Protein 8P7B (pdb70)

Radius of gyration: 42.03 Å; Cα contacts (8 Å, |Δi|>4): 2279; chains: 3; bounding box: 76×78×151 Å

Structure (mmCIF, N/CA/C/O backbone):
data_8P7B
#
_entry.id   8P7B
#
_cell.length_a   1.00
_cell.length_b   1.00
_cell.length_c   1.00
_cell.angle_alpha   90.00
_cell.angle_beta   90.00
_cell.angle_gamma   90.00
#
_symmetry.space_group_name_H-M   'P 1'
#
loop_
_entity.id
_entity.type
_entity.pdbx_description
1 polymer 'Serine--tRNA ligase, cytoplasmic'
2 polymer 'tRNA N(3)-methylcytidine methyltransferase METTL6'
3 polymer 'Serine tRNA'
4 polymer 'Serine tRNA'
5 non-polymer S-ADENOSYL-L-HOMOCYSTEINE
6 non-polymer 'MAGNESIUM ION'
7 water water
#
loop_
_atom_site.group_PDB
_atom_site.id
_atom_site.type_symbol
_atom_site.label_atom_id
_atom_site.label_alt_id
_atom_site.label_comp_id
_atom_site.label_asym_id
_atom_site.label_entity_id
_atom_site.label_seq_id
_atom_site.pdbx_PDB_ins_code
_atom_site.Cartn_x
_atom_site.Cartn_y
_atom_site.Cartn_z
_atom_site.occupancy
_atom_site.B_iso_or_equiv
_atom_site.auth_seq_id
_atom_site.auth_comp_id
_atom_site.auth_asym_id
_atom_site.auth_atom_id
_atom_site.pdbx_PDB_model_num
ATOM 1 N N . VAL A 1 2 ? 188.382 169.377 193.299 1.00 66.01 2 VAL B N 1
ATOM 2 C CA . VAL A 1 2 ? 189.652 169.152 193.962 1.00 66.01 2 VAL B CA 1
ATOM 3 C C . VAL A 1 2 ? 189.451 168.296 195.194 1.00 66.01 2 VAL B C 1
ATOM 4 O O . VAL A 1 2 ? 188.332 168.120 195.654 1.00 66.01 2 VAL B O 1
ATOM 8 N N . LEU A 1 3 ? 190.541 167.755 195.719 1.00 66.53 3 LEU B N 1
ATOM 9 C CA . LEU A 1 3 ? 190.474 166.984 196.945 1.00 66.53 3 LEU B CA 1
ATOM 10 C C . LEU A 1 3 ? 190.509 167.905 198.155 1.00 66.53 3 LEU B C 1
ATOM 11 O O . LEU A 1 3 ? 190.869 169.079 198.069 1.00 66.53 3 LEU B O 1
ATOM 16 N N . ASP A 1 4 ? 190.134 167.349 199.297 1.00 73.42 4 ASP B N 1
ATOM 17 C CA . ASP A 1 4 ? 190.202 168.085 200.547 1.00 73.42 4 ASP B CA 1
ATOM 18 C C . ASP A 1 4 ? 191.652 168.283 200.957 1.00 73.42 4 ASP B C 1
ATOM 19 O O . ASP A 1 4 ? 192.423 167.324 201.017 1.00 73.42 4 ASP B O 1
ATOM 24 N N . LEU A 1 5 ? 192.023 169.527 201.249 1.00 73.20 5 LEU B N 1
ATOM 25 C CA . LEU A 1 5 ? 193.407 169.812 201.602 1.00 73.20 5 LEU B CA 1
ATOM 26 C C . LEU A 1 5 ? 193.826 169.112 202.882 1.00 73.20 5 LEU B C 1
ATOM 27 O O . LEU A 1 5 ? 195.014 168.852 203.079 1.00 73.20 5 LEU B O 1
ATOM 32 N N . ASP A 1 6 ? 192.882 168.798 203.761 1.00 75.28 6 ASP B N 1
ATOM 33 C CA . ASP A 1 6 ? 193.254 168.134 204.998 1.00 75.28 6 ASP B CA 1
ATOM 34 C C . ASP A 1 6 ? 193.628 166.676 204.796 1.00 75.28 6 ASP B C 1
ATOM 35 O O . ASP A 1 6 ? 194.143 166.058 205.730 1.00 75.28 6 ASP B O 1
ATOM 40 N N . LEU A 1 7 ? 193.382 166.112 203.614 1.00 74.64 7 LEU B N 1
ATOM 41 C CA . LEU A 1 7 ? 193.866 164.771 203.313 1.00 74.64 7 LEU B CA 1
ATOM 42 C C . LEU A 1 7 ? 195.377 164.724 203.215 1.00 74.64 7 LEU B C 1
ATOM 43 O O . LEU A 1 7 ? 195.956 163.639 203.275 1.00 74.64 7 LEU B O 1
ATOM 48 N N . PHE A 1 8 ? 196.021 165.872 203.057 1.00 74.91 8 PHE B N 1
ATOM 49 C CA . PHE A 1 8 ? 197.466 165.950 202.957 1.00 74.91 8 PHE B CA 1
ATOM 50 C C . PHE A 1 8 ? 198.127 166.409 204.244 1.00 74.91 8 PHE B C 1
ATOM 51 O O . PHE A 1 8 ? 199.298 166.095 204.462 1.00 74.91 8 PHE B O 1
ATOM 59 N N . ARG A 1 9 ? 197.416 167.144 205.090 1.00 75.68 9 ARG B N 1
ATOM 60 C CA . ARG A 1 9 ? 197.962 167.549 206.375 1.00 75.68 9 ARG B CA 1
ATOM 61 C C . ARG A 1 9 ? 198.027 166.344 207.294 1.00 75.68 9 ARG B C 1
ATOM 62 O O . ARG A 1 9 ? 196.994 165.777 207.654 1.00 75.68 9 ARG B O 1
ATOM 70 N N . VAL A 1 10 ? 199.238 165.949 207.679 1.00 79.09 10 VAL B N 1
ATOM 71 C CA . VAL A 1 10 ? 199.378 164.812 208.577 1.00 79.09 10 VAL B CA 1
ATOM 72 C C . VAL A 1 10 ? 199.204 165.219 210.033 1.00 79.09 10 VAL B C 1
ATOM 73 O O . VAL A 1 10 ? 198.876 164.371 210.869 1.00 79.09 10 VAL B O 1
ATOM 77 N N . ASP A 1 11 ? 199.414 166.495 210.363 1.00 82.38 11 ASP B N 1
ATOM 78 C CA . ASP A 1 11 ? 199.103 166.964 211.708 1.00 82.38 11 ASP B CA 1
ATOM 79 C C . ASP A 1 11 ? 197.608 166.916 211.977 1.00 82.38 11 ASP B C 1
ATOM 80 O O . ASP A 1 11 ? 197.188 166.779 213.129 1.00 82.38 11 ASP B O 1
ATOM 85 N N . LYS A 1 12 ? 196.798 167.048 210.936 1.00 81.02 12 LYS B N 1
ATOM 86 C CA . LYS A 1 12 ? 195.392 166.685 210.993 1.00 81.02 12 LYS B CA 1
ATOM 87 C C . LYS A 1 12 ? 195.283 165.191 210.709 1.00 81.02 12 LYS B C 1
ATOM 88 O O . LYS A 1 12 ? 196.277 164.465 210.708 1.00 81.02 12 LYS B O 1
ATOM 94 N N . GLY A 1 13 ? 194.080 164.698 210.463 1.00 82.61 13 GLY B N 1
ATOM 95 C CA . GLY A 1 13 ? 193.930 163.268 210.287 1.00 82.61 13 GLY B CA 1
ATOM 96 C C . GLY A 1 13 ? 194.299 162.763 208.910 1.00 82.61 13 GLY B C 1
ATOM 97 O O . GLY A 1 13 ? 193.818 161.710 208.487 1.00 82.61 13 GLY B O 1
ATOM 98 N N . GLY A 1 14 ? 195.154 163.487 208.202 1.00 80.91 14 GLY B N 1
ATOM 99 C CA . GLY A 1 14 ? 195.438 163.163 206.823 1.00 80.91 14 GLY B CA 1
ATOM 100 C C . GLY A 1 14 ? 196.515 162.113 206.655 1.00 80.91 14 GLY B C 1
ATOM 101 O O . GLY A 1 14 ? 197.153 161.674 207.606 1.00 80.91 14 GLY B O 1
ATOM 102 N N . ASP A 1 15 ? 196.702 161.705 205.406 1.00 81.40 15 ASP B N 1
ATOM 103 C CA . ASP A 1 15 ? 197.721 160.734 205.035 1.00 81.40 15 ASP B CA 1
ATOM 104 C C . ASP A 1 15 ? 198.088 160.903 203.570 1.00 81.40 15 ASP B C 1
ATOM 105 O O . ASP A 1 15 ? 197.366 160.420 202.692 1.00 81.40 15 ASP B O 1
ATOM 110 N N . PRO A 1 16 ? 199.193 161.581 203.262 1.00 79.81 16 PRO B N 1
ATOM 111 C CA . PRO A 1 16 ? 199.572 161.760 201.856 1.00 79.81 16 PRO B CA 1
ATOM 112 C C . PRO A 1 16 ? 200.056 160.486 201.192 1.00 79.81 16 PRO B C 1
ATOM 113 O O . PRO A 1 16 ? 200.108 160.435 199.958 1.00 79.81 16 PRO B O 1
ATOM 117 N N . ALA A 1 17 ? 200.413 159.460 201.964 1.00 79.43 17 ALA B N 1
ATOM 118 C CA . ALA A 1 17 ? 200.828 158.198 201.366 1.00 79.43 17 ALA B CA 1
ATOM 119 C C . ALA A 1 17 ? 199.689 157.561 200.587 1.00 79.43 17 ALA B C 1
ATOM 120 O O . ALA A 1 17 ? 199.904 156.984 199.517 1.00 79.43 17 ALA B O 1
ATOM 122 N N . LEU A 1 18 ? 198.469 157.654 201.111 1.00 78.31 18 LEU B N 1
ATOM 123 C CA . LEU A 1 18 ? 197.318 157.114 200.402 1.00 78.31 18 LEU B CA 1
ATOM 124 C C . LEU A 1 18 ? 197.070 157.873 199.107 1.00 78.31 18 LEU B C 1
ATOM 125 O O . LEU A 1 18 ? 196.701 157.275 198.089 1.00 78.31 18 LEU B O 1
ATOM 130 N N . ILE A 1 19 ? 197.267 159.189 199.123 1.00 77.25 19 ILE B N 1
ATOM 131 C CA . ILE A 1 19 ? 197.147 159.946 197.887 1.00 77.25 19 ILE B CA 1
ATOM 132 C C . ILE A 1 19 ? 198.221 159.523 196.907 1.00 77.25 19 ILE B C 1
ATOM 133 O O . ILE A 1 19 ? 197.990 159.499 195.696 1.00 77.25 19 ILE B O 1
ATOM 138 N N . ARG A 1 20 ? 199.405 159.170 197.405 1.00 79.56 20 ARG B N 1
ATOM 139 C CA . ARG A 1 20 ? 200.445 158.668 196.516 1.00 79.56 20 ARG B CA 1
ATOM 140 C C . ARG A 1 20 ? 200.043 157.342 195.887 1.00 79.56 20 ARG B C 1
ATOM 141 O O . ARG A 1 20 ? 200.229 157.139 194.683 1.00 79.56 20 ARG B O 1
ATOM 149 N N . GLU A 1 21 ? 199.497 156.424 196.682 1.00 78.55 21 GLU B N 1
ATOM 150 C CA . GLU A 1 21 ? 199.042 155.156 196.121 1.00 78.55 21 GLU B CA 1
ATOM 151 C C . GLU A 1 21 ? 197.975 155.371 195.062 1.00 78.55 21 GLU B C 1
ATOM 152 O O . GLU A 1 21 ? 198.011 154.741 194.000 1.00 78.55 21 GLU B O 1
ATOM 158 N N . THR A 1 22 ? 197.013 156.252 195.330 1.00 74.77 22 THR B N 1
ATOM 159 C CA . THR A 1 22 ? 195.977 156.515 194.339 1.00 74.77 22 THR B CA 1
ATOM 160 C C . THR A 1 22 ? 196.559 157.152 193.085 1.00 74.77 22 THR B C 1
ATOM 161 O O . THR A 1 22 ? 196.173 156.799 191.969 1.00 74.77 22 THR B O 1
ATOM 165 N N . GLN A 1 23 ? 197.494 158.084 193.244 1.00 75.10 23 GLN B N 1
ATOM 166 C CA . GLN A 1 23 ? 198.115 158.722 192.094 1.00 75.10 23 GLN B CA 1
ATOM 167 C C . GLN A 1 23 ? 198.970 157.753 191.295 1.00 75.10 23 GLN B C 1
ATOM 168 O O . GLN A 1 23 ? 199.223 157.996 190.112 1.00 75.10 23 GLN B O 1
ATOM 174 N N . GLU A 1 24 ? 199.431 156.673 191.921 1.00 77.38 24 GLU B N 1
ATOM 175 C CA . GLU A 1 24 ? 200.108 155.621 191.178 1.00 77.38 24 GLU B CA 1
ATOM 176 C C . GLU A 1 24 ? 199.115 154.748 190.435 1.00 77.38 24 GLU B C 1
ATOM 177 O O . GLU A 1 24 ? 199.330 154.419 189.266 1.00 77.38 24 GLU B O 1
ATOM 183 N N . LYS A 1 25 ? 198.029 154.359 191.105 1.00 72.44 25 LYS B N 1
ATOM 184 C CA . LYS A 1 25 ? 197.032 153.506 190.474 1.00 72.44 25 LYS B CA 1
ATOM 185 C C . LYS A 1 25 ? 196.413 154.169 189.257 1.00 72.44 25 LYS B C 1
ATOM 186 O O . LYS A 1 25 ? 196.079 153.488 188.288 1.00 72.44 25 LYS B O 1
ATOM 192 N N . ARG A 1 26 ? 196.270 155.485 189.272 1.00 68.70 26 ARG B N 1
ATOM 193 C CA . ARG A 1 26 ? 195.792 156.190 188.097 1.00 68.70 26 ARG B CA 1
ATOM 194 C C . ARG A 1 26 ? 196.875 156.381 187.055 1.00 68.70 26 ARG B C 1
ATOM 195 O O . ARG A 1 26 ? 196.608 156.991 186.018 1.00 68.70 26 ARG B O 1
ATOM 203 N N . PHE A 1 27 ? 198.081 155.878 187.310 1.00 73.26 27 PHE B N 1
ATOM 204 C CA . PHE A 1 27 ? 199.216 156.013 186.401 1.00 73.26 27 PHE B CA 1
ATOM 205 C C . PHE A 1 27 ? 199.517 157.472 186.098 1.00 73.26 27 PHE B C 1
ATOM 206 O O . PHE A 1 27 ? 199.933 157.820 184.993 1.00 73.26 27 PHE B O 1
ATOM 214 N N . LYS A 1 28 ? 199.305 158.325 187.084 1.00 76.31 28 LYS B N 1
ATOM 215 C CA . LYS A 1 28 ? 199.665 159.725 187.019 1.00 76.31 28 LYS B CA 1
ATOM 216 C C . LYS A 1 28 ? 200.962 159.930 187.791 1.00 76.31 28 LYS B C 1
ATOM 217 O O . LYS A 1 28 ? 201.610 158.977 188.226 1.00 76.31 28 LYS B O 1
ATOM 223 N N . ASP A 1 29 ? 201.348 161.186 187.970 1.00 82.11 29 ASP B N 1
ATOM 224 C CA . ASP A 1 29 ? 202.643 161.505 188.548 1.00 82.11 29 ASP B CA 1
ATOM 225 C C . ASP A 1 29 ? 202.534 161.579 190.062 1.00 82.11 29 ASP B C 1
ATOM 226 O O . ASP A 1 29 ? 201.888 162.502 190.577 1.00 82.11 29 ASP B O 1
ATOM 231 N N . PRO A 1 30 ? 203.151 160.673 190.812 1.00 81.84 30 PRO B N 1
ATOM 232 C CA . PRO A 1 30 ? 203.306 160.916 192.247 1.00 81.84 30 PRO B CA 1
ATOM 233 C C . PRO A 1 30 ? 204.313 162.031 192.439 1.00 81.84 30 PRO B C 1
ATOM 234 O O . PRO A 1 30 ? 204.828 162.569 191.457 1.00 81.84 30 PRO B O 1
ATOM 238 N N . GLY A 1 31 ? 204.616 162.408 193.667 1.00 83.32 31 GLY B N 1
ATOM 239 C CA . GLY A 1 31 ? 205.565 163.488 193.816 1.00 83.32 31 GLY B CA 1
ATOM 240 C C . GLY A 1 31 ? 204.912 164.830 193.587 1.00 83.32 31 GLY B C 1
ATOM 241 O O . GLY A 1 31 ? 205.331 165.832 194.170 1.00 83.32 31 GLY B O 1
ATOM 242 N N . LEU A 1 32 ? 203.891 164.869 192.728 1.00 81.08 32 LEU B N 1
ATOM 243 C CA . LEU A 1 32 ? 202.951 165.979 192.771 1.00 81.08 32 LEU B CA 1
ATOM 244 C C . LEU A 1 32 ? 202.381 166.123 194.170 1.00 81.08 32 LEU B C 1
ATOM 245 O O . LEU A 1 32 ? 202.141 167.236 194.646 1.00 81.08 32 LEU B O 1
ATOM 250 N N . VAL A 1 33 ? 202.174 164.995 194.848 1.00 80.68 33 VAL B N 1
ATOM 251 C CA . VAL A 1 33 ? 201.711 165.016 196.227 1.00 80.68 33 VAL B CA 1
ATOM 252 C C . VAL A 1 33 ? 202.757 165.644 197.132 1.00 80.68 33 VAL B C 1
ATOM 253 O O . VAL A 1 33 ? 202.427 166.396 198.052 1.00 80.68 33 VAL B O 1
ATOM 257 N N . ASP A 1 34 ? 204.035 165.367 196.882 1.00 82.83 34 ASP B N 1
ATOM 258 C CA . ASP A 1 34 ? 205.076 165.934 197.732 1.00 82.83 34 ASP B CA 1
ATOM 259 C C . ASP A 1 34 ? 205.253 167.422 197.473 1.00 82.83 34 ASP B C 1
ATOM 260 O O . ASP A 1 34 ? 205.430 168.206 198.415 1.00 82.83 34 ASP B O 1
ATOM 265 N N . GLN A 1 35 ? 205.219 167.829 196.206 1.00 80.82 35 GLN B N 1
ATOM 266 C CA . GLN A 1 35 ? 205.220 169.252 195.901 1.00 80.82 35 GLN B CA 1
ATOM 267 C C . GLN A 1 35 ? 204.053 169.948 196.576 1.00 80.82 35 GLN B C 1
ATOM 268 O O . GLN A 1 35 ? 204.211 171.033 197.148 1.00 80.82 35 GLN B O 1
ATOM 274 N N . LEU A 1 36 ? 202.873 169.328 196.530 1.00 78.93 36 LEU B N 1
ATOM 275 C CA . LEU A 1 36 ? 201.706 169.914 197.172 1.00 78.93 36 LEU B CA 1
ATOM 276 C C . LEU A 1 36 ? 201.901 170.017 198.673 1.00 78.93 36 LEU B C 1
ATOM 277 O O . LEU A 1 36 ? 201.554 171.032 199.278 1.00 78.93 36 LEU B O 1
ATOM 282 N N . VAL A 1 37 ? 202.442 168.974 199.293 1.00 77.87 37 VAL B N 1
ATOM 283 C CA . VAL A 1 37 ? 202.587 168.978 200.741 1.00 77.87 37 VAL B CA 1
ATOM 284 C C . VAL A 1 37 ? 203.549 170.068 201.173 1.00 77.87 37 VAL B C 1
ATOM 285 O O . VAL A 1 37 ? 203.300 170.783 202.149 1.00 77.87 37 VAL B O 1
ATOM 289 N N . LYS A 1 38 ? 204.651 170.238 200.446 1.00 78.46 38 LYS B N 1
ATOM 290 C CA . LYS A 1 38 ? 205.599 171.265 200.857 1.00 78.46 38 LYS B CA 1
ATOM 291 C C . LYS A 1 38 ? 205.050 172.661 200.589 1.00 78.46 38 LYS B C 1
ATOM 292 O O . LYS A 1 38 ? 205.205 173.562 201.424 1.00 78.46 38 LYS B O 1
ATOM 298 N N . ALA A 1 39 ? 204.370 172.858 199.457 1.00 77.93 39 ALA B N 1
ATOM 299 C CA . ALA A 1 39 ? 203.774 174.160 199.187 1.00 77.93 39 ALA B CA 1
ATOM 300 C C . ALA A 1 39 ? 202.713 174.503 200.222 1.00 77.93 39 ALA B C 1
ATOM 301 O O . ALA A 1 39 ? 202.613 175.651 200.662 1.00 77.93 39 ALA B O 1
ATOM 303 N N . ASP A 1 40 ? 201.933 173.513 200.646 1.00 78.48 40 ASP B N 1
ATOM 304 C CA . ASP A 1 40 ? 200.891 173.758 201.631 1.00 78.48 40 ASP B CA 1
ATOM 305 C C . ASP A 1 40 ? 201.481 174.035 203.005 1.00 78.48 40 ASP B C 1
ATOM 306 O O . ASP A 1 40 ? 201.021 174.938 203.714 1.00 78.48 40 ASP B O 1
ATOM 311 N N . SER A 1 41 ? 202.496 173.273 203.404 1.00 76.33 41 SER B N 1
ATOM 312 C CA . SER A 1 41 ? 203.110 173.513 204.700 1.00 76.33 41 SER B CA 1
ATOM 313 C C . SER A 1 41 ? 203.787 174.870 204.751 1.00 76.33 41 SER B C 1
ATOM 314 O O . SER A 1 41 ? 203.843 175.491 205.814 1.00 76.33 41 SER B O 1
ATOM 317 N N . GLU A 1 42 ? 204.303 175.354 203.620 1.00 75.69 42 GLU B N 1
ATOM 318 C CA . GLU A 1 42 ? 204.862 176.700 203.606 1.00 75.69 42 GLU B CA 1
ATOM 319 C C . GLU A 1 42 ? 203.762 177.751 203.617 1.00 75.69 42 GLU B C 1
ATOM 320 O O . GLU A 1 42 ? 203.890 178.790 204.280 1.00 75.69 42 GLU B O 1
ATOM 322 N N . TRP A 1 43 ? 202.674 177.500 202.888 1.00 74.78 43 TRP B N 1
ATOM 323 C CA . TRP A 1 43 ? 201.570 178.446 202.856 1.00 74.78 43 TRP B CA 1
ATOM 324 C C . TRP A 1 43 ? 200.949 178.622 204.228 1.00 74.78 43 TRP B C 1
ATOM 325 O O . TRP A 1 43 ? 200.477 179.710 204.554 1.00 74.78 43 TRP B O 1
ATOM 336 N N . ARG A 1 44 ? 200.937 177.574 205.046 1.00 75.34 44 ARG B N 1
ATOM 337 C CA . ARG A 1 44 ? 200.355 177.713 206.376 1.00 75.34 44 ARG B CA 1
ATOM 338 C C . ARG A 1 44 ? 201.164 178.666 207.245 1.00 75.34 44 ARG B C 1
ATOM 339 O O . ARG A 1 44 ? 200.595 179.506 207.950 1.00 75.34 44 ARG B O 1
ATOM 347 N N . ARG A 1 45 ? 202.491 178.563 207.206 1.00 76.34 45 ARG B N 1
ATOM 348 C CA . ARG A 1 45 ? 203.316 179.500 207.959 1.00 76.34 45 ARG B CA 1
ATOM 349 C C . ARG A 1 45 ? 203.175 180.912 207.418 1.00 76.34 45 ARG B C 1
ATOM 350 O O . ARG A 1 45 ? 203.132 181.882 208.187 1.00 76.34 45 ARG B O 1
ATOM 358 N N . CYS A 1 46 ? 203.098 181.049 206.099 1.00 77.78 46 CYS B N 1
ATOM 359 C CA . CYS A 1 46 ? 202.938 182.381 205.538 1.00 77.78 46 CYS B CA 1
ATOM 360 C C . CYS A 1 46 ? 201.594 182.983 205.934 1.00 77.78 46 CYS B C 1
ATOM 361 O O . CYS A 1 46 ? 201.502 184.186 206.198 1.00 77.78 46 CYS B O 1
ATOM 364 N N . ARG A 1 47 ? 200.549 182.158 206.013 1.00 74.33 47 ARG B N 1
ATOM 365 C CA . ARG A 1 47 ? 199.245 182.641 206.452 1.00 74.33 47 ARG B CA 1
ATOM 366 C C . ARG A 1 47 ? 199.274 183.068 207.908 1.00 74.33 47 ARG B C 1
ATOM 367 O O . ARG A 1 47 ? 198.684 184.089 208.271 1.00 74.33 47 ARG B O 1
ATOM 375 N N . PHE A 1 48 ? 199.921 182.280 208.760 1.00 73.59 48 PHE B N 1
ATOM 376 C CA . PHE A 1 48 ? 200.083 182.676 210.152 1.00 73.59 48 PHE B CA 1
ATOM 377 C C . PHE A 1 48 ? 200.741 184.045 210.255 1.00 73.59 48 PHE B C 1
ATOM 378 O O . PHE A 1 48 ? 200.260 184.934 210.972 1.00 73.59 48 PHE B O 1
ATOM 386 N N . ARG A 1 49 ? 201.838 184.240 209.525 1.00 76.13 49 ARG B N 1
ATOM 387 C CA . ARG A 1 49 ? 202.551 185.510 209.604 1.00 76.13 49 ARG B CA 1
ATOM 388 C C . ARG A 1 49 ? 201.708 186.664 209.076 1.00 76.13 49 ARG B C 1
ATOM 389 O O . ARG A 1 49 ? 201.730 187.768 209.634 1.00 76.13 49 ARG B O 1
ATOM 397 N N . ALA A 1 50 ? 200.959 186.432 208.002 1.00 73.84 50 ALA B N 1
ATOM 398 C CA . ALA A 1 50 ? 200.131 187.499 207.458 1.00 73.84 50 ALA B CA 1
ATOM 399 C C . ALA A 1 50 ? 199.007 187.871 208.413 1.00 73.84 50 ALA B C 1
ATOM 400 O O . ALA A 1 50 ? 198.681 189.054 208.560 1.00 73.84 50 ALA B O 1
ATOM 402 N N . ASP A 1 51 ? 198.404 186.882 209.076 1.00 72.77 51 ASP B N 1
ATOM 403 C CA . ASP A 1 51 ? 197.395 187.181 210.086 1.00 72.77 51 ASP B CA 1
ATOM 404 C C . ASP A 1 51 ? 197.978 188.005 211.219 1.00 72.77 51 ASP B C 1
ATOM 405 O O . ASP A 1 51 ? 197.327 188.923 211.725 1.00 72.77 51 ASP B O 1
ATOM 410 N N . ASN A 1 52 ? 199.196 187.688 211.647 1.00 73.27 52 ASN B N 1
ATOM 411 C CA . ASN A 1 52 ? 199.784 188.453 212.741 1.00 73.27 52 ASN B CA 1
ATOM 412 C C . ASN A 1 52 ? 200.080 189.887 212.323 1.00 73.27 52 ASN B C 1
ATOM 413 O O . ASN A 1 52 ? 199.879 190.828 213.103 1.00 73.27 52 ASN B O 1
ATOM 418 N N . LEU A 1 53 ? 200.554 190.078 211.095 1.00 74.54 53 LEU B N 1
ATOM 419 C CA . LEU A 1 53 ? 200.783 191.435 210.615 1.00 74.54 53 LEU B CA 1
ATOM 420 C C . LEU A 1 53 ? 199.478 192.210 210.521 1.00 74.54 53 LEU B C 1
ATOM 421 O O . LEU A 1 53 ? 199.425 193.400 210.856 1.00 74.54 53 LEU B O 1
ATOM 426 N N . ASN A 1 54 ? 198.412 191.549 210.070 1.00 72.88 54 ASN B N 1
ATOM 427 C CA . ASN A 1 54 ? 197.110 192.198 210.016 1.00 72.88 54 ASN B CA 1
ATOM 428 C C . ASN A 1 54 ? 196.637 192.591 211.404 1.00 72.88 54 ASN B C 1
ATOM 429 O O . ASN A 1 54 ? 196.063 193.667 211.589 1.00 72.88 54 ASN B O 1
ATOM 434 N N . LYS A 1 55 ? 196.858 191.725 212.389 1.00 72.41 55 LYS B N 1
ATOM 435 C CA . LYS A 1 55 ? 196.479 192.050 213.756 1.00 72.41 55 LYS B CA 1
ATOM 436 C C . LYS A 1 55 ? 197.222 193.275 214.258 1.00 72.41 55 LYS B C 1
ATOM 437 O O . LYS A 1 55 ? 196.631 194.146 214.904 1.00 72.41 55 LYS B O 1
ATOM 443 N N . LEU A 1 56 ? 198.521 193.363 213.974 1.00 77.92 56 LEU B N 1
ATOM 444 C CA . LEU A 1 56 ? 199.269 194.540 214.407 1.00 77.92 56 LEU B CA 1
ATOM 445 C C . LEU A 1 56 ? 198.764 195.806 213.734 1.00 77.92 56 LEU B C 1
ATOM 446 O O . LEU A 1 56 ? 198.647 196.854 214.378 1.00 77.92 56 LEU B O 1
ATOM 451 N N . LYS A 1 57 ? 198.488 195.743 212.433 1.00 78.49 57 LYS B N 1
ATOM 452 C CA . LYS A 1 57 ? 197.954 196.915 211.748 1.00 78.49 57 LYS B CA 1
ATOM 453 C C . LYS A 1 57 ? 196.611 197.336 212.333 1.00 78.49 57 LYS B C 1
ATOM 454 O O . LYS A 1 57 ? 196.371 198.528 212.564 1.00 78.49 57 LYS B O 1
ATOM 460 N N . ASN A 1 58 ? 195.719 196.371 212.570 1.00 75.79 58 ASN B N 1
ATOM 461 C CA . ASN A 1 58 ? 194.435 196.676 213.188 1.00 75.79 58 ASN B CA 1
ATOM 462 C C . ASN A 1 58 ? 194.622 197.349 214.533 1.00 75.79 58 ASN B C 1
ATOM 463 O O . ASN A 1 58 ? 193.912 198.304 214.866 1.00 75.79 58 ASN B O 1
ATOM 468 N N . LEU A 1 59 ? 195.564 196.857 215.327 1.00 81.40 59 LEU B N 1
ATOM 469 C CA . LEU A 1 59 ? 195.736 197.392 216.668 1.00 81.40 59 LEU B CA 1
ATOM 470 C C . LEU A 1 59 ? 196.315 198.798 216.615 1.00 81.40 59 LEU B C 1
ATOM 471 O O . LEU A 1 59 ? 195.943 199.662 217.418 1.00 81.40 59 LEU B O 1
ATOM 476 N N . CYS A 1 60 ? 197.198 199.056 215.651 1.00 85.32 60 CYS B N 1
ATOM 477 C CA . CYS A 1 60 ? 197.687 200.414 215.437 1.00 85.32 60 CYS B CA 1
ATOM 478 C C . CYS A 1 60 ? 196.546 201.355 215.086 1.00 85.32 60 CYS B C 1
ATOM 479 O O . CYS A 1 60 ? 196.453 202.462 215.623 1.00 85.32 60 CYS B O 1
ATOM 482 N N . SER A 1 61 ? 195.673 200.937 214.170 1.00 86.26 61 SER B N 1
ATOM 483 C CA . SER A 1 61 ? 194.574 201.806 213.765 1.00 86.26 61 SER B CA 1
ATOM 484 C C . SER A 1 61 ? 193.621 202.067 214.919 1.00 86.26 61 SER B C 1
ATOM 485 O O . SER A 1 61 ? 193.143 203.192 215.098 1.00 86.26 61 SER B O 1
ATOM 488 N N . LYS A 1 62 ? 193.333 201.042 215.716 1.00 85.86 62 LYS B N 1
ATOM 489 C CA . LYS A 1 62 ? 192.468 201.236 216.872 1.00 85.86 62 LYS B CA 1
ATOM 490 C C . LYS A 1 62 ? 193.078 202.217 217.861 1.00 85.86 62 LYS B C 1
ATOM 491 O O . LYS A 1 62 ? 192.391 203.115 218.366 1.00 85.86 62 LYS B O 1
ATOM 497 N N . THR A 1 63 ? 194.371 202.068 218.149 1.00 89.04 63 THR B N 1
ATOM 498 C CA . THR A 1 63 ? 195.023 202.992 219.068 1.00 89.04 63 THR B CA 1
ATOM 499 C C . THR A 1 63 ? 195.013 204.413 218.527 1.00 89.04 63 THR B C 1
ATOM 500 O O . THR A 1 63 ? 194.794 205.367 219.281 1.00 89.04 63 THR B O 1
ATOM 504 N N . ILE A 1 64 ? 195.252 204.577 217.226 1.00 91.64 64 ILE B N 1
ATOM 505 C CA . ILE A 1 64 ? 195.226 205.908 216.628 1.00 91.64 64 ILE B CA 1
ATOM 506 C C . ILE A 1 64 ? 193.847 206.526 216.771 1.00 91.64 64 ILE B C 1
ATOM 507 O O . ILE A 1 64 ? 193.710 207.699 217.138 1.00 91.64 64 ILE B O 1
ATOM 512 N N . GLY A 1 65 ? 192.806 205.753 216.475 1.00 93.58 65 GLY B N 1
ATOM 513 C CA . GLY A 1 65 ? 191.457 206.267 216.621 1.00 93.58 65 GLY B CA 1
ATOM 514 C C . GLY A 1 65 ? 191.152 206.702 218.038 1.00 93.58 65 GLY B C 1
ATOM 515 O O . GLY A 1 65 ? 190.522 207.738 218.258 1.00 93.58 65 GLY B O 1
ATOM 516 N N . GLU A 1 66 ? 191.600 205.922 219.021 1.00 94.90 66 GLU B N 1
ATOM 517 C CA . GLU A 1 66 ? 191.331 206.290 220.406 1.00 94.90 66 GLU B CA 1
ATOM 518 C C . GLU A 1 66 ? 192.095 207.541 220.807 1.00 94.90 66 GLU B C 1
ATOM 519 O O . GLU A 1 66 ? 191.540 208.422 221.472 1.00 94.90 66 GLU B O 1
ATOM 525 N N . LYS A 1 67 ? 193.369 207.636 220.421 1.00 97.14 67 LYS B N 1
ATOM 526 C CA . LYS A 1 67 ? 194.132 208.855 220.675 1.00 97.14 67 LYS B CA 1
ATOM 527 C C . LYS A 1 67 ? 193.428 210.065 220.084 1.00 97.14 67 LYS B C 1
ATOM 528 O O . LYS A 1 67 ? 193.357 211.126 220.712 1.00 97.14 67 LYS B O 1
ATOM 534 N N . MET A 1 68 ? 192.903 209.925 218.867 1.00 97.56 68 MET B N 1
ATOM 535 C CA . MET A 1 68 ? 192.278 211.066 218.210 1.00 97.56 68 MET B CA 1
ATOM 536 C C . MET A 1 68 ? 190.966 211.448 218.881 1.00 97.56 68 MET B C 1
ATOM 537 O O . MET A 1 68 ? 190.683 212.637 219.062 1.00 97.56 68 MET B O 1
ATOM 542 N N . LYS A 1 69 ? 190.148 210.462 219.260 1.00 98.92 69 LYS B N 1
ATOM 543 C CA . LYS A 1 69 ? 188.845 210.804 219.822 1.00 98.92 69 LYS B CA 1
ATOM 544 C C . LYS A 1 69 ? 188.962 211.256 221.272 1.00 98.92 69 LYS B C 1
ATOM 545 O O . LYS A 1 69 ? 188.058 211.918 221.792 1.00 98.92 69 LYS B O 1
ATOM 551 N N . LYS A 1 70 ? 190.050 210.902 221.952 1.00 100.88 70 LYS B N 1
ATOM 552 C CA . LYS A 1 70 ? 190.307 211.540 223.238 1.00 100.88 70 LYS B CA 1
ATOM 553 C C . LYS A 1 70 ? 191.126 212.819 223.102 1.00 100.88 70 LYS B C 1
ATOM 554 O O . LYS A 1 70 ? 191.558 213.368 224.121 1.00 100.88 70 LYS B O 1
ATOM 560 N N . LYS A 1 71 ? 191.349 213.293 221.878 1.00 104.01 71 LYS B N 1
ATOM 561 C CA . LYS A 1 71 ? 191.995 214.579 221.615 1.00 104.01 71 LYS B CA 1
ATOM 562 C C . LYS A 1 71 ? 193.393 214.648 222.234 1.00 104.01 71 LYS B C 1
ATOM 563 O O . LYS A 1 71 ? 193.673 215.446 223.128 1.00 104.01 71 LYS B O 1
ATOM 565 N N . GLU A 1 72 ? 194.273 213.782 221.739 1.00 108.54 72 GLU B N 1
ATOM 566 C CA . GLU A 1 72 ? 195.644 213.761 222.221 1.00 108.54 72 GLU B CA 1
ATOM 567 C C . GLU A 1 72 ? 196.375 215.032 221.788 1.00 108.54 72 GLU B C 1
ATOM 568 O O . GLU A 1 72 ? 196.059 215.617 220.748 1.00 108.54 72 GLU B O 1
ATOM 570 N N . PRO A 1 73 ? 197.359 215.485 222.572 1.00 112.44 73 PRO B N 1
ATOM 571 C CA . PRO A 1 73 ? 198.064 216.726 222.206 1.00 112.44 73 PRO B CA 1
ATOM 572 C C . PRO A 1 73 ? 198.833 216.627 220.901 1.00 112.44 73 PRO B C 1
ATOM 573 O O . PRO A 1 73 ? 198.963 217.630 220.187 1.00 112.44 73 PRO B O 1
ATOM 577 N N . VAL A 1 74 ? 199.350 215.451 220.567 1.00 110.99 74 VAL B N 1
ATOM 578 C CA . VAL A 1 74 ? 200.095 215.277 219.327 1.00 110.99 74 VAL B CA 1
ATOM 579 C C . VAL A 1 74 ? 200.028 213.824 218.871 1.00 110.99 74 VAL B C 1
ATOM 580 O O . VAL A 1 74 ? 199.952 212.909 219.690 1.00 110.99 74 VAL B O 1
ATOM 582 N N . ASP A 1 88 ? 208.812 193.889 215.061 1.00 92.75 88 ASP B N 1
ATOM 583 C CA . ASP A 1 88 ? 207.389 194.063 215.318 1.00 92.75 88 ASP B CA 1
ATOM 584 C C . ASP A 1 88 ? 206.964 193.260 216.539 1.00 92.75 88 ASP B C 1
ATOM 585 O O . ASP A 1 88 ? 206.112 192.380 216.450 1.00 92.75 88 ASP B O 1
ATOM 590 N N . ASP A 1 89 ? 207.575 193.566 217.682 1.00 96.57 89 ASP B N 1
ATOM 591 C CA . ASP A 1 89 ? 207.182 192.997 218.964 1.00 96.57 89 ASP B CA 1
ATOM 592 C C . ASP A 1 89 ? 206.255 193.928 219.735 1.00 96.57 89 ASP B C 1
ATOM 593 O O . ASP A 1 89 ? 206.302 193.978 220.968 1.00 96.57 89 ASP B O 1
ATOM 595 N N . LEU A 1 90 ? 205.415 194.672 219.020 1.00 97.65 90 LEU B N 1
ATOM 596 C CA . LEU A 1 90 ? 204.537 195.650 219.645 1.00 97.65 90 LEU B CA 1
ATOM 597 C C . LEU A 1 90 ? 203.411 194.961 220.399 1.00 97.65 90 LEU B C 1
ATOM 598 O O . LEU A 1 90 ? 202.890 193.930 219.966 1.00 97.65 90 LEU B O 1
ATOM 603 N N . THR A 1 91 ? 203.027 195.542 221.526 1.00 97.85 91 THR B N 1
ATOM 604 C CA . THR A 1 91 ? 201.905 195.063 222.314 1.00 97.85 91 THR B CA 1
ATOM 605 C C . THR A 1 91 ? 200.838 196.144 222.373 1.00 97.85 91 THR B C 1
ATOM 606 O O . THR A 1 91 ? 201.032 197.268 221.904 1.00 97.85 91 THR B O 1
ATOM 608 N N . ALA A 1 92 ? 199.691 195.788 222.949 1.00 97.61 92 ALA B N 1
ATOM 609 C CA . ALA A 1 92 ? 198.614 196.757 223.103 1.00 97.61 92 ALA B CA 1
ATOM 610 C C . ALA A 1 92 ? 199.060 197.930 223.962 1.00 97.61 92 ALA B C 1
ATOM 611 O O . ALA A 1 92 ? 198.970 199.091 223.549 1.00 97.61 92 ALA B O 1
ATOM 613 N N . ASP A 1 93 ? 199.559 197.638 225.165 1.00 99.27 93 ASP B N 1
ATOM 614 C CA . ASP A 1 93 ? 200.036 198.695 226.048 1.00 99.27 93 ASP B CA 1
ATOM 615 C C . ASP A 1 93 ? 201.262 199.387 225.470 1.00 99.27 93 ASP B C 1
ATOM 616 O O . ASP A 1 93 ? 201.492 200.574 225.725 1.00 99.27 93 ASP B O 1
ATOM 618 N N . ALA A 1 94 ? 202.067 198.657 224.699 1.00 98.67 94 ALA B N 1
ATOM 619 C CA . ALA A 1 94 ? 203.275 199.238 224.130 1.00 98.67 94 ALA B CA 1
ATOM 620 C C . ALA A 1 94 ? 202.941 200.393 223.198 1.00 98.67 94 ALA B C 1
ATOM 621 O O . ALA A 1 94 ? 203.581 201.447 223.246 1.00 98.67 94 ALA B O 1
ATOM 623 N N . LEU A 1 95 ? 201.935 200.212 222.341 1.00 97.17 95 LEU B N 1
ATOM 624 C CA . LEU A 1 95 ? 201.541 201.285 221.435 1.00 97.17 95 LEU B CA 1
ATOM 625 C C . LEU A 1 95 ? 200.832 202.412 222.168 1.00 97.17 95 LEU B C 1
ATOM 626 O O . LEU A 1 95 ? 200.870 203.561 221.717 1.00 97.17 95 LEU B O 1
ATOM 631 N N . ALA A 1 96 ? 200.191 202.110 223.296 1.00 98.71 96 ALA B N 1
ATOM 632 C CA . ALA A 1 96 ? 199.474 203.120 224.060 1.00 98.71 96 ALA B CA 1
ATOM 633 C C . ALA A 1 96 ? 200.381 204.210 224.610 1.00 98.71 96 ALA B C 1
ATOM 634 O O . ALA A 1 96 ? 199.876 205.148 225.235 1.00 98.71 96 ALA B O 1
ATOM 636 N N . ASN A 1 97 ? 201.694 204.114 224.408 1.00 100.59 97 ASN B N 1
ATOM 637 C CA . ASN A 1 97 ? 202.640 205.098 224.916 1.00 100.59 97 ASN B CA 1
ATOM 638 C C . ASN A 1 97 ? 203.400 205.804 223.798 1.00 100.59 97 ASN B C 1
ATOM 639 O O . ASN A 1 97 ? 204.568 206.157 223.966 1.00 100.59 97 ASN B O 1
ATOM 644 N N . LEU A 1 98 ? 202.759 206.012 222.653 1.00 98.83 98 LEU B N 1
ATOM 645 C CA . LEU A 1 98 ? 203.389 206.678 221.524 1.00 98.83 98 LEU B CA 1
ATOM 646 C C . LEU A 1 98 ? 202.492 207.788 221.003 1.00 98.83 98 LEU B C 1
ATOM 647 O O . LEU A 1 98 ? 201.265 207.690 221.049 1.00 98.83 98 LEU B O 1
ATOM 652 N N . LYS A 1 99 ? 203.118 208.846 220.504 1.00 99.16 99 LYS B N 1
ATOM 653 C CA . LYS A 1 99 ? 202.374 209.872 219.798 1.00 99.16 99 LYS B CA 1
ATOM 654 C C . LYS A 1 99 ? 201.910 209.338 218.448 1.00 99.16 99 LYS B C 1
ATOM 655 O O . LYS A 1 99 ? 202.454 208.370 217.915 1.00 99.16 99 LYS B O 1
ATOM 657 N N . VAL A 1 100 ? 200.888 209.991 217.896 1.00 97.72 100 VAL B N 1
ATOM 658 C CA . VAL A 1 100 ? 200.248 209.502 216.677 1.00 97.72 100 VAL B CA 1
ATOM 659 C C . VAL A 1 100 ? 201.263 209.383 215.545 1.00 97.72 100 VAL B C 1
ATOM 660 O O . VAL A 1 100 ? 201.238 208.427 214.758 1.00 97.72 100 VAL B O 1
ATOM 664 N N . SER A 1 101 ? 202.179 210.346 215.456 1.00 98.27 101 SER B N 1
ATOM 665 C CA . SER A 1 101 ? 203.179 210.331 214.396 1.00 98.27 101 SER B CA 1
ATOM 666 C C . SER A 1 101 ? 204.041 209.078 214.466 1.00 98.27 101 SER B C 1
ATOM 667 O O . SER A 1 101 ? 204.377 208.477 213.438 1.00 98.27 101 SER B O 1
ATOM 670 N N . GLN A 1 102 ? 204.405 208.663 215.679 1.00 98.02 102 GLN B N 1
ATOM 671 C CA . GLN A 1 102 ? 205.234 207.474 215.828 1.00 98.02 102 GLN B CA 1
ATOM 672 C C . GLN A 1 102 ? 204.469 206.216 215.433 1.00 98.02 102 GLN B C 1
ATOM 673 O O . GLN A 1 102 ? 205.026 205.302 214.812 1.00 98.02 102 GLN B O 1
ATOM 679 N N . ILE A 1 103 ? 203.186 206.150 215.784 1.00 94.77 103 ILE B N 1
ATOM 680 C CA . ILE A 1 103 ? 202.393 204.989 215.404 1.00 94.77 103 ILE B CA 1
ATOM 681 C C . ILE A 1 103 ? 202.235 204.927 213.892 1.00 94.77 103 ILE B C 1
ATOM 682 O O . ILE A 1 103 ? 202.189 203.843 213.307 1.00 94.77 103 ILE B O 1
ATOM 687 N N . LYS A 1 104 ? 202.172 206.081 213.229 1.00 94.10 104 LYS B N 1
ATOM 688 C CA . LYS A 1 104 ? 202.112 206.057 211.769 1.00 94.10 104 LYS B CA 1
ATOM 689 C C . LYS A 1 104 ? 203.445 205.619 211.171 1.00 94.10 104 LYS B C 1
ATOM 690 O O . LYS A 1 104 ? 203.484 204.886 210.170 1.00 94.10 104 LYS B O 1
ATOM 696 N N . LYS A 1 105 ? 204.550 206.052 211.778 1.00 93.69 105 LYS B N 1
ATOM 697 C CA . LYS A 1 105 ? 205.853 205.544 211.369 1.00 93.69 105 LYS B CA 1
ATOM 698 C C . LYS A 1 105 ? 205.896 204.025 211.456 1.00 93.69 105 LYS B C 1
ATOM 699 O O . LYS A 1 105 ? 206.417 203.357 210.558 1.00 93.69 105 LYS B O 1
ATOM 701 N N . VAL A 1 106 ? 205.345 203.462 212.533 1.00 92.54 106 VAL B N 1
ATOM 702 C CA . VAL A 1 106 ? 205.287 202.007 212.671 1.00 92.54 106 VAL B CA 1
ATOM 703 C C . VAL A 1 106 ? 204.376 201.397 211.617 1.00 92.54 106 VAL B C 1
ATOM 704 O O . VAL A 1 106 ? 204.673 200.328 211.061 1.00 92.54 106 VAL B O 1
ATOM 708 N N . ARG A 1 107 ? 203.252 202.053 211.336 1.00 91.34 107 ARG B N 1
ATOM 709 C CA . ARG A 1 107 ? 202.315 201.554 210.340 1.00 91.34 107 ARG B CA 1
ATOM 710 C C . ARG A 1 107 ? 202.968 201.422 208.977 1.00 91.34 107 ARG B C 1
ATOM 711 O O . ARG A 1 107 ? 202.605 200.537 208.202 1.00 91.34 107 ARG B O 1
ATOM 719 N N . LEU A 1 108 ? 203.929 202.289 208.665 1.00 92.70 108 LEU B N 1
ATOM 720 C CA . LEU A 1 108 ? 204.595 202.182 207.367 1.00 92.70 108 LEU B CA 1
ATOM 721 C C . LEU A 1 108 ? 205.421 200.900 207.258 1.00 92.70 108 LEU B C 1
ATOM 722 O O . LEU A 1 108 ? 205.395 200.217 206.221 1.00 92.70 108 LEU B O 1
ATOM 727 N N . LEU A 1 109 ? 206.161 200.556 208.314 1.00 92.18 109 LEU B N 1
ATOM 728 C CA . LEU A 1 109 ? 206.879 199.285 208.332 1.00 92.18 109 LEU B CA 1
ATOM 729 C C . LEU A 1 109 ? 205.917 198.111 208.235 1.00 92.18 109 LEU B C 1
ATOM 730 O O . LEU A 1 109 ? 206.170 197.141 207.502 1.00 92.18 109 LEU B O 1
ATOM 735 N N . ILE A 1 110 ? 204.825 198.170 208.999 1.00 90.14 110 ILE B N 1
ATOM 736 C CA . ILE A 1 110 ? 203.792 197.146 208.904 1.00 90.14 110 ILE B CA 1
ATOM 737 C C . ILE A 1 110 ? 203.325 196.998 207.465 1.00 90.14 110 ILE B C 1
ATOM 738 O O . ILE A 1 110 ? 203.137 195.883 206.975 1.00 90.14 110 ILE B O 1
ATOM 743 N N . ASP A 1 111 ? 203.132 198.120 206.768 1.00 91.42 111 ASP B N 1
ATOM 744 C CA . ASP A 1 111 ? 202.644 198.074 205.393 1.00 91.42 111 ASP B CA 1
ATOM 745 C C . ASP A 1 111 ? 203.630 197.370 204.478 1.00 91.42 111 ASP B C 1
ATOM 746 O O . ASP A 1 111 ? 203.239 196.537 203.651 1.00 91.42 111 ASP B O 1
ATOM 751 N N . GLU A 1 112 ? 204.911 197.708 204.595 1.00 89.88 112 GLU B N 1
ATOM 752 C CA . GLU A 1 112 ? 205.905 197.053 203.750 1.00 89.88 112 GLU B CA 1
ATOM 753 C C . GLU A 1 112 ? 205.925 195.549 203.990 1.00 89.88 112 GLU B C 1
ATOM 754 O O . GLU A 1 112 ? 205.903 194.751 203.033 1.00 89.88 112 GLU B O 1
ATOM 756 N N . ALA A 1 113 ? 205.975 195.145 205.261 1.00 87.44 113 ALA B N 1
ATOM 757 C CA . ALA A 1 113 ? 206.006 193.722 205.575 1.00 87.44 113 ALA B CA 1
ATOM 758 C C . ALA A 1 113 ? 204.761 193.021 205.057 1.00 87.44 113 ALA B C 1
ATOM 759 O O . ALA A 1 113 ? 204.843 191.921 204.499 1.00 87.44 113 ALA B O 1
ATOM 761 N N . ILE A 1 114 ? 203.599 193.649 205.228 1.00 85.79 114 ILE B N 1
ATOM 762 C CA . ILE A 1 114 ? 202.349 193.062 204.768 1.00 85.79 114 ILE B CA 1
ATOM 763 C C . ILE A 1 114 ? 202.377 192.870 203.266 1.00 85.79 114 ILE B C 1
ATOM 764 O O . ILE A 1 114 ? 201.916 191.851 202.750 1.00 85.79 114 ILE B O 1
ATOM 769 N N . LEU A 1 115 ? 202.930 193.836 202.539 1.00 87.06 115 LEU B N 1
ATOM 770 C CA . LEU A 1 115 ? 202.919 193.736 201.085 1.00 87.06 115 LEU B CA 1
ATOM 771 C C . LEU A 1 115 ? 203.809 192.598 200.602 1.00 87.06 115 LEU B C 1
ATOM 772 O O . LEU A 1 115 ? 203.408 191.810 199.731 1.00 87.06 115 LEU B O 1
ATOM 777 N N . LYS A 1 116 ? 205.012 192.472 201.164 1.00 88.13 116 LYS B N 1
ATOM 778 C CA . LYS A 1 116 ? 205.861 191.375 200.701 1.00 88.13 116 LYS B CA 1
ATOM 779 C C . LYS A 1 116 ? 205.296 190.019 201.125 1.00 88.13 116 LYS B C 1
ATOM 780 O O . LYS A 1 116 ? 205.340 189.050 200.350 1.00 88.13 116 LYS B O 1
ATOM 786 N N . CYS A 1 117 ? 204.732 189.932 202.332 1.00 86.02 117 CYS B N 1
ATOM 787 C CA . CYS A 1 117 ? 204.101 188.686 202.744 1.00 86.02 117 CYS B CA 1
ATOM 788 C C . CYS A 1 117 ? 202.911 188.348 201.863 1.00 86.02 117 CYS B C 1
ATOM 789 O O . CYS A 1 117 ? 202.668 187.174 201.576 1.00 86.02 117 CYS B O 1
ATOM 792 N N . ASP A 1 118 ? 202.169 189.357 201.411 1.00 84.14 118 ASP B N 1
ATOM 793 C CA . ASP A 1 118 ? 201.027 189.105 200.545 1.00 84.14 118 ASP B CA 1
ATOM 794 C C . ASP A 1 118 ? 201.473 188.561 199.201 1.00 84.14 118 ASP B C 1
ATOM 795 O O . ASP A 1 118 ? 200.844 187.648 198.656 1.00 84.14 118 ASP B O 1
ATOM 797 N N . ALA A 1 119 ? 202.553 189.114 198.647 1.00 83.34 119 ALA B N 1
ATOM 798 C CA . ALA A 1 119 ? 203.074 188.581 197.392 1.00 83.34 119 ALA B CA 1
ATOM 799 C C . ALA A 1 119 ? 203.499 187.128 197.552 1.00 83.34 119 ALA B C 1
ATOM 800 O O . ALA A 1 119 ? 203.150 186.267 196.729 1.00 83.34 119 ALA B O 1
ATOM 802 N N . GLU A 1 120 ? 204.250 186.833 198.616 1.00 81.26 120 GLU B N 1
ATOM 803 C CA . GLU A 1 120 ? 204.676 185.455 198.848 1.00 81.26 120 GLU B CA 1
ATOM 804 C C . GLU A 1 120 ? 203.480 184.522 199.005 1.00 81.26 120 GLU B C 1
ATOM 805 O O . GLU A 1 120 ? 203.476 183.405 198.473 1.00 81.26 120 GLU B O 1
ATOM 807 N N . ARG A 1 121 ? 202.446 184.974 199.712 1.00 81.17 121 ARG B N 1
ATOM 808 C CA . ARG A 1 121 ? 201.287 184.127 199.957 1.00 81.17 121 ARG B CA 1
ATOM 809 C C . ARG A 1 121 ? 200.502 183.877 198.682 1.00 81.17 121 ARG B C 1
ATOM 810 O O . ARG A 1 121 ? 200.022 182.764 198.458 1.00 81.17 121 ARG B O 1
ATOM 818 N N . ILE A 1 122 ? 200.344 184.898 197.841 1.00 79.82 122 ILE B N 1
ATOM 819 C CA . ILE A 1 122 ? 199.632 184.704 196.583 1.00 79.82 122 ILE B CA 1
ATOM 820 C C . ILE A 1 122 ? 200.383 183.719 195.701 1.00 79.82 122 ILE B C 1
ATOM 821 O O . ILE A 1 122 ? 199.777 182.846 195.062 1.00 79.82 122 ILE B O 1
ATOM 823 N N . LYS A 1 123 ? 201.712 183.828 195.662 1.00 79.68 123 LYS B N 1
ATOM 824 C CA . LYS A 1 123 ? 202.492 182.875 194.878 1.00 79.68 123 LYS B CA 1
ATOM 825 C C . LYS A 1 123 ? 202.307 181.455 195.398 1.00 79.68 123 LYS B C 1
ATOM 826 O O . LYS A 1 123 ? 202.090 180.519 194.619 1.00 79.68 123 LYS B O 1
ATOM 828 N N . LEU A 1 124 ? 202.385 181.278 196.717 1.00 78.41 124 LEU B N 1
ATOM 829 C CA . LEU A 1 124 ? 202.246 179.944 197.290 1.00 78.41 124 LEU B CA 1
ATOM 830 C C . LEU A 1 124 ? 200.855 179.374 197.041 1.00 78.41 124 LEU B C 1
ATOM 831 O O . LEU A 1 124 ? 200.701 178.178 196.782 1.00 78.41 124 LEU B O 1
ATOM 836 N N . GLU A 1 125 ? 199.826 180.215 197.126 1.00 80.17 125 GLU B N 1
ATOM 837 C CA . GLU A 1 125 ? 198.467 179.765 196.857 1.00 80.17 125 GLU B CA 1
ATOM 838 C C . GLU A 1 125 ? 198.327 179.281 195.425 1.00 80.17 125 GLU B C 1
ATOM 839 O O . GLU A 1 125 ? 197.783 178.201 195.169 1.00 80.17 125 GLU B O 1
ATOM 845 N N . ALA A 1 126 ? 198.804 180.081 194.471 1.00 80.74 126 ALA B N 1
ATOM 846 C CA . ALA A 1 126 ? 198.704 179.685 193.071 1.00 80.74 126 ALA B CA 1
ATOM 847 C C . ALA A 1 126 ? 199.461 178.391 192.809 1.00 80.74 126 ALA B C 1
ATOM 848 O O . ALA A 1 126 ? 198.981 177.519 192.077 1.00 80.74 126 ALA B O 1
ATOM 850 N N . GLU A 1 127 ? 200.638 178.240 193.412 1.00 81.66 127 GLU B N 1
ATOM 851 C CA . GLU A 1 127 ? 201.424 177.031 193.196 1.00 81.66 127 GLU B CA 1
ATOM 852 C C . GLU A 1 127 ? 200.736 175.808 193.787 1.00 81.66 127 GLU B C 1
ATOM 853 O O . GLU A 1 127 ? 200.621 174.765 193.130 1.00 81.66 127 GLU B O 1
ATOM 859 N N . ARG A 1 128 ? 200.269 175.915 195.031 1.00 78.30 128 ARG B N 1
ATOM 860 C CA . ARG A 1 128 ? 199.561 174.802 195.647 1.00 78.30 128 ARG B CA 1
ATOM 861 C C . ARG A 1 128 ? 198.331 174.426 194.844 1.00 78.30 128 ARG B C 1
ATOM 862 O O . ARG A 1 128 ? 198.016 173.243 194.701 1.00 78.30 128 ARG B O 1
ATOM 870 N N . PHE A 1 129 ? 197.623 175.416 194.306 1.00 78.79 129 PHE B N 1
ATOM 871 C CA . PHE A 1 129 ? 196.411 175.092 193.573 1.00 78.79 129 PHE B CA 1
ATOM 872 C C . PHE A 1 129 ? 196.727 174.431 192.245 1.00 78.79 129 PHE B C 1
ATOM 873 O O . PHE A 1 129 ? 196.028 173.501 191.833 1.00 78.79 129 PHE B O 1
ATOM 881 N N . GLU A 1 130 ? 197.767 174.891 191.551 1.00 81.02 130 GLU B N 1
ATOM 882 C CA . GLU A 1 130 ? 198.093 174.247 190.286 1.00 81.02 130 GLU B CA 1
ATOM 883 C C . GLU A 1 130 ? 198.665 172.857 190.510 1.00 81.02 130 GLU B C 1
ATOM 884 O O . GLU A 1 130 ? 198.658 172.035 189.591 1.00 81.02 130 GLU B O 1
ATOM 890 N N . ASN A 1 131 ? 199.162 172.568 191.711 1.00 79.54 131 ASN B N 1
ATOM 891 C CA . ASN A 1 131 ? 199.499 171.181 192.016 1.00 79.54 131 ASN B CA 1
ATOM 892 C C . ASN A 1 131 ? 198.273 170.361 192.384 1.00 79.54 131 ASN B C 1
ATOM 893 O O . ASN A 1 131 ? 198.230 169.162 192.104 1.00 79.54 131 ASN B O 1
ATOM 898 N N . LEU A 1 132 ? 197.278 170.982 193.009 1.00 76.05 132 LEU B N 1
ATOM 899 C CA . LEU A 1 132 ? 196.127 170.248 193.517 1.00 76.05 132 LEU B CA 1
ATOM 900 C C . LEU A 1 132 ? 195.154 169.891 192.407 1.00 76.05 132 LEU B C 1
ATOM 901 O O . LEU A 1 132 ? 194.553 168.814 192.430 1.00 76.05 132 LEU B O 1
ATOM 906 N N . ARG A 1 133 ? 194.990 170.776 191.427 1.00 77.68 133 ARG B N 1
ATOM 907 C CA . ARG A 1 133 ? 194.026 170.534 190.366 1.00 77.68 133 ARG B CA 1
ATOM 908 C C . ARG A 1 133 ? 194.444 169.415 189.429 1.00 77.68 133 ARG B C 1
ATOM 909 O O . ARG A 1 133 ? 193.669 169.059 188.540 1.00 77.68 133 ARG B O 1
ATOM 917 N N . GLU A 1 134 ? 195.636 168.854 189.598 1.00 73.32 134 GLU B N 1
ATOM 918 C CA . GLU A 1 134 ? 196.110 167.772 188.750 1.00 73.32 134 GLU B CA 1
ATOM 919 C C . GLU A 1 134 ? 196.231 166.465 189.514 1.00 73.32 134 GLU B C 1
ATOM 920 O O . GLU A 1 134 ? 196.938 165.558 189.074 1.00 73.32 134 GLU B O 1
ATOM 922 N N . ILE A 1 135 ? 195.561 166.356 190.654 1.00 70.94 135 ILE B N 1
ATOM 923 C CA . ILE A 1 135 ? 195.500 165.127 191.431 1.00 70.94 135 ILE B CA 1
ATOM 924 C C . ILE A 1 135 ? 194.081 164.595 191.344 1.00 70.94 135 ILE B C 1
ATOM 925 O O . ILE A 1 135 ? 193.119 165.340 191.551 1.00 70.94 135 ILE B O 1
ATOM 930 N N . GLY A 1 136 ? 193.952 163.322 191.031 1.00 67.98 136 GLY B N 1
ATOM 931 C CA . GLY A 1 136 ? 192.650 162.767 190.765 1.00 67.98 136 GLY B CA 1
ATOM 932 C C . GLY A 1 136 ? 191.925 162.332 192.011 1.00 67.98 136 GLY B C 1
ATOM 933 O O . GLY A 1 136 ? 192.502 162.147 193.074 1.00 67.98 136 GLY B O 1
ATOM 934 N N . ASN A 1 137 ? 190.621 162.164 191.851 1.00 63.80 137 ASN B N 1
ATOM 935 C CA . ASN A 1 137 ? 189.768 161.691 192.922 1.00 63.80 137 ASN B CA 1
ATOM 936 C C . ASN A 1 137 ? 190.233 160.327 193.412 1.00 63.80 137 ASN B C 1
ATOM 937 O O . ASN A 1 137 ? 190.931 159.592 192.719 1.00 63.80 137 ASN B O 1
ATOM 942 N N . LEU A 1 138 ? 189.831 159.993 194.628 1.00 63.96 138 LEU B N 1
ATOM 943 C CA . LEU A 1 138 ? 190.045 158.651 195.137 1.00 63.96 138 LEU B CA 1
ATOM 944 C C . LEU A 1 138 ? 189.290 157.645 194.281 1.00 63.96 138 LEU B C 1
ATOM 945 O O . LEU A 1 138 ? 188.244 157.949 193.712 1.00 63.96 138 LEU B O 1
ATOM 950 N N . LEU A 1 139 ? 189.825 156.436 194.191 1.00 62.94 139 LEU B N 1
ATOM 951 C CA . LEU A 1 139 ? 189.254 155.404 193.342 1.00 62.94 139 LEU B CA 1
ATOM 952 C C . LEU A 1 139 ? 188.352 154.486 194.145 1.00 62.94 139 LEU B C 1
ATOM 953 O O . LEU A 1 139 ? 188.673 154.113 195.273 1.00 62.94 139 LEU B O 1
ATOM 958 N N . HIS A 1 140 ? 187.225 154.129 193.560 1.00 61.28 140 HIS B N 1
ATOM 959 C CA . HIS A 1 140 ? 186.414 153.070 194.122 1.00 61.28 140 HIS B CA 1
ATOM 960 C C . HIS A 1 140 ? 187.174 151.751 194.026 1.00 61.28 140 HIS B C 1
ATOM 961 O O . HIS A 1 140 ? 187.849 151.498 193.029 1.00 61.28 140 HIS B O 1
ATOM 968 N N . PRO A 1 141 ? 187.100 150.896 195.044 1.00 62.51 141 PRO B N 1
ATOM 969 C CA . PRO A 1 141 ? 187.874 149.647 195.008 1.00 62.51 141 PRO B CA 1
ATOM 970 C C . PRO A 1 141 ? 187.457 148.680 193.913 1.00 62.51 141 PRO B C 1
ATOM 971 O O . PRO A 1 141 ? 188.122 147.654 193.745 1.00 62.51 141 PRO B O 1
ATOM 975 N N . SER A 1 142 ? 186.393 148.962 193.169 1.00 64.98 142 SER B N 1
ATOM 976 C CA . SER A 1 142 ? 185.949 148.100 192.085 1.00 64.98 142 SER B CA 1
ATOM 977 C C . SER A 1 142 ? 186.627 148.410 190.764 1.00 64.98 142 SER B C 1
ATOM 978 O O . SER A 1 142 ? 186.471 147.645 189.812 1.00 64.98 142 SER B O 1
ATOM 981 N N . VAL A 1 143 ? 187.361 149.506 190.687 1.00 64.70 143 VAL B N 1
ATOM 982 C CA . VAL A 1 143 ? 188.038 149.895 189.451 1.00 64.70 143 VAL B CA 1
ATOM 983 C C . VAL A 1 143 ? 189.151 148.898 189.153 1.00 64.70 143 VAL B C 1
ATOM 984 O O . VAL A 1 143 ? 189.889 148.507 190.073 1.00 64.70 143 VAL B O 1
ATOM 988 N N . PRO A 1 144 ? 189.302 148.440 187.909 1.00 67.78 144 PRO B N 1
ATOM 989 C CA . PRO A 1 144 ? 190.436 147.578 187.552 1.00 67.78 144 PRO B CA 1
ATOM 990 C C . PRO A 1 144 ? 191.689 148.413 187.341 1.00 67.78 144 PRO B C 1
ATOM 991 O O . PRO A 1 144 ? 191.704 149.322 186.512 1.00 67.78 144 PRO B O 1
ATOM 995 N N . ILE A 1 145 ? 192.744 148.099 188.085 1.00 70.12 145 ILE B N 1
ATOM 996 C CA . ILE A 1 145 ? 193.973 148.884 188.048 1.00 70.12 145 ILE B CA 1
ATOM 997 C C . ILE A 1 145 ? 194.755 148.497 186.800 1.00 70.12 145 ILE B C 1
ATOM 998 O O . ILE A 1 145 ? 195.215 147.362 186.677 1.00 70.12 145 ILE B O 1
ATOM 1003 N N . SER A 1 146 ? 194.922 149.444 185.885 1.00 71.50 146 SER B N 1
ATOM 1004 C CA . SER A 1 146 ? 195.586 149.175 184.618 1.00 71.50 146 SER B CA 1
ATOM 1005 C C . SER A 1 146 ? 195.721 150.480 183.857 1.00 71.50 146 SER B C 1
ATOM 1006 O O . SER A 1 146 ? 195.238 151.527 184.284 1.00 71.50 146 SER B O 1
ATOM 1008 N N . ASN A 1 147 ? 196.394 150.398 182.721 1.00 74.17 147 ASN B N 1
ATOM 1009 C CA . ASN A 1 147 ? 196.525 151.520 181.816 1.00 74.17 147 ASN B CA 1
ATOM 1010 C C . ASN A 1 147 ? 196.206 151.130 180.384 1.00 74.17 147 ASN B C 1
ATOM 1011 O O . ASN A 1 147 ? 196.224 151.995 179.504 1.00 74.17 147 ASN B O 1
ATOM 1016 N N . ASP A 1 148 ? 195.908 149.861 180.129 1.00 76.33 148 ASP B N 1
ATOM 1017 C CA . ASP A 1 148 ? 195.576 149.360 178.800 1.00 76.33 148 ASP B CA 1
ATOM 1018 C C . ASP A 1 148 ? 194.065 149.194 178.734 1.00 76.33 148 ASP B C 1
ATOM 1019 O O . ASP A 1 148 ? 193.519 148.201 179.220 1.00 76.33 148 ASP B O 1
ATOM 1021 N N . GLU A 1 149 ? 193.391 150.172 178.130 1.00 76.53 149 GLU B N 1
ATOM 1022 C CA . GLU A 1 149 ? 191.941 150.106 178.031 1.00 76.53 149 GLU B CA 1
ATOM 1023 C C . GLU A 1 149 ? 191.493 148.956 177.145 1.00 76.53 149 GLU B C 1
ATOM 1024 O O . GLU A 1 149 ? 190.474 148.323 177.427 1.00 76.53 149 GLU B O 1
ATOM 1026 N N . ASP A 1 150 ? 192.243 148.659 176.087 1.00 79.24 150 ASP B N 1
ATOM 1027 C CA . ASP A 1 150 ? 191.820 147.629 175.150 1.00 79.24 150 ASP B CA 1
ATOM 1028 C C . ASP A 1 150 ? 191.923 146.230 175.733 1.00 79.24 150 ASP B C 1
ATOM 1029 O O . ASP A 1 150 ? 191.280 145.312 175.218 1.00 79.24 150 ASP B O 1
ATOM 1031 N N . VAL A 1 151 ? 192.696 146.043 176.795 1.00 79.54 151 VAL B N 1
ATOM 1032 C CA . VAL A 1 151 ? 192.976 144.723 177.327 1.00 79.54 151 VAL B CA 1
ATOM 1033 C C . VAL A 1 151 ? 192.253 144.476 178.644 1.00 79.54 151 VAL B C 1
ATOM 1034 O O . VAL A 1 151 ? 191.661 143.413 178.837 1.00 79.54 151 VAL B O 1
ATOM 1038 N N . ASP A 1 152 ? 192.287 145.438 179.557 1.00 78.86 152 ASP B N 1
ATOM 1039 C CA . ASP A 1 152 ? 191.868 145.194 180.927 1.00 78.86 152 ASP B CA 1
ATOM 1040 C C . ASP A 1 152 ? 190.506 145.776 181.272 1.00 78.86 152 ASP B C 1
ATOM 1041 O O . ASP A 1 152 ? 190.050 145.583 182.400 1.00 78.86 152 ASP B O 1
ATOM 1046 N N . ASN A 1 153 ? 189.853 146.483 180.352 1.00 71.15 153 ASN B N 1
ATOM 1047 C CA . ASN A 1 153 ? 188.502 146.965 180.602 1.00 71.15 153 ASN B CA 1
ATOM 1048 C C . ASN A 1 153 ? 187.599 145.786 180.913 1.00 71.15 153 ASN B C 1
ATOM 1049 O O . ASN A 1 153 ? 187.446 144.879 180.092 1.00 71.15 153 ASN B O 1
ATOM 1054 N N . LYS A 1 154 ? 187.012 145.782 182.099 1.00 67.14 154 LYS B N 1
ATOM 1055 C CA . LYS A 1 154 ? 186.246 144.637 182.565 1.00 67.14 154 LYS B CA 1
ATOM 1056 C C . LYS A 1 154 ? 184.823 144.713 182.034 1.00 67.14 154 LYS B C 1
ATOM 1057 O O . LYS A 1 154 ? 184.123 145.698 182.269 1.00 67.14 154 LYS B O 1
ATOM 1063 N N . VAL A 1 155 ? 184.398 143.675 181.330 1.00 64.24 155 VAL B N 1
ATOM 1064 C CA . VAL A 1 155 ? 183.013 143.562 180.897 1.00 64.24 155 VAL B CA 1
ATOM 1065 C C . VAL A 1 155 ? 182.187 143.004 182.043 1.00 64.24 155 VAL B C 1
ATOM 1066 O O . VAL A 1 155 ? 182.496 141.939 182.583 1.00 64.24 155 VAL B O 1
ATOM 1070 N N . GLU A 1 156 ? 181.133 143.722 182.416 1.00 66.43 156 GLU B N 1
ATOM 1071 C CA . GLU A 1 156 ? 180.291 143.332 183.539 1.00 66.43 156 GLU B CA 1
ATOM 1072 C C . GLU A 1 156 ? 179.092 142.503 183.095 1.00 66.43 156 GLU B C 1
ATOM 1073 O O . GLU A 1 156 ? 178.900 141.380 183.563 1.00 66.43 156 GLU B O 1
ATOM 1079 N N . ARG A 1 157 ? 178.272 143.051 182.207 1.00 62.64 157 ARG B N 1
ATOM 1080 C CA . ARG A 1 157 ? 177.049 142.408 181.762 1.00 62.64 157 ARG B CA 1
ATOM 1081 C C . ARG A 1 157 ? 176.974 142.465 180.249 1.00 62.64 157 ARG B C 1
ATOM 1082 O O . ARG A 1 157 ? 177.619 143.294 179.612 1.00 62.64 157 ARG B O 1
ATOM 1090 N N . ILE A 1 158 ? 176.175 141.572 179.679 1.00 60.65 158 ILE B N 1
ATOM 1091 C CA . ILE A 1 158 ? 175.897 141.559 178.250 1.00 60.65 158 ILE B CA 1
ATOM 1092 C C . ILE A 1 158 ? 174.404 141.361 178.064 1.00 60.65 158 ILE B C 1
ATOM 1093 O O . ILE A 1 158 ? 173.788 140.544 178.751 1.00 60.65 158 ILE B O 1
ATOM 1098 N N . TRP A 1 159 ? 173.819 142.110 177.139 1.00 57.56 159 TRP B N 1
ATOM 1099 C CA . TRP A 1 159 ? 172.412 141.964 176.812 1.00 57.56 159 TRP B CA 1
ATOM 1100 C C . TRP A 1 159 ? 172.257 141.862 175.307 1.00 57.56 159 TRP B C 1
ATOM 1101 O O . TRP A 1 159 ? 172.843 142.653 174.566 1.00 57.56 159 TRP B O 1
ATOM 1112 N N . GLY A 1 160 ? 171.478 140.893 174.863 1.00 59.97 160 GLY B N 1
ATOM 1113 C CA . GLY A 1 160 ? 171.189 140.745 173.458 1.00 59.97 160 GLY B CA 1
ATOM 1114 C C . GLY A 1 160 ? 172.215 139.916 172.720 1.00 59.97 160 GLY B C 1
ATOM 1115 O O . GLY A 1 160 ? 173.076 139.249 173.294 1.00 59.97 160 GLY B O 1
ATOM 1116 N N . ASP A 1 161 ? 172.102 139.966 171.400 1.00 64.05 161 ASP B N 1
ATOM 1117 C CA . ASP A 1 161 ? 172.995 139.259 170.492 1.00 64.05 161 ASP B CA 1
ATOM 1118 C C . ASP A 1 161 ? 174.040 140.241 169.986 1.00 64.05 161 ASP B C 1
ATOM 1119 O O . ASP A 1 161 ? 173.731 141.126 169.188 1.00 64.05 161 ASP B O 1
ATOM 1124 N N . CYS A 1 162 ? 175.278 140.078 170.440 1.00 62.07 162 CYS B N 1
ATOM 1125 C CA . CYS A 1 162 ? 176.355 140.998 170.107 1.00 62.07 162 CYS B CA 1
ATOM 1126 C C . CYS A 1 162 ? 177.332 140.413 169.098 1.00 62.07 162 CYS B C 1
ATOM 1127 O O . CYS A 1 162 ? 178.477 140.857 169.026 1.00 62.07 162 CYS B O 1
ATOM 1130 N N . THR A 1 163 ? 176.905 139.427 168.312 1.00 63.37 163 THR B N 1
ATOM 1131 C CA . THR A 1 163 ? 177.752 138.842 167.285 1.00 63.37 163 THR B CA 1
ATOM 1132 C C . THR A 1 163 ? 177.121 138.814 165.903 1.00 63.37 163 THR B C 1
ATOM 1133 O O . THR A 1 163 ? 177.806 138.446 164.947 1.00 63.37 163 THR B O 1
ATOM 1137 N N . VAL A 1 164 ? 175.849 139.181 165.765 1.00 61.95 164 VAL B N 1
ATOM 1138 C CA . VAL A 1 164 ? 175.194 139.161 164.466 1.00 61.95 164 VAL B CA 1
ATOM 1139 C C . VAL A 1 164 ? 175.811 140.214 163.553 1.00 61.95 164 VAL B C 1
ATOM 1140 O O . VAL A 1 164 ? 176.316 141.247 164.006 1.00 61.95 164 VAL B O 1
ATOM 1144 N N . ARG A 1 165 ? 175.794 139.942 162.253 1.00 61.53 165 ARG B N 1
ATOM 1145 C CA . ARG A 1 165 ? 176.319 140.857 161.253 1.00 61.53 165 ARG B CA 1
ATOM 1146 C C . ARG A 1 165 ? 175.223 141.235 160.269 1.00 61.53 165 ARG B C 1
ATOM 1147 O O . ARG A 1 165 ? 174.330 140.440 159.978 1.00 61.53 165 ARG B O 1
ATOM 1155 N N . LYS A 1 166 ? 175.294 142.462 159.763 1.00 59.37 166 LYS B N 1
ATOM 1156 C CA . LYS A 1 166 ? 174.327 142.966 158.803 1.00 59.37 166 LYS B CA 1
ATOM 1157 C C . LYS A 1 166 ? 175.066 143.741 157.726 1.00 59.37 166 LYS B C 1
ATOM 1158 O O . LYS A 1 166 ? 176.250 144.047 157.855 1.00 59.37 166 LYS B O 1
ATOM 1164 N N . LYS A 1 167 ? 174.346 144.080 156.660 1.00 59.09 167 LYS B N 1
ATOM 1165 C CA . LYS A 1 167 ? 175.003 144.469 155.420 1.00 59.09 167 LYS B CA 1
ATOM 1166 C C . LYS A 1 167 ? 175.682 145.826 155.531 1.00 59.09 167 LYS B C 1
ATOM 1167 O O . LYS A 1 167 ? 176.904 145.929 155.410 1.00 59.09 167 LYS B O 1
ATOM 1173 N N . TYR A 1 168 ? 174.918 146.880 155.759 1.00 60.32 168 TYR B N 1
ATOM 1174 C CA . TYR A 1 168 ? 175.450 148.228 155.662 1.00 60.32 168 TYR B CA 1
ATOM 1175 C C . TYR A 1 168 ? 175.804 148.792 157.026 1.00 60.32 168 TYR B C 1
ATOM 1176 O O . TYR A 1 168 ? 175.176 148.474 158.034 1.00 60.32 168 TYR B O 1
ATOM 1185 N N . SER A 1 169 ? 176.812 149.646 157.042 1.00 61.76 169 SER B N 1
ATOM 1186 C CA . SER A 1 169 ? 177.126 150.429 158.217 1.00 61.76 169 SER B CA 1
ATOM 1187 C C . SER A 1 169 ? 176.343 151.729 158.182 1.00 61.76 169 SER B C 1
ATOM 1188 O O . SER A 1 169 ? 175.755 152.097 157.170 1.00 61.76 169 SER B O 1
ATOM 1191 N N . HIS A 1 170 ? 176.347 152.440 159.305 1.00 62.80 170 HIS B N 1
ATOM 1192 C CA . HIS A 1 170 ? 175.560 153.661 159.397 1.00 62.80 170 HIS B CA 1
ATOM 1193 C C . HIS A 1 170 ? 176.002 154.698 158.374 1.00 62.80 170 HIS B C 1
ATOM 1194 O O . HIS A 1 170 ? 175.191 155.521 157.939 1.00 62.80 170 HIS B O 1
ATOM 1201 N N . VAL A 1 171 ? 177.268 154.654 157.957 1.00 65.78 171 VAL B N 1
ATOM 1202 C CA . VAL A 1 171 ? 177.786 155.627 157.003 1.00 65.78 171 VAL B CA 1
ATOM 1203 C C . VAL A 1 171 ? 177.068 155.520 155.669 1.00 65.78 171 VAL B C 1
ATOM 1204 O O . VAL A 1 171 ? 176.893 156.521 154.967 1.00 65.78 171 VAL B O 1
ATOM 1208 N N . ASP A 1 172 ? 176.653 154.319 155.289 1.00 66.96 172 ASP B N 1
ATOM 1209 C CA . ASP A 1 172 ? 175.848 154.144 154.091 1.00 66.96 172 ASP B CA 1
ATOM 1210 C C . ASP A 1 172 ? 174.371 154.344 154.370 1.00 66.96 172 ASP B C 1
ATOM 1211 O O . ASP A 1 172 ? 173.658 154.934 153.555 1.00 66.96 172 ASP B O 1
ATOM 1216 N N . LEU A 1 173 ? 173.908 153.867 155.519 1.00 60.36 173 LEU B N 1
ATOM 1217 C CA . LEU A 1 173 ? 172.488 153.883 155.811 1.00 60.36 173 LEU B CA 1
ATOM 1218 C C . LEU A 1 173 ? 171.946 155.294 155.941 1.00 60.36 173 LEU B C 1
ATOM 1219 O O . LEU A 1 173 ? 170.789 155.531 155.592 1.00 60.36 173 LEU B O 1
ATOM 1224 N N . VAL A 1 174 ? 172.743 156.246 156.433 1.00 59.95 174 VAL B N 1
ATOM 1225 C CA . VAL A 1 174 ? 172.207 157.596 156.554 1.00 59.95 174 VAL B CA 1
ATOM 1226 C C . VAL A 1 174 ? 172.007 158.236 155.197 1.00 59.95 174 VAL B C 1
ATOM 1227 O O . VAL A 1 174 ? 171.219 159.174 155.072 1.00 59.95 174 VAL B O 1
ATOM 1231 N N . VAL A 1 175 ? 172.693 157.755 154.171 1.00 61.23 175 VAL B N 1
ATOM 1232 C CA . VAL A 1 175 ? 172.515 158.291 152.829 1.00 61.23 175 VAL B CA 1
ATOM 1233 C C . VAL A 1 175 ? 171.435 157.538 152.073 1.00 61.23 175 VAL B C 1
ATOM 1234 O O . VAL A 1 175 ? 170.661 158.136 151.329 1.00 61.23 175 VAL B O 1
ATOM 1238 N N . MET A 1 176 ? 171.346 156.224 152.259 1.00 62.27 176 MET B N 1
ATOM 1239 C CA . MET A 1 176 ? 170.313 155.459 151.577 1.00 62.27 176 MET B CA 1
ATOM 1240 C C . MET A 1 176 ? 168.908 155.878 151.981 1.00 62.27 176 MET B C 1
ATOM 1241 O O . MET A 1 176 ? 167.963 155.628 151.230 1.00 62.27 176 MET B O 1
ATOM 1246 N N . VAL A 1 177 ? 168.739 156.497 153.150 1.00 60.77 177 VAL B N 1
ATOM 1247 C CA . VAL A 1 177 ? 167.440 157.008 153.561 1.00 60.77 177 VAL B CA 1
ATOM 1248 C C . VAL A 1 177 ? 167.267 158.475 153.226 1.00 60.77 177 VAL B C 1
ATOM 1249 O O . VAL A 1 177 ? 166.192 159.032 153.473 1.00 60.77 177 VAL B O 1
ATOM 1253 N N . ASP A 1 178 ? 168.292 159.116 152.669 1.00 63.47 178 ASP B N 1
ATOM 1254 C CA . ASP A 1 178 ? 168.247 160.524 152.286 1.00 63.47 178 ASP B CA 1
ATOM 1255 C C . ASP A 1 178 ? 167.988 161.414 153.496 1.00 63.47 178 ASP B C 1
ATOM 1256 O O . ASP A 1 178 ? 167.088 162.252 153.502 1.00 63.47 178 ASP B O 1
ATOM 1261 N N . GLY A 1 179 ? 168.794 161.232 154.527 1.00 59.18 179 GLY B N 1
ATOM 1262 C CA . GLY A 1 179 ? 168.594 161.992 155.734 1.00 59.18 179 GLY B CA 1
ATOM 1263 C C . GLY A 1 179 ? 169.844 162.706 156.173 1.00 59.18 179 GLY B C 1
ATOM 1264 O O . GLY A 1 179 ? 169.934 163.169 157.308 1.00 59.18 179 GLY B O 1
ATOM 1265 N N . PHE A 1 180 ? 170.814 162.815 155.281 1.00 62.58 180 PHE B N 1
ATOM 1266 C CA . PHE A 1 180 ? 172.123 163.303 155.671 1.00 62.58 180 PHE B CA 1
ATOM 1267 C C . PHE A 1 180 ? 172.726 164.084 154.523 1.00 62.58 180 PHE B C 1
ATOM 1268 O O . PHE A 1 180 ? 172.681 163.648 153.373 1.00 62.58 180 PHE B O 1
ATOM 1276 N N . GLU A 1 181 ? 173.290 165.238 154.843 1.00 65.97 181 GLU B N 1
ATOM 1277 C CA . GLU A 1 181 ? 173.959 166.081 153.862 1.00 65.97 181 GLU B CA 1
ATOM 1278 C C . GLU A 1 181 ? 175.333 166.419 154.419 1.00 65.97 181 GLU B C 1
ATOM 1279 O O . GLU A 1 181 ? 175.459 167.285 155.283 1.00 65.97 181 GLU B O 1
ATOM 1285 N N . GLY A 1 182 ? 176.356 165.736 153.927 1.00 68.30 182 GLY B N 1
ATOM 1286 C CA . GLY A 1 182 ? 177.697 165.925 154.432 1.00 68.30 182 GLY B CA 1
ATOM 1287 C C . GLY A 1 182 ? 178.519 166.934 153.665 1.00 68.30 182 GLY B C 1
ATOM 1288 O O . GLY A 1 182 ? 179.190 167.770 154.267 1.00 68.30 182 GLY B O 1
ATOM 1289 N N . GLU A 1 183 ? 178.481 166.867 152.336 1.00 71.50 183 GLU B N 1
ATOM 1290 C CA . GLU A 1 183 ? 179.287 167.774 151.527 1.00 71.50 183 GLU B CA 1
ATOM 1291 C C . GLU A 1 183 ? 178.805 169.207 151.670 1.00 71.50 183 GLU B C 1
ATOM 1292 O O . GLU A 1 183 ? 179.603 170.126 151.879 1.00 71.50 183 GLU B O 1
ATOM 1298 N N . LYS A 1 184 ? 177.498 169.419 151.560 1.00 67.82 184 LYS B N 1
ATOM 1299 C CA . LYS A 1 184 ? 176.972 170.761 151.737 1.00 67.82 184 LYS B CA 1
ATOM 1300 C C . LYS A 1 184 ? 177.151 171.239 153.166 1.00 67.82 184 LYS B C 1
ATOM 1301 O O . LYS A 1 184 ? 177.376 172.430 153.396 1.00 67.82 184 LYS B O 1
ATOM 1307 N N . GLY A 1 185 ? 177.075 170.330 154.134 1.00 66.53 185 GLY B N 1
ATOM 1308 C CA . GLY A 1 185 ? 177.348 170.712 155.504 1.00 66.53 185 GLY B CA 1
ATOM 1309 C C . GLY A 1 185 ? 178.772 171.183 155.698 1.00 66.53 185 GLY B C 1
ATOM 1310 O O . GLY A 1 185 ? 179.023 172.149 156.416 1.00 66.53 185 GLY B O 1
ATOM 1311 N N . ALA A 1 186 ? 179.724 170.509 155.058 1.00 68.77 186 ALA B N 1
ATOM 1312 C CA . ALA A 1 186 ? 181.113 170.929 155.159 1.00 68.77 186 ALA B CA 1
ATOM 1313 C C . ALA A 1 186 ? 181.363 172.214 154.390 1.00 68.77 186 ALA B C 1
ATOM 1314 O O . ALA A 1 186 ? 182.278 172.967 154.724 1.00 68.77 186 ALA B O 1
ATOM 1316 N N . VAL A 1 187 ? 180.579 172.478 153.352 1.00 68.39 187 VAL B N 1
ATOM 1317 C CA . VAL A 1 187 ? 180.688 173.770 152.689 1.00 68.39 187 VAL B CA 1
ATOM 1318 C C . VAL A 1 187 ? 180.163 174.875 153.593 1.00 68.39 187 VAL B C 1
ATOM 1319 O O . VAL A 1 187 ? 180.716 175.978 153.634 1.00 68.39 187 VAL B O 1
ATOM 1323 N N . VAL A 1 188 ? 179.104 174.596 154.346 1.00 67.84 188 VAL B N 1
ATOM 1324 C CA . VAL A 1 188 ? 178.499 175.623 155.186 1.00 67.84 188 VAL B CA 1
ATOM 1325 C C . VAL A 1 188 ? 179.273 175.795 156.484 1.00 67.84 188 VAL B C 1
ATOM 1326 O O . VAL A 1 188 ? 179.629 176.913 156.864 1.00 67.84 188 VAL B O 1
ATOM 1330 N N . ALA A 1 189 ? 179.540 174.703 157.191 1.00 68.17 189 ALA B N 1
ATOM 1331 C CA . ALA A 1 189 ? 180.155 174.785 158.507 1.00 68.17 189 ALA B CA 1
ATOM 1332 C C . ALA A 1 189 ? 181.617 174.376 158.526 1.00 68.17 189 ALA B C 1
ATOM 1333 O O . ALA A 1 189 ? 182.363 174.843 159.387 1.00 68.17 189 ALA B O 1
ATOM 1335 N N . GLY A 1 190 ? 182.038 173.548 157.578 1.00 71.25 190 GLY B N 1
ATOM 1336 C CA . GLY A 1 190 ? 183.444 173.120 157.540 1.00 71.25 190 GLY B CA 1
ATOM 1337 C C . GLY A 1 190 ? 183.576 171.652 157.870 1.00 71.25 190 GLY B C 1
ATOM 1338 O O . GLY A 1 190 ? 182.542 170.966 157.918 1.00 71.25 190 GLY B O 1
ATOM 1339 N N . SER A 1 191 ? 184.798 171.188 158.116 1.00 75.62 191 SER B N 1
ATOM 1340 C CA . SER A 1 191 ? 185.011 169.736 158.333 1.00 75.62 191 SER B CA 1
ATOM 1341 C C . SER A 1 191 ? 183.987 169.182 159.322 1.00 75.62 191 SER B C 1
ATOM 1342 O O . SER A 1 191 ? 183.897 169.735 160.430 1.00 75.62 191 SER B O 1
ATOM 1345 N N . ARG A 1 192 ? 183.234 168.157 158.918 1.00 75.17 192 ARG B N 1
ATOM 1346 C CA . ARG A 1 192 ? 182.284 167.465 159.833 1.00 75.17 192 ARG B CA 1
ATOM 1347 C C . ARG A 1 192 ? 180.927 168.174 159.925 1.00 75.17 192 ARG B C 1
ATOM 1348 O O . ARG A 1 192 ? 180.038 167.596 160.569 1.00 75.17 192 ARG B O 1
ATOM 1356 N N . GLY A 1 193 ? 180.750 169.361 159.330 1.00 67.03 193 GLY B N 1
ATOM 1357 C CA . GLY A 1 193 ? 179.423 169.932 159.385 1.00 67.03 193 GLY B CA 1
ATOM 1358 C C . GLY A 1 193 ? 178.440 169.067 158.625 1.00 67.03 193 GLY B C 1
ATOM 1359 O O . GLY A 1 193 ? 178.800 168.359 157.690 1.00 67.03 193 GLY B O 1
ATOM 1360 N N . TYR A 1 194 ? 177.185 169.111 159.040 1.00 59.75 194 TYR B N 1
ATOM 1361 C CA . TYR A 1 194 ? 176.201 168.267 158.394 1.00 59.75 194 TYR B CA 1
ATOM 1362 C C . TYR A 1 194 ? 174.824 168.886 158.526 1.00 59.75 194 TYR B C 1
ATOM 1363 O O . TYR A 1 194 ? 174.537 169.605 159.481 1.00 59.75 194 TYR B O 1
ATOM 1372 N N . PHE A 1 195 ? 173.985 168.608 157.542 1.00 58.17 195 PHE B N 1
ATOM 1373 C CA . PHE A 1 195 ? 172.555 168.854 157.622 1.00 58.17 195 PHE B CA 1
ATOM 1374 C C . PHE A 1 195 ? 171.909 167.509 157.882 1.00 58.17 195 PHE B C 1
ATOM 1375 O O . PHE A 1 195 ? 172.186 166.539 157.176 1.00 58.17 195 PHE B O 1
ATOM 1383 N N . LEU A 1 196 ? 171.086 167.437 158.912 1.00 55.16 196 LEU B N 1
ATOM 1384 C CA . LEU A 1 196 ? 170.208 166.296 159.076 1.00 55.16 196 LEU B CA 1
ATOM 1385 C C . LEU A 1 196 ? 168.852 166.655 158.498 1.00 55.16 196 LEU B C 1
ATOM 1386 O O . LEU A 1 196 ? 168.327 167.735 158.759 1.00 55.16 196 LEU B O 1
ATOM 1391 N N . LYS A 1 197 ? 168.281 165.772 157.690 1.00 54.77 197 LYS B N 1
ATOM 1392 C CA . LYS A 1 197 ? 167.072 166.173 156.993 1.00 54.77 197 LYS B CA 1
ATOM 1393 C C . LYS A 1 197 ? 166.094 165.021 156.891 1.00 54.77 197 LYS B C 1
ATOM 1394 O O . LYS A 1 197 ? 166.456 163.859 157.052 1.00 54.77 197 LYS B O 1
ATOM 1400 N N . GLY A 1 198 ? 164.839 165.370 156.656 1.00 51.11 198 GLY B N 1
ATOM 1401 C CA . GLY A 1 198 ? 163.819 164.404 156.330 1.00 51.11 198 GLY B CA 1
ATOM 1402 C C . GLY A 1 198 ? 163.457 163.451 157.440 1.00 51.11 198 GLY B C 1
ATOM 1403 O O . GLY A 1 198 ? 16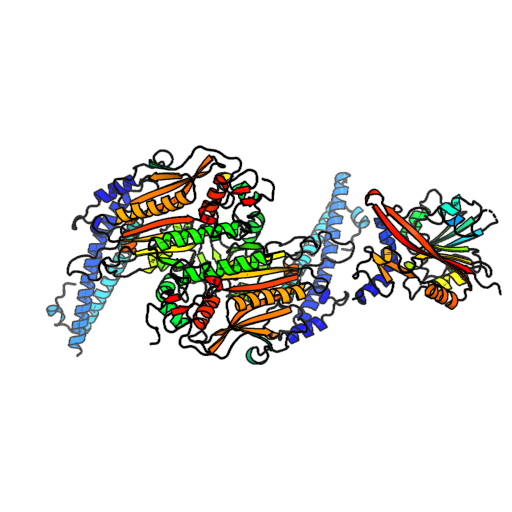3.035 163.866 158.515 1.00 51.11 198 GLY B O 1
ATOM 1404 N N . VAL A 1 199 ? 163.617 162.155 157.180 1.00 51.82 199 VAL B N 1
ATOM 1405 C CA . VAL A 1 199 ? 163.185 161.144 158.125 1.00 51.82 199 VAL B CA 1
ATOM 1406 C C . VAL A 1 199 ? 164.063 161.094 159.358 1.00 51.82 199 VAL B C 1
ATOM 1407 O O . VAL A 1 199 ? 163.625 160.612 160.401 1.00 51.82 199 VAL B O 1
ATOM 1411 N N . LEU A 1 200 ? 165.298 161.564 159.272 1.00 51.96 200 LEU B N 1
ATOM 1412 C CA . LEU A 1 200 ? 166.183 161.485 160.419 1.00 51.96 200 LEU B CA 1
ATOM 1413 C C . LEU A 1 200 ? 165.977 162.630 161.391 1.00 51.96 200 LEU B C 1
ATOM 1414 O O . LEU A 1 200 ? 166.402 162.525 162.541 1.00 51.96 200 LEU B O 1
ATOM 1419 N N . VAL A 1 201 ? 165.340 163.716 160.960 1.00 51.51 201 VAL B N 1
ATOM 1420 C CA . VAL A 1 201 ? 164.920 164.743 161.902 1.00 51.51 201 VAL B CA 1
ATOM 1421 C C . VAL A 1 201 ? 163.751 164.241 162.730 1.00 51.51 201 VAL B C 1
ATOM 1422 O O . VAL A 1 201 ? 163.706 164.435 163.949 1.00 51.51 201 VAL B O 1
ATOM 1426 N N . PHE A 1 202 ? 162.805 163.561 162.090 1.00 51.72 202 PHE B N 1
ATOM 1427 C CA . PHE A 1 202 ? 161.697 162.964 162.821 1.00 51.72 202 PHE B CA 1
ATOM 1428 C C . PHE A 1 202 ? 162.183 161.895 163.785 1.00 51.72 202 PHE B C 1
ATOM 1429 O O . PHE A 1 202 ? 161.669 161.778 164.899 1.00 51.72 202 PHE B O 1
ATOM 1437 N N . LEU A 1 203 ? 163.185 161.116 163.386 1.00 53.25 203 LEU B N 1
ATOM 1438 C CA . LEU A 1 203 ? 163.692 160.067 164.261 1.00 53.25 203 LEU B CA 1
ATOM 1439 C C . LEU A 1 203 ? 164.446 160.646 165.448 1.00 53.25 203 LEU B C 1
ATOM 1440 O O . LEU A 1 203 ? 164.315 160.155 166.573 1.00 53.25 203 LEU B O 1
ATOM 1445 N N . GLU A 1 204 ? 165.240 161.687 165.223 1.00 55.72 204 GLU B N 1
ATOM 1446 C CA . GLU A 1 204 ? 165.902 162.352 166.334 1.00 55.72 204 GLU B CA 1
ATOM 1447 C C . GLU A 1 204 ? 164.888 162.931 167.309 1.00 55.72 204 GLU B C 1
ATOM 1448 O O . GLU A 1 204 ? 165.034 162.792 168.530 1.00 55.72 204 GLU B O 1
ATOM 1454 N N . GLN A 1 205 ? 163.849 163.580 166.790 1.00 53.63 205 GLN B N 1
ATOM 1455 C CA . GLN A 1 205 ? 162.836 164.140 167.671 1.00 53.63 205 GLN B CA 1
ATOM 1456 C C . GLN A 1 205 ? 162.100 163.048 168.425 1.00 53.63 205 GLN B C 1
ATOM 1457 O O . GLN A 1 205 ? 161.742 163.228 169.590 1.00 53.63 205 GLN B O 1
ATOM 1463 N N . ALA A 1 206 ? 161.871 161.903 167.784 1.00 52.40 206 ALA B N 1
ATOM 1464 C CA . ALA A 1 206 ? 161.234 160.790 168.474 1.00 52.40 206 ALA B CA 1
ATOM 1465 C C . ALA A 1 206 ? 162.097 160.287 169.617 1.00 52.40 206 ALA B C 1
ATOM 1466 O O . ALA A 1 206 ? 161.592 159.978 170.699 1.00 52.40 206 ALA B O 1
ATOM 1468 N N . LEU A 1 207 ? 163.405 160.196 169.391 1.00 52.21 207 LEU B N 1
ATOM 1469 C CA . LEU A 1 207 ? 164.314 159.796 170.457 1.00 52.21 207 LEU B CA 1
ATOM 1470 C C . LEU A 1 207 ? 164.273 160.774 171.616 1.00 52.21 207 LEU B C 1
ATOM 1471 O O . LEU A 1 207 ? 164.265 160.367 172.780 1.00 52.21 207 LEU B O 1
ATOM 1476 N N . ILE A 1 208 ? 164.259 162.070 171.318 1.00 51.21 208 ILE B N 1
ATOM 1477 C CA . ILE A 1 208 ? 164.218 163.069 172.382 1.00 51.21 208 ILE B CA 1
ATOM 1478 C C . ILE A 1 208 ? 162.924 162.957 173.176 1.00 51.21 208 ILE B C 1
ATOM 1479 O O . ILE A 1 208 ? 162.931 162.996 174.408 1.00 51.21 208 ILE B O 1
ATOM 1484 N N . GLN A 1 209 ? 161.793 162.812 172.487 1.00 53.22 209 GLN B N 1
ATOM 1485 C CA . GLN A 1 209 ? 160.523 162.677 173.192 1.00 53.22 209 GLN B CA 1
ATOM 1486 C C . GLN A 1 209 ? 160.520 161.446 174.077 1.00 53.22 209 GLN B C 1
ATOM 1487 O O . GLN A 1 209 ? 160.105 161.505 175.237 1.00 53.22 209 GLN B O 1
ATOM 1493 N N . TYR A 1 210 ? 160.980 160.317 173.545 1.00 52.06 210 TYR B N 1
ATOM 1494 C CA . TYR A 1 210 ? 160.953 159.080 174.310 1.00 52.06 210 TYR B CA 1
ATOM 1495 C C . TYR A 1 210 ? 161.861 159.161 175.526 1.00 52.06 210 TYR B C 1
ATOM 1496 O O . TYR A 1 210 ? 161.483 158.733 176.621 1.00 52.06 210 TYR B O 1
ATOM 1505 N N . ALA A 1 211 ? 163.054 159.723 175.360 1.00 52.96 211 ALA B N 1
ATOM 1506 C CA . ALA A 1 211 ? 163.983 159.804 176.474 1.00 52.96 211 ALA B CA 1
ATOM 1507 C C . ALA A 1 211 ? 163.485 160.758 177.542 1.00 52.96 211 ALA B C 1
ATOM 1508 O O . ALA A 1 211 ? 163.577 160.459 178.737 1.00 52.96 211 ALA B O 1
ATOM 1510 N N . LEU A 1 212 ? 162.962 161.915 177.138 1.00 52.06 212 LEU B N 1
ATOM 1511 C CA . LEU A 1 212 ? 162.431 162.853 178.114 1.00 52.06 212 LEU B CA 1
ATOM 1512 C C . LEU A 1 212 ? 161.248 162.263 178.854 1.00 52.06 212 LEU B C 1
ATOM 1513 O O . LEU A 1 212 ? 161.119 162.447 180.063 1.00 52.06 212 LEU B O 1
ATOM 1518 N N . ARG A 1 213 ? 160.384 161.531 178.159 1.00 54.98 213 ARG B N 1
ATOM 1519 C CA . ARG A 1 213 ? 159.239 160.943 178.838 1.00 54.98 213 ARG B CA 1
ATOM 1520 C C . ARG A 1 213 ? 159.671 159.865 179.825 1.00 54.98 213 ARG B C 1
ATOM 1521 O O . ARG A 1 213 ? 159.154 159.800 180.946 1.00 54.98 213 ARG B O 1
ATOM 1529 N N . THR A 1 214 ? 160.631 159.027 179.440 1.00 54.40 214 THR B N 1
ATOM 1530 C CA . THR A 1 214 ? 161.142 158.008 180.350 1.00 54.40 214 THR B CA 1
ATOM 1531 C C . THR A 1 214 ? 161.758 158.635 181.593 1.00 54.40 214 THR B C 1
ATOM 1532 O O . THR A 1 214 ? 161.422 158.268 182.727 1.00 54.40 214 THR B O 1
ATOM 1536 N N . LEU A 1 215 ? 162.663 159.590 181.400 1.00 53.50 215 LEU B N 1
ATOM 1537 C CA . LEU A 1 215 ? 163.326 160.202 182.540 1.00 53.50 215 LEU B CA 1
ATOM 1538 C C . LEU A 1 215 ? 162.340 160.960 183.413 1.00 53.50 215 LEU B C 1
ATOM 1539 O O . LEU A 1 215 ? 162.461 160.951 184.640 1.00 53.50 215 LEU B O 1
ATOM 1544 N N . GLY A 1 216 ? 161.352 161.613 182.807 1.00 55.28 216 GLY B N 1
ATOM 1545 C CA . GLY A 1 216 ? 160.358 162.310 183.594 1.00 55.28 216 GLY B CA 1
ATOM 1546 C C . GLY A 1 216 ? 159.513 161.370 184.422 1.00 55.28 216 GLY B C 1
ATOM 1547 O O . GLY A 1 216 ? 159.143 161.692 185.550 1.00 55.28 216 GLY B O 1
ATOM 1548 N N . SER A 1 217 ? 159.189 160.197 183.880 1.00 56.83 217 SER B N 1
ATOM 1549 C CA . SER A 1 217 ? 158.433 159.246 184.683 1.00 56.83 217 SER B CA 1
ATOM 1550 C C . SER A 1 217 ? 159.277 158.674 185.812 1.00 56.83 217 SER B C 1
ATOM 1551 O O . SER A 1 217 ? 158.741 158.330 186.867 1.00 56.83 217 SER B O 1
ATOM 1554 N N . ARG A 1 218 ? 160.591 158.571 185.622 1.00 57.33 218 ARG B N 1
ATOM 1555 C CA . ARG A 1 218 ? 161.446 158.113 186.712 1.00 57.33 218 ARG B CA 1
ATOM 1556 C C . ARG A 1 218 ? 161.602 159.137 187.825 1.00 57.33 218 ARG B C 1
ATOM 1557 O O . ARG A 1 218 ? 162.138 158.793 188.880 1.00 57.33 218 ARG B O 1
ATOM 1565 N N . GLY A 1 219 ? 161.189 160.379 187.615 1.00 55.38 219 GLY B N 1
ATOM 1566 C CA . GLY A 1 219 ? 161.330 161.414 188.613 1.00 55.38 219 GLY B CA 1
ATOM 1567 C C . GLY A 1 219 ? 162.362 162.475 188.317 1.00 55.38 219 GLY B C 1
ATOM 1568 O O . GLY A 1 219 ? 162.624 163.310 189.183 1.00 55.38 219 GLY B O 1
ATOM 1569 N N . TYR A 1 220 ? 162.961 162.470 187.139 1.00 51.32 220 TYR B N 1
ATOM 1570 C CA . TYR A 1 220 ? 163.893 163.516 186.769 1.00 51.32 220 TYR B CA 1
ATOM 1571 C C . TYR A 1 220 ? 163.135 164.758 186.341 1.00 51.32 220 TYR B C 1
ATOM 1572 O O . TYR A 1 220 ? 162.017 164.683 185.833 1.00 51.32 220 TYR B O 1
ATOM 1581 N N . ILE A 1 221 ? 163.756 165.913 186.542 1.00 51.57 221 ILE B N 1
ATOM 1582 C CA . ILE A 1 221 ? 163.185 167.189 186.131 1.00 51.57 221 ILE B CA 1
ATOM 1583 C C . ILE A 1 221 ? 163.817 167.564 184.796 1.00 51.57 221 ILE B C 1
ATOM 1584 O O . ILE A 1 221 ? 165.032 167.794 184.747 1.00 51.57 221 ILE B O 1
ATOM 1589 N N . PRO A 1 222 ? 163.056 167.630 183.709 1.00 51.85 222 PRO B N 1
ATOM 1590 C CA . PRO A 1 222 ? 163.639 168.051 182.438 1.00 51.85 222 PRO B CA 1
ATOM 1591 C C . PRO A 1 222 ? 164.087 169.487 182.534 1.00 51.85 222 PRO B C 1
ATOM 1592 O O . PRO A 1 222 ? 163.392 170.331 183.092 1.00 51.85 222 PRO B O 1
ATOM 1596 N N . ILE A 1 223 ? 165.260 169.768 182.000 1.00 52.15 223 ILE B N 1
ATOM 1597 C CA . ILE A 1 223 ? 165.816 171.104 182.105 1.00 52.15 223 ILE B CA 1
ATOM 1598 C C . ILE A 1 223 ? 166.573 171.422 180.832 1.00 52.15 223 ILE B C 1
ATOM 1599 O O . ILE A 1 223 ? 167.418 170.644 180.388 1.00 52.15 223 ILE B O 1
ATOM 1604 N N . TYR A 1 224 ? 166.252 172.551 180.237 1.00 56.04 224 TYR B N 1
ATOM 1605 C CA . TYR A 1 224 ? 166.871 173.011 179.007 1.00 56.04 224 TYR B CA 1
ATOM 1606 C C . TYR A 1 224 ? 167.901 174.057 179.396 1.00 56.04 224 TYR B C 1
ATOM 1607 O O . TYR A 1 224 ? 167.555 175.096 179.954 1.00 56.04 224 TYR B O 1
ATOM 1616 N N . THR A 1 225 ? 169.130 173.782 179.134 1.00 57.32 225 THR B N 1
ATOM 1617 C CA . THR A 1 225 ? 170.185 174.603 179.694 1.00 57.32 225 THR B CA 1
ATOM 1618 C C . THR A 1 225 ? 170.621 175.671 178.712 1.00 57.32 225 THR B C 1
ATOM 1619 O O . THR A 1 225 ? 170.389 175.559 177.512 1.00 57.32 225 THR B O 1
ATOM 1623 N N . PRO A 1 226 ? 171.251 176.733 179.195 1.00 58.96 226 PRO B N 1
ATOM 1624 C CA . PRO A 1 226 ? 171.918 177.658 178.286 1.00 58.96 226 PRO B CA 1
ATOM 1625 C C . PRO A 1 226 ? 173.137 177.015 177.656 1.00 58.96 226 PRO B C 1
ATOM 1626 O O . PRO A 1 226 ? 173.677 176.022 178.138 1.00 58.96 226 PRO B O 1
ATOM 1630 N N . PHE A 1 227 ? 173.518 177.486 176.467 1.00 60.61 227 PHE B N 1
ATOM 1631 C CA . PHE A 1 227 ? 174.626 176.813 175.736 1.00 60.61 227 PHE B CA 1
ATOM 1632 C C . PHE A 1 227 ? 175.926 177.598 175.912 1.00 60.61 227 PHE B C 1
ATOM 1633 O O . PHE A 1 227 ? 176.994 177.057 175.588 1.00 60.61 227 PHE B O 1
ATOM 1641 N N . PHE A 1 228 ? 175.832 178.838 176.388 1.00 65.22 228 PHE B N 1
ATOM 1642 C CA . PHE A 1 228 ? 177.047 179.639 176.664 1.00 65.22 228 PHE B CA 1
ATOM 1643 C C . PHE A 1 228 ? 177.298 179.632 178.168 1.00 65.22 228 PHE B C 1
ATOM 1644 O O . PHE A 1 228 ? 176.396 180.040 178.912 1.00 65.22 228 PHE B O 1
ATOM 1652 N N . MET A 1 229 ? 178.469 179.172 178.603 1.00 69.56 229 MET B N 1
ATOM 1653 C CA . MET A 1 229 ? 178.802 179.261 180.047 1.00 69.56 229 MET B CA 1
ATOM 1654 C C . MET A 1 229 ? 179.893 180.318 180.196 1.00 69.56 229 MET B C 1
ATOM 1655 O O . MET A 1 229 ? 180.733 180.423 179.290 1.00 69.56 229 MET B O 1
ATOM 1660 N N . ARG A 1 230 ? 179.871 181.073 181.291 1.00 72.78 230 ARG B N 1
ATOM 1661 C CA . ARG A 1 230 ? 180.934 182.045 181.487 1.00 72.78 230 ARG B CA 1
ATOM 1662 C C . ARG A 1 230 ? 182.221 181.352 181.922 1.00 72.78 230 ARG B C 1
ATOM 1663 O O . ARG A 1 230 ? 182.208 180.248 182.463 1.00 72.78 230 ARG B O 1
ATOM 1671 N N . LYS A 1 231 ? 183.349 182.023 181.684 1.00 74.42 231 LYS B N 1
ATOM 1672 C CA . LYS A 1 231 ? 184.639 181.410 181.990 1.00 74.42 231 LYS B CA 1
ATOM 1673 C C . LYS A 1 231 ? 184.817 181.207 183.485 1.00 74.42 231 LYS B C 1
ATOM 1674 O O . LYS A 1 231 ? 185.345 180.177 183.915 1.00 74.42 231 LYS B O 1
ATOM 1676 N N . GLU A 1 232 ? 184.385 182.176 184.292 1.00 74.51 232 GLU B N 1
ATOM 1677 C CA . GLU A 1 232 ? 184.517 182.054 185.739 1.00 74.51 232 GLU B CA 1
ATOM 1678 C C . GLU A 1 232 ? 183.824 180.804 186.255 1.00 74.51 232 GLU B C 1
ATOM 1679 O O . GLU A 1 232 ? 184.313 180.151 187.180 1.00 74.51 232 GLU B O 1
ATOM 1681 N N . VAL A 1 233 ? 182.688 180.453 185.665 1.00 73.39 233 VAL B N 1
ATOM 1682 C CA . VAL A 1 233 ? 181.943 179.289 186.113 1.00 73.39 233 VAL B CA 1
ATOM 1683 C C . VAL A 1 233 ? 182.403 178.016 185.418 1.00 73.39 233 VAL B C 1
ATOM 1684 O O . VAL A 1 233 ? 182.365 176.939 186.016 1.00 73.39 233 VAL B O 1
ATOM 1688 N N . MET A 1 234 ? 182.836 178.111 184.162 1.00 76.01 234 MET B N 1
ATOM 1689 C CA . MET A 1 234 ? 183.278 176.923 183.445 1.00 76.01 234 MET B CA 1
ATOM 1690 C C . MET A 1 234 ? 184.550 176.346 184.046 1.00 76.01 234 MET B C 1
ATOM 1691 O O . MET A 1 234 ? 184.731 175.125 184.045 1.00 76.01 234 MET B O 1
ATOM 1696 N N . GLN A 1 235 ? 185.431 177.198 184.574 1.00 76.11 235 GLN B N 1
ATOM 1697 C CA . GLN A 1 235 ? 186.642 176.710 185.224 1.00 76.11 235 GLN B CA 1
ATOM 1698 C C . GLN A 1 235 ? 186.331 175.748 186.358 1.00 76.11 235 GLN B C 1
ATOM 1699 O O . GLN A 1 235 ? 187.078 174.793 186.581 1.00 76.11 235 GLN B O 1
ATOM 1705 N N . GLU A 1 236 ? 185.240 175.976 187.079 1.00 72.43 236 GLU B N 1
ATOM 1706 C CA . GLU A 1 236 ? 184.925 175.170 188.245 1.00 72.43 236 GLU B CA 1
ATOM 1707 C C . GLU A 1 236 ? 184.279 173.841 187.903 1.00 72.43 236 GLU B C 1
ATOM 1708 O O . GLU A 1 236 ? 184.199 172.973 188.774 1.00 72.43 236 GLU B O 1
ATOM 1714 N N . VAL A 1 237 ? 183.817 173.650 186.671 1.00 73.71 237 VAL B N 1
ATOM 1715 C CA . VAL A 1 237 ? 183.153 172.416 186.279 1.00 73.71 237 VAL B CA 1
ATOM 1716 C C . VAL A 1 237 ? 183.927 171.643 185.229 1.00 73.71 237 VAL B C 1
ATOM 1717 O O . VAL A 1 237 ? 183.542 170.519 184.901 1.00 73.71 237 VAL B O 1
ATOM 1721 N N . ALA A 1 238 ? 185.005 172.197 184.698 1.00 78.61 238 ALA B N 1
ATOM 1722 C CA . ALA A 1 238 ? 185.760 171.570 183.628 1.00 78.61 238 ALA B CA 1
ATOM 1723 C C . ALA A 1 238 ? 187.184 171.279 184.091 1.00 78.61 238 ALA B C 1
ATOM 1724 O O . ALA A 1 238 ? 187.569 171.570 185.225 1.00 78.61 238 ALA B O 1
ATOM 1726 N N . GLN A 1 239 ? 187.965 170.696 183.190 1.00 83.87 239 GLN B N 1
ATOM 1727 C CA . GLN A 1 239 ? 189.345 170.304 183.431 1.00 83.87 239 GLN B CA 1
ATOM 1728 C C . GLN A 1 239 ? 190.275 171.194 182.616 1.00 83.87 239 GLN B C 1
ATOM 1729 O O . GLN A 1 239 ? 189.841 171.936 181.735 1.00 83.87 239 GLN B O 1
ATOM 1735 N N . LEU A 1 240 ? 191.569 171.126 182.932 1.00 86.19 240 LEU B N 1
ATOM 1736 C CA . LEU A 1 240 ? 192.555 171.944 182.232 1.00 86.19 240 LEU B CA 1
ATOM 1737 C C . LEU A 1 240 ? 192.601 171.609 180.745 1.00 86.19 240 LEU B C 1
ATOM 1738 O O . LEU A 1 240 ? 192.499 172.498 179.893 1.00 86.19 240 LEU B O 1
ATOM 1740 N N . SER A 1 241 ? 192.757 170.324 180.418 1.00 86.64 241 SER B N 1
ATOM 1741 C CA . SER A 1 241 ? 192.884 169.909 179.024 1.00 86.64 241 SER B CA 1
ATOM 1742 C C . SER A 1 241 ? 191.640 170.263 178.219 1.00 86.64 241 SER B C 1
ATOM 1743 O O . SER A 1 241 ? 191.732 170.819 177.116 1.00 86.64 241 SER B O 1
ATOM 1745 N N . GLN A 1 242 ? 190.462 169.932 178.754 1.00 83.20 242 GLN B N 1
ATOM 1746 C CA . GLN A 1 242 ? 189.216 170.258 178.069 1.00 83.20 242 GLN B CA 1
ATOM 1747 C C . GLN A 1 242 ? 189.089 171.760 177.859 1.00 83.20 242 GLN B C 1
ATOM 1748 O O . GLN A 1 242 ? 188.984 172.234 176.722 1.00 83.20 242 GLN B O 1
ATOM 1750 N N . PHE A 1 243 ? 189.124 172.526 178.951 1.00 83.69 243 PHE B N 1
ATOM 1751 C CA . PHE A 1 243 ? 189.036 173.979 178.888 1.00 83.69 243 PHE B CA 1
ATOM 1752 C C . PHE A 1 243 ? 190.097 174.591 177.988 1.00 83.69 243 PHE B C 1
ATOM 1753 O O . PHE A 1 243 ? 189.929 175.731 177.544 1.00 83.69 243 PHE B O 1
ATOM 1761 N N . ASP A 1 244 ? 191.170 173.863 177.698 1.00 86.06 244 ASP B N 1
ATOM 1762 C CA . ASP A 1 244 ? 192.235 174.392 176.861 1.00 86.06 244 ASP B CA 1
ATOM 1763 C C . ASP A 1 244 ? 191.948 174.152 175.386 1.00 86.06 244 ASP B C 1
ATOM 1764 O O . ASP A 1 244 ? 191.865 175.102 174.602 1.00 86.06 244 ASP B O 1
ATOM 1766 N N . GLU A 1 245 ? 191.785 172.891 175.000 1.00 85.27 245 GLU B N 1
ATOM 1767 C CA . GLU A 1 245 ? 191.736 172.534 173.591 1.00 85.27 245 GLU B CA 1
ATOM 1768 C C . GLU A 1 245 ? 190.410 171.935 173.149 1.00 85.27 245 GLU B C 1
ATOM 1769 O O . GLU A 1 245 ? 190.256 171.631 171.963 1.00 85.27 245 GLU B O 1
ATOM 1771 N N . GLU A 1 246 ? 189.454 171.749 174.051 1.00 79.95 246 GLU B N 1
ATOM 1772 C CA . GLU A 1 246 ? 188.226 171.064 173.677 1.00 79.95 246 GLU B CA 1
ATOM 1773 C C . GLU A 1 246 ? 187.017 171.984 173.575 1.00 79.95 246 GLU B C 1
ATOM 1774 O O . GLU A 1 246 ? 185.996 171.570 173.019 1.00 79.95 246 GLU B O 1
ATOM 1776 N N . LEU A 1 247 ? 187.100 173.212 174.078 1.00 73.33 247 LEU B N 1
ATOM 1777 C CA . LEU A 1 247 ? 185.946 174.094 174.169 1.00 73.33 247 LEU B CA 1
ATOM 1778 C C . LEU A 1 247 ? 186.056 175.221 173.157 1.00 73.33 247 LEU B C 1
ATOM 1779 O O . LEU A 1 247 ? 187.111 175.844 173.027 1.00 73.33 247 LEU B O 1
ATOM 1784 N N . TYR A 1 248 ? 184.966 175.467 172.440 1.00 68.54 248 TYR B N 1
ATOM 1785 C CA . TYR A 1 248 ? 184.863 176.646 171.602 1.00 68.54 248 TYR B CA 1
ATOM 1786 C C . TYR A 1 248 ? 184.669 177.883 172.460 1.00 68.54 248 TYR B C 1
ATOM 1787 O O . TYR A 1 248 ? 184.042 177.840 173.515 1.00 68.54 248 TYR B O 1
ATOM 1796 N N . LYS A 1 249 ? 185.193 178.999 171.985 1.00 70.77 249 LYS B N 1
ATOM 1797 C CA . LYS A 1 249 ? 185.068 180.277 172.662 1.00 70.77 249 LYS B CA 1
ATOM 1798 C C . LYS A 1 249 ? 184.122 181.163 171.869 1.00 70.77 249 LYS B C 1
ATOM 1799 O O . LYS A 1 249 ? 184.233 181.250 170.647 1.00 70.77 249 LYS B O 1
ATOM 1805 N N . VAL A 1 250 ? 183.187 181.800 172.558 1.00 69.87 250 VAL B N 1
ATOM 1806 C CA . VAL A 1 250 ? 182.208 182.684 171.938 1.00 69.87 250 VAL B CA 1
ATOM 1807 C C . VAL A 1 250 ? 182.605 184.122 172.211 1.00 69.87 250 VAL B C 1
ATOM 1808 O O . VAL A 1 250 ? 183.085 184.446 173.300 1.00 69.87 250 VAL B O 1
ATOM 1812 N N . ILE A 1 251 ? 182.412 184.990 171.226 1.00 73.24 251 ILE B N 1
ATOM 1813 C CA . ILE A 1 251 ? 182.780 186.393 171.338 1.00 73.24 251 ILE B CA 1
ATOM 1814 C C . ILE A 1 251 ? 181.638 187.238 170.799 1.00 73.24 251 ILE B C 1
ATOM 1815 O O . ILE A 1 251 ? 181.237 187.075 169.643 1.00 73.24 251 ILE B O 1
ATOM 1820 N N . GLY A 1 252 ? 181.124 188.140 171.622 1.00 79.89 252 GLY B N 1
ATOM 1821 C CA . GLY A 1 252 ? 180.111 189.090 171.218 1.00 79.89 252 GLY B CA 1
ATOM 1822 C C . GLY A 1 252 ? 180.693 190.461 170.959 1.00 79.89 252 GLY B C 1
ATOM 1823 O O . GLY A 1 252 ? 181.901 190.621 170.758 1.00 79.89 252 GLY B O 1
ATOM 1824 N N . LYS A 1 253 ? 179.831 191.473 170.972 1.00 88.80 253 LYS B N 1
ATOM 1825 C CA . LYS A 1 253 ? 180.289 192.845 170.812 1.00 88.80 253 LYS B CA 1
ATOM 1826 C C . LYS A 1 253 ? 180.923 193.300 172.118 1.00 88.80 253 LYS B C 1
ATOM 1827 O O . LYS A 1 253 ? 180.351 193.112 173.197 1.00 88.80 253 LYS B O 1
ATOM 1833 N N . GLY A 1 254 ? 182.123 193.863 172.019 1.00 94.26 254 GLY B N 1
ATOM 1834 C CA . GLY A 1 254 ? 182.883 194.229 173.195 1.00 94.26 254 GLY B CA 1
ATOM 1835 C C . GLY A 1 254 ? 184.284 193.661 173.153 1.00 94.26 254 GLY B C 1
ATOM 1836 O O . GLY A 1 254 ? 185.071 194.011 172.268 1.00 94.26 254 GLY B O 1
ATOM 1837 N N . SER A 1 255 ? 184.597 192.777 174.097 1.00 96.00 255 SER B N 1
ATOM 1838 C CA . SER A 1 255 ? 185.920 192.164 174.203 1.00 96.00 255 SER B CA 1
ATOM 1839 C C . SER A 1 255 ? 187.027 193.214 174.276 1.00 96.00 255 SER B C 1
ATOM 1840 O O . SER A 1 255 ? 187.359 193.707 175.354 1.00 96.00 255 SER B O 1
ATOM 1843 N N . ASP A 1 264 ? 183.081 188.262 176.230 1.00 80.67 264 ASP B N 1
ATOM 1844 C CA . ASP A 1 264 ? 183.800 187.383 175.317 1.00 80.67 264 ASP B CA 1
ATOM 1845 C C . ASP A 1 264 ? 184.414 186.207 176.066 1.00 80.67 264 ASP B C 1
ATOM 1846 O O . ASP A 1 264 ? 185.125 185.388 175.491 1.00 80.67 264 ASP B O 1
ATOM 1848 N N . GLU A 1 265 ? 184.126 186.131 177.361 1.00 79.92 265 GLU B N 1
ATOM 1849 C CA . GLU A 1 265 ? 184.637 185.074 178.217 1.00 79.92 265 GLU B CA 1
ATOM 1850 C C . GLU A 1 265 ? 183.741 183.850 178.225 1.00 79.92 265 GLU B C 1
ATOM 1851 O O . GLU A 1 265 ? 183.771 183.081 179.189 1.00 79.92 265 GLU B O 1
ATOM 1857 N N . LYS A 1 266 ? 182.941 183.652 177.187 1.00 71.85 266 LYS B N 1
ATOM 1858 C CA . LYS A 1 266 ? 181.984 182.562 177.170 1.00 71.85 266 LYS B CA 1
ATOM 1859 C C . LYS A 1 266 ? 182.506 181.393 176.354 1.00 71.85 266 LYS B C 1
ATOM 1860 O O . LYS A 1 266 ? 183.270 181.571 175.407 1.00 71.85 266 LYS B O 1
ATOM 1866 N N . TYR A 1 267 ? 182.091 180.192 176.739 1.00 70.85 267 TYR B N 1
ATOM 1867 C CA . TYR A 1 267 ? 182.551 178.955 176.127 1.00 70.85 267 TYR B CA 1
ATOM 1868 C C . TYR A 1 267 ? 181.349 178.085 175.828 1.00 70.85 267 TYR B C 1
ATOM 1869 O O . TYR A 1 267 ? 180.594 177.755 176.741 1.00 70.85 267 TYR B O 1
ATOM 1878 N N . LEU A 1 268 ? 181.197 177.678 174.574 1.00 63.69 268 LEU B N 1
ATOM 1879 C CA . LEU A 1 268 ? 180.152 176.727 174.232 1.00 63.69 268 LEU B CA 1
ATOM 1880 C C . LEU A 1 268 ? 180.305 175.459 175.055 1.00 63.69 268 LEU B C 1
ATOM 1881 O O . LEU A 1 268 ? 181.401 174.916 175.178 1.00 63.69 268 LEU B O 1
ATOM 1886 N N . ILE A 1 269 ? 179.198 174.985 175.618 1.00 61.73 269 ILE B N 1
ATOM 1887 C CA . ILE A 1 269 ? 179.252 173.840 176.513 1.00 61.73 269 ILE B CA 1
ATOM 1888 C C . ILE A 1 269 ? 179.565 172.577 175.728 1.00 61.73 269 ILE B C 1
ATOM 1889 O O . ILE A 1 269 ? 179.118 172.399 174.591 1.00 61.73 269 ILE B O 1
ATOM 1894 N N . ALA A 1 270 ? 180.348 171.694 176.331 1.00 62.92 270 ALA B N 1
ATOM 1895 C CA . ALA A 1 270 ? 180.627 170.396 175.745 1.00 62.92 270 ALA B CA 1
ATOM 1896 C C . ALA A 1 270 ? 179.640 169.336 176.187 1.00 62.92 270 ALA B C 1
ATOM 1897 O O . ALA A 1 270 ? 179.617 168.252 175.603 1.00 62.92 270 ALA B O 1
ATOM 1899 N N . THR A 1 271 ? 178.834 169.626 177.200 1.00 64.16 271 THR B N 1
ATOM 1900 C CA . THR A 1 271 ? 177.809 168.728 177.701 1.00 64.16 271 THR B CA 1
ATOM 1901 C C . THR A 1 271 ? 176.898 169.530 178.610 1.00 64.16 271 THR B C 1
ATOM 1902 O O . THR A 1 271 ? 177.286 170.575 179.132 1.00 64.16 271 THR B O 1
ATOM 1906 N N . SER A 1 272 ? 175.674 169.037 178.783 1.00 64.06 272 SER B N 1
ATOM 1907 C CA . SER A 1 272 ? 174.744 169.706 179.680 1.00 64.06 272 SER B CA 1
ATOM 1908 C C . SER A 1 272 ? 175.083 169.484 181.140 1.00 64.06 272 SER B C 1
ATOM 1909 O O . SER A 1 272 ? 174.535 170.181 181.993 1.00 64.06 272 SER B O 1
ATOM 1912 N N . GLU A 1 273 ? 175.964 168.539 181.451 1.00 63.13 273 GLU B N 1
ATOM 1913 C CA . GLU A 1 273 ? 176.378 168.351 182.830 1.00 63.13 273 GLU B CA 1
ATOM 1914 C C . GLU A 1 273 ? 177.124 169.557 183.370 1.00 63.13 273 GLU B C 1
ATOM 1915 O O . GLU A 1 273 ? 177.196 169.727 184.587 1.00 63.13 273 GLU B O 1
ATOM 1917 N N . GLN A 1 274 ? 177.670 170.390 182.508 1.00 63.52 274 GLN B N 1
ATOM 1918 C CA . GLN A 1 274 ? 178.443 171.532 182.961 1.00 63.52 274 GLN B CA 1
ATOM 1919 C C . GLN A 1 274 ? 177.552 172.663 183.467 1.00 63.52 274 GLN B C 1
ATOM 1920 O O . GLN A 1 274 ? 177.808 173.180 184.557 1.00 63.52 274 GLN B O 1
ATOM 1926 N N . PRO A 1 275 ? 176.511 173.090 182.743 1.00 61.45 275 PRO B N 1
ATOM 1927 C CA . PRO A 1 275 ? 175.642 174.124 183.314 1.00 61.45 275 PRO B CA 1
ATOM 1928 C C . PRO A 1 275 ? 174.784 173.621 184.453 1.00 61.45 275 PRO B C 1
ATOM 1929 O O . PRO A 1 275 ? 174.499 174.387 185.375 1.00 61.45 275 PRO B O 1
ATOM 1933 N N . ILE A 1 276 ? 174.354 172.361 184.420 1.00 59.72 276 ILE B N 1
ATOM 1934 C CA . ILE A 1 276 ? 173.516 171.847 185.494 1.00 59.72 276 ILE B CA 1
ATOM 1935 C C . ILE A 1 276 ? 174.304 171.726 186.784 1.00 59.72 276 ILE B C 1
ATOM 1936 O O . ILE A 1 276 ? 173.750 171.896 187.874 1.00 59.72 276 ILE B O 1
ATOM 1941 N N . ALA A 1 277 ? 175.599 171.433 186.696 1.00 60.03 277 ALA B N 1
ATOM 1942 C CA . ALA A 1 277 ? 176.424 171.419 187.895 1.00 60.03 277 ALA B CA 1
ATOM 1943 C C . ALA A 1 277 ? 176.478 172.797 188.531 1.00 60.03 277 ALA B C 1
ATOM 1944 O O . ALA A 1 277 ? 176.474 172.923 189.758 1.00 60.03 277 ALA B O 1
ATOM 1946 N N . ALA A 1 278 ? 176.511 173.839 187.717 1.00 60.36 278 ALA B N 1
ATOM 1947 C CA . ALA A 1 278 ? 176.549 175.205 188.203 1.00 60.36 278 ALA B CA 1
ATOM 1948 C C . ALA A 1 278 ? 175.179 175.746 188.555 1.00 60.36 278 ALA B C 1
ATOM 1949 O O . ALA A 1 278 ? 175.049 176.942 188.815 1.00 60.36 278 ALA B O 1
ATOM 1951 N N . LEU A 1 279 ? 174.158 174.901 188.569 1.00 60.82 279 LEU B N 1
ATOM 1952 C CA . LEU A 1 279 ? 172.815 175.367 188.871 1.00 60.82 279 LEU B CA 1
ATOM 1953 C C . LEU A 1 279 ? 172.606 175.565 190.361 1.00 60.82 279 LEU B C 1
ATOM 1954 O O . LEU A 1 279 ? 171.954 176.529 190.766 1.00 60.82 279 LEU B O 1
ATOM 1959 N N . HIS A 1 280 ? 173.146 174.678 191.188 1.00 60.82 280 HIS B N 1
ATOM 1960 C CA . HIS A 1 280 ? 173.083 174.814 192.634 1.00 60.82 280 HIS B CA 1
ATOM 1961 C C . HIS A 1 280 ? 174.412 175.271 193.204 1.00 60.82 280 HIS B C 1
ATOM 1962 O O . HIS A 1 280 ? 174.757 174.944 194.336 1.00 60.82 280 HIS B O 1
ATOM 1969 N N . ARG A 1 281 ? 175.159 176.033 192.424 1.00 62.71 281 ARG B N 1
ATOM 1970 C CA . ARG A 1 281 ? 176.462 176.501 192.851 1.00 62.71 281 ARG B CA 1
ATOM 1971 C C . ARG A 1 281 ? 176.342 177.397 194.073 1.00 62.71 281 ARG B C 1
ATOM 1972 O O . ARG A 1 281 ? 175.495 178.289 194.127 1.00 62.71 281 ARG B O 1
ATOM 1980 N N . ASP A 1 282 ? 177.196 177.145 195.059 1.00 62.20 282 ASP B N 1
ATOM 1981 C CA . ASP A 1 282 ? 177.311 177.966 196.259 1.00 62.20 282 ASP B CA 1
ATOM 1982 C C . ASP A 1 282 ? 176.000 177.991 197.039 1.00 62.20 282 ASP B C 1
ATOM 1983 O O . ASP A 1 282 ? 175.409 179.036 197.287 1.00 62.20 282 ASP B O 1
ATOM 1988 N N . GLU A 1 283 ? 175.552 176.806 197.433 1.00 60.94 283 GLU B N 1
ATOM 1989 C CA . GLU A 1 283 ? 174.270 176.664 198.097 1.00 60.94 283 GLU B CA 1
ATOM 1990 C C . GLU A 1 283 ? 174.391 175.686 199.247 1.00 60.94 283 GLU B C 1
ATOM 1991 O O . GLU A 1 283 ? 175.298 174.860 199.296 1.00 60.94 283 GLU B O 1
ATOM 1997 N N . TRP A 1 284 ? 173.462 175.795 200.174 1.00 57.48 284 TRP B N 1
ATOM 1998 C CA . TRP A 1 284 ? 173.350 174.889 201.306 1.00 57.48 284 TRP B CA 1
ATOM 1999 C C . TRP A 1 284 ? 172.085 174.084 201.081 1.00 57.48 284 TRP B C 1
ATOM 2000 O O . TRP A 1 284 ? 170.986 174.553 201.371 1.00 57.48 284 TRP B O 1
ATOM 2011 N N . LEU A 1 285 ? 172.226 172.881 200.595 1.00 58.88 285 LEU B N 1
ATOM 2012 C CA . LEU A 1 285 ? 171.026 172.125 200.205 1.00 58.88 285 LEU B CA 1
ATOM 2013 C C . LEU A 1 285 ? 170.434 171.380 201.389 1.00 58.88 285 LEU B C 1
ATOM 2014 O O . LEU A 1 285 ? 171.168 170.825 202.125 1.00 58.88 285 LEU B O 1
ATOM 2019 N N . ARG A 1 286 ? 169.124 171.408 201.543 1.00 66.34 286 ARG B N 1
ATOM 2020 C CA . ARG A 1 286 ? 168.459 170.643 202.612 1.00 66.34 286 ARG B CA 1
ATOM 2021 C C . ARG A 1 286 ? 168.661 169.157 202.372 1.00 66.34 286 ARG B C 1
ATOM 2022 O O . ARG A 1 286 ? 168.451 168.716 201.270 1.00 66.34 286 ARG B O 1
ATOM 2030 N N . PRO A 1 287 ? 168.973 168.370 203.408 1.00 65.97 287 PRO B N 1
ATOM 2031 C CA . PRO A 1 287 ? 169.208 166.970 203.230 1.00 65.97 287 PRO B CA 1
ATOM 2032 C C . PRO A 1 287 ? 167.937 166.302 202.731 1.00 65.97 287 PRO B C 1
ATOM 2033 O O . PRO A 1 287 ? 168.027 165.429 201.946 1.00 65.97 287 PRO B O 1
ATOM 2037 N N . GLU A 1 288 ? 166.783 166.773 203.202 1.00 71.97 288 GLU B N 1
ATOM 2038 C CA . GLU A 1 288 ? 165.507 166.268 202.645 1.00 71.97 288 GLU B CA 1
ATOM 2039 C C . GLU A 1 288 ? 165.417 166.867 201.243 1.00 71.97 288 GLU B C 1
ATOM 2040 O O . GLU A 1 288 ? 165.715 168.068 201.129 1.00 71.97 288 GLU B O 1
ATOM 2046 N N . ASP A 1 289 ? 165.065 166.071 200.232 1.00 71.70 289 ASP B N 1
ATOM 2047 C CA . ASP A 1 289 ? 165.045 166.551 198.821 1.00 71.70 289 ASP B CA 1
ATOM 2048 C C . ASP A 1 289 ? 166.470 166.549 198.256 1.00 71.70 289 ASP B C 1
ATOM 2049 O O . ASP A 1 289 ? 166.658 167.105 197.164 1.00 71.70 289 ASP B O 1
ATOM 2054 N N . LEU A 1 290 ? 167.428 165.950 198.972 1.00 64.25 290 LEU B N 1
ATOM 2055 C CA . LEU A 1 290 ? 168.849 165.938 198.521 1.00 64.25 290 LEU B CA 1
ATOM 2056 C C . LEU A 1 290 ? 168.985 165.175 197.201 1.00 64.25 290 LEU B C 1
ATOM 2057 O O . LEU A 1 290 ? 169.731 165.674 196.344 1.00 64.25 290 LEU B O 1
ATOM 2062 N N . PRO A 1 291 ? 168.286 164.046 196.936 1.00 60.17 291 PRO B N 1
ATOM 2063 C CA . PRO A 1 291 ? 168.526 163.313 195.698 1.00 60.17 291 PRO B CA 1
ATOM 2064 C C . PRO A 1 291 ? 167.782 164.063 194.593 1.00 60.17 291 PRO B C 1
ATOM 2065 O O . PRO A 1 291 ? 166.743 163.608 194.165 1.00 60.17 291 PRO B O 1
ATOM 2069 N N . ILE A 1 292 ? 168.339 165.206 194.182 1.00 56.89 292 ILE B N 1
ATOM 2070 C CA . ILE A 1 292 ? 167.730 165.995 193.077 1.00 56.89 292 ILE B CA 1
ATOM 2071 C C . ILE A 1 292 ? 168.181 165.349 191.769 1.00 56.89 292 ILE B C 1
ATOM 2072 O O . ILE A 1 292 ? 169.396 165.168 191.595 1.00 56.89 292 ILE B O 1
ATOM 2077 N N . LYS A 1 293 ? 167.237 165.038 190.884 1.00 53.59 293 LYS B N 1
ATOM 2078 C CA . LYS A 1 293 ? 167.581 164.365 189.608 1.00 53.59 293 LYS B CA 1
ATOM 2079 C C . LYS A 1 293 ? 167.222 165.309 188.461 1.00 53.59 293 LYS B C 1
ATOM 2080 O O . LYS A 1 293 ? 166.082 165.800 188.436 1.00 53.59 293 LYS B O 1
ATOM 2086 N N . TYR A 1 294 ? 168.167 165.548 187.554 1.00 53.20 294 TYR B N 1
ATOM 2087 C CA . TYR A 1 294 ? 167.922 166.482 186.429 1.00 53.20 294 TYR B CA 1
ATOM 2088 C C . TYR A 1 294 ? 168.154 165.777 185.094 1.00 53.20 294 TYR B C 1
ATOM 2089 O O . TYR A 1 294 ? 169.192 165.117 184.938 1.00 53.20 294 TYR B O 1
ATOM 2098 N N . ALA A 1 295 ? 167.197 165.896 184.177 1.00 52.11 295 ALA B N 1
ATOM 2099 C CA . ALA A 1 295 ? 167.356 165.346 182.821 1.00 52.11 295 ALA B CA 1
ATOM 2100 C C . ALA A 1 295 ? 167.729 166.488 181.904 1.00 52.11 295 ALA B C 1
ATOM 2101 O O . ALA A 1 295 ? 166.859 167.103 181.389 1.00 52.11 295 ALA B O 1
ATOM 2103 N N . GLY A 1 296 ? 168.998 166.727 181.716 1.00 55.47 296 GLY B N 1
ATOM 2104 C CA . GLY A 1 296 ? 169.454 167.847 180.924 1.00 55.47 296 GLY B CA 1
ATOM 2105 C C . GLY A 1 296 ? 169.251 167.608 179.442 1.00 55.47 296 GLY B C 1
ATOM 2106 O O . GLY A 1 296 ? 169.408 166.499 178.940 1.00 55.47 296 GLY B O 1
ATOM 2107 N N . LEU A 1 297 ? 168.898 168.671 178.736 1.00 55.66 297 LEU B N 1
ATOM 2108 C CA . LEU A 1 297 ? 168.664 168.613 177.303 1.00 55.66 297 LEU B CA 1
ATOM 2109 C C . LEU A 1 297 ? 169.332 169.821 176.680 1.00 55.66 297 LEU B C 1
ATOM 2110 O O . LEU A 1 297 ? 168.987 170.953 177.014 1.00 55.66 297 LEU B O 1
ATOM 2115 N N . SER A 1 298 ? 170.288 169.594 175.794 1.00 60.24 298 SER B N 1
ATOM 2116 C CA . SER A 1 298 ? 170.972 170.706 175.155 1.00 60.24 298 SER B CA 1
ATOM 2117 C C . SER A 1 298 ? 171.686 170.195 173.918 1.00 60.24 298 SER B C 1
ATOM 2118 O O . SER A 1 298 ? 171.707 168.998 173.636 1.00 60.24 298 SER B O 1
ATOM 2121 N N . THR A 1 299 ? 172.276 171.125 173.183 1.00 60.83 299 THR B N 1
ATOM 2122 C CA . THR A 1 299 ? 173.171 170.815 172.085 1.00 60.83 299 THR B CA 1
ATOM 2123 C C . THR A 1 299 ? 174.593 170.942 172.595 1.00 60.83 299 THR B C 1
ATOM 2124 O O . THR A 1 299 ? 174.928 171.919 173.266 1.00 60.83 299 THR B O 1
ATOM 2128 N N . CYS A 1 300 ? 175.417 169.952 172.295 1.00 63.88 300 CYS B N 1
ATOM 2129 C CA . CYS A 1 300 ? 176.786 169.897 172.771 1.00 63.88 300 CYS B CA 1
ATOM 2130 C C . CYS A 1 300 ? 177.723 170.225 171.623 1.00 63.88 300 CYS B C 1
ATOM 2131 O O . CYS A 1 300 ? 177.453 169.874 170.475 1.00 63.88 300 CYS B O 1
ATOM 2134 N N . PHE A 1 301 ? 178.818 170.909 171.933 1.00 61.91 301 PHE B N 1
ATOM 2135 C CA . PHE A 1 301 ? 179.768 171.375 170.928 1.00 61.91 301 PHE B CA 1
ATOM 2136 C C . PHE A 1 301 ? 181.153 170.886 171.319 1.00 61.91 301 PHE B C 1
ATOM 2137 O O . PHE A 1 301 ? 181.775 171.437 172.227 1.00 61.91 301 PHE B O 1
ATOM 2145 N N . ARG A 1 302 ? 181.638 169.863 170.632 1.00 67.63 302 ARG B N 1
ATOM 2146 C CA . ARG A 1 302 ? 182.957 169.312 170.884 1.00 67.63 302 ARG B CA 1
ATOM 2147 C C . ARG A 1 302 ? 183.858 169.575 169.695 1.00 67.63 302 ARG B C 1
ATOM 2148 O O . ARG A 1 302 ? 183.451 169.409 168.547 1.00 67.63 302 ARG B O 1
ATOM 2156 N N . GLN A 1 303 ? 185.084 169.976 169.981 1.00 73.63 303 GLN B N 1
ATOM 2157 C CA . GLN A 1 303 ? 186.016 170.381 168.947 1.00 73.63 303 GLN B CA 1
ATOM 2158 C C . GLN A 1 303 ? 186.869 169.236 168.424 1.00 73.63 303 GLN B C 1
ATOM 2159 O O . GLN A 1 303 ? 187.406 169.339 167.319 1.00 73.63 303 GLN B O 1
ATOM 2165 N N . GLU A 1 304 ? 186.996 168.151 169.175 1.00 75.01 304 GLU B N 1
ATOM 2166 C CA . GLU A 1 304 ? 187.837 167.027 168.784 1.00 75.01 304 GLU B CA 1
ATOM 2167 C C . GLU A 1 304 ? 187.005 166.022 168.004 1.00 75.01 304 GLU B C 1
ATOM 2168 O O . GLU A 1 304 ? 186.106 165.384 168.558 1.00 75.01 304 GLU B O 1
ATOM 2170 N N . VAL A 1 305 ? 187.301 165.882 166.717 1.00 79.11 305 VAL B N 1
ATOM 2171 C CA . VAL A 1 305 ? 186.663 164.869 165.888 1.00 79.11 305 VAL B CA 1
ATOM 2172 C C . VAL A 1 305 ? 187.733 164.186 165.049 1.00 79.11 305 VAL B C 1
ATOM 2173 O O . VAL A 1 305 ? 188.113 164.685 163.986 1.00 79.11 305 VAL B O 1
ATOM 2175 N N . GLY A 1 306 ? 188.224 163.045 165.515 1.00 87.99 306 GLY B N 1
ATOM 2176 C CA . GLY A 1 306 ? 189.235 162.277 164.805 1.00 87.99 306 GLY B CA 1
ATOM 2177 C C . GLY A 1 306 ? 188.625 161.007 164.241 1.00 87.99 306 GLY B C 1
ATOM 2178 O O . GLY A 1 306 ? 187.846 160.334 164.917 1.00 87.99 306 GLY B O 1
ATOM 2179 N N . SER A 1 307 ? 188.986 160.684 163.003 1.00 93.66 307 SER B N 1
ATOM 2180 C CA . SER A 1 307 ? 188.394 159.563 162.282 1.00 93.66 307 SER B CA 1
ATOM 2181 C C . SER A 1 307 ? 189.345 158.375 162.330 1.00 93.66 307 SER B C 1
ATOM 2182 O O . SER A 1 307 ? 190.423 158.411 161.734 1.00 93.66 307 SER B O 1
ATOM 2184 N N . HIS A 1 308 ? 188.950 157.333 163.050 1.00 101.06 308 HIS B N 1
ATOM 2185 C CA . HIS A 1 308 ? 189.679 156.070 163.050 1.00 101.06 308 HIS B CA 1
ATOM 2186 C C . HIS A 1 308 ? 188.984 155.069 162.132 1.00 101.06 308 HIS B C 1
ATOM 2187 O O . HIS A 1 308 ? 188.418 154.067 162.559 1.00 101.06 308 HIS B O 1
ATOM 2194 N N . GLY A 1 309 ? 189.032 155.367 160.851 1.00 89.93 309 GLY B N 1
ATOM 2195 C CA . GLY A 1 309 ? 188.463 154.498 159.846 1.00 89.93 309 GLY B CA 1
ATOM 2196 C C . GLY A 1 309 ? 187.185 155.072 159.271 1.00 89.93 309 GLY B C 1
ATOM 2197 O O . GLY A 1 309 ? 186.774 156.193 159.573 1.00 89.93 309 GLY B O 1
ATOM 2198 N N . ARG A 1 310 ? 186.547 154.269 158.423 1.00 81.54 310 ARG B N 1
ATOM 2199 C CA . ARG A 1 310 ? 185.345 154.736 157.750 1.00 81.54 310 ARG B CA 1
ATOM 2200 C C . ARG A 1 310 ? 184.131 154.689 158.664 1.00 81.54 310 ARG B C 1
ATOM 2201 O O . ARG A 1 310 ? 183.317 155.616 158.663 1.00 81.54 310 ARG B O 1
ATOM 2209 N N . ASP A 1 311 ? 183.999 153.641 159.455 1.00 78.67 311 ASP B N 1
ATOM 2210 C CA . ASP A 1 311 ? 182.820 153.489 160.294 1.00 78.67 311 ASP B CA 1
ATOM 2211 C C . ASP A 1 311 ? 182.782 154.448 161.452 1.00 78.67 311 ASP B C 1
ATOM 2212 O O . ASP A 1 311 ? 181.893 154.315 162.291 1.00 78.67 311 ASP B O 1
ATOM 2217 N N . THR A 1 312 ? 183.694 155.407 161.573 1.00 82.63 312 THR B N 1
ATOM 2218 C CA . THR A 1 312 ? 183.566 156.475 162.551 1.00 82.63 312 THR B CA 1
ATOM 2219 C C . THR A 1 312 ? 183.200 157.794 161.895 1.00 82.63 312 THR B C 1
ATOM 2220 O O . THR A 1 312 ? 183.211 158.832 162.558 1.00 82.63 312 THR B O 1
ATOM 2224 N N . ARG A 1 313 ? 182.906 157.778 160.607 1.00 83.35 313 ARG B N 1
ATOM 2225 C CA . ARG A 1 313 ? 182.486 158.964 159.880 1.00 83.35 313 ARG B CA 1
ATOM 2226 C C . ARG A 1 313 ? 180.960 158.985 159.798 1.00 83.35 313 ARG B C 1
ATOM 2227 O O . ARG A 1 313 ? 180.282 158.209 160.473 1.00 83.35 313 ARG B O 1
ATOM 2235 N N . GLY A 1 314 ? 180.407 159.872 158.988 1.00 73.70 314 GLY B N 1
ATOM 2236 C CA . GLY A 1 314 ? 178.966 160.034 158.953 1.00 73.70 314 GLY B CA 1
ATOM 2237 C C . GLY A 1 314 ? 178.553 161.006 160.019 1.00 73.70 314 GLY B C 1
ATOM 2238 O O . GLY A 1 314 ? 179.104 162.099 160.115 1.00 73.70 314 GLY B O 1
ATOM 2239 N N . ILE A 1 315 ? 177.588 160.616 160.839 1.00 67.19 315 ILE B N 1
ATOM 2240 C CA . ILE A 1 315 ? 177.181 161.429 161.970 1.00 67.19 315 ILE B CA 1
ATOM 2241 C C . ILE A 1 315 ? 177.656 160.824 163.285 1.00 67.19 315 ILE B C 1
ATOM 2242 O O . ILE A 1 315 ? 177.086 161.101 164.327 1.00 67.19 315 ILE B O 1
ATOM 2247 N N . PHE A 1 316 ? 178.699 160.005 163.261 1.00 68.06 316 PHE B N 1
ATOM 2248 C CA . PHE A 1 316 ? 179.100 159.361 164.500 1.00 68.06 316 PHE B CA 1
ATOM 2249 C C . PHE A 1 316 ? 179.939 160.286 165.370 1.00 68.06 316 PHE B C 1
ATOM 2250 O O . PHE A 1 316 ? 179.652 160.455 166.557 1.00 68.06 316 PHE B O 1
ATOM 2258 N N . ARG A 1 317 ? 180.979 160.885 164.811 1.00 74.31 317 ARG B N 1
ATOM 2259 C CA . ARG A 1 317 ? 181.790 161.862 165.528 1.00 74.31 317 ARG B CA 1
ATOM 2260 C C . ARG A 1 317 ? 181.647 163.189 164.804 1.00 74.31 317 ARG B C 1
ATOM 2261 O O . ARG A 1 317 ? 182.207 163.380 163.723 1.00 74.31 317 ARG B O 1
ATOM 2269 N N . VAL A 1 318 ? 180.893 164.103 165.403 1.00 67.02 318 VAL B N 1
ATOM 2270 C CA . VAL A 1 318 ? 180.577 165.387 164.806 1.00 67.02 318 VAL B CA 1
ATOM 2271 C C . VAL A 1 318 ? 180.883 166.472 165.826 1.00 67.02 318 VAL B C 1
ATOM 2272 O O . VAL A 1 318 ? 181.178 166.198 166.985 1.00 67.02 318 VAL B O 1
ATOM 2276 N N . HIS A 1 319 ? 180.817 167.718 165.376 1.00 65.67 319 HIS B N 1
ATOM 2277 C CA . HIS A 1 319 ? 181.094 168.834 166.265 1.00 65.67 319 HIS B CA 1
ATOM 2278 C C . HIS A 1 319 ? 179.882 169.262 167.067 1.00 65.67 319 HIS B C 1
ATOM 2279 O O . HIS A 1 319 ? 180.043 169.860 168.129 1.00 65.67 319 HIS B O 1
ATOM 2286 N N . GLN A 1 320 ? 178.682 168.972 166.588 1.00 60.28 320 GLN B N 1
ATOM 2287 C CA . GLN A 1 320 ? 177.465 169.482 167.190 1.00 60.28 320 GLN B CA 1
ATOM 2288 C C . GLN A 1 320 ? 176.430 168.377 167.207 1.00 60.28 320 GLN B C 1
ATOM 2289 O O . GLN A 1 320 ? 176.224 167.712 166.193 1.00 60.28 320 GLN B O 1
ATOM 2295 N N . PHE A 1 321 ? 175.779 168.189 168.346 1.00 60.81 321 PHE B N 1
ATOM 2296 C CA . PHE A 1 321 ? 174.795 167.129 168.489 1.00 60.81 321 PHE B CA 1
ATOM 2297 C C . PHE A 1 321 ? 173.997 167.379 169.754 1.00 60.81 321 PHE B C 1
ATOM 2298 O O . PHE A 1 321 ? 174.467 168.038 170.680 1.00 60.81 321 PHE B O 1
ATOM 2306 N N . GLU A 1 322 ? 172.784 166.847 169.780 1.00 61.95 322 GLU B N 1
ATOM 2307 C CA . GLU A 1 322 ? 171.930 166.934 170.950 1.00 61.95 322 GLU B CA 1
ATOM 2308 C C . GLU A 1 322 ? 172.158 165.743 171.860 1.00 61.95 322 GLU B C 1
ATOM 2309 O O . GLU A 1 322 ? 172.332 164.616 171.398 1.00 61.95 322 GLU B O 1
ATOM 2315 N N . LYS A 1 323 ? 172.141 165.996 173.158 1.00 60.11 323 LYS B N 1
ATOM 2316 C CA . LYS A 1 323 ? 172.392 164.960 174.138 1.00 60.11 323 LYS B CA 1
ATOM 2317 C C . LYS A 1 323 ? 171.428 165.120 175.295 1.00 60.11 323 LYS B C 1
ATOM 2318 O O . LYS A 1 323 ? 171.142 166.237 175.720 1.00 60.11 323 LYS B O 1
ATOM 2324 N N . ILE A 1 324 ? 170.925 164.002 175.797 1.00 56.89 324 ILE B N 1
ATOM 2325 C CA . ILE A 1 324 ? 170.098 163.977 176.992 1.00 56.89 324 ILE B CA 1
ATOM 2326 C C . ILE A 1 324 ? 170.917 163.350 178.105 1.00 56.89 324 ILE B C 1
ATOM 2327 O O . ILE A 1 324 ? 171.437 162.241 177.957 1.00 56.89 324 ILE B O 1
ATOM 2332 N N . GLU A 1 325 ? 171.032 164.062 179.211 1.00 59.63 325 GLU B N 1
ATOM 2333 C CA . GLU A 1 325 ? 171.961 163.734 180.272 1.00 59.63 325 GLU B CA 1
ATOM 2334 C C . GLU A 1 325 ? 171.190 163.468 181.552 1.00 59.63 325 GLU B C 1
ATOM 2335 O O . GLU A 1 325 ? 170.158 164.085 181.803 1.00 59.63 325 GLU B O 1
ATOM 2341 N N . GLN A 1 326 ? 171.684 162.539 182.355 1.00 56.23 326 GLN B N 1
ATOM 2342 C CA . GLN A 1 326 ? 171.225 162.386 183.724 1.00 56.23 326 GLN B CA 1
ATOM 2343 C C . GLN A 1 326 ? 172.185 163.115 184.645 1.00 56.23 326 GLN B C 1
ATOM 2344 O O . GLN A 1 326 ? 173.397 163.063 184.453 1.00 56.23 326 GLN B O 1
ATOM 2350 N N . PHE A 1 327 ? 171.643 163.808 185.635 1.00 54.98 327 PHE B N 1
ATOM 2351 C CA . PHE A 1 327 ? 172.470 164.488 186.616 1.00 54.98 327 PHE B CA 1
ATOM 2352 C C . PHE A 1 327 ? 171.798 164.391 187.970 1.00 54.98 327 PHE B C 1
ATOM 2353 O O . PHE A 1 327 ? 170.630 164.752 188.103 1.00 54.98 327 PHE B O 1
ATOM 2361 N N . VAL A 1 328 ? 172.526 163.907 188.969 1.00 54.35 328 VAL B N 1
ATOM 2362 C CA . VAL A 1 328 ? 171.964 163.668 190.289 1.00 54.35 328 VAL B CA 1
ATOM 2363 C C . VAL A 1 328 ? 172.864 164.283 191.345 1.00 54.35 328 VAL B C 1
ATOM 2364 O O . VAL A 1 328 ? 174.061 163.997 191.387 1.00 54.35 328 VAL B O 1
ATOM 2368 N N . TYR A 1 329 ? 172.301 165.067 192.250 1.00 56.78 329 TYR B N 1
ATOM 2369 C CA . TYR A 1 329 ? 173.032 165.573 193.424 1.00 56.78 329 TYR B CA 1
ATOM 2370 C C . TYR A 1 329 ? 172.615 164.627 194.530 1.00 56.78 329 TYR B C 1
ATOM 2371 O O . TYR A 1 329 ? 171.460 164.460 194.665 1.00 56.78 329 TYR B O 1
ATOM 2380 N N . SER A 1 330 ? 173.532 164.034 195.271 1.00 56.51 330 SER B N 1
ATOM 2381 C CA . SER A 1 330 ? 173.171 162.977 196.233 1.00 56.51 330 SER B CA 1
ATOM 2382 C C . SER A 1 330 ? 173.717 163.236 197.624 1.00 56.51 330 SER B C 1
ATOM 2383 O O . SER A 1 330 ? 174.577 164.066 197.762 1.00 56.51 330 SER B O 1
ATOM 2386 N N . SER A 1 331 ? 173.165 162.566 198.619 1.00 58.61 331 SER B N 1
ATOM 2387 C CA . SER A 1 331 ? 173.715 162.613 199.983 1.00 58.61 331 SER B CA 1
ATOM 2388 C C . SER A 1 331 ? 175.064 161.930 199.970 1.00 58.61 331 SER B C 1
ATOM 2389 O O . SER A 1 331 ? 175.209 160.918 199.306 1.00 58.61 331 SER B O 1
ATOM 2392 N N . PRO A 1 332 ? 176.050 162.465 200.681 1.00 57.41 332 PRO B N 1
ATOM 2393 C CA . PRO A 1 332 ? 177.379 161.869 200.800 1.00 57.41 332 PRO B CA 1
ATOM 2394 C C . PRO A 1 332 ? 177.492 160.768 201.838 1.00 57.41 332 PRO B C 1
ATOM 2395 O O . PRO A 1 332 ? 178.607 160.322 202.111 1.00 57.41 332 PRO B O 1
ATOM 2399 N N . HIS A 1 333 ? 176.390 160.310 202.412 1.00 62.00 333 HIS B N 1
ATOM 2400 C CA . HIS A 1 333 ? 176.423 159.391 203.532 1.00 62.00 333 HIS B CA 1
ATOM 2401 C C . HIS A 1 333 ? 175.730 158.089 203.178 1.00 62.00 333 HIS B C 1
ATOM 2402 O O . HIS A 1 333 ? 174.919 158.024 202.256 1.00 62.00 333 HIS B O 1
ATOM 2409 N N . ASP A 1 334 ? 176.071 157.048 203.935 1.00 67.46 334 ASP B N 1
ATOM 2410 C CA . ASP A 1 334 ? 175.340 155.784 203.932 1.00 67.46 334 ASP B CA 1
ATOM 2411 C C . ASP A 1 334 ? 175.378 155.090 202.580 1.00 67.46 334 ASP B C 1
ATOM 2412 O O . ASP A 1 334 ? 174.434 154.390 202.215 1.00 67.46 334 ASP B O 1
ATOM 2417 N N . ASN A 1 335 ? 176.457 155.280 201.827 1.00 64.63 335 ASN B N 1
ATOM 2418 C CA . ASN A 1 335 ? 176.636 154.609 200.545 1.00 64.63 335 ASN B CA 1
ATOM 2419 C C . ASN A 1 335 ? 175.526 154.964 199.563 1.00 64.63 335 ASN B C 1
ATOM 2420 O O . ASN A 1 335 ? 175.212 154.194 198.660 1.00 64.63 335 ASN B O 1
ATOM 2425 N N . LYS A 1 336 ? 174.928 156.141 199.724 1.00 63.40 336 LYS B N 1
ATOM 2426 C CA . LYS A 1 336 ? 173.768 156.489 198.919 1.00 63.40 336 LYS B CA 1
ATOM 2427 C C . LYS A 1 336 ? 174.149 156.842 197.493 1.00 63.40 336 LYS B C 1
ATOM 2428 O O . LYS A 1 336 ? 173.407 156.524 196.561 1.00 63.40 336 LYS B O 1
ATOM 2434 N N . SER A 1 337 ? 175.292 157.493 197.299 1.00 61.10 337 SER B N 1
ATOM 2435 C CA . SER A 1 337 ? 175.687 157.856 195.949 1.00 61.10 337 SER B CA 1
ATOM 2436 C C . SER A 1 337 ? 176.050 156.633 195.120 1.00 61.10 337 SER B C 1
ATOM 2437 O O . SER A 1 337 ? 175.889 156.653 193.902 1.00 61.10 337 SER B O 1
ATOM 2440 N N . TRP A 1 338 ? 176.483 155.544 195.745 1.00 60.10 338 TRP B N 1
ATOM 2441 C CA . TRP A 1 338 ? 176.804 154.358 194.963 1.00 60.10 338 TRP B CA 1
ATOM 2442 C C . TRP A 1 338 ? 175.560 153.574 194.581 1.00 60.10 338 TRP B C 1
ATOM 2443 O O . TRP A 1 338 ? 175.485 153.029 193.470 1.00 60.10 338 TRP B O 1
ATOM 2454 N N . GLU A 1 339 ? 174.560 153.544 195.455 1.00 63.16 339 GLU B N 1
ATOM 2455 C CA . GLU A 1 339 ? 173.263 153.026 195.051 1.00 63.16 339 GLU B CA 1
ATOM 2456 C C . GLU A 1 339 ? 172.674 153.862 193.927 1.00 63.16 339 GLU B C 1
ATOM 2457 O O . GLU A 1 339 ? 172.095 153.325 192.978 1.00 63.16 339 GLU B O 1
ATOM 2463 N N . MET A 1 340 ? 172.831 155.181 194.009 1.00 62.11 340 MET B N 1
ATOM 2464 C CA . MET A 1 340 ? 172.363 156.050 192.938 1.00 62.11 340 MET B CA 1
ATOM 2465 C C . MET A 1 340 ? 173.104 155.771 191.639 1.00 62.11 340 MET B C 1
ATOM 2466 O O . MET A 1 340 ? 172.516 155.821 190.557 1.00 62.11 340 MET B O 1
ATOM 2471 N N . PHE A 1 341 ? 174.401 155.493 191.731 1.00 59.09 341 PHE B N 1
ATOM 2472 C CA . PHE A 1 341 ? 175.205 155.139 190.568 1.00 59.09 341 PHE B CA 1
ATOM 2473 C C . PHE A 1 341 ? 174.641 153.912 189.870 1.00 59.09 341 PHE B C 1
ATOM 2474 O O . PHE A 1 341 ? 174.445 153.901 188.644 1.00 59.09 341 PHE B O 1
ATOM 2482 N N . GLU A 1 342 ? 174.365 152.866 190.645 1.00 62.29 342 GLU B N 1
ATOM 2483 C CA . GLU A 1 342 ? 173.760 151.673 190.067 1.00 62.29 342 GLU B CA 1
ATOM 2484 C C . GLU A 1 342 ? 172.397 151.976 189.459 1.00 62.29 342 GLU B C 1
ATOM 2485 O O . GLU A 1 342 ? 172.057 151.459 188.390 1.00 62.29 342 GLU B O 1
ATOM 2491 N N . GLU A 1 343 ? 171.614 152.831 190.109 1.00 61.95 343 GLU B N 1
ATOM 2492 C CA . GLU A 1 343 ? 170.296 153.168 189.585 1.00 61.95 343 GLU B CA 1
ATOM 2493 C C . GLU A 1 343 ? 170.384 153.909 188.253 1.00 61.95 343 GLU B C 1
ATOM 2494 O O . GLU A 1 343 ? 169.569 153.683 187.354 1.00 61.95 343 GLU B O 1
ATOM 2500 N N . MET A 1 344 ? 171.368 154.792 188.104 1.00 58.62 344 MET B N 1
ATOM 2501 C CA . MET A 1 344 ? 171.503 155.545 186.862 1.00 58.62 344 MET B CA 1
ATOM 2502 C C . MET A 1 344 ? 171.947 154.651 185.714 1.00 58.62 344 MET B C 1
ATOM 2503 O O . MET A 1 344 ? 171.416 154.746 184.592 1.00 58.62 344 MET B O 1
ATOM 2508 N N . ILE A 1 345 ? 172.921 153.775 185.966 1.00 59.90 345 ILE B N 1
ATOM 2509 C CA . ILE A 1 345 ? 173.313 152.870 184.893 1.00 59.90 345 ILE B CA 1
ATOM 2510 C C . ILE A 1 345 ? 172.164 151.938 184.546 1.00 59.90 345 ILE B C 1
ATOM 2511 O O . ILE A 1 345 ? 171.987 151.574 183.381 1.00 59.90 345 ILE B O 1
ATOM 2516 N N . THR A 1 346 ? 171.332 151.582 185.525 1.00 58.26 346 THR B N 1
ATOM 2517 C CA . THR A 1 346 ? 170.185 150.733 185.233 1.00 58.26 346 THR B CA 1
ATOM 2518 C C . THR A 1 346 ? 169.152 151.461 184.391 1.00 58.26 346 THR B C 1
ATOM 2519 O O . THR A 1 346 ? 168.515 150.860 183.522 1.00 58.26 346 THR B O 1
ATOM 2523 N N . THR A 1 347 ? 168.961 152.752 184.640 1.00 57.59 347 THR B N 1
ATOM 2524 C CA . THR A 1 347 ? 168.033 153.527 183.828 1.00 57.59 347 THR B CA 1
ATOM 2525 C C . THR A 1 347 ? 168.474 153.550 182.372 1.00 57.59 347 THR B C 1
ATOM 2526 O O . THR A 1 347 ? 167.669 153.316 181.462 1.00 57.59 347 THR B O 1
ATOM 2530 N N . ALA A 1 348 ? 169.760 153.809 182.130 1.00 56.93 348 ALA B N 1
ATOM 2531 C CA . ALA A 1 348 ? 170.243 153.803 180.748 1.00 56.93 348 ALA B CA 1
ATOM 2532 C C . ALA A 1 348 ? 170.147 152.412 180.118 1.00 56.93 348 ALA B C 1
ATOM 2533 O O . ALA A 1 348 ? 169.796 152.276 178.937 1.00 56.93 348 ALA B O 1
ATOM 2535 N N . GLU A 1 349 ? 170.450 151.368 180.889 1.00 59.35 349 GLU B N 1
ATOM 2536 C CA . GLU A 1 349 ? 170.332 150.008 180.376 1.00 59.35 349 GLU B CA 1
ATOM 2537 C C . GLU A 1 349 ? 168.910 149.703 179.941 1.00 59.35 349 GLU B C 1
ATOM 2538 O O . GLU A 1 349 ? 168.687 149.137 178.869 1.00 59.35 349 GLU B O 1
ATOM 2544 N N . GLU A 1 350 ? 167.934 150.038 180.778 1.00 58.71 350 GLU B N 1
ATOM 2545 C CA . GLU A 1 350 ? 166.552 149.751 180.432 1.00 58.71 350 GLU B CA 1
ATOM 2546 C C . GLU A 1 350 ? 166.094 150.577 179.247 1.00 58.71 350 GLU B C 1
ATOM 2547 O O . GLU A 1 350 ? 165.292 150.100 178.439 1.00 58.71 350 GLU B O 1
ATOM 2553 N N . PHE A 1 351 ? 166.594 151.804 179.120 1.00 54.76 351 PHE B N 1
ATOM 2554 C CA . PHE A 1 351 ? 166.323 152.590 177.924 1.00 54.76 351 PHE B CA 1
ATOM 2555 C C . PHE A 1 351 ? 166.737 151.834 176.673 1.00 54.76 351 PHE B C 1
ATOM 2556 O O . PHE A 1 351 ? 165.931 151.616 175.760 1.00 54.76 351 PHE B O 1
ATOM 2564 N N . TYR A 1 352 ? 167.991 151.398 176.625 1.00 54.22 352 TYR B N 1
ATOM 2565 C CA . TYR A 1 352 ? 168.464 150.746 175.412 1.00 54.22 352 TYR B CA 1
ATOM 2566 C C . TYR A 1 352 ? 167.906 149.347 175.237 1.00 54.22 352 TYR B C 1
ATOM 2567 O O . TYR A 1 352 ? 167.911 148.838 174.120 1.00 54.22 352 TYR B O 1
ATOM 2576 N N . GLN A 1 353 ? 167.419 148.715 176.296 1.00 55.56 353 GLN B N 1
ATOM 2577 C CA . GLN A 1 353 ? 166.747 147.435 176.124 1.00 55.56 353 GLN B CA 1
ATOM 2578 C C . GLN A 1 353 ? 165.352 147.609 175.546 1.00 55.56 353 GLN B C 1
ATOM 2579 O O . GLN A 1 353 ? 164.904 146.784 174.748 1.00 55.56 353 GLN B O 1
ATOM 2585 N N . SER A 1 354 ? 164.642 148.659 175.953 1.00 53.68 354 SER B N 1
ATOM 2586 C CA . SER A 1 354 ? 163.364 148.955 175.324 1.00 53.68 354 SER B CA 1
ATOM 2587 C C . SER A 1 354 ? 163.545 149.381 173.876 1.00 53.68 354 SER B C 1
ATOM 2588 O O . SER A 1 354 ? 162.669 149.128 173.047 1.00 53.68 354 SER B O 1
ATOM 2591 N N . LEU A 1 355 ? 164.662 150.024 173.549 1.00 52.05 355 LEU B N 1
ATOM 2592 C CA . LEU A 1 355 ? 164.957 150.286 172.147 1.00 52.05 355 LEU B CA 1
ATOM 2593 C C . LEU A 1 355 ? 165.438 149.055 171.394 1.00 52.05 355 LEU B C 1
ATOM 2594 O O . LEU A 1 355 ? 165.579 149.119 170.173 1.00 52.05 355 LEU B O 1
ATOM 2599 N N . GLY A 1 356 ? 165.714 147.953 172.079 1.00 53.24 356 GLY B N 1
ATOM 2600 C CA . GLY A 1 356 ? 166.106 146.725 171.418 1.00 53.24 356 GLY B CA 1
ATOM 2601 C C . GLY A 1 356 ? 167.497 146.724 170.830 1.00 53.24 356 GLY B C 1
ATOM 2602 O O . GLY A 1 356 ? 167.706 146.151 169.759 1.00 53.24 356 GLY B O 1
ATOM 2603 N N . ILE A 1 357 ? 168.458 147.328 171.510 1.00 53.10 357 ILE B N 1
ATOM 2604 C CA . ILE A 1 357 ? 169.828 147.460 171.021 1.00 53.10 357 ILE B CA 1
ATOM 2605 C C . ILE A 1 357 ? 170.738 146.626 171.913 1.00 53.10 357 ILE B C 1
ATOM 2606 O O . ILE A 1 357 ? 170.691 146.778 173.136 1.00 53.10 357 ILE B O 1
ATOM 2611 N N . PRO A 1 358 ? 171.553 145.734 171.358 1.00 53.76 358 PRO B N 1
ATOM 2612 C CA . PRO A 1 358 ? 172.444 144.925 172.190 1.00 53.76 358 PRO B CA 1
ATOM 2613 C C . PRO A 1 358 ? 173.679 145.692 172.627 1.00 53.76 358 PRO B C 1
ATOM 2614 O O . PRO A 1 358 ? 174.187 146.562 171.920 1.00 53.76 358 PRO B O 1
ATOM 2618 N N . TYR A 1 359 ? 174.172 145.347 173.809 1.00 55.15 359 TYR B N 1
ATOM 2619 C CA . TYR A 1 359 ? 175.267 146.093 174.405 1.00 55.15 359 TYR B CA 1
ATOM 2620 C C . TYR A 1 359 ? 175.948 145.227 175.448 1.00 55.15 359 TYR B C 1
ATOM 2621 O O . TYR A 1 359 ? 175.408 144.215 175.888 1.00 55.15 359 TYR B O 1
ATOM 2630 N N . HIS A 1 360 ? 177.135 145.651 175.859 1.00 57.66 360 HIS B N 1
ATOM 2631 C CA . HIS A 1 360 ? 177.718 145.171 177.098 1.00 57.66 360 HIS B CA 1
ATOM 2632 C C . HIS A 1 360 ? 178.171 146.352 177.945 1.00 57.66 360 HIS B C 1
ATOM 2633 O O . HIS A 1 360 ? 178.436 147.443 177.442 1.00 57.66 360 HIS B O 1
ATOM 2640 N N . ILE A 1 361 ? 178.251 146.113 179.248 1.00 59.39 361 ILE B N 1
ATOM 2641 C CA . ILE A 1 361 ? 178.672 147.109 180.223 1.00 59.39 361 ILE B CA 1
ATOM 2642 C C . ILE A 1 361 ? 180.133 146.864 180.547 1.00 59.39 361 ILE B C 1
ATOM 2643 O O . ILE A 1 361 ? 180.516 145.734 180.860 1.00 59.39 361 ILE B O 1
ATOM 2648 N N . VAL A 1 362 ? 180.952 147.907 180.483 1.00 60.17 362 VAL B N 1
ATOM 2649 C CA . VAL A 1 362 ? 182.375 147.779 180.763 1.00 60.17 362 VAL B CA 1
ATOM 2650 C C . VAL A 1 362 ? 182.763 148.700 181.907 1.00 60.17 362 VAL B C 1
ATOM 2651 O O . VAL A 1 362 ? 182.303 149.842 181.987 1.00 60.17 362 VAL B O 1
ATOM 2655 N N . ASN A 1 363 ? 183.616 148.194 182.788 1.00 63.05 363 ASN B N 1
ATOM 2656 C CA . ASN A 1 363 ? 184.215 148.978 183.855 1.00 63.05 363 ASN B CA 1
ATOM 2657 C C . ASN A 1 363 ? 185.550 149.521 183.370 1.00 63.05 363 ASN B C 1
ATOM 2658 O O . ASN A 1 363 ? 186.448 148.752 183.027 1.00 63.05 363 ASN B O 1
ATOM 2663 N N . ILE A 1 364 ? 185.681 150.841 183.343 1.00 62.57 364 ILE B N 1
ATOM 2664 C CA . ILE A 1 364 ? 186.858 151.465 182.763 1.00 62.57 364 ILE B CA 1
ATOM 2665 C C . ILE A 1 364 ? 188.050 151.333 183.705 1.00 62.57 364 ILE B C 1
ATOM 2666 O O . ILE A 1 364 ? 187.905 151.309 184.930 1.00 62.57 364 ILE B O 1
ATOM 2671 N N . VAL A 1 365 ? 189.247 151.246 183.127 1.00 67.47 365 VAL B N 1
ATOM 2672 C CA . VAL A 1 365 ? 190.453 151.031 183.919 1.00 67.47 365 VAL B CA 1
ATOM 2673 C C . VAL A 1 365 ? 190.922 152.341 184.543 1.00 67.47 365 VAL B C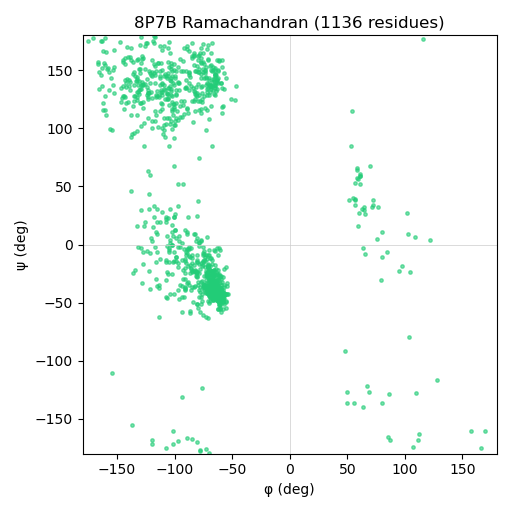 1
ATOM 2674 O O . VAL A 1 365 ? 190.562 153.435 184.113 1.00 67.47 365 VAL B O 1
ATOM 2678 N N . SER A 1 366 ? 191.773 152.207 185.561 1.00 69.16 366 SER B N 1
ATOM 2679 C CA . SER A 1 366 ? 192.210 153.350 186.356 1.00 69.16 366 SER B CA 1
ATOM 2680 C C . SER A 1 366 ? 192.829 154.440 185.501 1.00 69.16 366 SER B C 1
ATOM 2681 O O . SER A 1 366 ? 192.572 155.626 185.719 1.00 69.16 366 SER B O 1
ATOM 2684 N N . GLY A 1 367 ? 193.666 154.063 184.541 1.00 69.29 367 GLY B N 1
ATOM 2685 C CA . GLY A 1 367 ? 194.371 155.051 183.755 1.00 69.29 367 GLY B CA 1
ATOM 2686 C C . GLY A 1 367 ? 193.505 155.834 182.800 1.00 69.29 367 GLY B C 1
ATOM 2687 O O . GLY A 1 367 ? 193.989 156.811 182.223 1.00 69.29 367 GLY B O 1
ATOM 2688 N N . SER A 1 368 ? 192.247 155.442 182.621 1.00 68.62 368 SER B N 1
ATOM 2689 C CA . SER A 1 368 ? 191.364 156.102 181.676 1.00 68.62 368 SER B CA 1
ATOM 2690 C C . SER A 1 368 ? 190.326 157.000 182.326 1.00 68.62 368 SER B C 1
ATOM 2691 O O . SER A 1 368 ? 189.716 157.810 181.624 1.00 68.62 368 SER B O 1
ATOM 2694 N N . LEU A 1 369 ? 190.098 156.880 183.628 1.00 65.33 369 LEU B N 1
ATOM 2695 C CA . LEU A 1 369 ? 189.204 157.802 184.308 1.00 65.33 369 LEU B CA 1
ATOM 2696 C C . LEU A 1 369 ? 189.784 159.205 184.285 1.00 65.33 369 LEU B C 1
ATOM 2697 O O . LEU A 1 369 ? 191.000 159.387 184.349 1.00 65.33 369 LEU B O 1
ATOM 2702 N N . ASN A 1 370 ? 188.914 160.203 184.187 1.00 66.84 370 ASN B N 1
ATOM 2703 C CA . ASN A 1 370 ? 189.368 161.570 184.357 1.00 66.84 370 ASN B CA 1
ATOM 2704 C C . ASN A 1 370 ? 189.552 161.862 185.841 1.00 66.84 370 ASN B C 1
ATOM 2705 O O . ASN A 1 370 ? 189.364 161.003 186.698 1.00 66.84 370 ASN B O 1
ATOM 2710 N N . HIS A 1 371 ? 189.924 163.097 186.155 1.00 68.50 371 HIS B N 1
ATOM 2711 C CA . HIS A 1 371 ? 190.351 163.400 187.512 1.00 68.50 371 HIS B CA 1
ATOM 2712 C C . HIS A 1 371 ? 189.204 163.342 188.504 1.00 68.50 371 HIS B C 1
ATOM 2713 O O . HIS A 1 371 ? 189.415 162.994 189.667 1.00 68.50 371 HIS B O 1
ATOM 2720 N N . ALA A 1 372 ? 187.994 163.669 188.072 1.00 63.21 372 ALA B N 1
ATOM 2721 C CA . ALA A 1 372 ? 186.890 163.757 189.010 1.00 63.21 372 ALA B CA 1
ATOM 2722 C C . ALA A 1 372 ? 186.295 162.399 189.331 1.00 63.21 372 ALA B C 1
ATOM 2723 O O . ALA A 1 372 ? 185.747 162.216 190.417 1.00 63.21 372 ALA B O 1
ATOM 2725 N N . ALA A 1 373 ? 186.404 161.440 188.425 1.00 61.74 373 ALA B N 1
ATOM 2726 C CA . ALA A 1 373 ? 185.693 160.183 188.572 1.00 61.74 373 ALA B CA 1
ATOM 2727 C C . ALA A 1 373 ? 186.364 159.273 189.588 1.00 61.74 373 ALA B C 1
ATOM 2728 O O . ALA A 1 373 ? 187.585 159.125 189.599 1.00 61.74 373 ALA B O 1
ATOM 2730 N N . SER A 1 374 ? 185.552 158.671 190.451 1.00 60.95 374 SER B N 1
ATOM 2731 C CA . SER A 1 374 ? 185.987 157.554 191.272 1.00 60.95 374 SER B CA 1
ATOM 2732 C C . SER A 1 374 ? 185.733 156.221 190.603 1.00 60.95 374 SER B C 1
ATOM 2733 O O . SER A 1 374 ? 186.405 155.240 190.922 1.00 60.95 374 SER B O 1
ATOM 2736 N N . LYS A 1 375 ? 184.765 156.171 189.701 1.00 60.11 375 LYS B N 1
ATOM 2737 C CA . LYS A 1 375 ? 184.435 154.983 188.944 1.00 60.11 375 LYS B CA 1
ATOM 2738 C C . LYS A 1 375 ? 183.693 155.444 187.710 1.00 60.11 375 LYS B C 1
ATOM 2739 O O . LYS A 1 375 ? 183.043 156.487 187.726 1.00 60.11 375 LYS B O 1
ATOM 2745 N N . LYS A 1 376 ? 183.807 154.679 186.637 1.00 60.80 376 LYS B N 1
ATOM 2746 C CA . LYS A 1 376 ? 183.066 154.990 185.429 1.00 60.80 376 LYS B CA 1
ATOM 2747 C C . LYS A 1 376 ? 182.635 153.704 184.758 1.00 60.80 376 LYS B C 1
ATOM 2748 O O . LYS A 1 376 ? 183.459 152.819 184.526 1.00 60.80 376 LYS B O 1
ATOM 2754 N N . LEU A 1 377 ? 181.349 153.599 184.465 1.00 59.05 377 LEU B N 1
ATOM 2755 C CA . LEU A 1 377 ? 180.811 152.525 183.655 1.00 59.05 377 LEU B CA 1
ATOM 2756 C C . LEU A 1 377 ? 180.464 153.064 182.279 1.00 59.05 377 LEU B C 1
ATOM 2757 O O . LEU A 1 377 ? 180.084 154.224 182.133 1.00 59.05 377 LEU B O 1
ATOM 2762 N N . ASP A 1 378 ? 180.604 152.220 181.268 1.00 61.16 378 ASP B N 1
ATOM 2763 C CA . ASP A 1 378 ? 180.238 152.579 179.910 1.00 61.16 378 ASP B CA 1
ATOM 2764 C C . ASP A 1 378 ? 179.315 151.526 179.337 1.00 61.16 378 ASP B C 1
ATOM 2765 O O . ASP A 1 378 ? 179.528 150.331 179.531 1.00 61.16 378 ASP B O 1
ATOM 2770 N N . LEU A 1 379 ? 178.282 151.977 178.645 1.00 57.93 379 LEU B N 1
ATOM 2771 C CA . LEU A 1 379 ? 177.457 151.097 177.837 1.00 57.93 379 LEU B CA 1
ATOM 2772 C C . LEU A 1 379 ? 177.983 151.154 176.413 1.00 57.93 379 LEU B C 1
ATOM 2773 O O . LEU A 1 379 ? 178.020 152.226 175.806 1.00 57.93 379 LEU B O 1
ATOM 2778 N N . GLU A 1 380 ? 178.416 150.016 175.894 1.00 58.54 380 GLU B N 1
ATOM 2779 C CA . GLU A 1 380 ? 178.960 149.922 174.548 1.00 58.54 380 GLU B CA 1
ATOM 2780 C C . GLU A 1 380 ? 178.008 149.095 173.707 1.00 58.54 380 GLU B C 1
ATOM 2781 O O . GLU A 1 380 ? 177.832 147.903 173.956 1.00 58.54 380 GLU B O 1
ATOM 2787 N N . ALA A 1 381 ? 177.407 149.724 172.710 1.00 55.86 381 ALA B N 1
ATOM 2788 C CA . ALA A 1 381 ? 176.424 149.073 171.865 1.00 55.86 381 ALA B CA 1
ATOM 2789 C C . ALA A 1 381 ? 177.096 148.350 170.714 1.00 55.86 381 ALA B C 1
ATOM 2790 O O . ALA A 1 381 ? 178.086 148.824 170.160 1.00 55.86 381 ALA B O 1
ATOM 2792 N N . TRP A 1 382 ? 176.541 147.208 170.348 1.00 56.98 382 TRP B N 1
ATOM 2793 C CA . TRP A 1 382 ? 177.064 146.418 169.247 1.00 56.98 382 TRP B CA 1
ATOM 2794 C C . TRP A 1 382 ? 176.529 146.965 167.931 1.00 56.98 382 TRP B C 1
ATOM 2795 O O . TRP A 1 382 ? 175.316 147.063 167.745 1.00 56.98 382 TRP B O 1
ATOM 2806 N N . PHE A 1 383 ? 177.431 147.330 167.024 1.00 56.89 383 PHE B N 1
ATOM 2807 C CA . PHE A 1 383 ? 177.062 147.825 165.707 1.00 56.89 383 PHE B CA 1
ATOM 2808 C C . PHE A 1 383 ? 177.197 146.693 164.705 1.00 56.89 383 PHE B C 1
ATOM 2809 O O . PHE A 1 383 ? 178.317 146.364 164.303 1.00 56.89 383 PHE B O 1
ATOM 2817 N N . PRO A 1 384 ? 176.105 146.064 164.272 1.00 57.03 384 PRO B N 1
ATOM 2818 C CA . PRO A 1 384 ? 176.246 144.864 163.443 1.00 57.03 384 PRO B CA 1
ATOM 2819 C C . PRO A 1 384 ? 176.739 145.142 162.040 1.00 57.03 384 PRO B C 1
ATOM 2820 O O . PRO A 1 384 ? 177.342 144.256 161.428 1.00 57.03 384 PRO B O 1
ATOM 2824 N N . GLY A 1 385 ? 176.501 146.335 161.502 1.00 58.51 385 GLY B N 1
ATOM 2825 C CA . GLY A 1 385 ? 176.997 146.643 160.180 1.00 58.51 385 GLY B CA 1
ATOM 2826 C C . GLY A 1 385 ? 178.442 147.059 160.152 1.00 58.51 385 GLY B C 1
ATOM 2827 O O . GLY A 1 385 ? 179.087 146.949 159.108 1.00 58.51 385 GLY B O 1
ATOM 2828 N N . SER A 1 386 ? 178.962 147.539 161.274 1.00 60.22 386 SER B N 1
ATOM 2829 C CA . SER A 1 386 ? 180.369 147.870 161.404 1.00 60.22 386 SER B CA 1
ATOM 2830 C C . SER A 1 386 ? 181.182 146.759 162.046 1.00 60.22 386 SER B C 1
ATOM 2831 O O . SER A 1 386 ? 182.402 146.745 161.894 1.00 60.22 386 SER B O 1
ATOM 2834 N N . GLY A 1 387 ? 180.539 145.841 162.756 1.00 58.89 387 GLY B N 1
ATOM 2835 C CA . GLY A 1 387 ? 181.245 144.769 163.422 1.00 58.89 387 GLY B CA 1
ATOM 2836 C C . GLY A 1 387 ? 182.027 145.201 164.635 1.00 58.89 387 GLY B C 1
ATOM 2837 O O . GLY A 1 387 ? 183.084 144.636 164.912 1.00 58.89 387 GLY B O 1
ATOM 2838 N N . ALA A 1 388 ? 181.531 146.180 165.381 1.00 56.16 388 ALA B N 1
ATOM 2839 C CA . ALA A 1 388 ? 182.302 146.781 166.452 1.00 56.16 388 ALA B CA 1
ATOM 2840 C C . ALA A 1 388 ? 181.402 147.077 167.639 1.00 56.16 388 ALA B C 1
ATOM 2841 O O . ALA A 1 388 ? 180.179 146.983 167.561 1.00 56.16 388 ALA B O 1
ATOM 2843 N N . PHE A 1 389 ? 182.036 147.428 168.750 1.00 55.55 389 PHE B N 1
ATOM 2844 C CA . PHE A 1 389 ? 181.373 147.962 169.928 1.00 55.55 389 PHE B CA 1
ATOM 2845 C C . PHE A 1 389 ? 181.681 149.444 170.009 1.00 55.55 389 PHE B C 1
ATOM 2846 O O . PHE A 1 389 ? 182.839 149.843 169.892 1.00 55.55 389 PHE B O 1
ATOM 2854 N N . ARG A 1 390 ? 180.654 150.255 170.193 1.00 59.92 390 ARG B N 1
ATOM 2855 C CA . ARG A 1 390 ? 180.818 151.694 170.284 1.00 59.92 390 ARG B CA 1
ATOM 2856 C C . ARG A 1 390 ? 180.111 152.193 171.528 1.00 59.92 390 ARG B C 1
ATOM 2857 O O . ARG A 1 390 ? 178.996 151.768 171.828 1.00 59.92 390 ARG B O 1
ATOM 2865 N N . GLU A 1 391 ? 180.761 153.096 172.243 1.00 61.75 391 GLU B N 1
ATOM 2866 C CA . GLU A 1 391 ? 180.256 153.555 173.527 1.00 61.75 391 GLU B CA 1
ATOM 2867 C C . GLU A 1 391 ? 179.131 154.559 173.329 1.00 61.75 391 GLU B C 1
ATOM 2868 O O . GLU A 1 391 ? 179.310 155.582 172.665 1.00 61.75 391 GLU B O 1
ATOM 2874 N N . LEU A 1 392 ? 177.972 154.268 173.910 1.00 57.58 392 LEU B N 1
ATOM 2875 C CA . LEU A 1 392 ? 176.819 155.152 173.848 1.00 57.58 392 LEU B CA 1
ATOM 2876 C C . LEU A 1 392 ? 176.583 155.908 175.145 1.00 57.58 392 LEU B C 1
ATOM 2877 O O . LEU A 1 392 ? 176.299 157.104 175.113 1.00 57.58 392 LEU B O 1
ATOM 2882 N N . VAL A 1 393 ? 176.707 155.240 176.283 1.00 58.02 393 VAL B N 1
ATOM 2883 C CA . VAL A 1 393 ? 176.437 155.819 177.589 1.00 58.02 393 VAL B CA 1
ATOM 2884 C C . VAL A 1 393 ? 177.728 155.823 178.387 1.00 58.02 393 VAL B C 1
ATOM 2885 O O . VAL A 1 393 ? 178.559 154.924 178.240 1.00 58.02 393 VAL B O 1
ATOM 2889 N N . SER A 1 394 ? 177.899 156.840 179.223 1.00 60.87 394 SER B N 1
ATOM 2890 C CA . SER A 1 394 ? 179.051 156.952 180.109 1.00 60.87 394 SER B CA 1
ATOM 2891 C C . SER A 1 394 ? 178.547 157.426 181.463 1.00 60.87 394 SER B C 1
ATOM 2892 O O . SER A 1 394 ? 178.110 158.569 181.587 1.00 60.87 394 SER B O 1
ATOM 2895 N N . CYS A 1 395 ? 178.603 156.565 182.471 1.00 59.89 395 CYS B N 1
ATOM 2896 C CA . CYS A 1 395 ? 178.071 156.863 183.795 1.00 59.89 395 CYS B CA 1
ATOM 2897 C C . CYS A 1 395 ? 179.217 156.985 184.788 1.00 59.89 395 CYS B C 1
ATOM 2898 O O . CYS A 1 395 ? 179.980 156.036 184.973 1.00 59.89 395 CYS B O 1
ATOM 2901 N N . SER A 1 396 ? 179.323 158.137 185.439 1.00 58.69 396 SER B N 1
ATOM 2902 C CA . SER A 1 396 ? 180.417 158.430 186.352 1.00 58.69 396 SER B CA 1
ATOM 2903 C C . SER A 1 396 ? 179.880 158.773 187.730 1.00 58.69 396 SER B C 1
ATOM 2904 O O . SER A 1 396 ? 178.864 159.454 187.853 1.00 58.69 396 SER B O 1
ATOM 2907 N N . ASN A 1 397 ? 180.663 158.455 188.768 1.00 58.30 397 ASN B N 1
ATOM 2908 C CA . ASN A 1 397 ? 180.334 158.914 190.144 1.00 58.30 397 ASN B CA 1
ATOM 2909 C C . ASN A 1 397 ? 181.521 159.771 190.588 1.00 58.30 397 ASN B C 1
ATOM 2910 O O . ASN A 1 397 ? 182.580 159.189 190.866 1.00 58.30 397 ASN B O 1
ATOM 2915 N N . CYS A 1 398 ? 181.366 161.095 190.636 1.00 60.49 398 CYS B N 1
ATOM 2916 C CA . CYS A 1 398 ? 182.516 161.991 190.938 1.00 60.49 398 CYS B CA 1
ATOM 2917 C C . CYS A 1 398 ? 182.552 162.368 192.421 1.00 60.49 398 CYS B C 1
ATOM 2918 O O . CYS A 1 398 ? 183.373 163.226 192.781 1.00 60.49 398 CYS B O 1
ATOM 2921 N N . THR A 1 399 ? 181.692 161.763 193.239 1.00 59.31 399 THR B N 1
ATOM 2922 C CA . THR A 1 399 ? 181.679 162.027 194.703 1.00 59.31 399 THR B CA 1
ATOM 2923 C C . THR A 1 399 ? 181.657 163.537 194.968 1.00 59.31 399 THR B C 1
ATOM 2924 O O . THR A 1 399 ? 180.902 164.238 194.275 1.00 59.31 399 THR B O 1
ATOM 2928 N N . ASP A 1 400 ? 182.456 164.017 195.924 1.00 60.88 400 ASP B N 1
ATOM 2929 C CA . ASP A 1 400 ? 182.411 165.453 196.309 1.00 60.88 400 ASP B CA 1
ATOM 2930 C C . ASP A 1 400 ? 183.546 166.232 195.641 1.00 60.88 400 ASP B C 1
ATOM 2931 O O . ASP A 1 400 ? 183.771 167.385 196.038 1.00 60.88 400 ASP B O 1
ATOM 2936 N N . TYR A 1 401 ? 184.222 165.629 194.666 1.00 62.71 401 TYR B N 1
ATOM 2937 C CA . TYR A 1 401 ? 185.377 166.287 194.008 1.00 62.71 401 TYR B CA 1
ATOM 2938 C C . TYR A 1 401 ? 184.918 167.612 193.399 1.00 62.71 401 TYR B C 1
ATOM 2939 O O . TYR A 1 401 ? 185.651 168.608 193.510 1.00 62.71 401 TYR B O 1
ATOM 2948 N N . GLN A 1 402 ? 183.733 167.620 192.786 1.00 62.62 402 GLN B N 1
ATOM 2949 C CA . GLN A 1 402 ? 183.232 168.844 192.108 1.00 62.62 402 GLN B CA 1
ATOM 2950 C C . GLN A 1 402 ? 182.407 169.685 193.090 1.00 62.62 402 GLN B C 1
ATOM 2951 O O . GLN A 1 402 ? 182.523 170.921 193.033 1.00 62.62 402 GLN B O 1
ATOM 2957 N N . ALA A 1 403 ? 181.607 169.046 193.949 1.00 58.27 403 ALA B N 1
ATOM 2958 C CA . ALA A 1 403 ? 180.802 169.823 194.876 1.00 58.27 403 ALA B CA 1
ATOM 2959 C C . ALA A 1 403 ? 181.663 170.688 195.775 1.00 58.27 403 ALA B C 1
ATOM 2960 O O . ALA A 1 403 ? 181.264 171.798 196.126 1.00 58.27 403 ALA B O 1
ATOM 2962 N N . ARG A 1 404 ? 182.839 170.203 196.161 1.00 60.67 404 ARG B N 1
ATOM 2963 C CA . ARG A 1 404 ? 183.733 171.014 196.974 1.00 60.67 404 ARG B CA 1
ATOM 2964 C C . ARG A 1 404 ? 184.212 172.231 196.207 1.00 60.67 404 ARG B C 1
ATOM 2965 O O . ARG A 1 404 ? 184.321 173.326 196.764 1.00 60.67 404 ARG B O 1
ATOM 2973 N N . ARG A 1 405 ? 184.499 172.058 194.923 1.00 65.25 405 ARG B N 1
ATOM 2974 C CA . ARG A 1 405 ? 184.913 173.177 194.095 1.00 65.25 405 ARG B CA 1
ATOM 2975 C C . ARG A 1 405 ? 183.777 174.173 193.911 1.00 65.25 405 ARG B C 1
ATOM 2976 O O . ARG A 1 405 ? 183.995 175.386 193.950 1.00 65.25 405 ARG B O 1
ATOM 2984 N N . LEU A 1 406 ? 182.561 173.681 193.714 1.00 60.99 406 LEU B N 1
ATOM 2985 C CA . LEU A 1 406 ? 181.402 174.535 193.521 1.00 60.99 406 LEU B CA 1
ATOM 2986 C C . LEU A 1 406 ? 180.767 174.987 194.824 1.00 60.99 406 LEU B C 1
ATOM 2987 O O . LEU A 1 406 ? 179.881 175.840 194.792 1.00 60.99 406 LEU B O 1
ATOM 2992 N N . ARG A 1 407 ? 181.196 174.434 195.957 1.00 60.20 407 ARG B N 1
ATOM 2993 C CA . ARG A 1 407 ? 180.699 174.797 197.280 1.00 60.20 407 ARG B CA 1
ATOM 2994 C C . ARG A 1 407 ? 179.202 174.531 197.403 1.00 60.20 407 ARG B C 1
ATOM 2995 O O . ARG A 1 407 ? 178.409 175.416 197.689 1.00 60.20 407 ARG B O 1
ATOM 3003 N N . ILE A 1 408 ? 178.834 173.281 197.198 1.00 56.10 408 ILE B N 1
ATOM 3004 C CA . ILE A 1 408 ? 177.457 172.836 197.319 1.00 56.10 408 ILE B CA 1
ATOM 3005 C C . ILE A 1 408 ? 177.390 171.976 198.570 1.00 56.10 408 ILE B C 1
ATOM 3006 O O . ILE A 1 408 ? 177.739 170.795 198.547 1.00 56.10 408 ILE B O 1
ATOM 3011 N N . ARG A 1 409 ? 176.944 172.572 199.667 1.00 56.91 409 ARG B N 1
ATOM 3012 C CA . ARG A 1 409 ? 177.015 171.961 200.979 1.00 56.91 409 ARG B CA 1
ATOM 3013 C C . ARG A 1 409 ? 175.849 171.015 201.198 1.00 56.91 409 ARG B C 1
ATOM 3014 O O . ARG A 1 409 ? 174.795 171.134 200.581 1.00 56.91 409 ARG B O 1
ATOM 3022 N N . TYR A 1 410 ? 176.025 170.036 202.057 1.00 59.83 410 TYR B N 1
ATOM 3023 C CA . TYR A 1 410 ? 174.987 169.003 202.235 1.00 59.83 410 TYR B CA 1
ATOM 3024 C C . TYR A 1 410 ? 173.880 169.419 203.198 1.00 59.83 410 TYR B C 1
ATOM 3025 O O . TYR A 1 410 ? 172.755 169.031 202.969 1.00 59.83 410 TYR B O 1
ATOM 3034 N N . GLY A 1 411 ? 174.149 170.131 204.253 1.00 59.92 411 GLY B N 1
ATOM 3035 C CA . GLY A 1 411 ? 173.094 170.591 205.124 1.00 59.92 411 GLY B CA 1
ATOM 3036 C C . GLY A 1 411 ? 172.881 172.091 205.013 1.00 59.92 411 GLY B C 1
ATOM 3037 O O . GLY A 1 411 ? 173.654 172.814 204.397 1.00 59.92 411 GLY B O 1
ATOM 3038 N N . GLN A 1 412 ? 171.802 172.553 205.638 1.00 63.04 412 GLN B N 1
ATOM 3039 C CA . GLN A 1 412 ? 171.521 173.980 205.660 1.00 63.04 412 GLN B CA 1
ATOM 3040 C C . GLN A 1 412 ? 172.244 174.705 206.777 1.00 63.04 412 GLN B C 1
ATOM 3041 O O . GLN A 1 412 ? 172.455 175.913 206.673 1.00 63.04 412 GLN B O 1
ATOM 3047 N N . THR A 1 413 ? 172.630 174.002 207.829 1.00 64.59 413 THR B N 1
ATOM 3048 C CA . THR A 1 413 ? 173.268 174.596 208.989 1.00 64.59 413 THR B CA 1
ATOM 3049 C C . THR A 1 413 ? 174.676 174.046 209.133 1.00 64.59 413 THR B C 1
ATOM 3050 O O . THR A 1 413 ? 174.907 172.851 208.939 1.00 64.59 413 THR B O 1
ATOM 3054 N N . LYS A 1 414 ? 175.611 174.921 209.471 1.00 64.37 414 LYS B N 1
ATOM 3055 C CA . LYS A 1 414 ? 176.964 174.512 209.795 1.00 64.37 414 LYS B CA 1
ATOM 3056 C C . LYS A 1 414 ? 177.057 174.168 211.273 1.00 64.37 414 LYS B C 1
ATOM 3057 O O . LYS A 1 414 ? 176.483 174.856 212.116 1.00 64.37 414 LYS B O 1
ATOM 3063 N N . LYS A 1 415 ? 177.777 173.098 211.584 1.00 69.30 415 LYS B N 1
ATOM 3064 C CA . LYS A 1 415 ? 177.892 172.653 212.961 1.00 69.30 415 LYS B CA 1
ATOM 3065 C C . LYS A 1 415 ? 178.863 173.532 213.746 1.00 69.30 415 LYS B C 1
ATOM 3066 O O . LYS A 1 415 ? 179.588 174.359 213.194 1.00 69.30 415 LYS B O 1
ATOM 3072 N N . MET A 1 416 ? 178.894 173.377 215.059 1.00 76.66 416 MET B N 1
ATOM 3073 C CA . MET A 1 416 ? 179.804 174.154 215.926 1.00 76.66 416 MET B CA 1
ATOM 3074 C C . MET A 1 416 ? 181.264 173.889 215.568 1.00 76.66 416 MET B C 1
ATOM 3075 O O . MET A 1 416 ? 181.983 174.852 215.295 1.00 76.66 416 MET B O 1
ATOM 3080 N N . MET A 1 417 ? 181.685 172.626 215.570 1.00 77.08 417 MET B N 1
ATOM 3081 C CA . MET A 1 417 ? 183.091 172.298 215.403 1.00 77.08 417 MET B CA 1
ATOM 3082 C C . MET A 1 417 ? 183.388 171.535 214.128 1.00 77.08 417 MET B C 1
ATOM 3083 O O . MET A 1 417 ? 184.441 171.743 213.527 1.00 77.08 417 MET B O 1
ATOM 3088 N N . ASP A 1 418 ? 182.487 170.656 213.704 1.00 71.12 418 ASP B N 1
ATOM 3089 C CA . ASP A 1 418 ? 182.731 169.825 212.537 1.00 71.12 418 ASP B CA 1
ATOM 3090 C C . ASP A 1 418 ? 182.923 170.680 211.289 1.00 71.12 418 ASP B C 1
ATOM 3091 O O . ASP A 1 418 ? 182.502 171.835 211.218 1.00 71.12 418 ASP B O 1
ATOM 3093 N N . LYS A 1 419 ? 183.587 170.097 210.301 1.00 65.61 419 LYS B N 1
ATOM 3094 C CA . LYS A 1 419 ? 183.775 170.770 209.031 1.00 65.61 419 LYS B CA 1
ATOM 3095 C C . LYS A 1 419 ? 182.568 170.543 208.133 1.00 65.61 419 LYS B C 1
ATOM 3096 O O . LYS A 1 419 ? 181.783 169.615 208.321 1.00 65.61 419 LYS B O 1
ATOM 3098 N N . VAL A 1 420 ? 182.433 171.415 207.142 1.00 61.30 420 VAL B N 1
ATOM 3099 C CA . VAL A 1 420 ? 181.314 171.342 206.219 1.00 61.30 420 VAL B CA 1
ATOM 3100 C C . VAL A 1 420 ? 181.443 170.119 205.323 1.00 61.30 420 VAL B C 1
ATOM 3101 O O . VAL A 1 420 ? 182.528 169.799 204.825 1.00 61.30 420 VAL B O 1
ATOM 3105 N N . GLU A 1 421 ? 180.329 169.429 205.122 1.00 61.10 421 GLU B N 1
ATOM 3106 C CA . GLU A 1 421 ? 180.233 168.266 204.259 1.00 61.10 421 GLU B CA 1
ATOM 3107 C C . GLU A 1 421 ? 179.592 168.670 202.935 1.00 61.10 421 GLU B C 1
ATOM 3108 O O . GLU A 1 421 ? 178.722 169.538 202.896 1.00 61.10 421 GLU B O 1
ATOM 3114 N N . PHE A 1 422 ? 180.029 168.049 201.847 1.00 56.50 422 PHE B N 1
ATOM 3115 C CA . PHE A 1 422 ? 179.545 168.388 200.517 1.00 56.50 422 PHE B CA 1
ATOM 3116 C C . PHE A 1 422 ? 178.776 167.228 199.909 1.00 56.50 422 PHE B C 1
ATOM 3117 O O . PHE A 1 422 ? 179.003 166.069 200.250 1.00 56.50 422 PHE B O 1
ATOM 3125 N N . VAL A 1 423 ? 177.919 167.566 198.976 1.00 55.22 423 VAL B N 1
ATOM 3126 C CA . VAL A 1 423 ? 177.059 166.572 198.298 1.00 55.22 423 VAL B CA 1
ATOM 3127 C C . VAL A 1 423 ? 177.852 165.802 197.262 1.00 55.22 423 VAL B C 1
ATOM 3128 O O . VAL A 1 423 ? 178.850 166.293 196.833 1.00 55.22 423 VAL B O 1
ATOM 3132 N N . HIS A 1 424 ? 177.423 164.609 196.912 1.00 56.23 424 HIS B N 1
ATOM 3133 C CA . HIS A 1 424 ? 178.025 163.907 195.793 1.00 56.23 424 HIS B CA 1
ATOM 3134 C C . HIS A 1 424 ? 177.249 164.206 194.523 1.00 56.23 424 HIS B C 1
ATOM 3135 O O . HIS A 1 424 ? 176.042 164.442 194.553 1.00 56.23 424 HIS B O 1
ATOM 3142 N N . MET A 1 425 ? 177.954 164.192 193.402 1.00 57.43 425 MET B N 1
ATOM 3143 C CA . MET A 1 425 ? 177.374 164.549 192.117 1.00 57.43 425 MET B CA 1
ATOM 3144 C C . MET A 1 425 ? 177.690 163.460 191.112 1.00 57.43 425 MET B C 1
ATOM 3145 O O . MET A 1 425 ? 178.857 163.165 190.862 1.00 57.43 425 MET B O 1
ATOM 3150 N N . LEU A 1 426 ? 176.656 162.871 190.538 1.00 55.63 426 LEU B N 1
ATOM 3151 C CA . LEU A 1 426 ? 176.795 161.825 189.547 1.00 55.63 426 LEU B CA 1
ATOM 3152 C C . LEU A 1 426 ? 176.220 162.310 188.229 1.00 55.63 426 LEU B C 1
ATOM 3153 O O . LEU A 1 426 ? 175.294 163.116 188.207 1.00 55.63 426 LEU B O 1
ATOM 3158 N N . ASN A 1 427 ? 176.771 161.821 187.127 1.00 57.77 427 ASN B N 1
ATOM 3159 C CA . ASN A 1 427 ? 176.212 162.124 185.822 1.00 57.77 427 ASN B CA 1
ATOM 3160 C C . ASN A 1 427 ? 176.329 160.902 184.931 1.00 57.77 427 ASN B C 1
ATOM 3161 O O . ASN A 1 427 ? 177.186 160.045 185.127 1.00 57.77 427 ASN B O 1
ATOM 3166 N N . ALA A 1 428 ? 175.445 160.835 183.946 1.00 57.04 428 ALA B N 1
ATOM 3167 C CA . ALA A 1 428 ? 175.387 159.698 183.046 1.00 57.04 428 ALA B CA 1
ATOM 3168 C C . ALA A 1 428 ? 174.642 160.121 181.799 1.00 57.04 428 ALA B C 1
ATOM 3169 O O . ALA A 1 428 ? 173.535 160.647 181.892 1.00 57.04 428 ALA B O 1
ATOM 3171 N N . THR A 1 429 ? 175.245 159.898 180.643 1.00 58.50 429 THR B N 1
ATOM 3172 C CA . THR A 1 429 ? 174.552 160.159 179.395 1.00 58.50 429 THR B CA 1
ATOM 3173 C C . THR A 1 429 ? 173.353 159.238 179.272 1.00 58.50 429 THR B C 1
ATOM 3174 O O . THR A 1 429 ? 173.452 158.038 179.515 1.00 58.50 429 THR B O 1
ATOM 3178 N N . MET A 1 430 ? 172.209 159.801 178.921 1.00 58.49 430 MET B N 1
ATOM 3179 C CA . MET A 1 430 ? 171.063 158.956 178.638 1.00 58.49 430 MET B CA 1
ATOM 3180 C C . MET A 1 430 ? 170.990 158.609 177.159 1.00 58.49 430 MET B C 1
ATOM 3181 O O . MET A 1 430 ? 170.777 157.450 176.802 1.00 58.49 430 MET B O 1
ATOM 3186 N N . CYS A 1 431 ? 171.174 159.599 176.292 1.00 59.62 431 CYS B N 1
ATOM 3187 C CA . CYS A 1 431 ? 171.042 159.387 174.856 1.00 59.62 431 CYS B CA 1
ATOM 3188 C C . CYS A 1 431 ? 171.726 160.525 174.124 1.00 59.62 431 CYS B C 1
ATOM 3189 O O . CYS A 1 431 ? 171.295 161.672 174.235 1.00 59.62 431 CYS B O 1
ATOM 3192 N N . ALA A 1 432 ? 172.783 160.216 173.389 1.00 59.86 432 ALA B N 1
ATOM 3193 C CA . ALA A 1 432 ? 173.316 161.123 172.385 1.00 59.86 432 ALA B CA 1
ATOM 3194 C C . ALA A 1 432 ? 172.647 160.781 171.064 1.00 59.86 432 ALA B C 1
ATOM 3195 O O . ALA A 1 432 ? 172.711 159.637 170.613 1.00 59.86 432 ALA B O 1
ATOM 3197 N N . THR A 1 433 ? 171.999 161.767 170.450 1.00 60.54 433 THR B N 1
ATOM 3198 C CA . THR A 1 433 ? 171.030 161.458 169.405 1.00 60.54 433 THR B CA 1
ATOM 3199 C C . THR A 1 433 ? 171.692 160.902 168.154 1.00 60.54 433 THR B C 1
ATOM 3200 O O . THR A 1 433 ? 171.177 159.960 167.553 1.00 60.54 433 THR B O 1
ATOM 3204 N N . THR A 1 434 ? 172.824 161.463 167.738 1.00 61.02 434 THR B N 1
ATOM 3205 C CA . THR A 1 434 ? 173.460 160.986 166.515 1.00 61.02 434 THR B CA 1
ATOM 3206 C C . THR A 1 434 ? 173.941 159.550 166.663 1.00 61.02 434 THR B C 1
ATOM 3207 O O . THR A 1 434 ? 173.694 158.709 165.793 1.00 61.02 434 THR B O 1
ATOM 3211 N N . ARG A 1 435 ? 174.625 159.247 167.763 1.00 61.75 435 ARG B N 1
ATOM 3212 C CA . ARG A 1 435 ? 175.147 157.904 167.961 1.00 61.75 435 ARG B CA 1
ATOM 3213 C C . ARG A 1 435 ? 174.029 156.891 168.128 1.00 61.75 435 ARG B C 1
ATOM 3214 O O . ARG A 1 435 ? 174.122 155.766 167.627 1.00 61.75 435 ARG B O 1
ATOM 3222 N N . THR A 1 436 ? 172.966 157.264 168.834 1.00 57.27 436 THR B N 1
ATOM 3223 C CA . THR A 1 436 ? 171.844 156.351 168.986 1.00 57.27 436 THR B CA 1
ATOM 3224 C C . THR A 1 436 ? 171.115 156.148 167.673 1.00 57.27 436 THR B C 1
ATOM 3225 O O . THR A 1 436 ? 170.623 155.053 167.405 1.00 57.27 436 THR B O 1
ATOM 3229 N N . ILE A 1 437 ? 171.040 157.180 166.841 1.00 55.75 437 ILE B N 1
ATOM 3230 C CA . ILE A 1 437 ? 170.469 157.019 165.512 1.00 55.75 437 ILE B CA 1
ATOM 3231 C C . ILE A 1 437 ? 171.304 156.048 164.699 1.00 55.75 437 ILE B C 1
ATOM 3232 O O . ILE A 1 437 ? 170.770 155.195 163.989 1.00 55.75 437 ILE B O 1
ATOM 3237 N N . CYS A 1 438 ? 172.627 156.159 164.791 1.00 58.04 438 CYS B N 1
ATOM 3238 C CA . CYS A 1 438 ? 173.498 155.221 164.093 1.00 58.04 438 CYS B CA 1
ATOM 3239 C C . CYS A 1 438 ? 173.265 153.793 164.565 1.00 58.04 438 CYS B C 1
ATOM 3240 O O . CYS A 1 438 ? 173.198 152.865 163.752 1.00 58.04 438 CYS B O 1
ATOM 3243 N N . ALA A 1 439 ? 173.121 153.599 165.873 1.00 55.20 439 ALA B N 1
ATOM 3244 C CA . ALA A 1 439 ? 172.871 152.261 166.400 1.00 55.20 439 ALA B CA 1
ATOM 3245 C C . ALA A 1 439 ? 171.523 151.718 165.945 1.00 55.20 439 ALA B C 1
ATOM 3246 O O . ALA A 1 439 ? 171.409 150.541 165.589 1.00 55.20 439 ALA B O 1
ATOM 3248 N N . ILE A 1 440 ? 170.490 152.556 165.951 1.00 54.08 440 ILE B N 1
ATOM 3249 C CA . ILE A 1 440 ? 169.171 152.119 165.510 1.00 54.08 440 ILE B CA 1
ATOM 3250 C C . ILE A 1 440 ? 169.188 151.782 164.031 1.00 54.08 440 ILE B C 1
ATOM 3251 O O . ILE A 1 440 ? 168.591 150.792 163.601 1.00 54.08 440 ILE B O 1
ATOM 3256 N N . LEU A 1 441 ? 169.860 152.600 163.225 1.00 55.07 441 LEU B N 1
ATOM 3257 C CA . LEU A 1 441 ? 169.918 152.337 161.797 1.00 55.07 441 LEU B CA 1
ATOM 3258 C C . LEU A 1 441 ? 170.625 151.027 161.517 1.00 55.07 441 LEU B C 1
ATOM 3259 O O . LEU A 1 441 ? 170.154 150.223 160.709 1.00 55.07 441 LEU B O 1
ATOM 3264 N N . GLU A 1 442 ? 171.751 150.785 162.183 1.00 56.53 442 GLU B N 1
ATOM 3265 C CA . GLU A 1 442 ? 172.485 149.561 161.921 1.00 56.53 442 GLU B CA 1
ATOM 3266 C C . GLU A 1 442 ? 171.759 148.338 162.443 1.00 56.53 442 GLU B C 1
ATOM 3267 O O . GLU A 1 442 ? 171.886 147.260 161.863 1.00 56.53 442 GLU B O 1
ATOM 3273 N N . ASN A 1 443 ? 170.998 148.466 163.520 1.00 53.55 443 ASN B N 1
ATOM 3274 C CA . ASN A 1 443 ? 170.381 147.283 164.095 1.00 53.55 443 ASN B CA 1
ATOM 3275 C C . ASN A 1 443 ? 169.001 146.980 163.546 1.00 53.55 443 ASN B C 1
ATOM 3276 O O . ASN A 1 443 ? 168.505 145.872 163.748 1.00 53.55 443 ASN B O 1
ATOM 3281 N N . TYR A 1 444 ? 168.370 147.918 162.857 1.00 54.48 444 TYR B N 1
ATOM 3282 C CA . TYR A 1 444 ? 167.016 147.721 162.368 1.00 54.48 444 TYR B CA 1
ATOM 3283 C C . TYR A 1 444 ? 166.938 147.712 160.854 1.00 54.48 444 TYR B C 1
ATOM 3284 O O . TYR A 1 444 ? 165.838 147.707 160.306 1.00 54.48 444 TYR B O 1
ATOM 3293 N N . GLN A 1 445 ? 168.069 147.695 160.166 1.00 56.48 445 GLN B N 1
ATOM 3294 C CA . GLN A 1 445 ? 168.053 147.667 158.715 1.00 56.48 445 GLN B CA 1
ATOM 3295 C C . GLN A 1 445 ? 167.496 146.350 158.203 1.00 56.48 445 GLN B C 1
ATOM 3296 O O . GLN A 1 445 ? 167.811 145.276 158.716 1.00 56.48 445 GLN B O 1
ATOM 3302 N N . THR A 1 446 ? 166.641 146.443 157.202 1.00 60.86 446 THR B N 1
ATOM 3303 C CA . THR A 1 446 ? 166.207 145.308 156.413 1.00 60.86 446 THR B CA 1
ATOM 3304 C C . THR A 1 446 ? 166.623 145.575 154.973 1.00 60.86 446 THR B C 1
ATOM 3305 O O . THR A 1 446 ? 167.360 146.518 154.691 1.00 60.86 446 THR B O 1
ATOM 3309 N N . GLU A 1 447 ? 166.168 144.732 154.055 1.00 66.43 447 GLU B N 1
ATOM 3310 C CA . GLU A 1 447 ? 166.555 144.923 152.667 1.00 66.43 447 GLU B CA 1
ATOM 3311 C C . GLU A 1 447 ? 165.796 146.058 152.003 1.00 66.43 447 GLU B C 1
ATOM 3312 O O . GLU A 1 447 ? 166.253 146.571 150.979 1.00 66.43 447 GLU B O 1
ATOM 3318 N N . LYS A 1 448 ? 164.663 146.473 152.568 1.00 62.25 448 LYS B N 1
ATOM 3319 C CA . LYS A 1 448 ? 163.845 147.520 151.981 1.00 62.25 448 LYS B CA 1
ATOM 3320 C C . LYS A 1 448 ? 163.905 148.844 152.726 1.00 62.25 448 LYS B C 1
ATOM 3321 O O . LYS A 1 448 ? 163.489 149.860 152.168 1.00 62.25 448 LYS B O 1
ATOM 3323 N N . GLY A 1 449 ? 164.406 148.864 153.954 1.00 58.40 449 GLY B N 1
ATOM 3324 C CA . GLY A 1 449 ? 164.490 150.106 154.694 1.00 58.40 449 GLY B CA 1
ATOM 3325 C C . GLY A 1 449 ? 164.856 149.843 156.137 1.00 58.40 449 GLY B C 1
ATOM 3326 O O . GLY A 1 449 ? 165.379 148.785 156.471 1.00 58.40 449 GLY B O 1
ATOM 3327 N N . ILE A 1 450 ? 164.563 150.822 156.984 1.00 54.83 450 ILE B N 1
ATOM 3328 C CA . ILE A 1 450 ? 164.829 150.739 158.414 1.00 54.83 450 ILE B CA 1
ATOM 3329 C C . ILE A 1 450 ? 163.515 150.488 159.130 1.00 54.83 450 ILE B C 1
ATOM 3330 O O . ILE A 1 450 ? 162.587 151.291 159.029 1.00 54.83 450 ILE B O 1
ATOM 3335 N N . THR A 1 451 ? 163.428 149.382 159.851 1.00 56.01 451 THR B N 1
ATOM 3336 C CA . THR A 1 451 ? 162.269 149.137 160.690 1.00 56.01 451 THR B CA 1
ATOM 3337 C C . THR A 1 451 ? 162.266 150.105 161.861 1.00 56.01 451 THR B C 1
ATOM 3338 O O . THR A 1 451 ? 163.302 150.358 162.472 1.00 56.01 451 THR B O 1
ATOM 3342 N N . VAL A 1 452 ? 161.107 150.660 162.171 1.00 57.06 452 VAL B N 1
ATOM 3343 C CA . VAL A 1 452 ? 161.022 151.623 163.269 1.00 57.06 452 VAL B CA 1
ATOM 3344 C C . VAL A 1 452 ? 160.899 150.857 164.582 1.00 57.06 452 VAL B C 1
ATOM 3345 O O . VAL A 1 452 ? 160.104 149.914 164.662 1.00 57.06 452 VAL B O 1
ATOM 3349 N N . PRO A 1 453 ? 161.676 151.201 165.603 1.00 55.39 453 PRO B N 1
ATOM 3350 C CA . PRO A 1 453 ? 161.530 150.529 166.895 1.00 55.39 453 PRO B CA 1
ATOM 3351 C C . PRO A 1 453 ? 160.158 150.771 167.502 1.00 55.39 453 PRO B C 1
ATOM 3352 O O . PRO A 1 453 ? 159.606 151.864 167.417 1.00 55.39 453 PRO B O 1
ATOM 3356 N N . GLU A 1 454 ? 159.623 149.734 168.144 1.00 60.19 454 GLU B N 1
ATOM 3357 C CA . GLU A 1 454 ? 158.251 149.775 168.633 1.00 60.19 454 GLU B CA 1
ATOM 3358 C C . GLU A 1 454 ? 158.022 150.897 169.629 1.00 60.19 454 GLU B C 1
ATOM 3359 O O . GLU A 1 454 ? 156.907 151.414 169.729 1.00 60.19 454 GLU B O 1
ATOM 3365 N N . LYS A 1 455 ? 159.045 151.280 170.379 1.00 56.02 455 LYS B N 1
ATOM 3366 C CA . LYS A 1 455 ? 158.885 152.325 171.374 1.00 56.02 455 LYS B CA 1
ATOM 3367 C C . LYS A 1 455 ? 158.929 153.721 170.785 1.00 56.02 455 LYS B C 1
ATOM 3368 O O . LYS A 1 455 ? 158.643 154.680 171.502 1.00 56.02 455 LYS B O 1
ATOM 3374 N N . LEU A 1 456 ? 159.274 153.865 169.514 1.00 54.85 456 LEU B N 1
ATOM 3375 C CA . LEU A 1 456 ? 159.342 155.172 168.890 1.00 54.85 456 LEU B CA 1
ATOM 3376 C C . LEU A 1 456 ? 158.194 155.435 167.935 1.00 54.85 456 LEU B C 1
ATOM 3377 O O . LEU A 1 456 ? 158.132 156.519 167.357 1.00 54.85 456 LEU B O 1
ATOM 3382 N N . LYS A 1 457 ? 157.285 154.482 167.752 1.00 58.45 457 LYS B N 1
ATOM 3383 C CA . LYS A 1 457 ? 156.200 154.676 166.803 1.00 58.45 457 LYS B CA 1
ATOM 3384 C C . LYS A 1 457 ? 155.169 155.679 167.289 1.00 58.45 457 LYS B C 1
ATOM 3385 O O . LYS A 1 457 ? 154.474 156.271 166.463 1.00 58.45 457 LYS B O 1
ATOM 3391 N N . GLU A 1 458 ? 155.041 155.877 168.600 1.00 60.27 458 GLU B N 1
ATOM 3392 C CA . GLU A 1 458 ? 154.156 156.922 169.096 1.00 60.27 458 GLU B CA 1
ATOM 3393 C C . GLU A 1 458 ? 154.571 158.286 168.579 1.00 60.27 458 GLU B C 1
ATOM 3394 O O . GLU A 1 458 ? 153.723 159.124 168.262 1.00 60.27 458 GLU B O 1
ATOM 3400 N N . PHE A 1 459 ? 155.871 158.533 168.503 1.00 54.94 459 PHE B N 1
ATOM 3401 C CA . PHE A 1 459 ? 156.405 159.853 168.236 1.00 54.94 459 PHE B CA 1
ATOM 3402 C C . PHE A 1 459 ? 156.804 160.043 166.788 1.00 54.94 459 PHE B C 1
ATOM 3403 O O . PHE A 1 459 ? 157.490 161.015 166.473 1.00 54.94 459 PHE B O 1
ATOM 3411 N N . MET A 1 460 ? 156.423 159.183 165.947 1.00 57.91 460 MET B N 1
ATOM 3412 C CA . MET A 1 460 ? 156.727 159.397 164.549 1.00 57.91 460 MET B CA 1
ATOM 3413 C C . MET A 1 460 ? 155.490 159.877 163.806 1.00 57.91 460 MET B C 1
ATOM 3414 O O . MET A 1 460 ? 154.366 159.567 164.201 1.00 57.91 460 MET B O 1
ATOM 3419 N N . PRO A 1 461 ? 155.659 160.647 162.740 1.00 58.17 461 PRO B N 1
ATOM 3420 C CA . PRO A 1 461 ? 154.517 161.080 161.949 1.00 58.17 461 PRO B CA 1
ATOM 3421 C C . PRO A 1 461 ? 153.819 159.895 161.315 1.00 58.17 461 PRO B C 1
ATOM 3422 O O . PRO A 1 461 ? 154.413 158.818 161.179 1.00 58.17 461 PRO B O 1
ATOM 3426 N N . PRO A 1 462 ? 152.559 160.044 160.926 1.00 60.13 462 PRO B N 1
ATOM 3427 C CA . PRO A 1 462 ? 151.914 158.994 160.137 1.00 60.13 462 PRO B CA 1
ATOM 3428 C C . PRO A 1 462 ? 152.624 158.822 158.805 1.00 60.13 462 PRO B C 1
ATOM 3429 O O . PRO A 1 462 ? 153.043 159.792 158.172 1.00 60.13 462 PRO B O 1
ATOM 3433 N N . GLY A 1 463 ? 152.766 157.572 158.387 1.00 60.62 463 GLY B N 1
ATOM 3434 C CA . GLY A 1 463 ? 153.554 157.229 157.234 1.00 60.62 463 GLY B CA 1
ATOM 3435 C C . GLY A 1 463 ? 154.972 156.819 157.556 1.00 60.62 463 GLY B C 1
ATOM 3436 O O . GLY A 1 463 ? 155.595 156.115 156.760 1.00 60.62 463 GLY B O 1
ATOM 3437 N N . LEU A 1 464 ? 155.492 157.239 158.703 1.00 59.91 464 LEU B N 1
ATOM 3438 C CA . LEU A 1 464 ? 156.819 156.863 159.166 1.00 59.91 464 LEU B CA 1
ATOM 3439 C C . LEU A 1 464 ? 156.755 156.029 160.433 1.00 59.91 464 LEU B C 1
ATOM 3440 O O . LEU A 1 464 ? 157.659 156.088 161.261 1.00 59.91 464 LEU B O 1
ATOM 3445 N N . GLN A 1 465 ? 155.692 155.256 160.601 1.00 60.63 465 GLN B N 1
ATOM 3446 C CA . GLN A 1 465 ? 155.498 154.481 161.813 1.00 60.63 465 GLN B CA 1
ATOM 3447 C C . GLN A 1 465 ? 155.763 152.999 161.630 1.00 60.63 465 GLN B C 1
ATOM 3448 O O . GLN A 1 465 ? 155.708 152.255 162.608 1.00 60.63 465 GLN B O 1
ATOM 3454 N N . GLU A 1 466 ? 156.041 152.552 160.424 1.00 58.95 466 GLU B N 1
ATOM 3455 C CA . GLU A 1 466 ? 156.370 151.156 160.204 1.00 58.95 466 GLU B CA 1
ATOM 3456 C C . GLU A 1 466 ? 157.738 150.966 159.581 1.00 58.95 466 GLU B C 1
ATOM 3457 O O . GLU A 1 466 ? 158.455 150.038 159.954 1.00 58.95 466 GLU B O 1
ATOM 3459 N N . LEU A 1 467 ? 158.128 151.833 158.655 1.00 57.80 467 LEU B N 1
ATOM 3460 C CA . LEU A 1 467 ? 159.365 151.639 157.923 1.00 57.80 467 LEU B CA 1
ATOM 3461 C C . LEU A 1 467 ? 159.867 152.983 157.432 1.00 57.80 467 LEU B C 1
ATOM 3462 O O . LEU A 1 467 ? 159.077 153.848 157.062 1.00 57.80 467 LEU B O 1
ATOM 3467 N N . ILE A 1 468 ? 161.180 153.150 157.445 1.00 56.82 468 ILE B N 1
ATOM 3468 C CA . ILE A 1 468 ? 161.831 154.268 156.780 1.00 56.82 468 ILE B CA 1
ATOM 3469 C C . ILE A 1 468 ? 162.430 153.715 155.497 1.00 56.82 468 ILE B C 1
ATOM 3470 O O . ILE A 1 468 ? 163.437 153.004 155.548 1.00 56.82 468 ILE B O 1
ATOM 3475 N N . PRO A 1 469 ? 161.856 154.001 154.340 1.00 59.47 469 PRO B N 1
ATOM 3476 C CA . PRO A 1 469 ? 162.278 153.307 153.125 1.00 59.47 469 PRO B CA 1
ATOM 3477 C C . PRO A 1 469 ? 163.616 153.800 152.604 1.00 59.47 469 PRO B C 1
ATOM 3478 O O . PRO A 1 469 ? 164.007 154.951 152.804 1.00 59.47 469 PRO B O 1
ATOM 3482 N N . PHE A 1 470 ? 164.325 152.899 151.933 1.00 60.72 470 PHE B N 1
ATOM 3483 C CA . PHE A 1 470 ? 165.521 153.264 151.192 1.00 60.72 470 PHE B CA 1
ATOM 3484 C C . PHE A 1 470 ? 165.110 153.978 149.916 1.00 60.72 470 PHE B C 1
ATOM 3485 O O . PHE A 1 470 ? 164.291 153.465 149.152 1.00 60.72 470 PHE B O 1
ATOM 3493 N N . VAL A 1 471 ? 165.670 155.160 149.679 1.00 64.12 471 VAL B N 1
ATOM 3494 C CA . VAL A 1 471 ? 165.347 155.923 148.481 1.00 64.12 471 VAL B CA 1
ATOM 3495 C C . VAL A 1 471 ? 166.558 156.216 147.615 1.00 64.12 471 VAL B C 1
ATOM 3496 O O . VAL A 1 471 ? 166.387 156.735 146.505 1.00 64.12 471 VAL B O 1
ATOM 3500 N N . LYS A 1 472 ? 167.762 155.908 148.064 1.00 66.76 472 LYS B N 1
ATOM 3501 C CA . LYS A 1 472 ? 168.977 156.101 147.293 1.00 66.76 472 LYS B CA 1
ATOM 3502 C C . LYS A 1 472 ? 169.811 154.834 147.336 1.00 66.76 472 LYS B C 1
ATOM 3503 O O . LYS A 1 472 ? 169.625 153.989 148.216 1.00 66.76 472 LYS B O 1
ATOM 3509 N N . PRO A 1 473 ? 170.726 154.662 146.391 1.00 71.43 473 PRO B N 1
ATOM 3510 C CA . PRO A 1 473 ? 171.635 153.517 146.444 1.00 71.43 473 PRO B CA 1
ATOM 3511 C C . PRO A 1 473 ? 172.770 153.750 147.428 1.00 71.43 473 PRO B C 1
ATOM 3512 O O . PRO A 1 473 ? 173.054 154.874 147.839 1.00 71.43 473 PRO B O 1
ATOM 3516 N N . ALA A 1 474 ? 173.425 152.657 147.796 1.00 74.45 474 ALA B N 1
ATOM 3517 C CA . ALA A 1 474 ? 174.505 152.743 148.762 1.00 74.45 474 ALA B CA 1
ATOM 3518 C C . ALA A 1 474 ? 175.704 153.458 148.148 1.00 74.45 474 ALA B C 1
ATOM 3519 O O . ALA A 1 474 ? 176.067 153.192 147.000 1.00 74.45 474 ALA B O 1
ATOM 3521 N N . PRO A 1 475 ? 176.336 154.373 148.881 1.00 76.54 475 PRO B N 1
ATOM 3522 C CA . PRO A 1 475 ? 177.491 155.079 148.312 1.00 76.54 475 PRO B CA 1
ATOM 3523 C C . PRO A 1 475 ? 178.673 154.172 148.032 1.00 76.54 475 PRO B C 1
ATOM 3524 O O . PRO A 1 475 ? 179.480 154.489 147.151 1.00 76.54 475 PRO B O 1
ATOM 3528 N N . ILE A 1 476 ? 178.812 153.058 148.751 1.00 77.16 476 ILE B N 1
ATOM 3529 C CA . ILE A 1 476 ? 179.912 152.144 148.466 1.00 77.16 476 ILE B CA 1
ATOM 3530 C C . ILE A 1 476 ? 179.655 151.385 147.173 1.00 77.16 476 ILE B C 1
ATOM 3531 O O . ILE A 1 476 ? 180.568 151.182 146.364 1.00 77.16 476 ILE B O 1
ATOM 3536 N N . GLU A 1 477 ? 178.420 150.955 146.955 1.00 78.25 477 GLU B N 1
ATOM 3537 C CA . GLU A 1 477 ? 178.075 150.207 145.759 1.00 78.25 477 GLU B CA 1
ATOM 3538 C C . GLU A 1 477 ? 177.987 151.124 144.544 1.00 78.25 477 GLU B C 1
ATOM 3539 O O . GLU A 1 477 ? 178.966 151.765 144.163 1.00 78.25 477 GLU B O 1
ATOM 3541 N N . VAL B 1 2 ? 171.680 191.313 146.421 1.00 69.57 2 VAL D N 1
ATOM 3542 C CA . VAL B 1 2 ? 172.287 192.233 145.480 1.00 69.57 2 VAL D CA 1
ATOM 3543 C C . VAL B 1 2 ? 171.434 192.332 144.228 1.00 69.57 2 VAL D C 1
ATOM 3544 O O . VAL B 1 2 ? 170.923 191.335 143.740 1.00 69.57 2 VAL D O 1
ATOM 3548 N N . LEU B 1 3 ? 171.264 193.547 143.723 1.00 71.23 3 LEU D N 1
ATOM 3549 C CA . LEU B 1 3 ? 170.484 193.758 142.519 1.00 71.23 3 LEU D CA 1
ATOM 3550 C C . LEU B 1 3 ? 171.302 193.428 141.278 1.00 71.23 3 LEU D C 1
ATOM 3551 O O . LEU B 1 3 ? 172.533 193.420 141.292 1.00 71.23 3 LEU D O 1
ATOM 3556 N N . ASP B 1 4 ? 170.592 193.153 140.193 1.00 77.13 4 ASP D N 1
ATOM 3557 C CA . ASP B 1 4 ? 171.233 192.920 138.911 1.00 77.13 4 ASP D CA 1
ATOM 3558 C C . ASP B 1 4 ? 171.917 194.193 138.440 1.00 77.13 4 ASP D C 1
ATOM 3559 O O . ASP B 1 4 ? 171.300 195.257 138.395 1.00 77.13 4 ASP D O 1
ATOM 3564 N N . LEU B 1 5 ? 173.194 194.087 138.083 1.00 78.28 5 LEU D N 1
ATOM 3565 C CA . LEU B 1 5 ? 173.913 195.264 137.621 1.00 78.28 5 LEU D CA 1
ATOM 3566 C C . LEU B 1 5 ? 173.402 195.781 136.290 1.00 78.28 5 LEU D C 1
ATOM 3567 O O . LEU B 1 5 ? 173.757 196.896 135.907 1.00 78.28 5 LEU D O 1
ATOM 3572 N N . ASP B 1 6 ? 172.587 195.008 135.578 1.00 81.50 6 ASP D N 1
ATOM 3573 C CA . ASP B 1 6 ? 171.984 195.508 134.354 1.00 81.50 6 ASP D CA 1
ATOM 3574 C C . ASP B 1 6 ? 170.856 196.487 134.629 1.00 81.50 6 ASP D C 1
ATOM 3575 O O . ASP B 1 6 ? 170.433 197.195 133.714 1.00 81.50 6 ASP D O 1
ATOM 3580 N N . LEU B 1 7 ? 170.354 196.537 135.861 1.00 80.37 7 LEU D N 1
ATOM 3581 C CA . LEU B 1 7 ? 169.328 197.510 136.202 1.00 80.37 7 LEU D CA 1
ATOM 3582 C C . LEU B 1 7 ? 169.875 198.922 136.246 1.00 80.37 7 LEU D C 1
ATOM 3583 O O . LEU B 1 7 ? 169.098 199.874 136.161 1.00 80.37 7 LEU D O 1
ATOM 3588 N N . PHE B 1 8 ? 171.186 199.079 136.377 1.00 80.03 8 PHE D N 1
ATOM 3589 C CA . PHE B 1 8 ? 171.814 200.383 136.480 1.00 80.03 8 PHE D CA 1
ATOM 3590 C C . PHE B 1 8 ? 172.438 200.836 135.173 1.00 80.03 8 PHE D C 1
ATOM 3591 O O . PHE B 1 8 ? 173.133 201.853 135.153 1.00 80.03 8 PHE D O 1
ATOM 3599 N N . ARG B 1 9 ? 172.226 200.104 134.089 1.00 82.05 9 ARG D N 1
ATOM 3600 C CA . ARG B 1 9 ? 172.891 200.376 132.822 1.00 82.05 9 ARG D CA 1
ATOM 3601 C C . ARG B 1 9 ? 171.842 200.742 131.787 1.00 82.05 9 ARG D C 1
ATOM 3602 O O . ARG B 1 9 ? 171.006 199.912 131.422 1.00 82.05 9 ARG D O 1
ATOM 3610 N N . VAL B 1 10 ? 171.888 201.989 131.322 1.00 85.63 10 VAL D N 1
ATOM 3611 C CA . VAL B 1 10 ? 170.972 202.429 130.281 1.00 85.63 10 VAL D CA 1
ATOM 3612 C C . VAL B 1 10 ? 171.271 201.709 128.975 1.00 85.63 10 VAL D C 1
ATOM 3613 O O . VAL B 1 10 ? 170.380 201.528 128.137 1.00 85.63 10 VAL D O 1
ATOM 3617 N N . ASP B 1 11 ? 172.519 201.276 128.786 1.00 88.72 11 ASP D N 1
ATOM 3618 C CA . ASP B 1 11 ? 172.877 200.502 127.603 1.00 88.72 11 ASP D CA 1
ATOM 3619 C C . ASP B 1 11 ? 172.029 199.245 127.505 1.00 88.72 11 ASP D C 1
ATOM 3620 O O . ASP B 1 11 ? 171.453 198.946 126.454 1.00 88.72 11 ASP D O 1
ATOM 3625 N N . LYS B 1 12 ? 171.946 198.492 128.594 1.00 87.66 12 LYS D N 1
ATOM 3626 C CA . LYS B 1 12 ? 171.009 197.391 128.688 1.00 87.66 12 LYS D CA 1
ATOM 3627 C C . LYS B 1 12 ? 169.614 197.937 128.976 1.00 87.66 12 LYS D C 1
ATOM 3628 O O . LYS B 1 12 ? 169.395 199.146 129.065 1.00 87.66 12 LYS D O 1
ATOM 3634 N N . GLY B 1 13 ? 168.656 197.038 129.152 1.00 90.94 13 GLY D N 1
ATOM 3635 C CA . GLY B 1 13 ? 167.281 197.460 129.325 1.00 90.94 13 GLY D CA 1
ATOM 3636 C C . GLY B 1 13 ? 166.949 197.929 130.725 1.00 90.94 13 GLY D C 1
ATOM 3637 O O . GLY B 1 13 ? 165.851 197.671 131.224 1.00 90.94 13 GLY D O 1
ATOM 3638 N N . GLY B 1 14 ? 167.888 198.615 131.375 1.00 88.33 14 GLY D N 1
ATOM 3639 C CA . GLY B 1 14 ? 167.696 199.120 132.713 1.00 88.33 14 GLY D CA 1
ATOM 3640 C C . GLY B 1 14 ? 167.745 200.637 132.764 1.00 88.33 14 GLY D C 1
ATOM 3641 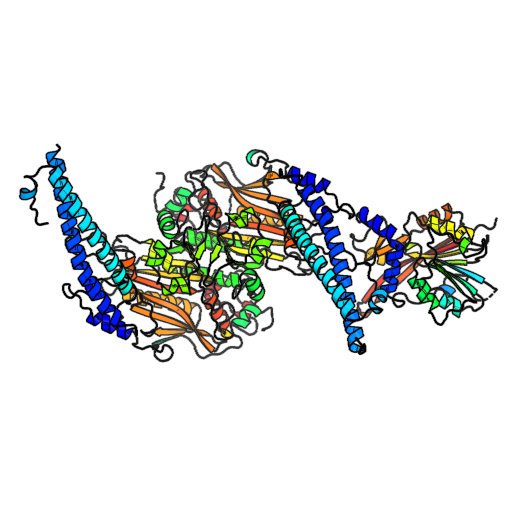O O . GLY B 1 14 ? 167.951 201.318 131.766 1.00 88.33 14 GLY D O 1
ATOM 3642 N N . ASP B 1 15 ? 167.540 201.154 133.971 1.00 87.11 15 ASP D N 1
ATOM 3643 C CA . ASP B 1 15 ? 167.647 202.583 134.234 1.00 87.11 15 ASP D CA 1
ATOM 3644 C C . ASP B 1 15 ? 167.704 202.831 135.734 1.00 87.11 15 ASP D C 1
ATOM 3645 O O . ASP B 1 15 ? 166.920 202.253 136.494 1.00 87.11 15 ASP D O 1
ATOM 3650 N N . PRO B 1 16 ? 168.623 203.677 136.197 1.00 86.25 16 PRO D N 1
ATOM 3651 C CA . PRO B 1 16 ? 168.774 203.898 137.637 1.00 86.25 16 PRO D CA 1
ATOM 3652 C C . PRO B 1 16 ? 167.739 204.829 138.251 1.00 86.25 16 PRO D C 1
ATOM 3653 O O . PRO B 1 16 ? 167.779 205.048 139.466 1.00 86.25 16 PRO D O 1
ATOM 3657 N N . ALA B 1 17 ? 166.811 205.375 137.465 1.00 86.18 17 ALA D N 1
ATOM 3658 C CA . ALA B 1 17 ? 165.786 206.238 138.041 1.00 86.18 17 ALA D CA 1
ATOM 3659 C C . ALA B 1 17 ? 164.841 205.450 138.939 1.00 86.18 17 ALA D C 1
ATOM 3660 O O . ALA B 1 17 ? 164.474 205.913 140.026 1.00 86.18 17 ALA D O 1
ATOM 3662 N N . LEU B 1 18 ? 164.425 204.263 138.495 1.00 85.92 18 LEU D N 1
ATOM 3663 C CA . LEU B 1 18 ? 163.616 203.401 139.346 1.00 85.92 18 LEU D CA 1
ATOM 3664 C C . LEU B 1 18 ? 164.353 203.048 140.624 1.00 85.92 18 LEU D C 1
ATOM 3665 O O . LEU B 1 18 ? 163.749 202.976 141.698 1.00 85.92 18 LEU D O 1
ATOM 3670 N N . ILE B 1 19 ? 165.662 202.834 140.533 1.00 83.43 19 ILE D N 1
ATOM 3671 C CA . ILE B 1 19 ? 166.422 202.479 141.722 1.00 83.43 19 ILE D CA 1
ATOM 3672 C C . ILE B 1 19 ? 166.491 203.656 142.677 1.00 83.43 19 ILE D C 1
ATOM 3673 O O . ILE B 1 19 ? 166.428 203.485 143.897 1.00 83.43 19 ILE D O 1
ATOM 3678 N N . ARG B 1 20 ? 166.614 204.871 142.145 1.00 86.23 20 ARG D N 1
ATOM 3679 C CA . ARG B 1 20 ? 166.623 206.043 143.012 1.00 86.23 20 ARG D CA 1
ATOM 3680 C C . ARG B 1 20 ? 165.273 206.231 143.689 1.00 86.23 20 ARG D C 1
ATOM 3681 O O . ARG B 1 20 ? 165.206 206.509 144.891 1.00 86.23 20 ARG D O 1
ATOM 3689 N N . GLU B 1 21 ? 164.186 206.067 142.940 1.00 84.70 21 GLU D N 1
ATOM 3690 C CA . GLU B 1 21 ? 162.872 206.227 143.549 1.00 84.70 21 GLU D CA 1
ATOM 3691 C C . GLU B 1 21 ? 162.597 205.139 144.579 1.00 84.70 21 GLU D C 1
ATOM 3692 O O . GLU B 1 21 ? 161.905 205.390 145.569 1.00 84.70 21 GLU D O 1
ATOM 3698 N N . THR B 1 22 ? 163.149 203.941 144.390 1.00 81.07 22 THR D N 1
ATOM 3699 C CA . THR B 1 22 ? 162.999 202.910 145.406 1.00 81.07 22 THR D CA 1
ATOM 3700 C C . THR B 1 22 ? 163.859 203.206 146.625 1.00 81.07 22 THR D C 1
ATOM 3701 O O . THR B 1 22 ? 163.445 202.947 147.757 1.00 81.07 22 THR D O 1
ATOM 3705 N N . GLN B 1 23 ? 165.060 203.740 146.421 1.00 81.78 23 GLN D N 1
ATOM 3706 C CA . GLN B 1 23 ? 165.877 204.141 147.559 1.00 81.78 23 GLN D CA 1
ATOM 3707 C C . GLN B 1 23 ? 165.209 205.255 148.343 1.00 81.78 23 GLN D C 1
ATOM 3708 O O . GLN B 1 23 ? 165.459 205.412 149.541 1.00 81.78 23 GLN D O 1
ATOM 3714 N N . GLU B 1 24 ? 164.373 206.044 147.678 1.00 82.85 24 GLU D N 1
ATOM 3715 C CA . GLU B 1 24 ? 163.583 207.042 148.383 1.00 82.85 24 GLU D CA 1
ATOM 3716 C C . GLU B 1 24 ? 162.409 206.405 149.114 1.00 82.85 24 GLU D C 1
ATOM 3717 O O . GLU B 1 24 ? 162.130 206.760 150.262 1.00 82.85 24 GLU D O 1
ATOM 3723 N N . LYS B 1 25 ? 161.718 205.459 148.471 1.00 76.97 25 LYS D N 1
ATOM 3724 C CA . LYS B 1 25 ? 160.600 204.786 149.126 1.00 76.97 25 LYS D CA 1
ATOM 3725 C C . LYS B 1 25 ? 161.050 204.052 150.376 1.00 76.97 25 LYS D C 1
ATOM 3726 O O . LYS B 1 25 ? 160.325 204.010 151.371 1.00 76.97 25 LYS D O 1
ATOM 3732 N N . ARG B 1 26 ? 162.227 203.452 150.343 1.00 74.22 26 ARG D N 1
ATOM 3733 C CA . ARG B 1 26 ? 162.763 202.807 151.528 1.00 74.22 26 ARG D CA 1
ATOM 3734 C C . ARG B 1 26 ? 163.365 203.800 152.506 1.00 74.22 26 ARG D C 1
ATOM 3735 O O . ARG B 1 26 ? 163.891 203.381 153.540 1.00 74.22 26 ARG D O 1
ATOM 3743 N N . PHE B 1 27 ? 163.292 205.095 152.201 1.00 79.33 27 PHE D N 1
ATOM 3744 C CA . PHE B 1 27 ? 163.833 206.148 153.057 1.00 79.33 27 PHE D CA 1
ATOM 3745 C C . PHE B 1 27 ? 165.314 205.924 153.332 1.00 79.33 27 PHE D C 1
ATOM 3746 O O . PHE B 1 27 ? 165.806 206.153 154.438 1.00 79.33 27 PHE D O 1
ATOM 3754 N N . LYS B 1 28 ? 166.025 205.467 152.312 1.00 82.56 28 LYS D N 1
ATOM 3755 C CA . LYS B 1 28 ? 167.465 205.290 152.331 1.00 82.56 28 LYS D CA 1
ATOM 3756 C C . LYS B 1 28 ? 168.109 206.363 151.466 1.00 82.56 28 LYS D C 1
ATOM 3757 O O . LYS B 1 28 ? 167.440 207.252 150.938 1.00 82.56 28 LYS D O 1
ATOM 3763 N N . ASP B 1 29 ? 169.419 206.265 151.314 1.00 87.28 29 ASP D N 1
ATOM 3764 C CA . ASP B 1 29 ? 170.167 207.260 150.561 1.00 87.28 29 ASP D CA 1
ATOM 3765 C C . ASP B 1 29 ? 169.968 207.045 149.067 1.00 87.28 29 ASP D C 1
ATOM 3766 O O . ASP B 1 29 ? 170.372 206.002 148.545 1.00 87.28 29 ASP D O 1
ATOM 3771 N N . PRO B 1 30 ? 169.362 207.991 148.344 1.00 86.49 30 PRO D N 1
ATOM 3772 C CA . PRO B 1 30 ? 169.282 207.863 146.886 1.00 86.49 30 PRO D CA 1
ATOM 3773 C C . PRO B 1 30 ? 170.592 208.159 146.187 1.00 86.49 30 PRO D C 1
ATOM 3774 O O . PRO B 1 30 ? 170.685 207.961 144.969 1.00 86.49 30 PRO D O 1
ATOM 3778 N N . GLY B 1 31 ? 171.595 208.639 146.912 1.00 87.56 31 GLY D N 1
ATOM 3779 C CA . GLY B 1 31 ? 172.862 208.981 146.308 1.00 87.56 31 GLY D CA 1
ATOM 3780 C C . GLY B 1 31 ? 173.781 207.817 146.061 1.00 87.56 31 GLY D C 1
ATOM 3781 O O . GLY B 1 31 ? 174.749 207.965 145.313 1.00 87.56 31 GLY D O 1
ATOM 3782 N N . LEU B 1 32 ? 173.508 206.664 146.671 1.00 85.81 32 LEU D N 1
ATOM 3783 C CA . LEU B 1 32 ? 174.329 205.490 146.411 1.00 85.81 32 LEU D CA 1
ATOM 3784 C C . LEU B 1 32 ? 174.251 205.071 144.953 1.00 85.81 32 LEU D C 1
ATOM 3785 O O . LEU B 1 32 ? 175.219 204.532 144.410 1.00 85.81 32 LEU D O 1
ATOM 3790 N N . VAL B 1 33 ? 173.117 205.322 144.305 1.00 85.39 33 VAL D N 1
ATOM 3791 C CA . VAL B 1 33 ? 172.926 204.871 142.934 1.00 85.39 33 VAL D CA 1
ATOM 3792 C C . VAL B 1 33 ? 173.853 205.613 141.983 1.00 85.39 33 VAL D C 1
ATOM 3793 O O . VAL B 1 33 ? 174.400 205.023 141.048 1.00 85.39 33 VAL D O 1
ATOM 3797 N N . ASP B 1 34 ? 174.059 206.909 142.205 1.00 86.84 34 ASP D N 1
ATOM 3798 C CA . ASP B 1 34 ? 174.923 207.666 141.306 1.00 86.84 34 ASP D CA 1
ATOM 3799 C C . ASP B 1 34 ? 176.378 207.249 141.456 1.00 86.84 34 ASP D C 1
ATOM 3800 O O . ASP B 1 34 ? 177.099 207.109 140.460 1.00 86.84 34 ASP D O 1
ATOM 3805 N N . GLN B 1 35 ? 176.827 207.045 142.694 1.00 84.78 35 GLN D N 1
ATOM 3806 C CA . GLN B 1 35 ? 178.171 206.532 142.913 1.00 84.78 35 GLN D CA 1
ATOM 3807 C C . GLN B 1 35 ? 178.338 205.159 142.284 1.00 84.78 35 GLN D C 1
ATOM 3808 O O . GLN B 1 35 ? 179.374 204.864 141.678 1.00 84.78 35 GLN D O 1
ATOM 3814 N N . LEU B 1 36 ? 177.323 204.306 142.411 1.00 82.80 36 LEU D N 1
ATOM 3815 C CA . LEU B 1 36 ? 177.395 202.989 141.797 1.00 82.80 36 LEU D CA 1
ATOM 3816 C C . LEU B 1 36 ? 177.492 203.093 140.286 1.00 82.80 36 LEU D C 1
ATOM 3817 O O . LEU B 1 36 ? 178.259 202.359 139.659 1.00 82.80 36 LEU D O 1
ATOM 3822 N N . VAL B 1 37 ? 176.718 203.988 139.680 1.00 82.42 37 VAL D N 1
ATOM 3823 C CA . VAL B 1 37 ? 176.728 204.087 138.227 1.00 82.42 37 VAL D CA 1
ATOM 3824 C C . VAL B 1 37 ? 178.070 204.606 137.738 1.00 82.42 37 VAL D C 1
ATOM 3825 O O . VAL B 1 37 ? 178.611 204.116 136.740 1.00 82.42 37 VAL D O 1
ATOM 3829 N N . LYS B 1 38 ? 178.646 205.583 138.435 1.00 82.62 38 LYS D N 1
ATOM 3830 C CA . LYS B 1 38 ? 179.951 206.063 138.001 1.00 82.62 38 LYS D CA 1
ATOM 3831 C C . LYS B 1 38 ? 181.016 204.990 138.185 1.00 82.62 38 LYS D C 1
ATOM 3832 O O . LYS B 1 38 ? 181.871 204.802 137.309 1.00 82.62 38 LYS D O 1
ATOM 3838 N N . ALA B 1 39 ? 180.960 204.244 139.290 1.00 81.12 39 ALA D N 1
ATOM 3839 C CA . ALA B 1 39 ? 181.944 203.193 139.504 1.00 81.12 39 ALA D CA 1
ATOM 3840 C C . ALA B 1 39 ? 181.821 202.104 138.451 1.00 81.12 39 ALA D C 1
ATOM 3841 O O . ALA B 1 39 ? 182.828 201.600 137.953 1.00 81.12 39 ALA D O 1
ATOM 3843 N N . ASP B 1 40 ? 180.593 201.749 138.078 1.00 80.88 40 ASP D N 1
ATOM 3844 C CA . ASP B 1 40 ? 180.388 200.703 137.085 1.00 80.88 40 ASP D CA 1
ATOM 3845 C C . ASP B 1 40 ? 180.831 201.159 135.702 1.00 80.88 40 ASP D C 1
ATOM 3846 O O . ASP B 1 40 ? 181.435 200.387 134.949 1.00 80.88 40 ASP D O 1
ATOM 3851 N N . SER B 1 41 ? 180.552 202.412 135.352 1.00 80.25 41 SER D N 1
ATOM 3852 C CA . SER B 1 41 ? 180.964 202.909 134.047 1.00 80.25 41 SER D CA 1
ATOM 3853 C C . SER B 1 41 ? 182.475 203.055 133.950 1.00 80.25 41 SER D C 1
ATOM 3854 O O . SER B 1 41 ? 183.036 202.921 132.861 1.00 80.25 41 SER D O 1
ATOM 3857 N N . GLU B 1 42 ? 183.153 203.330 135.064 1.00 80.03 42 GLU D N 1
ATOM 3858 C CA . GLU B 1 42 ? 184.611 203.331 135.033 1.00 80.03 42 GLU D CA 1
ATOM 3859 C C . GLU B 1 42 ? 185.158 201.911 135.005 1.00 80.03 42 GLU D C 1
ATOM 3860 O O . GLU B 1 42 ? 186.175 201.635 134.351 1.00 80.03 42 GLU D O 1
ATOM 3862 N N . TRP B 1 43 ? 184.493 200.995 135.707 1.00 77.32 43 TRP D N 1
ATOM 3863 C CA . TRP B 1 43 ? 184.942 199.615 135.751 1.00 77.32 43 TRP D CA 1
ATOM 3864 C C . TRP B 1 43 ? 184.857 198.955 134.390 1.00 77.32 43 TRP D C 1
ATOM 3865 O O . TRP B 1 43 ? 185.691 198.109 134.069 1.00 77.32 43 TRP D O 1
ATOM 3876 N N . ARG B 1 44 ? 183.854 199.295 133.589 1.00 79.35 44 ARG D N 1
ATOM 3877 C CA . ARG B 1 44 ? 183.756 198.669 132.276 1.00 79.35 44 ARG D CA 1
ATOM 3878 C C . ARG B 1 44 ? 184.931 199.059 131.392 1.00 79.35 44 ARG D C 1
ATOM 3879 O O . ARG B 1 44 ? 185.502 198.211 130.696 1.00 79.35 44 ARG D O 1
ATOM 3887 N N . ARG B 1 45 ? 185.323 200.333 131.421 1.00 81.15 45 ARG D N 1
ATOM 3888 C CA . ARG B 1 45 ? 186.529 200.758 130.719 1.00 81.15 45 ARG D CA 1
ATOM 3889 C C . ARG B 1 45 ? 187.747 200.005 131.222 1.00 81.15 45 ARG D C 1
ATOM 3890 O O . ARG B 1 45 ? 188.563 199.514 130.432 1.00 81.15 45 ARG D O 1
ATOM 3898 N N . CYS B 1 46 ? 187.911 199.949 132.543 1.00 81.45 46 CYS D N 1
ATOM 3899 C CA . CYS B 1 46 ? 189.081 199.288 133.104 1.00 81.45 46 CYS D CA 1
ATOM 3900 C C . CYS B 1 46 ? 189.145 197.828 132.676 1.00 81.45 46 CYS D C 1
ATOM 3901 O O . CYS B 1 46 ? 190.213 197.323 132.311 1.00 81.45 46 CYS D O 1
ATOM 3904 N N . ARG B 1 47 ? 188.005 197.140 132.698 1.00 78.43 47 ARG D N 1
ATOM 3905 C CA . ARG B 1 47 ? 187.961 195.735 132.322 1.00 78.43 47 ARG D CA 1
ATOM 3906 C C . ARG B 1 47 ? 188.292 195.545 130.850 1.00 78.43 47 ARG D C 1
ATOM 3907 O O . ARG B 1 47 ? 189.012 194.610 130.487 1.00 78.43 47 ARG D O 1
ATOM 3915 N N . PHE B 1 48 ? 187.772 196.415 129.988 1.00 78.99 48 PHE D N 1
ATOM 3916 C CA . PHE B 1 48 ? 188.106 196.343 128.570 1.00 78.99 48 PHE D CA 1
ATOM 3917 C C . PHE B 1 48 ? 189.608 196.495 128.351 1.00 78.99 48 PHE D C 1
ATOM 3918 O O . PHE B 1 48 ? 190.225 195.743 127.582 1.00 78.99 48 PHE D O 1
ATOM 3926 N N . ARG B 1 49 ? 190.215 197.467 129.026 1.00 81.49 49 ARG D N 1
ATOM 3927 C CA . ARG B 1 49 ? 191.646 197.679 128.861 1.00 81.49 49 ARG D CA 1
ATOM 3928 C C . ARG B 1 49 ? 192.440 196.483 129.361 1.00 81.49 49 ARG D C 1
ATOM 3929 O O . ARG B 1 49 ? 193.436 196.083 128.744 1.00 81.49 49 ARG D O 1
ATOM 3937 N N . ALA B 1 50 ? 192.012 195.895 130.476 1.00 79.13 50 ALA D N 1
ATOM 3938 C CA . ALA B 1 50 ? 192.715 194.734 131.006 1.00 79.13 50 ALA D CA 1
ATOM 3939 C C . ALA B 1 50 ? 192.628 193.554 130.052 1.00 79.13 50 ALA D C 1
ATOM 3940 O O . ALA B 1 50 ? 193.614 192.837 129.852 1.00 79.13 50 ALA D O 1
ATOM 3942 N N . ASP B 1 51 ? 191.458 193.335 129.450 1.00 77.47 51 ASP D N 1
ATOM 3943 C CA . ASP B 1 51 ? 191.333 192.260 128.472 1.00 77.47 51 ASP D CA 1
ATOM 3944 C C . ASP B 1 51 ? 192.225 192.488 127.264 1.00 77.47 51 ASP D C 1
ATOM 3945 O O . ASP B 1 51 ? 192.813 191.537 126.748 1.00 77.47 51 ASP D O 1
ATOM 3950 N N . ASN B 1 52 ? 192.347 193.728 126.795 1.00 79.38 52 ASN D N 1
ATOM 3951 C CA . ASN B 1 52 ? 193.228 193.967 125.652 1.00 79.38 52 ASN D CA 1
ATOM 3952 C C . ASN B 1 52 ? 194.688 193.723 126.013 1.00 79.38 52 ASN D C 1
ATOM 3953 O O . ASN B 1 52 ? 195.449 193.157 125.216 1.00 79.38 52 ASN D O 1
ATOM 3958 N N . LEU B 1 53 ? 195.098 194.139 127.208 1.00 80.42 53 LEU D N 1
ATOM 3959 C CA . LEU B 1 53 ? 196.462 193.866 127.642 1.00 80.42 53 LEU D CA 1
ATOM 3960 C C . LEU B 1 53 ? 196.723 192.371 127.737 1.00 80.42 53 LEU D C 1
ATOM 3961 O O . LEU B 1 53 ? 197.786 191.889 127.326 1.00 80.42 53 LEU D O 1
ATOM 3966 N N . ASN B 1 54 ? 195.768 191.620 128.287 1.00 77.51 54 ASN D N 1
ATOM 3967 C CA . ASN B 1 54 ? 195.927 190.174 128.372 1.00 77.51 54 ASN D CA 1
ATOM 3968 C C . ASN B 1 54 ? 196.020 189.552 126.989 1.00 77.51 54 ASN D C 1
ATOM 3969 O O . ASN B 1 54 ? 196.782 188.605 126.775 1.00 77.51 54 ASN D O 1
ATOM 3974 N N . LYS B 1 55 ? 195.241 190.063 126.041 1.00 78.51 55 LYS D N 1
ATOM 3975 C CA . LYS B 1 55 ? 195.306 189.562 124.676 1.00 78.51 55 LYS D CA 1
ATOM 3976 C C . LYS B 1 55 ? 196.695 189.755 124.091 1.00 78.51 55 LYS D C 1
ATOM 3977 O O . LYS B 1 55 ? 197.258 188.844 123.473 1.00 78.51 55 LYS D O 1
ATOM 3983 N N . LEU B 1 56 ? 197.263 190.946 124.271 1.00 82.38 56 LEU D N 1
ATOM 3984 C CA . LEU B 1 56 ? 198.608 191.190 123.761 1.00 82.38 56 LEU D CA 1
ATOM 3985 C C . LEU B 1 56 ? 199.624 190.275 124.426 1.00 82.38 56 LEU D C 1
ATOM 3986 O O . LEU B 1 56 ? 200.536 189.765 123.766 1.00 82.38 56 LEU D O 1
ATOM 3991 N N . LYS B 1 57 ? 199.489 190.061 125.734 1.00 82.87 57 LYS D N 1
ATOM 3992 C CA . LYS B 1 57 ? 200.409 189.162 126.422 1.00 82.87 57 LYS D CA 1
ATOM 3993 C C . LYS B 1 57 ? 200.327 187.748 125.860 1.00 82.87 57 LYS D C 1
ATOM 3994 O O . LYS B 1 57 ? 201.356 187.102 125.627 1.00 82.87 57 LYS D O 1
ATOM 4000 N N . ASN B 1 58 ? 199.113 187.250 125.632 1.00 80.86 58 ASN D N 1
ATOM 4001 C CA . ASN B 1 58 ? 198.957 185.899 125.103 1.00 80.86 58 ASN D CA 1
ATOM 4002 C C . ASN B 1 58 ? 199.517 185.784 123.694 1.00 80.86 58 ASN D C 1
ATOM 4003 O O . ASN B 1 58 ? 200.086 184.752 123.333 1.00 80.86 58 ASN D O 1
ATOM 4008 N N . LEU B 1 59 ? 199.367 186.826 122.878 1.00 85.40 59 LEU D N 1
ATOM 4009 C CA . LEU B 1 59 ? 199.963 186.775 121.545 1.00 85.40 59 LEU D CA 1
ATOM 4010 C C . LEU B 1 59 ? 201.484 186.777 121.615 1.00 85.40 59 LEU D C 1
ATOM 4011 O O . LEU B 1 59 ? 202.145 186.073 120.845 1.00 85.40 59 LEU D O 1
ATOM 4016 N N . CYS B 1 60 ? 202.056 187.570 122.520 1.00 89.19 60 CYS D N 1
ATOM 4017 C CA . CYS B 1 60 ? 203.501 187.531 122.712 1.00 89.19 60 CYS D CA 1
ATOM 4018 C C . CYS B 1 60 ? 203.960 186.132 123.087 1.00 89.19 60 CYS D C 1
ATOM 4019 O O . CYS B 1 60 ? 204.946 185.620 122.539 1.00 89.19 60 CYS D O 1
ATOM 4022 N N . SER B 1 61 ? 203.245 185.492 124.012 1.00 88.71 61 SER D N 1
ATOM 4023 C CA . SER B 1 61 ? 203.629 184.154 124.444 1.00 88.71 61 SER D CA 1
ATOM 4024 C C . SER B 1 61 ? 203.503 183.145 123.312 1.00 88.71 61 SER D C 1
ATOM 4025 O O . SER B 1 61 ? 204.365 182.277 123.154 1.00 88.71 61 SER D O 1
ATOM 4028 N N . LYS B 1 62 ? 202.437 183.237 122.516 1.00 87.56 62 LYS D N 1
ATOM 4029 C CA . LYS B 1 62 ? 202.276 182.298 121.411 1.00 87.56 62 LYS D CA 1
ATOM 4030 C C . LYS B 1 62 ? 203.364 182.485 120.365 1.00 87.56 62 LYS D C 1
ATOM 4031 O O . LYS B 1 62 ? 203.871 181.505 119.812 1.00 87.56 62 LYS D O 1
ATOM 4033 N N . THR B 1 63 ? 203.742 183.732 120.080 1.00 90.75 63 THR D N 1
ATOM 4034 C CA . THR B 1 63 ? 204.826 183.970 119.131 1.00 90.75 63 THR D CA 1
ATOM 4035 C C . THR B 1 63 ? 206.130 183.373 119.638 1.00 90.75 63 THR D C 1
ATOM 4036 O O . THR B 1 63 ? 206.845 182.691 118.894 1.00 90.75 63 THR D O 1
ATOM 4038 N N . ILE B 1 64 ? 206.453 183.612 120.910 1.00 93.96 64 ILE D N 1
ATOM 4039 C CA . ILE B 1 64 ? 207.681 183.056 121.472 1.00 93.96 64 ILE D CA 1
ATOM 4040 C C . ILE B 1 64 ? 207.657 181.537 121.417 1.00 93.96 64 ILE D C 1
ATOM 4041 O O . ILE B 1 64 ? 208.647 180.899 121.043 1.00 93.96 64 ILE D O 1
ATOM 4046 N N . GLY B 1 65 ? 206.530 180.932 121.786 1.00 95.36 65 GLY D N 1
ATOM 4047 C CA . GLY B 1 65 ? 206.447 179.482 121.782 1.00 95.36 65 GLY D CA 1
ATOM 4048 C C . GLY B 1 65 ? 206.594 178.890 120.395 1.00 95.36 65 GLY D C 1
ATOM 4049 O O . GLY B 1 65 ? 207.294 177.895 120.207 1.00 95.36 65 GLY D O 1
ATOM 4050 N N . GLU B 1 66 ? 205.940 179.492 119.403 1.00 95.01 66 GLU D N 1
ATOM 4051 C CA . GLU B 1 66 ? 206.041 178.970 118.048 1.00 95.01 66 GLU D CA 1
ATOM 4052 C C . GLU B 1 66 ? 207.432 179.179 117.472 1.00 95.01 66 GLU D C 1
ATOM 4053 O O . GLU B 1 66 ? 207.887 178.372 116.657 1.00 95.01 66 GLU D O 1
ATOM 4055 N N . LYS B 1 67 ? 208.125 180.241 117.877 1.00 97.82 67 LYS D N 1
ATOM 4056 C CA . LYS B 1 67 ? 209.466 180.463 117.356 1.00 97.82 67 LYS D CA 1
ATOM 4057 C C . LYS B 1 67 ? 210.521 179.632 118.067 1.00 97.82 67 LYS D C 1
ATOM 4058 O O . LYS B 1 67 ? 211.569 179.359 117.478 1.00 97.82 67 LYS D O 1
ATOM 4064 N N . MET B 1 68 ? 210.275 179.218 119.309 1.00 98.87 68 MET D N 1
ATOM 4065 C CA . MET B 1 68 ? 211.241 178.359 119.984 1.00 98.87 68 MET D CA 1
ATOM 4066 C C . MET B 1 68 ? 211.188 176.933 119.456 1.00 98.87 68 MET D C 1
ATOM 4067 O O . MET B 1 68 ? 212.222 176.260 119.398 1.00 98.87 68 MET D O 1
ATOM 4072 N N . LYS B 1 69 ? 210.010 176.458 119.067 1.00 98.51 69 LYS D N 1
ATOM 4073 C CA . LYS B 1 69 ? 209.864 175.105 118.537 1.00 98.51 69 LYS D CA 1
ATOM 4074 C C . LYS B 1 69 ? 210.278 175.041 117.071 1.00 98.51 69 LYS D C 1
ATOM 4075 O O . LYS B 1 69 ? 211.402 175.398 116.717 1.00 98.51 69 LYS D O 1
ATOM 4077 N N . ASP B 1 88 ? 201.246 200.283 122.518 1.00 98.16 88 ASP D N 1
ATOM 4078 C CA . ASP B 1 88 ? 201.187 198.844 122.314 1.00 98.16 88 ASP D CA 1
ATOM 4079 C C . ASP B 1 88 ? 200.185 198.492 121.222 1.00 98.16 88 ASP D C 1
ATOM 4080 O O . ASP B 1 88 ? 199.180 197.834 121.480 1.00 98.16 88 ASP D O 1
ATOM 4085 N N . ASP B 1 89 ? 200.455 198.949 120.000 1.00 102.10 89 ASP D N 1
ATOM 4086 C CA . ASP B 1 89 ? 199.653 198.582 118.834 1.00 102.10 89 ASP D CA 1
ATOM 4087 C C . ASP B 1 89 ? 200.456 197.577 118.012 1.00 102.10 89 ASP D C 1
ATOM 4088 O O . ASP B 1 89 ? 201.152 197.921 117.058 1.00 102.10 89 ASP D O 1
ATOM 4090 N N . LEU B 1 90 ? 200.342 196.307 118.395 1.00 102.90 90 LEU D N 1
ATOM 4091 C CA . LEU B 1 90 ? 201.139 195.226 117.825 1.00 102.90 90 LEU D CA 1
ATOM 4092 C C . LEU B 1 90 ? 200.212 194.162 117.262 1.00 102.90 90 LEU D C 1
ATOM 4093 O O . LEU B 1 90 ? 199.562 193.436 118.020 1.00 102.90 90 LEU D O 1
ATOM 4098 N N . THR B 1 91 ? 200.158 194.062 115.940 1.00 105.18 91 THR D N 1
ATOM 4099 C CA . THR B 1 91 ? 199.430 192.975 115.313 1.00 105.18 91 THR D CA 1
ATOM 4100 C C . THR B 1 91 ? 200.240 191.686 115.393 1.00 105.18 91 THR D C 1
ATOM 4101 O O . THR B 1 91 ? 201.454 191.697 115.603 1.00 105.18 91 THR D O 1
ATOM 4103 N N . ALA B 1 92 ? 199.545 190.560 115.225 1.00 106.43 92 ALA D N 1
ATOM 4104 C CA . ALA B 1 92 ? 200.223 189.269 115.263 1.00 106.43 92 ALA D CA 1
ATOM 4105 C C . ALA B 1 92 ? 201.276 189.169 114.170 1.00 106.43 92 ALA D C 1
ATOM 4106 O O . ALA B 1 92 ? 202.348 188.592 114.380 1.00 106.43 92 ALA D O 1
ATOM 4108 N N . ASP B 1 93 ? 200.991 189.733 112.995 1.00 108.35 93 ASP D N 1
ATOM 4109 C CA . ASP B 1 93 ? 201.974 189.730 111.919 1.00 108.35 93 ASP D CA 1
ATOM 4110 C C . ASP B 1 93 ? 203.153 190.633 112.250 1.00 108.35 93 ASP D C 1
ATOM 4111 O O . ASP B 1 93 ? 204.311 190.246 112.057 1.00 108.35 93 ASP D O 1
ATOM 4113 N N . ALA B 1 94 ? 202.881 191.837 112.757 1.00 107.51 94 ALA D N 1
ATOM 4114 C CA . ALA B 1 94 ? 203.951 192.764 113.100 1.00 107.51 94 ALA D CA 1
ATOM 4115 C C . ALA B 1 94 ? 204.763 192.291 114.293 1.00 107.51 94 ALA D C 1
ATOM 4116 O O . ALA B 1 94 ? 205.827 192.855 114.565 1.00 107.51 94 ALA D O 1
ATOM 4118 N N . LEU B 1 95 ? 204.286 191.279 115.010 1.00 105.32 95 LEU D N 1
ATOM 4119 C CA . LEU B 1 95 ? 205.014 190.735 116.146 1.00 105.32 95 LEU D CA 1
ATOM 4120 C C . LEU B 1 95 ? 205.909 189.570 115.759 1.00 105.32 95 LEU D C 1
ATOM 4121 O O . LEU B 1 95 ? 206.951 189.364 116.389 1.00 105.32 95 LEU D O 1
ATOM 4126 N N . ALA B 1 96 ? 205.528 188.809 114.732 1.00 107.87 96 ALA D N 1
ATOM 4127 C CA . ALA B 1 96 ? 206.306 187.645 114.332 1.00 107.87 96 ALA D CA 1
ATOM 4128 C C . ALA B 1 96 ? 207.642 188.022 113.711 1.00 107.87 96 ALA D C 1
ATOM 4129 O O . ALA B 1 96 ? 208.540 187.178 113.646 1.00 107.87 96 ALA D O 1
ATOM 4131 N N . ASN B 1 97 ? 207.795 189.259 113.255 1.00 108.47 97 ASN D N 1
ATOM 4132 C CA . ASN B 1 97 ? 209.041 189.696 112.633 1.00 108.47 97 ASN D CA 1
ATOM 4133 C C . ASN B 1 97 ? 209.977 190.337 113.651 1.00 108.47 97 ASN D C 1
ATOM 4134 O O . ASN B 1 97 ? 210.467 191.447 113.461 1.00 108.47 97 ASN D O 1
ATOM 4139 N N . LEU B 1 98 ? 210.235 189.629 114.748 1.00 105.04 98 LEU D N 1
ATOM 4140 C CA . LEU B 1 98 ? 211.107 190.131 115.797 1.00 105.04 98 LEU D CA 1
ATOM 4141 C C . LEU B 1 98 ? 211.890 188.974 116.393 1.00 105.04 98 LEU D C 1
ATOM 4142 O O . LEU B 1 98 ? 211.482 187.815 116.313 1.00 105.04 98 LEU D O 1
ATOM 4147 N N . LYS B 1 99 ? 213.024 189.305 116.999 1.00 103.70 99 LYS D N 1
ATOM 4148 C CA . LYS B 1 99 ? 213.761 188.314 117.759 1.00 103.70 99 LYS D CA 1
ATOM 4149 C C . LYS B 1 99 ? 213.101 188.116 119.119 1.00 103.70 99 LYS D C 1
ATOM 4150 O O . LYS B 1 99 ? 212.285 188.922 119.567 1.00 103.70 99 LYS D O 1
ATOM 4152 N N . VAL B 1 100 ? 213.472 187.026 119.786 1.00 102.23 100 VAL D N 1
ATOM 4153 C CA . VAL B 1 100 ? 212.790 186.654 121.019 1.00 102.23 100 VAL D CA 1
ATOM 4154 C C . VAL B 1 100 ? 213.120 187.633 122.140 1.00 102.23 100 VAL D C 1
ATOM 4155 O O . VAL B 1 100 ? 212.267 187.937 122.981 1.00 102.23 100 VAL D O 1
ATOM 4159 N N . SER B 1 101 ? 214.346 188.158 122.165 1.00 102.75 101 SER D N 1
ATOM 4160 C CA . SER B 1 101 ? 214.696 189.143 123.186 1.00 102.75 101 SER D CA 1
ATOM 4161 C C . SER B 1 101 ? 213.810 190.379 123.081 1.00 102.75 101 SER D C 1
ATOM 4162 O O . SER B 1 101 ? 213.401 190.959 124.098 1.00 102.75 101 SER D O 1
ATOM 4164 N N . GLN B 1 102 ? 213.495 190.789 121.853 1.00 103.39 102 GLN D N 1
ATOM 4165 C CA . GLN B 1 102 ? 212.568 191.894 121.660 1.00 103.39 102 GLN D CA 1
ATOM 4166 C C . GLN B 1 102 ? 211.190 191.555 122.213 1.00 103.39 102 GLN D C 1
ATOM 4167 O O . GLN B 1 102 ? 210.543 192.398 122.849 1.00 103.39 102 GLN D O 1
ATOM 4173 N N . ILE B 1 103 ? 210.729 190.322 121.993 1.00 101.29 103 ILE D N 1
ATOM 4174 C CA . ILE B 1 103 ? 209.435 189.936 122.533 1.00 101.29 103 ILE D CA 1
ATOM 4175 C C . ILE B 1 103 ? 209.465 189.948 124.048 1.00 101.29 103 ILE D C 1
ATOM 4176 O O . ILE B 1 103 ? 208.463 190.269 124.687 1.00 101.29 103 ILE D O 1
ATOM 4181 N N . LYS B 1 104 ? 210.601 189.617 124.657 1.00 99.46 104 LYS D N 1
ATOM 4182 C CA . LYS B 1 104 ? 210.668 189.650 126.114 1.00 99.46 104 LYS D CA 1
ATOM 4183 C C . LYS B 1 104 ? 210.627 191.081 126.632 1.00 99.46 104 LYS D C 1
ATOM 4184 O O . LYS B 1 104 ? 210.009 191.357 127.668 1.00 99.46 104 LYS D O 1
ATOM 4190 N N . LYS B 1 105 ? 211.272 192.007 125.925 1.00 99.08 105 LYS D N 1
ATOM 4191 C CA . LYS B 1 105 ? 211.155 193.417 126.290 1.00 99.08 105 LYS D CA 1
ATOM 4192 C C . LYS B 1 105 ? 209.703 193.883 126.211 1.00 99.08 105 LYS D C 1
ATOM 4193 O O . LYS B 1 105 ? 209.193 194.563 127.118 1.00 99.08 105 LYS D O 1
ATOM 4195 N N . VAL B 1 106 ? 209.019 193.520 125.124 1.00 98.07 106 VAL D N 1
ATOM 4196 C CA . VAL B 1 106 ? 207.603 193.853 124.993 1.00 98.07 106 VAL D CA 1
ATOM 4197 C C . VAL B 1 106 ? 206.795 193.232 126.124 1.00 98.07 106 VAL D C 1
ATOM 4198 O O . VAL B 1 106 ? 205.855 193.843 126.641 1.00 98.07 106 VAL D O 1
ATOM 4202 N N . ARG B 1 107 ? 207.137 192.006 126.518 1.00 95.56 107 ARG D N 1
ATOM 4203 C CA . ARG B 1 107 ? 206.415 191.352 127.600 1.00 95.56 107 ARG D CA 1
ATOM 4204 C C . ARG B 1 107 ? 206.611 192.092 128.911 1.00 95.56 107 ARG D C 1
ATOM 4205 O O . ARG B 1 107 ? 205.691 192.168 129.728 1.00 95.56 107 ARG D O 1
ATOM 4213 N N . LEU B 1 108 ? 207.801 192.647 129.132 1.00 96.64 108 LEU D N 1
ATOM 4214 C CA . LEU B 1 108 ? 208.014 193.443 130.338 1.00 96.64 108 LEU D CA 1
ATOM 4215 C C . LEU B 1 108 ? 207.146 194.694 130.329 1.00 96.64 108 LEU D C 1
ATOM 4216 O O . LEU B 1 108 ? 206.542 195.058 131.352 1.00 96.64 108 LEU D O 1
ATOM 4221 N N . LEU B 1 109 ? 207.075 195.368 129.181 1.00 95.62 109 LEU D N 1
ATOM 4222 C CA . LEU B 1 109 ? 206.193 196.528 129.070 1.00 95.62 109 LEU D CA 1
ATOM 4223 C C . LEU B 1 109 ? 204.745 196.146 129.370 1.00 95.62 109 LEU D C 1
ATOM 4224 O O . LEU B 1 109 ? 204.045 196.826 130.141 1.00 95.62 109 LEU D O 1
ATOM 4229 N N . ILE B 1 110 ? 204.284 195.053 128.765 1.00 93.44 110 ILE D N 1
ATOM 4230 C CA . ILE B 1 110 ? 202.917 194.594 128.972 1.00 93.44 110 ILE D CA 1
ATOM 4231 C C . ILE B 1 110 ? 202.687 194.260 130.435 1.00 93.44 110 ILE D C 1
ATOM 4232 O O . ILE B 1 110 ? 201.606 194.505 130.975 1.00 93.44 110 ILE D O 1
ATOM 4237 N N . ASP B 1 111 ? 203.695 193.707 131.104 1.00 94.77 111 ASP D N 1
ATOM 4238 C CA . ASP B 1 111 ? 203.533 193.337 132.505 1.00 94.77 111 ASP D CA 1
ATOM 4239 C C . ASP B 1 111 ? 203.359 194.567 133.381 1.00 94.77 111 ASP D C 1
ATOM 4240 O O . ASP B 1 111 ? 202.516 194.583 134.288 1.00 94.77 111 ASP D O 1
ATOM 4245 N N . GLU B 1 112 ? 204.151 195.610 133.130 1.00 92.17 112 GLU D N 1
ATOM 4246 C CA . GLU B 1 112 ? 203.968 196.845 133.889 1.00 92.17 112 GLU D CA 1
ATOM 4247 C C . GLU B 1 112 ? 202.568 197.414 133.684 1.00 92.17 112 GLU D C 1
ATOM 4248 O O . GLU B 1 112 ? 201.878 197.775 134.656 1.00 92.17 112 GLU D O 1
ATOM 4250 N N . ALA B 1 113 ? 202.129 197.490 132.425 1.00 90.38 113 ALA D N 1
ATOM 4251 C CA . ALA B 1 113 ? 200.798 198.022 132.149 1.00 90.38 113 ALA D CA 1
ATOM 4252 C C . ALA B 1 113 ? 199.713 197.190 132.827 1.00 90.38 113 ALA D C 1
ATOM 4253 O O . ALA B 1 113 ? 198.759 197.739 133.392 1.00 90.38 113 ALA D O 1
ATOM 4255 N N . ILE B 1 114 ? 199.845 195.864 132.778 1.00 88.87 114 ILE D N 1
ATOM 4256 C CA . ILE B 1 114 ? 198.855 194.980 133.379 1.00 88.87 114 ILE D CA 1
ATOM 4257 C C . ILE B 1 114 ? 198.811 195.177 134.884 1.00 88.87 114 ILE D C 1
ATOM 4258 O O . ILE B 1 114 ? 197.740 195.141 135.496 1.00 88.87 114 ILE D O 1
ATOM 4263 N N . LEU B 1 115 ? 199.968 195.391 135.506 1.00 89.55 115 LEU D N 1
ATOM 4264 C CA . LEU B 1 115 ? 199.992 195.632 136.945 1.00 89.55 115 LEU D CA 1
ATOM 4265 C C . LEU B 1 115 ? 199.205 196.887 137.301 1.00 89.55 1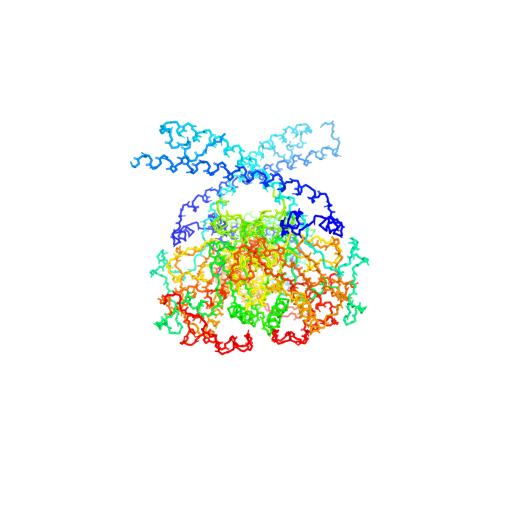15 LEU D C 1
ATOM 4266 O O . LEU B 1 115 ? 198.349 196.872 138.200 1.00 89.55 115 LEU D O 1
ATOM 4271 N N . LYS B 1 116 ? 199.480 197.985 136.595 1.00 89.18 116 LYS D N 1
ATOM 4272 C CA . LYS B 1 116 ? 198.749 199.220 136.868 1.00 89.18 116 LYS D CA 1
ATOM 4273 C C . LYS B 1 116 ? 197.248 199.024 136.678 1.00 89.18 116 LYS D C 1
ATOM 4274 O O . LYS B 1 116 ? 196.433 199.416 137.532 1.00 89.18 116 LYS D O 1
ATOM 4276 N N . CYS B 1 117 ? 196.863 198.399 135.563 1.00 87.75 117 CYS D N 1
ATOM 4277 C CA . CYS B 1 117 ? 195.446 198.249 135.260 1.00 87.75 117 CYS D CA 1
ATOM 4278 C C . CYS B 1 117 ? 194.751 197.356 136.278 1.00 87.75 117 CYS D C 1
ATOM 4279 O O . CYS B 1 117 ? 193.597 197.604 136.635 1.00 87.75 117 CYS D O 1
ATOM 4282 N N . ASP B 1 118 ? 195.435 196.326 136.774 1.00 88.52 118 ASP D N 1
ATOM 4283 C CA . ASP B 1 118 ? 194.812 195.451 137.758 1.00 88.52 118 ASP D CA 1
ATOM 4284 C C . ASP B 1 118 ? 194.628 196.161 139.086 1.00 88.52 118 ASP D C 1
ATOM 4285 O O . ASP B 1 118 ? 193.628 195.938 139.779 1.00 88.52 118 ASP D O 1
ATOM 4290 N N . ALA B 1 119 ? 195.582 197.010 139.469 1.00 85.88 119 ALA D N 1
ATOM 4291 C CA . ALA B 1 119 ? 195.371 197.822 140.664 1.00 85.88 119 ALA D CA 1
ATOM 4292 C C . ALA B 1 119 ? 194.106 198.662 140.529 1.00 85.88 119 ALA D C 1
ATOM 4293 O O . ALA B 1 119 ? 193.225 198.644 141.408 1.00 85.88 119 ALA D O 1
ATOM 4295 N N . GLU B 1 120 ? 193.992 199.392 139.416 1.00 83.81 120 GLU D N 1
ATOM 4296 C CA . GLU B 1 120 ? 192.813 200.232 139.212 1.00 83.81 120 GLU D CA 1
ATOM 4297 C C . GLU B 1 120 ? 191.531 199.407 139.227 1.00 83.81 120 GLU D C 1
ATOM 4298 O O . GLU B 1 120 ? 190.524 199.814 139.824 1.00 83.81 120 GLU D O 1
ATOM 4300 N N . ARG B 1 121 ? 191.555 198.234 138.596 1.00 82.95 121 ARG D N 1
ATOM 4301 C CA . ARG B 1 121 ? 190.343 197.436 138.465 1.00 82.95 121 ARG D CA 1
ATOM 4302 C C . ARG B 1 121 ? 189.912 196.852 139.799 1.00 82.95 121 ARG D C 1
ATOM 4303 O O . ARG B 1 121 ? 188.716 196.780 140.089 1.00 82.95 121 ARG D O 1
ATOM 4311 N N . ILE B 1 122 ? 190.865 196.421 140.624 1.00 82.73 122 ILE D N 1
ATOM 4312 C CA . ILE B 1 122 ? 190.505 195.912 141.943 1.00 82.73 122 ILE D CA 1
ATOM 4313 C C . ILE B 1 122 ? 189.895 197.022 142.785 1.00 82.73 122 ILE D C 1
ATOM 4314 O O . ILE B 1 122 ? 188.898 196.811 143.492 1.00 82.73 122 ILE D O 1
ATOM 4316 N N . LYS B 1 123 ? 190.467 198.226 142.713 1.00 83.01 123 LYS D N 1
ATOM 4317 C CA . LYS B 1 123 ? 189.880 199.347 143.444 1.00 83.01 123 LYS D CA 1
ATOM 4318 C C . LYS B 1 123 ? 188.441 199.592 143.002 1.00 83.01 123 LYS D C 1
ATOM 4319 O O . LYS B 1 123 ? 187.536 199.751 143.833 1.00 83.01 123 LYS D O 1
ATOM 4321 N N . LEU B 1 124 ? 188.211 199.614 141.688 1.00 80.92 124 LEU D N 1
ATOM 4322 C CA . LEU B 1 124 ? 186.872 199.901 141.179 1.00 80.92 124 LEU D CA 1
ATOM 4323 C C . LEU B 1 124 ? 185.876 198.812 141.557 1.00 80.92 124 LEU D C 1
ATOM 4324 O O . LEU B 1 124 ? 184.725 199.106 141.891 1.00 80.92 124 LEU D O 1
ATOM 4329 N N . GLU B 1 125 ? 186.289 197.547 141.497 1.00 82.13 125 GLU D N 1
ATOM 4330 C CA . GLU B 1 125 ? 185.388 196.463 141.870 1.00 82.13 125 GLU D CA 1
ATOM 4331 C C . GLU B 1 125 ? 185.004 196.553 143.335 1.00 82.13 125 GLU D C 1
ATOM 4332 O O . GLU B 1 125 ? 183.836 196.369 143.694 1.00 82.13 125 GLU D O 1
ATOM 4338 N N . ALA B 1 126 ? 185.980 196.825 144.202 1.00 81.04 126 ALA D N 1
ATOM 4339 C CA . ALA B 1 126 ? 185.669 196.962 145.619 1.00 81.04 126 ALA D CA 1
ATOM 4340 C C . ALA B 1 126 ? 184.698 198.109 145.856 1.00 81.04 126 ALA D C 1
ATOM 4341 O O . ALA B 1 126 ? 183.723 197.964 146.601 1.00 81.04 126 ALA D O 1
ATOM 4343 N N . GLU B 1 127 ? 184.938 199.258 145.220 1.00 79.74 127 GLU D N 1
ATOM 4344 C CA . GLU B 1 127 ? 184.044 200.397 145.408 1.00 79.74 127 GLU D CA 1
ATOM 4345 C C . GLU B 1 127 ? 182.632 200.073 144.939 1.00 79.74 127 GLU D C 1
ATOM 4346 O O . GLU B 1 127 ? 181.649 200.339 145.645 1.00 79.74 127 GLU D O 1
ATOM 4348 N N . ARG B 1 128 ? 182.511 199.492 143.745 1.00 79.10 128 ARG D N 1
ATOM 4349 C CA . ARG B 1 128 ? 181.194 199.198 143.197 1.00 79.10 128 ARG D CA 1
ATOM 4350 C C . ARG B 1 128 ? 180.445 198.194 144.057 1.00 79.10 128 ARG D C 1
ATOM 4351 O O . ARG B 1 128 ? 179.244 198.347 144.288 1.00 79.10 128 ARG D O 1
ATOM 4359 N N . PHE B 1 129 ? 181.129 197.163 144.546 1.00 79.93 129 PHE D N 1
ATOM 4360 C CA . PHE B 1 129 ? 180.433 196.205 145.389 1.00 79.93 129 PHE D CA 1
ATOM 4361 C C . PHE B 1 129 ? 180.099 196.791 146.749 1.00 79.93 129 PHE D C 1
ATOM 4362 O O . PHE B 1 129 ? 179.141 196.351 147.387 1.00 79.93 129 PHE D O 1
ATOM 4370 N N . GLU B 1 130 ? 180.870 197.769 147.217 1.00 80.74 130 GLU D N 1
ATOM 4371 C CA . GLU B 1 130 ? 180.511 198.423 148.467 1.00 80.74 130 GLU D CA 1
ATOM 4372 C C . GLU B 1 130 ? 179.241 199.240 148.305 1.00 80.74 130 GLU D C 1
ATOM 4373 O O . GLU B 1 130 ? 178.381 199.242 149.190 1.00 80.74 130 GLU D O 1
ATOM 4375 N N . ASN B 1 131 ? 179.098 199.936 147.181 1.00 81.08 131 ASN D N 1
ATOM 4376 C CA . ASN B 1 131 ? 177.887 200.717 146.974 1.00 81.08 131 ASN D CA 1
ATOM 4377 C C . ASN B 1 131 ? 176.685 199.862 146.619 1.00 81.08 131 ASN D C 1
ATOM 4378 O O . ASN B 1 131 ? 175.553 200.333 146.737 1.00 81.08 131 ASN D O 1
ATOM 4383 N N . LEU B 1 132 ? 176.899 198.625 146.191 1.00 78.50 132 LEU D N 1
ATOM 4384 C CA . LEU B 1 132 ? 175.816 197.784 145.706 1.00 78.50 132 LEU D CA 1
ATOM 4385 C C . LEU B 1 132 ? 175.192 196.942 146.802 1.00 78.50 132 LEU D C 1
ATOM 4386 O O . LEU B 1 132 ? 174.004 196.620 146.726 1.00 78.50 132 LEU D O 1
ATOM 4391 N N . ARG B 1 133 ? 175.960 196.576 147.815 1.00 80.97 133 ARG D N 1
ATOM 4392 C CA . ARG B 1 133 ? 175.421 195.798 148.916 1.00 80.97 133 ARG D CA 1
ATOM 4393 C C . ARG B 1 133 ? 174.608 196.640 149.882 1.00 80.97 133 ARG D C 1
ATOM 4394 O O . ARG B 1 133 ? 174.146 196.112 150.895 1.00 80.97 133 ARG D O 1
ATOM 4402 N N . GLU B 1 134 ? 174.424 197.926 149.601 1.00 79.22 134 GLU D N 1
ATOM 4403 C CA . GLU B 1 134 ? 173.614 198.796 150.440 1.00 79.22 134 GLU D CA 1
ATOM 4404 C C . GLU B 1 134 ? 172.383 199.315 149.719 1.00 79.22 134 GLU D C 1
ATOM 4405 O O . GLU B 1 134 ? 171.714 200.216 150.231 1.00 79.22 134 GLU D O 1
ATOM 4411 N N . ILE B 1 135 ? 172.071 198.783 148.546 1.00 75.18 135 ILE D N 1
ATOM 4412 C CA . ILE B 1 135 ? 170.881 199.153 147.797 1.00 75.18 135 ILE D CA 1
ATOM 4413 C C . ILE B 1 135 ? 169.883 198.017 147.922 1.00 75.18 135 ILE D C 1
ATOM 4414 O O . ILE B 1 135 ? 170.227 196.854 147.694 1.00 75.18 135 ILE D O 1
ATOM 4419 N N . GLY B 1 136 ? 168.665 198.345 148.297 1.00 72.27 136 GLY D N 1
ATOM 4420 C CA . GLY B 1 136 ? 167.690 197.330 148.616 1.00 72.27 136 GLY D CA 1
ATOM 4421 C C . GLY B 1 136 ? 166.920 196.838 147.417 1.00 72.27 136 GLY D C 1
ATOM 4422 O O . GLY B 1 136 ? 166.935 197.428 146.346 1.00 72.27 136 GLY D O 1
ATOM 4423 N N . ASN B 1 137 ? 166.226 195.730 147.626 1.00 68.88 137 ASN D N 1
ATOM 4424 C CA . ASN B 1 137 ? 165.414 195.120 146.592 1.00 68.88 137 ASN D CA 1
ATOM 4425 C C . ASN B 1 137 ? 164.313 196.074 146.135 1.00 68.88 137 ASN D C 1
ATOM 4426 O O . ASN B 1 137 ? 163.941 197.016 146.831 1.00 68.88 137 ASN D O 1
ATOM 4431 N N . LEU B 1 138 ? 163.796 195.821 144.940 1.00 68.76 138 LEU D N 1
ATOM 4432 C CA . LEU B 1 138 ? 162.644 196.565 144.462 1.00 68.76 138 LEU D CA 1
ATOM 4433 C C . LEU B 1 138 ? 161.440 196.271 145.340 1.00 68.76 138 LEU D C 1
ATOM 4434 O O . LEU B 1 138 ? 161.313 195.186 145.899 1.00 68.76 138 LEU D O 1
ATOM 4439 N N . LEU B 1 139 ? 160.541 197.239 145.452 1.00 67.93 139 LEU D N 1
ATOM 4440 C CA . LEU B 1 139 ? 159.391 197.094 146.328 1.00 67.93 139 LEU D CA 1
ATOM 4441 C C . LEU B 1 139 ? 158.184 196.573 145.569 1.00 67.93 139 LEU D C 1
ATOM 4442 O O . LEU B 1 139 ? 158.013 196.832 144.379 1.00 67.93 139 LEU D O 1
ATOM 4447 N N . HIS B 1 140 ? 157.359 195.833 146.268 1.00 66.46 140 HIS D N 1
ATOM 4448 C CA . HIS B 1 140 ? 156.077 195.390 145.751 1.00 66.46 140 HIS D CA 1
ATOM 4449 C C . HIS B 1 140 ? 155.058 196.523 145.863 1.00 66.46 140 HIS D C 1
ATOM 4450 O O . HIS B 1 140 ? 155.015 197.218 146.878 1.00 66.46 140 HIS D O 1
ATOM 4457 N N . PRO B 1 141 ? 154.228 196.737 144.840 1.00 68.02 141 PRO D N 1
ATOM 4458 C CA . PRO B 1 141 ? 153.309 197.886 144.863 1.00 68.02 141 PRO D CA 1
ATOM 4459 C C . PRO B 1 141 ? 152.315 197.884 146.011 1.00 68.02 141 PRO D C 1
ATOM 4460 O O . PRO B 1 141 ? 151.575 198.862 146.154 1.00 68.02 141 PRO D O 1
ATOM 4464 N N . SER B 1 142 ? 152.269 196.840 146.828 1.00 69.33 142 SER D N 1
ATOM 4465 C CA . SER B 1 142 ? 151.368 196.790 147.968 1.00 69.33 142 SER D CA 1
ATOM 4466 C C . SER B 1 142 ? 151.985 197.349 149.237 1.00 69.33 142 SER D C 1
ATOM 4467 O O . SER B 1 142 ? 151.274 197.515 150.229 1.00 69.33 142 SER D O 1
ATOM 4470 N N . VAL B 1 143 ? 153.273 197.642 149.231 1.00 69.33 143 VAL D N 1
ATOM 4471 C CA . VAL B 1 143 ? 153.964 198.032 150.460 1.00 69.33 143 VAL D CA 1
ATOM 4472 C C . VAL B 1 143 ? 153.530 199.436 150.863 1.00 69.33 143 VAL D C 1
ATOM 4473 O O . VAL B 1 143 ? 153.532 200.346 150.019 1.00 69.33 143 VAL D O 1
ATOM 4477 N N . PRO B 1 144 ? 153.148 199.663 152.119 1.00 70.91 144 PRO D N 1
ATOM 4478 C CA . PRO B 1 144 ? 152.843 201.026 152.579 1.00 70.91 144 PRO D CA 1
ATOM 4479 C C . PRO B 1 144 ? 154.103 201.875 152.628 1.00 70.91 144 PRO D C 1
ATOM 4480 O O . PRO B 1 144 ? 155.039 201.572 153.365 1.00 70.91 144 PRO D O 1
ATOM 4484 N N . ILE B 1 145 ? 154.116 202.954 151.852 1.00 73.60 145 ILE D N 1
ATOM 4485 C CA . ILE B 1 145 ? 155.286 203.821 151.758 1.00 73.60 145 ILE D CA 1
ATOM 4486 C C . ILE B 1 145 ? 155.247 204.810 152.915 1.00 73.60 145 ILE D C 1
ATOM 4487 O O . ILE B 1 145 ? 154.471 205.766 152.898 1.00 73.60 145 ILE D O 1
ATOM 4492 N N . SER B 1 146 ? 156.089 204.590 153.912 1.00 76.32 146 SER D N 1
ATOM 4493 C CA . SER B 1 146 ? 156.194 205.484 155.057 1.00 76.32 146 SER D CA 1
ATOM 4494 C C . SER B 1 146 ? 157.400 205.048 155.869 1.00 76.32 146 SER D C 1
ATOM 4495 O O . SER B 1 146 ? 158.063 204.059 155.551 1.00 76.32 146 SER D O 1
ATOM 4497 N N . ASN B 1 147 ? 157.679 205.793 156.929 1.00 81.17 147 ASN D N 1
ATOM 4498 C CA . ASN B 1 147 ? 158.818 205.501 157.778 1.00 81.17 147 ASN D CA 1
ATOM 4499 C C . ASN B 1 147 ? 158.457 205.269 159.232 1.00 81.17 147 ASN D C 1
ATOM 4500 O O . ASN B 1 147 ? 159.225 204.609 159.937 1.00 81.17 147 ASN D O 1
ATOM 4505 N N . ASP B 1 148 ? 157.325 205.776 159.704 1.00 85.55 148 ASP D N 1
ATOM 4506 C CA . ASP B 1 148 ? 156.907 205.542 161.077 1.00 85.55 148 ASP D CA 1
ATOM 4507 C C . ASP B 1 148 ? 156.069 204.274 161.122 1.00 85.55 148 ASP D C 1
ATOM 4508 O O . ASP B 1 148 ? 154.986 204.213 160.532 1.00 85.55 148 ASP D O 1
ATOM 4513 N N . GLU B 1 149 ? 156.569 203.270 161.834 1.00 83.13 149 GLU D N 1
ATOM 4514 C CA . GLU B 1 149 ? 155.933 201.964 161.821 1.00 83.13 149 GLU D CA 1
ATOM 4515 C C . GLU B 1 149 ? 154.650 201.948 162.637 1.00 83.13 149 GLU D C 1
ATOM 4516 O O . GLU B 1 149 ? 153.694 201.262 162.268 1.00 83.13 149 GLU D O 1
ATOM 4522 N N . ASP B 1 150 ? 154.601 202.700 163.734 1.00 85.06 150 ASP D N 1
ATOM 4523 C CA . ASP B 1 150 ? 153.504 202.560 164.682 1.00 85.06 150 ASP D CA 1
ATOM 4524 C C . ASP B 1 150 ? 152.189 203.143 164.185 1.00 85.06 150 ASP D C 1
ATOM 4525 O O . ASP B 1 150 ? 151.148 202.848 164.776 1.00 85.06 150 ASP D O 1
ATOM 4527 N N . VAL B 1 151 ? 152.193 203.953 163.127 1.00 84.41 151 VAL D N 1
ATOM 4528 C CA . VAL B 1 151 ? 150.977 204.563 162.614 1.00 84.41 151 VAL D CA 1
ATOM 4529 C C . VAL B 1 151 ? 150.616 204.043 161.230 1.00 84.41 151 VAL D C 1
ATOM 4530 O O . VAL B 1 151 ? 149.433 203.889 160.911 1.00 84.41 151 VAL D O 1
ATOM 4534 N N . ASP B 1 152 ? 151.609 203.748 160.398 1.00 82.09 152 ASP D N 1
ATOM 4535 C CA . ASP B 1 152 ? 151.364 203.457 158.996 1.00 82.09 152 ASP D CA 1
ATOM 4536 C C . ASP B 1 152 ? 151.331 201.973 158.669 1.00 82.09 152 ASP D C 1
ATOM 4537 O O . ASP B 1 152 ? 150.954 201.620 157.550 1.00 82.09 152 ASP D O 1
ATOM 4542 N N . ASN B 1 153 ? 151.722 201.105 159.594 1.00 73.84 153 ASN D N 1
ATOM 4543 C CA . ASN B 1 153 ? 151.638 199.672 159.354 1.00 73.84 153 ASN D CA 1
ATOM 4544 C C . ASN B 1 153 ? 150.201 199.281 159.070 1.00 73.84 153 ASN D C 1
ATOM 4545 O O . ASN B 1 153 ? 149.324 199.455 159.917 1.00 73.84 153 ASN D O 1
ATOM 4550 N N . LYS B 1 154 ? 149.953 198.751 157.883 1.00 69.15 154 LYS D N 1
ATOM 4551 C CA . LYS B 1 154 ? 148.589 198.476 157.464 1.00 69.15 154 LYS D CA 1
ATOM 4552 C C . LYS B 1 154 ? 148.125 197.145 158.035 1.00 69.15 154 LYS D C 1
ATOM 4553 O O . LYS B 1 154 ? 148.650 196.090 157.675 1.00 69.15 154 LYS D O 1
ATOM 4559 N N . VAL B 1 155 ? 147.134 197.192 158.913 1.00 66.26 155 VAL D N 1
ATOM 4560 C CA . VAL B 1 155 ? 146.523 195.979 159.436 1.00 66.26 155 VAL D CA 1
ATOM 4561 C C . VAL B 1 155 ? 145.599 195.412 158.372 1.00 66.26 155 VAL D C 1
ATOM 4562 O O . VAL B 1 155 ? 144.666 196.083 157.925 1.00 66.26 155 VAL D O 1
ATOM 4566 N N . GLU B 1 156 ? 145.846 194.170 157.974 1.00 68.67 156 GLU D N 1
ATOM 4567 C CA . GLU B 1 156 ? 145.146 193.567 156.852 1.00 68.67 156 GLU D CA 1
ATOM 4568 C C . GLU B 1 156 ? 143.967 192.707 157.264 1.00 68.67 156 GLU D C 1
ATOM 4569 O O . GLU B 1 156 ? 142.936 192.730 156.590 1.00 68.67 156 GLU D O 1
ATOM 4575 N N . ARG B 1 157 ? 144.081 191.943 158.343 1.00 63.44 157 ARG D N 1
ATOM 4576 C CA . ARG B 1 157 ? 142.945 191.153 158.787 1.00 63.44 157 ARG D CA 1
ATOM 4577 C C . ARG B 1 157 ? 143.109 190.820 160.257 1.00 63.44 157 ARG D C 1
ATOM 4578 O O . ARG B 1 157 ? 144.223 190.735 160.766 1.00 63.44 157 ARG D O 1
ATOM 4586 N N . ILE B 1 158 ? 141.980 190.649 160.930 1.00 61.79 158 ILE D N 1
ATOM 4587 C CA . ILE B 1 158 ? 141.933 190.340 162.350 1.00 61.79 158 ILE D CA 1
ATOM 4588 C C . ILE B 1 158 ? 141.428 188.917 162.487 1.00 61.79 158 ILE D C 1
ATOM 4589 O O . ILE B 1 158 ? 140.660 188.431 161.654 1.00 61.79 158 ILE D O 1
ATOM 4594 N N . TRP B 1 159 ? 141.856 188.245 163.543 1.00 58.26 159 TRP D N 1
ATOM 4595 C CA . TRP B 1 159 ? 141.264 186.972 163.900 1.00 58.26 159 TRP D CA 1
ATOM 4596 C C . TRP B 1 159 ? 141.170 186.879 165.411 1.00 58.26 159 TRP D C 1
ATOM 4597 O O . TRP B 1 159 ? 142.113 187.231 166.118 1.00 58.26 159 TRP D O 1
ATOM 4608 N N . GLY B 1 160 ? 140.030 186.419 165.898 1.00 59.12 160 GLY D N 1
ATOM 4609 C CA . GLY B 1 160 ? 139.837 186.233 167.317 1.00 59.12 160 GLY D CA 1
ATOM 4610 C C . GLY B 1 160 ? 139.395 187.497 168.017 1.00 59.12 160 GLY D C 1
ATOM 4611 O O . GLY B 1 160 ? 138.971 188.480 167.408 1.00 59.12 160 GLY D O 1
ATOM 4612 N N . ASP B 1 161 ? 139.500 187.459 169.341 1.00 60.98 161 ASP D N 1
ATOM 4613 C CA . ASP B 1 161 ? 139.162 188.591 170.195 1.00 60.98 161 ASP D CA 1
ATOM 4614 C C . ASP B 1 161 ? 140.454 189.233 170.676 1.00 60.98 161 ASP D C 1
ATOM 4615 O O . ASP B 1 161 ? 141.120 188.709 171.570 1.00 60.98 161 ASP D O 1
ATOM 4617 N N . CYS B 1 162 ? 140.802 190.374 170.091 1.00 61.87 162 CYS D N 1
ATOM 4618 C CA . CYS B 1 162 ? 142.056 191.051 170.382 1.00 61.87 162 CYS D CA 1
ATOM 4619 C C . CYS B 1 162 ? 141.876 192.206 171.356 1.00 61.87 162 CYS D C 1
ATOM 4620 O O . CYS B 1 162 ? 142.661 193.156 171.343 1.00 61.87 162 CYS D O 1
ATOM 4623 N N . THR B 1 163 ? 140.851 192.141 172.203 1.00 62.67 163 THR D N 1
ATOM 4624 C CA . THR B 1 163 ? 140.612 193.157 173.213 1.00 62.67 163 THR D CA 1
ATOM 4625 C C . THR B 1 163 ? 140.461 192.600 174.618 1.00 62.67 163 THR D C 1
ATOM 4626 O O . THR B 1 163 ? 140.564 193.373 175.572 1.00 62.67 163 THR D O 1
ATOM 4630 N N . VAL B 1 164 ? 140.213 191.302 174.780 1.00 61.00 164 VAL D N 1
ATOM 4631 C CA . VAL B 1 164 ? 140.047 190.730 176.107 1.00 61.00 164 VAL D CA 1
ATOM 4632 C C . VAL B 1 164 ? 141.336 190.893 176.900 1.00 61.00 164 VAL D C 1
ATOM 4633 O O . VAL B 1 164 ? 142.436 190.925 176.342 1.00 61.00 164 VAL D O 1
ATOM 4637 N N . ARG B 1 165 ? 141.204 191.020 178.215 1.00 62.00 165 ARG D N 1
ATOM 4638 C CA . ARG B 1 165 ? 142.356 191.169 179.085 1.00 62.00 165 ARG D CA 1
ATOM 4639 C C . ARG B 1 165 ? 142.238 190.228 180.270 1.00 62.00 165 ARG D C 1
ATOM 4640 O O . ARG B 1 165 ? 141.141 189.972 180.764 1.00 62.00 165 ARG D O 1
ATOM 4648 N N . LYS B 1 166 ? 143.376 189.700 180.700 1.00 61.67 166 LYS D N 1
ATOM 4649 C CA . LYS B 1 166 ? 143.469 188.697 181.746 1.00 61.67 166 LYS D CA 1
ATOM 4650 C C . LYS B 1 166 ? 144.493 189.138 182.780 1.00 61.67 166 LYS D C 1
ATOM 4651 O O . LYS B 1 166 ? 145.130 190.181 182.649 1.00 61.67 166 LYS D O 1
ATOM 4657 N N . LYS B 1 167 ? 144.663 188.323 183.816 1.00 62.07 167 LYS D N 1
ATOM 4658 C CA . LYS B 1 167 ? 145.301 188.812 185.033 1.00 62.07 167 LYS D CA 1
ATOM 4659 C C . LYS B 1 167 ? 146.802 189.013 184.863 1.00 62.07 167 LYS D C 1
ATOM 4660 O O . LYS B 1 167 ? 147.307 190.129 185.002 1.00 62.07 167 LYS D O 1
ATOM 4666 N N . TYR B 1 168 ? 147.538 187.948 184.580 1.00 62.55 168 TYR D N 1
ATOM 4667 C CA . TYR B 1 168 ? 148.991 187.991 184.634 1.00 62.55 168 TYR D CA 1
ATOM 4668 C C . TYR B 1 168 ? 149.609 188.079 183.250 1.00 62.55 168 TYR D C 1
ATOM 4669 O O . TYR B 1 168 ? 149.036 187.623 182.262 1.00 62.55 168 TYR D O 1
ATOM 4678 N N . SER B 1 169 ? 150.800 188.654 183.196 1.00 62.33 169 SER D N 1
ATOM 4679 C CA . SER B 1 169 ? 151.624 188.595 182.005 1.00 62.33 169 SER D CA 1
ATOM 4680 C C . SER B 1 169 ? 152.548 187.388 182.082 1.00 62.33 169 SER D C 1
ATOM 4681 O O . SER B 1 169 ? 152.676 186.743 183.119 1.00 62.33 169 SER D O 1
ATOM 4684 N N . HIS B 1 170 ? 153.197 187.088 180.960 1.00 63.15 170 HIS D N 1
ATOM 4685 C CA . HIS B 1 170 ? 154.032 185.896 180.887 1.00 63.15 170 HIS D CA 1
ATOM 4686 C C . HIS B 1 170 ? 155.173 185.939 181.892 1.00 63.15 170 HIS D C 1
ATOM 4687 O O . HIS B 1 170 ? 155.627 184.890 182.359 1.00 63.15 170 HIS D O 1
ATOM 4694 N N . VAL B 1 171 ? 155.632 187.136 182.253 1.00 66.25 171 VAL D N 1
ATOM 4695 C CA . VAL B 1 171 ? 156.765 187.267 183.161 1.00 66.25 171 VAL D CA 1
ATOM 4696 C C . VAL B 1 171 ? 156.443 186.683 184.524 1.00 66.25 171 VAL D C 1
ATOM 4697 O O . VAL B 1 171 ? 157.333 186.193 185.223 1.00 66.25 171 VAL D O 1
ATOM 4701 N N . ASP B 1 172 ? 155.182 186.725 184.928 1.00 67.68 172 ASP D N 1
ATOM 4702 C CA . ASP B 1 172 ? 154.766 186.090 186.166 1.00 67.68 172 ASP D CA 1
ATOM 4703 C C . ASP B 1 172 ? 154.347 184.652 185.958 1.00 67.68 172 ASP D C 1
ATOM 4704 O O . ASP B 1 172 ? 154.556 183.816 186.841 1.00 67.68 172 ASP D O 1
ATOM 4709 N N . LEU B 1 173 ? 153.767 184.349 184.802 1.00 61.51 173 LEU D N 1
ATOM 4710 C CA . LEU B 1 173 ? 153.238 183.017 184.565 1.00 61.51 173 LEU D CA 1
ATOM 4711 C C . LEU B 1 173 ? 154.347 181.987 184.439 1.00 61.51 173 LEU D C 1
ATOM 4712 O O . LEU B 1 173 ? 154.181 180.847 184.876 1.00 61.51 173 LEU D O 1
ATOM 4717 N N . VAL B 1 174 ? 155.485 182.355 183.845 1.00 61.47 174 VAL D N 1
ATOM 4718 C CA . VAL B 1 174 ? 156.557 181.376 183.715 1.00 61.47 174 VAL D CA 1
ATOM 4719 C C . VAL B 1 174 ? 157.141 181.010 185.065 1.00 61.47 174 VAL D C 1
ATOM 4720 O O . VAL B 1 174 ? 157.687 179.917 185.222 1.00 61.47 174 VAL D O 1
ATOM 4724 N N . VAL B 1 175 ? 157.031 181.891 186.050 1.00 62.21 175 VAL D N 1
ATOM 4725 C CA . VAL B 1 175 ? 157.479 181.583 187.399 1.00 62.21 175 VAL D CA 1
ATOM 4726 C C . VAL B 1 175 ? 156.408 180.837 188.180 1.00 62.21 175 VAL D C 1
ATOM 4727 O O . VAL B 1 175 ? 156.717 179.943 188.964 1.00 62.21 175 VAL D O 1
ATOM 4731 N N . MET B 1 176 ? 155.138 181.172 187.967 1.00 64.27 176 MET D N 1
ATOM 4732 C CA . MET B 1 176 ? 154.070 180.513 188.709 1.00 64.27 176 MET D CA 1
ATOM 4733 C C . MET B 1 176 ? 153.979 179.029 188.392 1.00 64.27 176 MET D C 1
ATOM 4734 O O . MET B 1 176 ? 153.568 178.240 189.244 1.00 64.27 176 MET D O 1
ATOM 4739 N N . VAL B 1 177 ? 154.335 178.628 187.170 1.00 62.15 177 VAL D N 1
ATOM 4740 C CA . VAL B 1 177 ? 154.344 177.216 186.818 1.00 62.15 177 VAL D CA 1
ATOM 4741 C C . VAL B 1 177 ? 155.672 176.555 187.127 1.00 62.15 177 VAL D C 1
ATOM 4742 O O . VAL B 1 177 ? 155.797 175.337 186.956 1.00 62.15 177 VAL D O 1
ATOM 4746 N N . ASP B 1 178 ? 156.663 177.317 187.587 1.00 65.99 178 ASP D N 1
ATOM 4747 C CA . ASP B 1 178 ? 157.987 176.807 187.938 1.00 65.99 178 ASP D CA 1
ATOM 4748 C C . ASP B 1 178 ? 158.671 176.178 186.725 1.00 65.99 178 ASP D C 1
ATOM 4749 O O . ASP B 1 178 ? 159.015 174.997 186.703 1.00 65.99 178 ASP D O 1
ATOM 4754 N N . GLY B 1 179 ? 158.866 177.000 185.706 1.00 61.49 179 GLY D N 1
ATOM 4755 C CA . GLY B 1 179 ? 159.499 176.529 184.501 1.00 61.49 179 GLY D CA 1
ATOM 4756 C C . GLY B 1 179 ? 160.581 177.465 184.030 1.00 61.49 179 GLY D C 1
ATOM 4757 O O . GLY B 1 179 ? 161.031 177.381 182.890 1.00 61.49 179 GLY D O 1
ATOM 4758 N N . PHE B 1 180 ? 161.021 178.354 184.901 1.00 61.75 180 PHE D N 1
ATOM 4759 C CA . PHE B 1 180 ? 161.947 179.393 184.502 1.00 61.75 180 PHE D CA 1
ATOM 4760 C C . PHE B 1 180 ? 162.941 179.631 185.619 1.00 61.75 180 PHE D C 1
ATOM 4761 O O . PHE B 1 180 ? 162.577 179.641 186.794 1.00 61.75 180 PHE D O 1
ATOM 4769 N N . GLU B 1 181 ? 164.197 179.822 185.241 1.00 65.39 181 GLU D N 1
ATOM 4770 C CA . GLU B 1 181 ? 165.274 180.097 186.180 1.00 65.39 181 GLU D CA 1
ATOM 4771 C C . GLU B 1 181 ? 166.109 181.209 185.565 1.00 65.39 181 GLU D C 1
ATOM 4772 O O . GLU B 1 181 ? 166.998 180.957 184.754 1.00 65.39 181 GLU D O 1
ATOM 4778 N N . GLY B 1 182 ? 165.817 182.443 185.947 1.00 67.95 182 GLY D N 1
ATOM 4779 C CA . GLY B 1 182 ? 166.500 183.579 185.374 1.00 67.95 182 GLY D CA 1
ATOM 4780 C C . GLY B 1 182 ? 167.737 184.005 186.130 1.00 67.95 182 GLY D C 1
ATOM 4781 O O . GLY B 1 182 ? 168.732 184.386 185.516 1.00 67.95 182 GLY D O 1
ATOM 4782 N N . GLU B 1 183 ? 167.695 183.948 187.459 1.00 70.90 183 GLU D N 1
ATOM 4783 C CA . GLU B 1 183 ? 168.831 184.403 188.253 1.00 70.90 183 GLU D CA 1
ATOM 4784 C C . GLU B 1 183 ? 170.011 183.454 188.117 1.00 70.90 183 GLU D C 1
ATOM 4785 O O . GLU B 1 183 ? 171.141 183.881 187.849 1.00 70.90 183 GLU D O 1
ATOM 4791 N N . LYS B 1 184 ? 169.773 182.160 188.303 1.00 68.44 184 LYS D N 1
ATOM 4792 C CA . LYS B 1 184 ? 170.847 181.199 188.112 1.00 68.44 184 LYS D CA 1
ATOM 4793 C C . LYS B 1 184 ? 171.307 181.164 186.666 1.00 68.44 184 LYS D C 1
ATOM 4794 O O . LYS B 1 184 ? 172.495 180.959 186.405 1.00 68.44 184 LYS D O 1
ATOM 4800 N N . GLY B 1 185 ? 170.394 181.371 185.719 1.00 66.20 185 GLY D N 1
ATOM 4801 C CA . GLY B 1 185 ? 170.795 181.431 184.327 1.00 66.20 185 GLY D CA 1
ATOM 4802 C C . GLY B 1 185 ? 171.694 182.613 184.033 1.00 66.20 185 GLY D C 1
ATOM 4803 O O . GLY B 1 185 ? 172.623 182.512 183.232 1.00 66.20 185 GLY D O 1
ATOM 4804 N N . ALA B 1 186 ? 171.429 183.750 184.669 1.00 68.84 186 ALA D N 1
ATOM 4805 C CA . ALA B 1 186 ? 172.308 184.899 184.522 1.00 68.84 186 ALA D CA 1
ATOM 4806 C C . ALA B 1 186 ? 173.623 184.706 185.256 1.00 68.84 186 ALA D C 1
ATOM 4807 O O . ALA B 1 186 ? 174.617 185.339 184.903 1.00 68.84 186 ALA D O 1
ATOM 4809 N N . VAL B 1 187 ? 173.650 183.863 186.283 1.00 69.26 187 VAL D N 1
ATOM 4810 C CA . VAL B 1 187 ? 174.931 183.523 186.890 1.00 69.26 187 VAL D CA 1
ATOM 4811 C C . VAL B 1 187 ? 175.741 182.636 185.955 1.00 69.26 187 VAL D C 1
ATOM 4812 O O . VAL B 1 187 ? 176.951 182.818 185.797 1.00 69.26 187 VAL D O 1
ATOM 4816 N N . VAL B 1 188 ? 175.088 181.679 185.305 1.00 66.99 188 VAL D N 1
ATOM 4817 C CA . VAL B 1 188 ? 175.799 180.736 184.452 1.00 66.99 188 VAL D CA 1
ATOM 4818 C C . VAL B 1 188 ? 176.164 181.372 183.119 1.00 66.99 188 VAL D C 1
ATOM 4819 O O . VAL B 1 188 ? 177.320 181.323 182.692 1.00 66.99 188 VAL D O 1
ATOM 4823 N N . ALA B 1 189 ? 175.195 181.976 182.440 1.00 67.15 189 ALA D N 1
ATOM 4824 C CA . ALA B 1 189 ? 175.412 182.507 181.103 1.00 67.15 189 ALA D CA 1
ATOM 4825 C C . ALA B 1 189 ? 175.498 184.020 181.040 1.00 67.15 189 ALA D C 1
ATOM 4826 O O . ALA B 1 189 ? 176.107 184.545 180.112 1.00 67.15 189 ALA D O 1
ATOM 4828 N N . GLY B 1 190 ? 174.919 184.724 182.005 1.00 70.03 190 GLY D N 1
ATOM 4829 C CA . GLY B 1 190 ? 175.058 186.188 181.992 1.00 70.03 190 GLY D CA 1
ATOM 4830 C C . GLY B 1 190 ? 173.733 186.856 181.705 1.00 70.03 190 GLY D C 1
ATOM 4831 O O . GLY B 1 190 ? 172.701 186.176 181.815 1.00 70.03 190 GLY D O 1
ATOM 4832 N N . SER B 1 191 ? 173.752 188.131 181.320 1.00 73.44 191 SER D N 1
ATOM 4833 C CA . SER B 1 191 ? 172.479 188.871 181.142 1.00 73.44 191 SER D CA 1
ATOM 4834 C C . SER B 1 191 ? 171.519 188.091 180.244 1.00 73.44 191 SER D C 1
ATOM 4835 O O . SER B 1 191 ? 171.932 187.724 179.132 1.00 73.44 191 SER D O 1
ATOM 4838 N N . ARG B 1 192 ? 170.302 187.834 180.726 1.00 72.23 192 ARG D N 1
ATOM 4839 C CA . ARG B 1 192 ? 169.251 187.174 179.903 1.00 72.23 192 ARG D CA 1
ATOM 4840 C C . ARG B 1 192 ? 169.440 185.654 179.836 1.00 72.23 192 ARG D C 1
ATOM 4841 O O . ARG B 1 192 ? 168.511 184.994 179.345 1.00 72.23 192 ARG D O 1
ATOM 4849 N N . GLY B 1 193 ? 170.573 185.105 180.293 1.00 65.45 193 GLY D N 1
ATOM 4850 C CA . GLY B 1 193 ? 170.645 183.660 180.289 1.00 65.45 193 GLY D CA 1
ATOM 4851 C C . GLY B 1 193 ? 169.527 183.070 181.121 1.00 65.45 193 GLY D C 1
ATOM 4852 O O . GLY B 1 193 ? 169.014 183.698 182.040 1.00 65.45 193 GLY D O 1
ATOM 4853 N N . TYR B 1 194 ? 169.133 181.853 180.783 1.00 58.85 194 TYR D N 1
ATOM 4854 C CA . TYR B 1 194 ? 167.991 181.275 181.467 1.00 58.85 194 TYR D CA 1
ATOM 4855 C C . TYR B 1 194 ? 168.049 179.766 181.365 1.00 58.85 194 TYR D C 1
ATOM 4856 O O . TYR B 1 194 ? 168.553 179.214 180.391 1.00 58.85 194 TYR D O 1
ATOM 4865 N N . PHE B 1 195 ? 167.540 179.113 182.393 1.00 58.73 195 PHE D N 1
ATOM 4866 C CA . PHE B 1 195 ? 167.203 177.706 182.335 1.00 58.73 195 PHE D CA 1
ATOM 4867 C C . PHE B 1 195 ? 165.705 177.602 182.142 1.00 58.73 195 PHE D C 1
ATOM 4868 O O . PHE B 1 195 ? 164.943 178.366 182.730 1.00 58.73 195 PHE D O 1
ATOM 4876 N N . LEU B 1 196 ? 165.287 176.677 181.303 1.00 55.36 196 LEU D N 1
ATOM 4877 C CA . LEU B 1 196 ? 163.882 176.358 181.141 1.00 55.36 196 LEU D CA 1
ATOM 4878 C C . LEU B 1 196 ? 163.696 174.958 181.691 1.00 55.36 196 LEU D C 1
ATOM 4879 O O . LEU B 1 196 ? 164.475 174.065 181.366 1.00 55.36 196 LEU D O 1
ATOM 4884 N N . LYS B 1 197 ? 162.697 174.759 182.537 1.00 55.83 197 LYS D N 1
ATOM 4885 C CA . LYS B 1 197 ? 162.623 173.486 183.226 1.00 55.83 197 LYS D CA 1
ATOM 4886 C C . LYS B 1 197 ? 161.194 172.996 183.338 1.00 55.83 197 LYS D C 1
ATOM 4887 O O . LYS B 1 197 ? 160.237 173.750 183.181 1.00 55.83 197 LYS D O 1
ATOM 4893 N N . GLY B 1 198 ? 161.075 171.702 183.587 1.00 52.92 198 GLY D N 1
ATOM 4894 C CA . GLY B 1 198 ? 159.810 171.136 184.008 1.00 52.92 198 GLY D CA 1
ATOM 4895 C C . GLY B 1 198 ? 158.768 171.148 182.918 1.00 52.92 198 GLY D C 1
ATOM 4896 O O . GLY B 1 198 ? 158.981 170.651 181.811 1.00 52.92 198 GLY D O 1
ATOM 4897 N N . VAL B 1 199 ? 157.609 171.720 183.242 1.00 53.58 199 VAL D N 1
ATOM 4898 C CA . VAL B 1 199 ? 156.475 171.703 182.335 1.00 53.58 199 VAL D CA 1
ATOM 4899 C C . VAL B 1 199 ? 156.726 172.523 181.089 1.00 53.58 199 VAL D C 1
ATOM 4900 O O . VAL B 1 199 ? 156.100 172.275 180.059 1.00 53.58 199 VAL D O 1
ATOM 4904 N N . LEU B 1 200 ? 157.618 173.505 181.151 1.00 53.75 200 LEU D N 1
ATOM 4905 C CA . LEU B 1 200 ? 157.841 174.360 180.001 1.00 53.75 200 LEU D CA 1
ATOM 4906 C C . LEU B 1 200 ? 158.755 173.723 178.973 1.00 53.75 200 LEU D C 1
ATOM 4907 O O . LEU B 1 200 ? 158.694 174.097 177.802 1.00 53.75 200 LEU D O 1
ATOM 4912 N N . VAL B 1 201 ? 159.598 172.778 179.379 1.00 53.15 201 VAL D N 1
ATOM 4913 C CA . VAL B 1 201 ? 160.357 171.997 178.414 1.00 53.15 201 VAL D CA 1
ATOM 4914 C C . VAL B 1 201 ? 159.427 171.085 177.633 1.00 53.15 201 VAL D C 1
ATOM 4915 O O . VAL B 1 201 ? 159.539 170.959 176.409 1.00 53.15 201 VAL D O 1
ATOM 4919 N N . PHE B 1 202 ? 158.483 170.450 178.323 1.00 52.95 202 PHE D N 1
ATOM 4920 C CA . PHE B 1 202 ? 157.514 169.600 177.648 1.00 52.95 202 PHE D CA 1
ATOM 4921 C C . PHE B 1 202 ? 156.645 170.400 176.693 1.00 52.95 202 PHE D C 1
ATOM 4922 O O . PHE B 1 202 ? 156.319 169.930 175.601 1.00 52.95 202 PHE D O 1
ATOM 4930 N N . LEU B 1 203 ? 156.268 171.616 177.078 1.00 54.95 203 LEU D N 1
ATOM 4931 C CA . LEU B 1 203 ? 155.435 172.442 176.214 1.00 54.95 203 LEU D CA 1
ATOM 4932 C C . LEU B 1 203 ? 156.198 172.909 174.981 1.00 54.95 203 LEU D C 1
ATOM 4933 O O . LEU B 1 203 ? 155.650 172.923 173.875 1.00 54.95 203 LEU D O 1
ATOM 4938 N N . GLU B 1 204 ? 157.463 173.289 175.146 1.00 57.71 204 GLU D N 1
ATOM 4939 C CA . GLU B 1 204 ? 158.277 173.652 173.994 1.00 57.71 204 GLU D CA 1
ATOM 4940 C C . GLU B 1 204 ? 158.459 172.473 173.047 1.00 57.71 204 GLU D C 1
ATOM 4941 O O . GLU B 1 204 ? 158.387 172.628 171.821 1.00 57.71 204 GLU D O 1
ATOM 4947 N N . GLN B 1 205 ? 158.685 171.282 173.594 1.00 54.39 205 GLN D N 1
ATOM 4948 C CA . GLN B 1 205 ? 158.833 170.116 172.737 1.00 54.39 205 GLN D CA 1
ATOM 4949 C C . GLN B 1 205 ? 157.532 169.790 172.024 1.00 54.39 205 GLN D C 1
ATOM 4950 O O . GLN B 1 205 ? 157.544 169.381 170.860 1.00 54.39 205 GLN D O 1
ATOM 4956 N N . ALA B 1 206 ? 156.399 169.964 172.702 1.00 54.04 206 ALA D N 1
ATOM 4957 C CA . ALA B 1 206 ? 155.114 169.750 172.055 1.00 54.04 206 ALA D CA 1
ATOM 4958 C C . ALA B 1 206 ? 154.908 170.730 170.918 1.00 54.04 206 ALA D C 1
ATOM 4959 O O . ALA B 1 206 ? 154.366 170.371 169.869 1.00 54.04 206 ALA D O 1
ATOM 4961 N N . LEU B 1 207 ? 155.336 171.974 171.107 1.00 53.26 207 LEU D N 1
ATOM 4962 C CA . LEU B 1 207 ? 155.223 172.956 170.039 1.00 53.26 207 LEU D CA 1
ATOM 4963 C C . LEU B 1 207 ? 156.062 172.563 168.840 1.00 53.26 207 LEU D C 1
ATOM 4964 O O . LEU B 1 207 ? 155.617 172.689 167.696 1.00 53.26 207 LEU D O 1
ATOM 4969 N N . ILE B 1 208 ? 157.283 172.095 169.079 1.00 52.47 208 ILE D N 1
ATOM 4970 C CA . ILE B 1 208 ? 158.133 171.672 167.971 1.00 52.47 208 ILE D CA 1
ATOM 4971 C C . ILE B 1 208 ? 157.511 170.494 167.236 1.00 52.47 208 ILE D C 1
ATOM 4972 O O . ILE B 1 208 ? 157.496 170.455 166.005 1.00 52.47 208 ILE D O 1
ATOM 4977 N N . GLN B 1 209 ? 156.974 169.525 167.973 1.00 53.80 209 GLN D N 1
ATOM 4978 C CA . GLN B 1 209 ? 156.350 168.373 167.332 1.00 53.80 209 GLN D CA 1
ATOM 4979 C C . GLN B 1 209 ? 155.158 168.788 166.486 1.00 53.80 209 GLN D C 1
ATOM 4980 O O . GLN B 1 209 ? 155.009 168.349 165.340 1.00 53.80 209 GLN D O 1
ATOM 4986 N N . TYR B 1 210 ? 154.288 169.629 167.040 1.00 53.13 210 TYR D N 1
ATOM 4987 C CA . TYR B 1 210 ? 153.099 170.040 166.311 1.00 53.13 210 TYR D CA 1
ATOM 4988 C C . TYR B 1 210 ? 153.460 170.853 165.079 1.00 53.13 210 TYR D C 1
ATOM 4989 O O . TYR B 1 210 ? 152.879 170.656 164.007 1.00 53.13 210 TYR D O 1
ATOM 4998 N N . ALA B 1 211 ? 154.425 171.761 165.201 1.00 53.35 211 ALA D N 1
ATOM 4999 C CA . ALA B 1 211 ? 154.828 172.552 164.050 1.00 53.35 211 ALA D CA 1
ATOM 5000 C C . ALA B 1 211 ? 155.449 171.683 162.974 1.00 53.35 211 ALA D C 1
ATOM 5001 O O . ALA B 1 211 ? 155.174 171.870 161.785 1.00 53.35 211 ALA D O 1
ATOM 5003 N N . LEU B 1 212 ? 156.282 170.721 163.365 1.00 52.90 212 LEU D N 1
ATOM 5004 C CA . LEU B 1 212 ? 156.930 169.878 162.374 1.00 52.90 212 LEU D CA 1
ATOM 5005 C C . LEU B 1 212 ? 155.924 169.006 161.655 1.00 52.90 212 LEU D C 1
ATOM 5006 O O . LEU B 1 212 ? 156.030 168.815 160.447 1.00 52.90 212 LEU D O 1
ATOM 5011 N N . ARG B 1 213 ? 154.927 168.485 162.364 1.00 55.92 213 ARG D N 1
ATOM 5012 C CA . ARG B 1 213 ? 153.933 167.666 161.682 1.00 55.92 213 ARG D CA 1
ATOM 5013 C C . ARG B 1 213 ? 153.037 168.503 160.785 1.00 55.92 213 ARG D C 1
ATOM 5014 O O . ARG B 1 213 ? 152.700 168.084 159.672 1.00 55.92 213 ARG D O 1
ATOM 5022 N N . THR B 1 214 ? 152.653 169.692 161.242 1.00 55.71 214 THR D N 1
ATOM 5023 C CA . THR B 1 214 ? 151.880 170.593 160.401 1.00 55.71 214 THR D CA 1
ATOM 5024 C C . THR B 1 214 ? 152.617 170.912 159.109 1.00 55.71 214 THR D C 1
ATOM 5025 O O . THR B 1 214 ? 152.038 170.850 158.023 1.00 55.71 214 THR D O 1
ATOM 5029 N N . LEU B 1 215 ? 153.900 171.253 159.204 1.00 53.69 215 LEU D N 1
ATOM 5030 C CA . LEU B 1 215 ? 154.640 171.600 157.999 1.00 53.69 215 LEU D CA 1
ATOM 5031 C C . LEU B 1 215 ? 154.950 170.378 157.147 1.00 53.69 215 LEU D C 1
ATOM 5032 O O . LEU B 1 215 ? 154.980 170.480 155.921 1.00 53.69 215 LEU D O 1
ATOM 5037 N N . GLY B 1 216 ? 155.177 169.219 157.762 1.00 55.20 216 GLY D N 1
ATOM 5038 C CA . GLY B 1 216 ? 155.434 168.023 156.988 1.00 55.20 216 GLY D CA 1
ATOM 5039 C C . GLY B 1 216 ? 154.234 167.561 156.199 1.00 55.20 216 GLY D C 1
ATOM 5040 O O . GLY B 1 216 ? 154.381 167.036 155.095 1.00 55.20 216 GLY D O 1
ATOM 5041 N N . SER B 1 217 ? 153.033 167.740 156.744 1.00 56.35 217 SER D N 1
ATOM 5042 C CA . SER B 1 217 ? 151.840 167.398 155.984 1.00 56.35 217 SER D CA 1
ATOM 5043 C C . SER B 1 217 ? 151.644 168.304 154.777 1.00 56.35 217 SER D C 1
ATOM 5044 O O . SER B 1 217 ? 150.967 167.908 153.827 1.00 56.35 217 SER D O 1
ATOM 5046 N N . ARG B 1 218 ? 152.220 169.499 154.787 1.00 57.25 218 ARG D N 1
ATOM 5047 C CA . ARG B 1 218 ? 152.085 170.449 153.694 1.00 57.25 218 ARG D CA 1
ATOM 5048 C C . ARG B 1 218 ? 153.123 170.259 152.602 1.00 57.25 218 ARG D C 1
ATOM 5049 O O . ARG B 1 218 ? 153.073 170.967 151.596 1.00 57.25 218 ARG D O 1
ATOM 5057 N N . GLY B 1 219 ? 154.066 169.348 152.774 1.00 54.65 219 GLY D N 1
ATOM 5058 C CA . GLY B 1 219 ? 155.091 169.122 151.786 1.00 54.65 219 GLY D CA 1
ATOM 5059 C C . GLY B 1 219 ? 156.439 169.714 152.100 1.00 54.65 219 GLY D C 1
ATOM 5060 O O . GLY B 1 219 ? 157.308 169.714 151.228 1.00 54.65 219 GLY D O 1
ATOM 5061 N N . TYR B 1 220 ? 156.642 170.226 153.303 1.00 51.13 220 TYR D N 1
ATOM 5062 C CA . TYR B 1 220 ? 157.946 170.719 153.698 1.00 51.13 220 TYR D CA 1
ATOM 5063 C C . TYR B 1 220 ? 158.828 169.566 154.141 1.00 51.13 220 TYR D C 1
ATOM 5064 O O . TYR B 1 220 ? 158.354 168.559 154.665 1.00 51.13 220 TYR D O 1
ATOM 5073 N N . ILE B 1 221 ? 160.124 169.718 153.922 1.00 50.75 221 ILE D N 1
ATOM 5074 C CA . ILE B 1 221 ? 161.115 168.729 154.326 1.00 50.75 221 ILE D CA 1
ATOM 5075 C C . ILE B 1 221 ? 161.795 169.241 155.589 1.00 50.75 221 ILE D C 1
ATOM 5076 O O . ILE B 1 221 ? 162.442 170.292 155.540 1.00 50.75 221 ILE D O 1
ATOM 5081 N N . PRO B 1 222 ? 161.664 168.559 156.719 1.00 50.70 222 PRO D N 1
ATOM 5082 C CA . PRO B 1 222 ? 162.332 169.018 157.934 1.00 50.70 222 PRO D CA 1
ATOM 5083 C C . PRO B 1 222 ? 163.832 168.990 157.750 1.00 50.70 222 PRO D C 1
ATOM 5084 O O . PRO B 1 222 ? 164.380 168.084 157.128 1.00 50.70 222 PRO D O 1
ATOM 5088 N N . ILE B 1 223 ? 164.504 169.989 158.291 1.00 52.56 223 ILE D N 1
ATOM 5089 C CA . ILE B 1 223 ? 165.945 170.013 158.133 1.00 52.56 223 ILE D CA 1
ATOM 5090 C C . ILE B 1 223 ? 166.607 170.620 159.357 1.00 52.56 223 ILE D C 1
ATOM 5091 O O . ILE B 1 223 ? 166.310 171.746 159.755 1.00 52.56 223 ILE D O 1
ATOM 5096 N N . TYR B 1 224 ? 167.491 169.855 159.975 1.00 55.97 224 TYR D N 1
ATOM 5097 C CA . TYR B 1 224 ? 168.242 170.294 161.138 1.00 55.97 224 TYR D CA 1
ATOM 5098 C C . TYR B 1 224 ? 169.578 170.839 160.656 1.00 55.97 224 TYR D C 1
ATOM 5099 O O . TYR B 1 224 ? 170.320 170.142 159.966 1.00 55.97 224 TYR D O 1
ATOM 5108 N N . THR B 1 225 ? 169.872 172.056 160.995 1.00 56.65 225 THR D N 1
ATOM 5109 C CA . THR B 1 225 ? 170.982 172.738 160.358 1.00 56.65 225 THR D CA 1
ATOM 5110 C C . THR B 1 225 ? 172.187 172.808 161.277 1.00 56.65 225 THR D C 1
ATOM 5111 O O . THR B 1 225 ? 172.081 172.568 162.480 1.00 56.65 225 THR D O 1
ATOM 5115 N N . PRO B 1 226 ? 173.363 173.112 160.738 1.00 57.98 226 PRO D N 1
ATOM 5116 C CA . PRO B 1 226 ? 174.492 173.465 161.598 1.00 57.98 226 PRO D CA 1
ATOM 5117 C C . PRO B 1 226 ? 174.240 174.784 162.300 1.00 57.98 226 PRO D C 1
ATOM 5118 O O . PRO B 1 226 ? 173.564 175.668 161.777 1.00 57.98 226 PRO D O 1
ATOM 5122 N N . PHE B 1 227 ? 174.795 174.921 163.499 1.00 59.33 227 PHE D N 1
ATOM 5123 C CA . PHE B 1 227 ? 174.555 176.130 164.272 1.00 59.33 227 PHE D CA 1
ATOM 5124 C C . PHE B 1 227 ? 175.615 177.192 164.069 1.00 59.33 227 PHE D C 1
ATOM 5125 O O . PHE B 1 227 ? 175.400 178.332 164.476 1.00 59.33 227 PHE D O 1
ATOM 5133 N N . PHE B 1 228 ? 176.748 176.868 163.467 1.00 64.24 228 PHE D N 1
ATOM 5134 C CA . PHE B 1 228 ? 177.645 177.914 163.025 1.00 64.24 228 PHE D CA 1
ATOM 5135 C C . PHE B 1 228 ? 178.001 177.722 161.564 1.00 64.24 228 PHE D C 1
ATOM 5136 O O . PHE B 1 228 ? 177.850 176.644 160.993 1.00 64.24 228 PHE D O 1
ATOM 5144 N N . MET B 1 229 ? 178.468 178.809 160.973 1.00 68.77 229 MET D N 1
ATOM 5145 C CA . MET B 1 229 ? 178.627 178.933 159.541 1.00 68.77 229 MET D CA 1
ATOM 5146 C C . MET B 1 229 ? 179.932 179.650 159.265 1.00 68.77 229 MET D C 1
ATOM 5147 O O . MET B 1 229 ? 180.300 180.571 159.991 1.00 68.77 229 MET D O 1
ATOM 5152 N N . ARG B 1 230 ? 180.633 179.220 158.227 1.00 71.33 230 ARG D N 1
ATOM 5153 C CA . ARG B 1 230 ? 181.863 179.886 157.837 1.00 71.33 230 ARG D CA 1
ATOM 5154 C C . ARG B 1 230 ? 181.569 181.306 157.380 1.00 71.33 230 ARG D C 1
ATOM 5155 O O . ARG B 1 230 ? 180.524 181.588 156.798 1.00 71.33 230 ARG D O 1
ATOM 5163 N N . LYS B 1 231 ? 182.508 182.209 157.652 1.00 75.28 231 LYS D N 1
ATOM 5164 C CA . LYS B 1 231 ? 182.274 183.617 157.356 1.00 75.28 231 LYS D CA 1
ATOM 5165 C C . LYS B 1 231 ? 182.129 183.856 155.863 1.00 75.28 231 LYS D C 1
ATOM 5166 O O . LYS B 1 231 ? 181.339 184.703 155.436 1.00 75.28 231 LYS D O 1
ATOM 5172 N N . GLU B 1 232 ? 182.877 183.112 155.052 1.00 76.27 232 GLU D N 1
ATOM 5173 C CA . GLU B 1 232 ? 182.813 183.295 153.609 1.00 76.27 232 GLU D CA 1
ATOM 5174 C C . GLU B 1 232 ? 181.430 182.976 153.069 1.00 76.27 232 GLU D C 1
ATOM 5175 O O . GLU B 1 232 ? 181.039 183.492 152.019 1.00 76.27 232 GLU D O 1
ATOM 5181 N N . VAL B 1 233 ? 180.677 182.143 153.774 1.00 73.63 233 VAL D N 1
ATOM 5182 C CA . VAL B 1 233 ? 179.319 181.803 153.376 1.00 73.63 233 VAL D CA 1
ATOM 5183 C C . VAL B 1 233 ? 178.303 182.714 154.044 1.00 73.63 233 VAL D C 1
ATOM 5184 O O . VAL B 1 233 ? 177.293 183.072 153.440 1.00 73.63 233 VAL D O 1
ATOM 5188 N N . MET B 1 234 ? 178.558 183.109 155.290 1.00 75.03 234 MET D N 1
ATOM 5189 C CA . MET B 1 234 ? 177.615 183.953 156.010 1.00 75.03 234 MET D CA 1
ATOM 5190 C C . MET B 1 234 ? 177.515 185.339 155.392 1.00 75.03 234 MET D C 1
ATOM 5191 O O . MET B 1 234 ? 176.474 185.988 155.502 1.00 75.03 234 MET D O 1
ATOM 5196 N N . GLN B 1 235 ? 178.573 185.804 154.731 1.00 75.30 235 GLN D N 1
ATOM 5197 C CA . GLN B 1 235 ? 178.517 187.110 154.088 1.00 75.30 235 GLN D CA 1
ATOM 5198 C C . GLN B 1 235 ? 177.457 187.147 153.001 1.00 75.30 235 GLN D C 1
ATOM 5199 O O . GLN B 1 235 ? 176.789 188.166 152.808 1.00 75.30 235 GLN D O 1
ATOM 5205 N N . GLU B 1 236 ? 177.290 186.047 152.281 1.00 72.52 236 GLU D N 1
ATOM 5206 C CA . GLU B 1 236 ? 176.371 186.012 151.159 1.00 72.52 236 GLU D CA 1
ATOM 5207 C C . GLU B 1 236 ? 174.912 185.936 151.575 1.00 72.52 236 GLU D C 1
ATOM 5208 O O . GLU B 1 236 ? 174.041 186.171 150.735 1.00 72.52 236 GLU D O 1
ATOM 5214 N N . VAL B 1 237 ? 174.614 185.624 152.833 1.00 73.12 237 VAL D N 1
ATOM 5215 C CA . VAL B 1 237 ? 173.230 185.532 153.286 1.00 73.12 237 VAL D CA 1
ATOM 5216 C C . VAL B 1 237 ? 172.856 186.611 154.286 1.00 73.12 237 VAL D C 1
ATOM 5217 O O . VAL B 1 237 ? 171.658 186.790 154.552 1.00 73.12 237 VAL D O 1
ATOM 5221 N N . ALA B 1 238 ? 173.816 187.343 154.837 1.00 78.29 238 ALA D N 1
ATOM 5222 C CA . ALA B 1 238 ? 173.541 188.351 155.848 1.00 78.29 238 ALA D CA 1
ATOM 5223 C C . ALA B 1 238 ? 174.089 189.699 155.398 1.00 78.29 238 ALA D C 1
ATOM 5224 O O . ALA B 1 238 ? 174.762 189.811 154.371 1.00 78.29 238 ALA D O 1
ATOM 5226 N N . GLN B 1 239 ? 173.783 190.732 156.177 1.00 84.28 239 GLN D N 1
ATOM 5227 C CA . GLN B 1 239 ? 174.246 192.090 155.931 1.00 84.28 239 GLN D CA 1
ATOM 5228 C C . GLN B 1 239 ? 175.340 192.461 156.921 1.00 84.28 239 GLN D C 1
ATOM 5229 O O . GLN B 1 239 ? 175.586 191.761 157.904 1.00 84.28 239 GLN D O 1
ATOM 5235 N N . LEU B 1 240 ? 175.995 193.585 156.642 1.00 85.99 240 LEU D N 1
ATOM 5236 C CA . LEU B 1 240 ? 177.099 194.047 157.516 1.00 85.99 240 LEU D CA 1
ATOM 5237 C C . LEU B 1 240 ? 176.508 194.456 158.861 1.00 85.99 240 LEU D C 1
ATOM 5238 O O . LEU B 1 240 ? 177.140 194.190 159.901 1.00 85.99 240 LEU D O 1
ATOM 5240 N N . SER B 1 241 ? 175.298 195.000 158.835 1.00 86.56 241 SER D N 1
ATOM 5241 C CA . SER B 1 241 ? 174.720 195.514 160.091 1.00 86.56 241 SER D CA 1
ATOM 5242 C C . SER B 1 241 ? 174.629 194.337 161.039 1.00 86.56 241 SER D C 1
ATOM 5243 O O . SER B 1 241 ? 175.034 194.472 162.196 1.00 86.56 241 SER D O 1
ATOM 5245 N N . GLN B 1 242 ? 174.201 193.201 160.515 1.00 84.08 242 GLN D N 1
ATOM 5246 C CA . GLN B 1 242 ? 174.001 192.016 161.376 1.00 84.08 242 GLN D CA 1
ATOM 5247 C C . GLN B 1 242 ? 175.313 191.551 161.998 1.00 84.08 242 GLN D C 1
ATOM 5248 O O . GLN B 1 242 ? 175.313 191.280 163.204 1.00 84.08 242 GLN D O 1
ATOM 5250 N N . PHE B 1 243 ? 176.408 191.531 161.245 1.00 82.44 243 PHE D N 1
ATOM 5251 C CA . PHE B 1 243 ? 177.590 190.891 161.864 1.00 82.44 243 PHE D CA 1
ATOM 5252 C C . PHE B 1 243 ? 178.057 191.614 163.114 1.00 82.44 243 PHE D C 1
ATOM 5253 O O . PHE B 1 243 ? 178.276 190.963 164.133 1.00 82.44 243 PHE D O 1
ATOM 5261 N N . ASP B 1 244 ? 178.206 192.922 163.051 1.00 86.18 244 ASP D N 1
ATOM 5262 C CA . ASP B 1 244 ? 178.737 193.535 164.288 1.00 86.18 244 ASP D CA 1
ATOM 5263 C C . ASP B 1 244 ? 177.667 193.486 165.363 1.00 86.18 244 ASP D C 1
ATOM 5264 O O . ASP B 1 244 ? 177.945 193.020 166.473 1.00 86.18 244 ASP D O 1
ATOM 5266 N N . GLU B 1 245 ? 176.473 193.913 164.988 1.00 84.96 245 GLU D N 1
ATOM 5267 C CA . GLU B 1 245 ? 175.378 194.033 165.973 1.00 84.96 245 GLU D CA 1
ATOM 5268 C C . GLU B 1 245 ? 174.836 192.706 166.484 1.00 84.96 245 GLU D C 1
ATOM 5269 O O . GLU B 1 245 ? 174.522 192.635 167.672 1.00 84.96 245 GLU D O 1
ATOM 5271 N N . GLU B 1 246 ? 174.674 191.726 165.609 1.00 80.26 246 GLU D N 1
ATOM 5272 C CA . GLU B 1 246 ? 173.923 190.547 166.088 1.00 80.26 246 GLU D CA 1
ATOM 5273 C C . GLU B 1 246 ? 174.606 189.195 165.992 1.00 80.26 246 GLU D C 1
ATOM 5274 O O . GLU B 1 246 ? 173.992 188.247 166.486 1.00 80.26 246 GLU D O 1
ATOM 5276 N N . LEU B 1 247 ? 175.787 189.087 165.400 1.00 73.91 247 LEU D N 1
ATOM 5277 C CA . LEU B 1 247 ? 176.295 187.710 165.217 1.00 73.91 247 LEU D CA 1
ATOM 5278 C C . LEU B 1 247 ? 177.418 187.387 166.187 1.00 73.91 247 LEU D C 1
ATOM 5279 O O . LEU B 1 247 ? 178.348 188.165 166.262 1.00 73.91 247 LEU D O 1
ATOM 5284 N N . TYR B 1 248 ? 177.273 186.312 166.944 1.00 69.79 248 TYR D N 1
ATOM 5285 C CA . TYR B 1 248 ? 178.368 185.846 167.774 1.00 69.79 248 TYR D CA 1
ATOM 5286 C C . TYR B 1 248 ? 179.436 185.196 166.911 1.00 69.79 248 TYR D C 1
ATOM 5287 O O . TYR B 1 248 ? 179.151 184.617 165.866 1.00 69.79 248 TYR D O 1
ATOM 5296 N N . LYS B 1 249 ? 180.673 185.278 167.370 1.00 69.58 249 LYS D N 1
ATOM 5297 C CA . LYS B 1 249 ? 181.811 184.723 166.660 1.00 69.58 249 LYS D CA 1
ATOM 5298 C C . LYS B 1 249 ? 182.366 183.557 167.455 1.00 69.58 249 LYS D C 1
ATOM 5299 O O . LYS B 1 249 ? 182.558 183.667 168.666 1.00 69.58 249 LYS D O 1
ATOM 5305 N N . VAL B 1 250 ? 182.614 182.445 166.781 1.00 68.72 250 VAL D N 1
ATOM 5306 C CA . VAL B 1 250 ? 183.126 181.238 167.412 1.00 68.72 250 VAL D CA 1
ATOM 5307 C C . VAL B 1 250 ? 184.603 181.116 167.094 1.00 68.72 250 VAL D C 1
ATOM 5308 O O . VAL B 1 250 ? 185.009 181.251 165.936 1.00 68.72 250 VAL D O 1
ATOM 5312 N N . ILE B 1 251 ? 185.408 180.855 168.115 1.00 72.61 251 ILE D N 1
ATOM 5313 C CA . ILE B 1 251 ? 186.851 180.737 167.974 1.00 72.61 251 ILE D CA 1
ATOM 5314 C C . ILE B 1 251 ? 187.246 179.319 168.332 1.00 72.61 251 ILE D C 1
ATOM 5315 O O . ILE B 1 251 ? 186.895 178.824 169.406 1.00 72.61 251 ILE D O 1
ATOM 5320 N N . GLY B 1 252 ? 187.970 178.668 167.435 1.00 79.42 252 GLY D N 1
ATOM 5321 C CA . GLY B 1 252 ? 188.446 177.331 167.700 1.00 79.42 252 GLY D CA 1
ATOM 5322 C C . GLY B 1 252 ? 189.837 177.334 168.293 1.00 79.42 252 GLY D C 1
ATOM 5323 O O . GLY B 1 252 ? 190.115 178.059 169.249 1.00 79.42 252 GLY D O 1
ATOM 5324 N N . LYS B 1 253 ? 190.719 176.522 167.734 1.00 88.89 253 LYS D N 1
ATOM 5325 C CA . LYS B 1 253 ? 192.098 176.443 168.183 1.00 88.89 253 LYS D CA 1
ATOM 5326 C C . LYS B 1 253 ? 193.017 176.987 167.101 1.00 88.89 253 LYS D C 1
ATOM 5327 O O . LYS B 1 253 ? 192.769 176.801 165.906 1.00 88.89 253 LYS D O 1
ATOM 5333 N N . GLY B 1 254 ? 194.072 177.675 167.528 1.00 92.53 254 GLY D N 1
ATOM 5334 C CA . GLY B 1 254 ? 194.955 178.340 166.594 1.00 92.53 254 GLY D CA 1
ATOM 5335 C C . GLY B 1 254 ? 194.413 179.621 166.009 1.00 92.53 254 GLY D C 1
ATOM 5336 O O . GLY B 1 254 ? 195.062 180.206 165.137 1.00 92.53 254 GLY D O 1
ATOM 5337 N N . SER B 1 255 ? 193.247 180.074 166.468 1.00 92.38 255 SER D N 1
ATOM 5338 C CA . SER B 1 255 ? 192.618 181.302 165.984 1.00 92.38 255 SER D CA 1
ATOM 5339 C C . SER B 1 255 ? 192.471 181.316 164.465 1.00 92.38 255 SER D C 1
ATOM 5340 O O . SER B 1 255 ? 192.181 180.291 163.851 1.00 92.38 255 SER D O 1
ATOM 5342 N N . ASP B 1 264 ? 189.786 179.936 161.216 1.00 86.01 264 ASP D N 1
ATOM 5343 C CA . ASP B 1 264 ? 188.447 179.392 161.409 1.00 86.01 264 ASP D CA 1
ATOM 5344 C C . ASP B 1 264 ? 187.376 180.420 161.042 1.00 86.01 264 ASP D C 1
ATOM 5345 O O . ASP B 1 264 ? 186.805 180.359 159.951 1.00 86.01 264 ASP D O 1
ATOM 5350 N N . GLU B 1 265 ? 187.115 181.365 161.948 1.00 79.31 265 GLU D N 1
ATOM 5351 C CA . GLU B 1 265 ? 186.215 182.488 161.700 1.00 79.31 265 GLU D CA 1
ATOM 5352 C C . GLU B 1 265 ? 184.813 181.990 161.334 1.00 79.31 265 GLU D C 1
ATOM 5353 O O . GLU B 1 265 ? 184.334 182.133 160.213 1.00 79.31 265 GLU D O 1
ATOM 5359 N N . LYS B 1 266 ? 184.187 181.357 162.315 1.00 70.52 266 LYS D N 1
ATOM 5360 C CA . LYS B 1 266 ? 182.806 180.920 162.207 1.00 70.52 266 LYS D CA 1
ATOM 5361 C C . LYS B 1 266 ? 181.896 181.818 163.031 1.00 70.52 266 LYS D C 1
ATOM 5362 O O . LYS B 1 266 ? 182.325 182.484 163.970 1.00 70.52 266 LYS D O 1
ATOM 5368 N N . TYR B 1 267 ? 180.624 181.831 162.658 1.00 68.82 267 TYR D N 1
ATOM 5369 C CA . TYR B 1 267 ? 179.614 182.630 163.329 1.00 68.82 267 TYR D CA 1
ATOM 5370 C C . TYR B 1 267 ? 178.439 181.753 163.704 1.00 68.82 267 TYR D C 1
ATOM 5371 O O . TYR B 1 267 ? 178.028 180.899 162.924 1.00 68.82 267 TYR D O 1
ATOM 5380 N N . LEU B 1 268 ? 177.891 181.972 164.890 1.00 64.12 268 LEU D N 1
ATOM 5381 C CA . LEU B 1 268 ? 176.651 181.313 165.260 1.00 64.12 268 LEU D CA 1
ATOM 5382 C C . LEU B 1 268 ? 175.497 181.899 164.462 1.00 64.12 268 LEU D C 1
ATOM 5383 O O . LEU B 1 268 ? 175.415 183.110 164.265 1.00 64.12 268 LEU D O 1
ATOM 5388 N N . ILE B 1 269 ? 174.600 181.035 163.997 1.00 61.02 269 ILE D N 1
ATOM 5389 C CA . ILE B 1 269 ? 173.524 181.484 163.126 1.00 61.02 269 ILE D CA 1
ATOM 5390 C C . ILE B 1 269 ? 172.499 182.271 163.924 1.00 61.02 269 ILE D C 1
ATOM 5391 O O . ILE B 1 269 ? 172.206 181.958 165.083 1.00 61.02 269 ILE D O 1
ATOM 5396 N N . ALA B 1 270 ? 171.950 183.309 163.306 1.00 61.77 270 ALA D N 1
ATOM 5397 C CA . ALA B 1 270 ? 170.865 184.064 163.905 1.00 61.77 270 ALA D CA 1
ATOM 5398 C C . ALA B 1 270 ? 169.503 183.495 163.565 1.00 61.77 270 ALA D C 1
ATOM 5399 O O . ALA B 1 270 ? 168.528 183.798 164.255 1.00 61.77 270 ALA D O 1
ATOM 5401 N N . THR B 1 271 ? 169.418 182.683 162.519 1.00 61.36 271 THR D N 1
ATOM 5402 C CA . THR B 1 271 ? 168.182 182.045 162.104 1.00 61.36 271 THR D CA 1
ATOM 5403 C C . THR B 1 271 ? 168.550 180.904 161.177 1.00 61.36 271 THR D C 1
ATOM 5404 O O . THR B 1 271 ? 169.587 180.945 160.517 1.00 61.36 271 THR D O 1
ATOM 5408 N N . SER B 1 272 ? 167.702 179.881 161.138 1.00 60.50 272 SER D N 1
ATOM 5409 C CA . SER B 1 272 ? 168.002 178.757 160.264 1.00 60.50 272 SER D CA 1
ATOM 5410 C C . SER B 1 272 ? 167.805 179.088 158.795 1.00 60.50 272 SER D C 1
ATOM 5411 O O . SER B 1 272 ? 168.200 178.288 157.949 1.00 60.50 272 SER D O 1
ATOM 5414 N N . GLU B 1 273 ? 167.224 180.240 158.468 1.00 59.68 273 GLU D N 1
ATOM 5415 C CA . GLU B 1 273 ? 167.160 180.651 157.072 1.00 59.68 273 GLU D CA 1
ATOM 5416 C C . GLU B 1 273 ? 168.549 180.829 156.482 1.00 59.68 273 GLU D C 1
ATOM 5417 O O . GLU B 1 273 ? 168.748 180.609 155.284 1.00 59.68 273 GLU D O 1
ATOM 5419 N N . GLN B 1 274 ? 169.525 181.203 157.306 1.00 61.58 274 GLN D N 1
ATOM 5420 C CA . GLN B 1 274 ? 170.868 181.440 156.783 1.00 61.58 274 GLN D CA 1
ATOM 5421 C C . GLN B 1 274 ? 171.548 180.160 156.322 1.00 61.58 274 GLN D C 1
ATOM 5422 O O . GLN B 1 274 ? 172.094 180.150 155.207 1.00 61.58 274 GLN D O 1
ATOM 5428 N N . PRO B 1 275 ? 171.569 179.065 157.088 1.00 58.75 275 PRO D N 1
ATOM 5429 C CA . PRO B 1 275 ? 172.135 177.832 156.533 1.00 58.75 275 PRO D CA 1
ATOM 5430 C C . PRO B 1 275 ? 171.296 177.227 155.427 1.00 58.75 275 PRO D C 1
ATOM 5431 O O . PRO B 1 275 ? 171.863 176.641 154.503 1.00 58.75 275 PRO D O 1
ATOM 5435 N N . ILE B 1 276 ? 169.969 177.334 155.489 1.00 57.16 276 ILE D N 1
ATOM 5436 C CA . ILE B 1 276 ? 169.140 176.732 154.451 1.00 57.16 276 ILE D CA 1
ATOM 5437 C C . ILE B 1 276 ? 169.353 177.438 153.126 1.00 57.16 276 ILE D C 1
ATOM 5438 O O . ILE B 1 276 ? 169.336 176.808 152.065 1.00 57.16 276 ILE D O 1
ATOM 5443 N N . ALA B 1 277 ? 169.549 178.753 153.157 1.00 58.97 277 ALA D N 1
ATOM 5444 C CA . ALA B 1 277 ? 169.818 179.475 151.924 1.00 58.97 277 ALA D CA 1
ATOM 5445 C C . ALA B 1 277 ? 171.088 178.969 151.260 1.00 58.97 277 ALA D C 1
ATOM 5446 O O . ALA B 1 277 ? 171.144 178.829 150.036 1.00 58.97 277 ALA D O 1
ATOM 5448 N N . ALA B 1 278 ? 172.111 178.674 152.049 1.00 60.10 278 ALA D N 1
ATOM 5449 C CA . ALA B 1 278 ? 173.380 178.206 151.520 1.00 60.10 278 ALA D CA 1
ATOM 5450 C C . ALA B 1 278 ? 173.374 176.726 151.190 1.00 60.10 278 ALA D C 1
ATOM 5451 O O . ALA B 1 278 ? 174.408 176.193 150.788 1.00 60.10 278 ALA D O 1
ATOM 5453 N N . LEU B 1 279 ? 172.241 176.054 151.347 1.00 59.41 279 LEU D N 1
ATOM 5454 C CA . LEU B 1 279 ? 172.188 174.630 151.066 1.00 59.41 279 LEU D CA 1
ATOM 5455 C C . LEU B 1 279 ? 172.241 174.349 149.574 1.00 59.41 279 LEU D C 1
ATOM 5456 O O . LEU B 1 279 ? 172.693 173.278 149.164 1.00 59.41 279 LEU D O 1
ATOM 5461 N N . HIS B 1 280 ? 171.793 175.288 148.747 1.00 61.10 280 HIS D N 1
ATOM 5462 C CA . HIS B 1 280 ? 171.782 175.098 147.305 1.00 61.10 280 HIS D CA 1
ATOM 5463 C C . HIS B 1 280 ? 172.660 176.102 146.583 1.00 61.10 280 HIS D C 1
ATOM 5464 O O . HIS B 1 280 ? 172.427 176.370 145.408 1.00 61.10 280 HIS D O 1
ATOM 5471 N N . ARG B 1 281 ? 173.657 176.667 147.249 1.00 63.98 281 ARG D N 1
ATOM 5472 C CA . ARG B 1 281 ? 174.450 177.702 146.607 1.00 63.98 281 ARG D CA 1
ATOM 5473 C C . ARG B 1 281 ? 175.228 177.120 145.438 1.00 63.98 281 ARG D C 1
ATOM 5474 O O . ARG B 1 281 ? 175.687 175.979 145.482 1.00 63.98 281 ARG D O 1
ATOM 5482 N N . ASP B 1 282 ? 175.329 177.905 144.370 1.00 65.34 282 ASP D N 1
ATOM 5483 C CA . ASP B 1 282 ? 176.024 177.519 143.148 1.00 65.34 282 ASP D CA 1
ATOM 5484 C C . ASP B 1 282 ? 175.426 176.249 142.545 1.00 65.34 282 ASP D C 1
ATOM 5485 O O . ASP B 1 282 ? 176.105 175.250 142.336 1.00 65.34 282 ASP D O 1
ATOM 5490 N N . GLU B 1 283 ? 174.131 176.303 142.264 1.00 63.76 283 GLU D N 1
ATOM 5491 C CA . GLU B 1 283 ? 173.445 175.162 141.691 1.00 63.76 283 GLU D CA 1
ATOM 5492 C C . GLU B 1 283 ? 172.527 175.614 140.574 1.00 63.76 283 GLU D C 1
ATOM 5493 O O . GLU B 1 283 ? 172.121 176.771 140.503 1.00 63.76 283 GLU D O 1
ATOM 5499 N N . TRP B 1 284 ? 172.218 174.681 139.694 1.00 60.91 284 TRP D N 1
ATOM 5500 C CA . TRP B 1 284 ? 171.292 174.886 138.592 1.00 60.91 284 TRP D CA 1
ATOM 5501 C C . TRP B 1 284 ? 170.113 173.973 138.867 1.00 60.91 284 TRP D C 1
ATOM 5502 O O . TRP B 1 284 ? 170.203 172.763 138.666 1.00 60.91 284 TRP D O 1
ATOM 5513 N N . LEU B 1 285 ? 169.046 174.560 139.369 1.00 62.37 285 LEU D N 1
ATOM 5514 C CA . LEU B 1 285 ? 167.891 173.753 139.815 1.00 62.37 285 LEU D CA 1
ATOM 5515 C C . LEU B 1 285 ? 167.021 173.411 138.622 1.00 62.37 285 LEU D C 1
ATOM 5516 O O . LEU B 1 285 ? 167.052 174.134 137.678 1.00 62.37 285 LEU D O 1
ATOM 5521 N N . ARG B 1 286 ? 166.367 172.267 138.663 1.00 68.71 286 ARG D N 1
ATOM 5522 C CA . ARG B 1 286 ? 165.494 171.837 137.554 1.00 68.71 286 ARG D CA 1
ATOM 5523 C C . ARG B 1 286 ? 164.161 172.522 137.745 1.00 68.71 286 ARG D C 1
ATOM 5524 O O . ARG B 1 286 ? 163.611 172.450 138.817 1.00 68.71 286 ARG D O 1
ATOM 5532 N N . PRO B 1 287 ? 163.607 173.143 136.715 1.00 66.72 287 PRO D N 1
ATOM 5533 C CA . PRO B 1 287 ? 162.406 173.885 136.911 1.00 66.72 287 PRO D CA 1
ATOM 5534 C C . PRO B 1 287 ? 161.290 172.950 137.385 1.00 66.72 287 PRO D C 1
ATOM 5535 O O . PRO B 1 287 ? 160.397 173.404 138.015 1.00 66.72 287 PRO D O 1
ATOM 5539 N N . GLU B 1 288 ? 161.372 171.675 137.074 1.00 69.85 288 GLU D N 1
ATOM 5540 C CA . GLU B 1 288 ? 160.322 170.680 137.405 1.00 69.85 288 GLU D CA 1
ATOM 5541 C C . GLU B 1 288 ? 160.147 170.477 138.901 1.00 69.85 288 GLU D C 1
ATOM 5542 O O . GLU B 1 288 ? 159.045 170.141 139.302 1.00 69.85 288 GLU D O 1
ATOM 5544 N N . ASP B 1 289 ? 161.212 170.590 139.673 1.00 68.51 289 ASP D N 1
ATOM 5545 C CA . ASP B 1 289 ? 161.131 170.393 141.132 1.00 68.51 289 ASP D CA 1
ATOM 5546 C C . ASP B 1 289 ? 161.122 171.700 141.914 1.00 68.51 289 ASP D C 1
ATOM 5547 O O . ASP B 1 289 ? 161.279 171.604 143.107 1.00 68.51 289 ASP D O 1
ATOM 5552 N N . LEU B 1 290 ? 160.850 172.850 141.300 1.00 62.98 290 LEU D N 1
ATOM 5553 C CA . LEU B 1 290 ? 161.112 174.148 141.976 1.00 62.98 290 LEU D CA 1
ATOM 5554 C C . LEU B 1 290 ? 160.293 174.491 143.206 1.00 62.98 290 LEU D C 1
ATOM 5555 O O . LEU B 1 290 ? 160.886 175.092 144.094 1.00 62.98 290 LEU D O 1
ATOM 5560 N N . PRO B 1 291 ? 159.012 174.190 143.417 1.00 59.14 291 PRO D N 1
ATOM 5561 C CA . PRO B 1 291 ? 158.480 174.630 144.691 1.00 59.14 291 PRO D CA 1
ATOM 5562 C C . PRO B 1 291 ? 159.282 173.724 145.649 1.00 59.14 291 PRO D C 1
ATOM 5563 O O . PRO B 1 291 ? 158.823 172.678 145.921 1.00 59.14 291 PRO D O 1
ATOM 5567 N N . ILE B 1 292 ? 160.504 174.098 146.046 1.00 56.14 292 ILE D N 1
ATOM 5568 C CA . ILE B 1 292 ? 161.324 173.348 147.051 1.00 56.14 292 ILE D CA 1
ATOM 5569 C C . ILE B 1 292 ? 161.105 173.977 148.416 1.00 56.14 292 ILE D C 1
ATOM 5570 O O . ILE B 1 292 ? 161.610 175.031 148.651 1.00 56.14 292 ILE D O 1
ATOM 5575 N N . LYS B 1 293 ? 160.430 173.282 149.291 1.00 53.26 293 LYS D N 1
ATOM 5576 C CA . LYS B 1 293 ? 160.020 173.806 150.603 1.00 53.26 293 LYS D CA 1
ATOM 5577 C C . LYS B 1 293 ? 160.727 173.078 151.732 1.00 53.26 293 LYS D C 1
ATOM 5578 O O . LYS B 1 293 ? 160.655 171.888 151.769 1.00 53.26 293 LYS D O 1
ATOM 5584 N N . TYR B 1 294 ? 161.338 173.809 152.639 1.00 53.21 294 TYR D N 1
ATOM 5585 C CA . TYR B 1 294 ? 162.067 173.248 153.786 1.00 53.21 294 TYR D CA 1
ATOM 5586 C C . TYR B 1 294 ? 161.536 173.794 155.097 1.00 53.21 294 TYR D C 1
ATOM 5587 O O . TYR B 1 294 ? 161.211 174.938 155.128 1.00 53.21 294 TYR D O 1
ATOM 5596 N N . ALA B 1 295 ? 161.458 172.988 156.136 1.00 52.04 295 ALA D N 1
ATOM 5597 C CA . ALA B 1 295 ? 161.035 173.370 157.475 1.00 52.04 295 ALA D CA 1
ATOM 5598 C C . ALA B 1 295 ? 162.279 173.343 158.348 1.00 52.04 295 ALA D C 1
ATOM 5599 O O . ALA B 1 295 ? 162.643 172.309 158.898 1.00 52.04 295 ALA D O 1
ATOM 5601 N N . GLY B 1 296 ? 162.939 174.486 158.464 1.00 53.71 296 GLY D N 1
ATOM 5602 C CA . GLY B 1 296 ? 164.168 174.541 159.224 1.00 53.71 296 GLY D CA 1
ATOM 5603 C C . GLY B 1 296 ? 163.909 174.445 160.715 1.00 53.71 296 GLY D C 1
ATOM 5604 O O . GLY B 1 296 ? 162.993 175.062 161.251 1.00 53.71 296 GLY D O 1
ATOM 5605 N N . LEU B 1 297 ? 164.731 173.653 161.388 1.00 53.73 297 LEU D N 1
ATOM 5606 C CA . LEU B 1 297 ? 164.691 173.524 162.835 1.00 53.73 297 LEU D CA 1
ATOM 5607 C C . LEU B 1 297 ? 166.094 173.761 163.356 1.00 53.73 297 LEU D C 1
ATOM 5608 O O . LEU B 1 297 ? 167.028 173.069 162.950 1.00 53.73 297 LEU D O 1
ATOM 5613 N N . SER B 1 298 ? 166.252 174.729 164.243 1.00 59.12 298 SER D N 1
ATOM 5614 C CA . SER B 1 298 ? 167.578 175.049 164.740 1.00 59.12 298 SER D CA 1
ATOM 5615 C C . SER B 1 298 ? 167.451 175.882 166.003 1.00 59.12 298 SER D C 1
ATOM 5616 O O . SER B 1 298 ? 166.355 176.258 166.417 1.00 59.12 298 SER D O 1
ATOM 5619 N N . THR B 1 299 ? 168.592 176.160 166.614 1.00 60.32 299 THR D N 1
ATOM 5620 C CA . THR B 1 299 ? 168.697 177.115 167.701 1.00 60.32 299 THR D CA 1
ATOM 5621 C C . THR B 1 299 ? 169.296 178.394 167.149 1.00 60.32 299 THR D C 1
ATOM 5622 O O . THR B 1 299 ? 170.280 178.354 166.410 1.00 60.32 299 THR D O 1
ATOM 5626 N N . CYS B 1 300 ? 168.698 179.519 167.496 1.00 62.80 300 CYS D N 1
ATOM 5627 C CA . CYS B 1 300 ? 169.137 180.809 167.005 1.00 62.80 300 CYS D CA 1
ATOM 5628 C C . CYS B 1 300 ? 169.795 181.584 168.132 1.00 62.80 300 CYS D C 1
ATOM 5629 O O . CYS B 1 300 ? 169.423 181.448 169.296 1.00 62.80 300 CYS D O 1
ATOM 5632 N N . PHE B 1 301 ? 170.790 182.387 167.776 1.00 61.90 301 PHE D N 1
ATOM 5633 C CA . PHE B 1 301 ? 171.562 183.146 168.746 1.00 61.90 301 PHE D CA 1
ATOM 5634 C C . PHE B 1 301 ? 171.570 184.603 168.333 1.00 61.90 301 PHE D C 1
ATOM 5635 O O . PHE B 1 301 ? 172.083 184.940 167.265 1.00 61.90 301 PHE D O 1
ATOM 5643 N N . ARG B 1 302 ? 171.007 185.462 169.170 1.00 67.42 302 ARG D N 1
ATOM 5644 C CA . ARG B 1 302 ? 171.001 186.895 168.939 1.00 67.42 302 ARG D CA 1
ATOM 5645 C C . ARG B 1 302 ? 171.715 187.602 170.077 1.00 67.42 302 ARG D C 1
ATOM 5646 O O . ARG B 1 302 ? 171.683 187.153 171.221 1.00 67.42 302 ARG D O 1
ATOM 5654 N N . GLN B 1 303 ? 172.357 188.718 169.756 1.00 76.32 303 GLN D N 1
ATOM 5655 C CA . GLN B 1 303 ? 173.008 189.521 170.779 1.00 76.32 303 GLN D CA 1
ATOM 5656 C C . GLN B 1 303 ? 172.095 190.595 171.351 1.00 76.32 303 GLN D C 1
ATOM 5657 O O . GLN B 1 303 ? 172.165 190.887 172.546 1.00 76.32 303 GLN D O 1
ATOM 5663 N N . GLU B 1 304 ? 171.250 191.199 170.524 1.00 77.85 304 GLU D N 1
ATOM 5664 C CA . GLU B 1 304 ? 170.397 192.296 170.963 1.00 77.85 304 GLU D CA 1
ATOM 5665 C C . GLU B 1 304 ? 169.229 191.738 171.762 1.00 77.85 304 GLU D C 1
ATOM 5666 O O . GLU B 1 304 ? 168.374 191.034 171.219 1.00 77.85 304 GLU D O 1
ATOM 5668 N N . VAL B 1 305 ? 169.199 192.041 173.058 1.00 82.81 305 VAL D N 1
ATOM 5669 C CA . VAL B 1 305 ? 168.110 191.628 173.936 1.00 82.81 305 VAL D CA 1
ATOM 5670 C C . VAL B 1 305 ? 167.597 192.830 174.718 1.00 82.81 305 VAL D C 1
ATOM 5671 O O . VAL B 1 305 ? 167.127 192.685 175.851 1.00 82.81 305 VAL D O 1
ATOM 5673 N N . GLY B 1 306 ? 167.700 194.020 174.130 1.00 92.20 306 GLY D N 1
ATOM 5674 C CA . GLY B 1 306 ? 167.323 195.227 174.847 1.00 92.20 306 GLY D CA 1
ATOM 5675 C C . GLY B 1 306 ? 165.867 195.197 175.276 1.00 92.20 306 GLY D C 1
ATOM 5676 O O . GLY B 1 306 ? 164.986 194.775 174.525 1.00 92.20 306 GLY D O 1
ATOM 5677 N N . SER B 1 307 ? 165.614 195.661 176.495 1.00 98.16 307 SER D N 1
ATOM 5678 C CA . SER B 1 307 ? 164.307 195.545 177.123 1.00 98.16 307 SER D CA 1
ATOM 5679 C C . SER B 1 307 ? 163.533 196.852 177.036 1.00 98.16 307 SER D C 1
ATOM 5680 O O . SER B 1 307 ? 164.109 197.936 176.928 1.00 98.16 307 SER D O 1
ATOM 5683 N N . HIS B 1 308 ? 162.210 196.733 177.090 1.00 102.23 308 HIS D N 1
ATOM 5684 C CA . HIS B 1 308 ? 161.303 197.866 176.966 1.00 102.23 308 HIS D CA 1
ATOM 5685 C C . HIS B 1 308 ? 160.170 197.748 177.973 1.00 102.23 308 HIS D C 1
ATOM 5686 O O . HIS B 1 308 ? 158.997 197.935 177.652 1.00 102.23 308 HIS D O 1
ATOM 5693 N N . GLY B 1 309 ? 160.515 197.427 179.206 1.00 89.29 309 GLY D N 1
ATOM 5694 C CA . GLY B 1 309 ? 159.546 197.274 180.266 1.00 89.29 309 GLY D CA 1
ATOM 5695 C C . GLY B 1 309 ? 159.507 195.851 180.775 1.00 89.29 309 GLY D C 1
ATOM 5696 O O . GLY B 1 309 ? 160.186 194.959 180.271 1.00 89.29 309 GLY D O 1
ATOM 5697 N N . ARG B 1 310 ? 158.685 195.654 181.803 1.00 80.55 310 ARG D N 1
ATOM 5698 C CA . ARG B 1 310 ? 158.599 194.338 182.419 1.00 80.55 310 ARG D CA 1
ATOM 5699 C C . ARG B 1 310 ? 158.073 193.305 181.437 1.00 80.55 310 ARG D C 1
ATOM 5700 O O . ARG B 1 310 ? 158.610 192.197 181.347 1.00 80.55 310 ARG D O 1
ATOM 5708 N N . ASP B 1 311 ? 157.041 193.656 180.672 1.00 77.16 311 ASP D N 1
ATOM 5709 C CA . ASP B 1 311 ? 156.394 192.699 179.786 1.00 77.16 311 ASP D CA 1
ATOM 5710 C C . ASP B 1 311 ? 157.297 192.214 178.660 1.00 77.16 311 ASP D C 1
ATOM 5711 O O . ASP B 1 311 ? 156.882 191.341 177.894 1.00 77.16 311 ASP D O 1
ATOM 5713 N N . THR B 1 312 ? 158.506 192.749 178.534 1.00 79.22 312 THR D N 1
ATOM 5714 C CA . THR B 1 312 ? 159.471 192.255 177.567 1.00 79.22 312 THR D CA 1
ATOM 5715 C C . THR B 1 312 ? 160.562 191.411 178.209 1.00 79.22 312 THR D C 1
ATOM 5716 O O . THR B 1 312 ? 161.488 190.991 177.515 1.00 79.22 312 THR D O 1
ATOM 5718 N N . ARG B 1 313 ? 160.477 191.158 179.514 1.00 81.06 313 ARG D N 1
ATOM 5719 C CA . ARG B 1 313 ? 161.438 190.313 180.211 1.00 81.06 313 ARG D CA 1
ATOM 5720 C C . ARG B 1 313 ? 160.991 188.864 180.170 1.00 81.06 313 ARG D C 1
ATOM 5721 O O . ARG B 1 313 ? 160.102 188.506 179.396 1.00 81.06 313 ARG D O 1
ATOM 5729 N N . GLY B 1 314 ? 161.607 188.025 180.992 1.00 71.83 314 GLY D N 1
ATOM 5730 C CA . GLY B 1 314 ? 161.250 186.619 180.993 1.00 71.83 314 GLY D CA 1
ATOM 5731 C C . GLY B 1 314 ? 161.922 185.923 179.834 1.00 71.83 314 GLY D C 1
ATOM 5732 O O . GLY B 1 314 ? 163.097 186.157 179.542 1.00 71.83 314 GLY D O 1
ATOM 5733 N N . ILE B 1 315 ? 161.175 185.072 179.148 1.00 66.39 315 ILE D N 1
ATOM 5734 C CA . ILE B 1 315 ? 161.695 184.353 178.002 1.00 66.39 315 ILE D CA 1
ATOM 5735 C C . ILE B 1 315 ? 161.250 184.998 176.693 1.00 66.39 315 ILE D C 1
ATOM 5736 O O . ILE B 1 315 ? 161.212 184.337 175.666 1.00 66.39 315 ILE D O 1
ATOM 5741 N N . PHE B 1 316 ? 160.916 186.281 176.711 1.00 67.98 316 PHE D N 1
ATOM 5742 C CA . PHE B 1 316 ? 160.404 186.886 175.493 1.00 67.98 316 PHE D CA 1
ATOM 5743 C C . PHE B 1 316 ? 161.527 187.346 174.571 1.00 67.98 316 PHE D C 1
ATOM 5744 O O . PHE B 1 316 ? 161.509 187.050 173.374 1.00 67.98 316 PHE D O 1
ATOM 5752 N N . ARG B 1 317 ? 162.501 188.078 175.093 1.00 75.11 317 ARG D N 1
ATOM 5753 C CA . ARG B 1 317 ? 163.667 188.495 174.318 1.00 75.11 317 ARG D CA 1
ATOM 5754 C C . ARG B 1 317 ? 164.898 187.908 174.986 1.00 75.11 317 ARG D C 1
ATOM 5755 O O . ARG B 1 317 ? 165.384 188.443 175.983 1.00 75.11 317 ARG D O 1
ATOM 5763 N N . VAL B 1 318 ? 165.406 186.814 174.434 1.00 67.64 318 VAL D N 1
ATOM 5764 C CA . VAL B 1 318 ? 166.534 186.099 175.001 1.00 67.64 318 VAL D CA 1
ATOM 5765 C C . VAL B 1 318 ? 167.616 185.987 173.936 1.00 67.64 318 VAL D C 1
ATOM 5766 O O . VAL B 1 318 ? 167.426 186.369 172.786 1.00 67.64 318 VAL D O 1
ATOM 5770 N N . HIS B 1 319 ? 168.770 185.473 174.340 1.00 66.20 319 HIS D N 1
ATOM 5771 C CA . HIS B 1 319 ? 169.876 185.290 173.413 1.00 66.20 319 HIS D CA 1
ATOM 5772 C C . HIS B 1 319 ? 169.820 183.971 172.670 1.00 66.20 319 HIS D C 1
ATOM 5773 O O . HIS B 1 319 ? 170.499 183.825 171.655 1.00 66.20 319 HIS D O 1
ATOM 5780 N N . GLN B 1 320 ? 169.047 183.010 173.150 1.00 59.66 320 GLN D N 1
ATOM 5781 C CA . GLN B 1 320 ? 169.089 181.664 172.615 1.00 59.66 320 GLN D CA 1
ATOM 5782 C C . GLN B 1 320 ? 167.698 181.069 172.662 1.00 59.66 320 GLN D C 1
ATOM 5783 O O . GLN B 1 320 ? 167.071 181.048 173.721 1.00 59.66 320 GLN D O 1
ATOM 5789 N N . PHE B 1 321 ? 167.223 180.581 171.524 1.00 60.12 321 PHE D N 1
ATOM 5790 C CA . PHE B 1 321 ? 165.881 180.030 171.451 1.00 60.12 321 PHE D CA 1
ATOM 5791 C C . PHE B 1 321 ? 165.780 179.136 170.230 1.00 60.12 321 PHE D C 1
ATOM 5792 O O . PHE B 1 321 ? 166.510 179.310 169.258 1.00 60.12 321 PHE D O 1
ATOM 5800 N N . GLU B 1 322 ? 164.866 178.184 170.305 1.00 61.41 322 GLU D N 1
ATOM 5801 C CA . GLU B 1 322 ? 164.611 177.301 169.153 1.00 61.41 322 GLU D CA 1
ATOM 5802 C C . GLU B 1 322 ? 163.571 177.968 168.269 1.00 61.41 322 GLU D C 1
ATOM 5803 O O . GLU B 1 322 ? 162.699 178.656 168.797 1.00 61.41 322 GLU D O 1
ATOM 5809 N N . LYS B 1 323 ? 163.688 177.777 166.972 1.00 57.42 323 LYS D N 1
ATOM 5810 C CA . LYS B 1 323 ? 162.795 178.384 166.006 1.00 57.42 323 LYS D CA 1
ATOM 5811 C C . LYS B 1 323 ? 162.554 177.401 164.882 1.00 57.42 323 LYS D C 1
ATOM 5812 O O . LYS B 1 323 ? 163.465 176.683 164.475 1.00 57.42 323 LYS D O 1
ATOM 5818 N N . ILE B 1 324 ? 161.323 177.360 164.394 1.00 56.06 324 ILE D N 1
ATOM 5819 C CA . ILE B 1 324 ? 160.967 176.576 163.225 1.00 56.06 324 ILE D CA 1
ATOM 5820 C C . ILE B 1 324 ? 160.649 177.539 162.099 1.00 56.06 324 ILE D C 1
ATOM 5821 O O . ILE B 1 324 ? 159.859 178.469 162.272 1.00 56.06 324 ILE D O 1
ATOM 5826 N N . GLU B 1 325 ? 161.273 177.321 160.956 1.00 58.30 325 GLU D N 1
ATOM 5827 C CA . GLU B 1 325 ? 161.252 178.253 159.848 1.00 58.30 325 GLU D CA 1
ATOM 5828 C C . GLU B 1 325 ? 160.583 177.611 158.647 1.00 58.30 325 GLU D C 1
ATOM 5829 O O . GLU B 1 325 ? 160.576 176.391 158.505 1.00 58.30 325 GLU D O 1
ATOM 5835 N N . GLN B 1 326 ? 160.006 178.442 157.790 1.00 54.61 326 GLN D N 1
ATOM 5836 C CA . GLN B 1 326 ? 159.616 178.042 156.449 1.00 54.61 326 GLN D CA 1
ATOM 5837 C C . GLN B 1 326 ? 160.595 178.665 155.474 1.00 54.61 326 GLN D C 1
ATOM 5838 O O . GLN B 1 326 ? 160.859 179.864 155.544 1.00 54.61 326 GLN D O 1
ATOM 5844 N N . PHE B 1 327 ? 161.143 177.859 154.580 1.00 52.97 327 PHE D N 1
ATOM 5845 C CA . PHE B 1 327 ? 162.020 178.365 153.540 1.00 52.97 327 PHE D CA 1
ATOM 5846 C C . PHE B 1 327 ? 161.621 177.733 152.223 1.00 52.97 327 PHE D C 1
ATOM 5847 O O . PHE B 1 327 ? 161.523 176.510 152.130 1.00 52.97 327 PHE D O 1
ATOM 5855 N N . VAL B 1 328 ? 161.388 178.556 151.211 1.00 53.07 328 VAL D N 1
ATOM 5856 C CA . VAL B 1 328 ? 160.903 178.080 149.925 1.00 53.07 328 VAL D CA 1
ATOM 5857 C C . VAL B 1 328 ? 161.779 178.638 148.817 1.00 53.07 328 VAL D C 1
ATOM 5858 O O . VAL B 1 328 ? 162.083 179.832 148.804 1.00 53.07 328 VAL D O 1
ATOM 5862 N N . TYR B 1 329 ? 162.166 177.786 147.889 1.00 56.31 329 TYR D N 1
ATOM 5863 C CA . TYR B 1 329 ? 162.828 178.236 146.652 1.00 56.31 329 TYR D CA 1
ATOM 5864 C C . TYR B 1 329 ? 161.720 178.130 145.615 1.00 56.31 329 TYR D C 1
ATOM 5865 O O . TYR B 1 329 ? 161.109 177.121 145.560 1.00 56.31 329 TYR D O 1
ATOM 5874 N N . SER B 1 330 ? 161.461 179.171 144.852 1.00 57.84 330 SER D N 1
ATOM 5875 C CA . SER B 1 330 ? 160.317 179.205 143.920 1.00 57.84 330 SER D CA 1
ATOM 5876 C C . SER B 1 330 ? 160.728 179.596 142.516 1.00 57.84 330 SER D C 1
ATOM 5877 O O . SER B 1 330 ? 161.779 180.163 142.365 1.00 57.84 330 SER D O 1
ATOM 5880 N N . SER B 1 331 ? 159.907 179.267 141.535 1.00 60.05 331 SER D N 1
ATOM 5881 C CA . SER B 1 331 ? 160.134 179.729 140.156 1.00 60.05 331 SER D CA 1
ATOM 5882 C C . SER B 1 331 ? 160.007 181.230 140.149 1.00 60.05 331 SER D C 1
ATOM 5883 O O . SER B 1 331 ? 159.215 181.765 140.885 1.00 60.05 331 SER D O 1
ATOM 5886 N N . PRO B 1 332 ? 160.777 181.916 139.324 1.00 59.87 332 PRO D N 1
ATOM 5887 C CA . PRO B 1 332 ? 160.713 183.374 139.216 1.00 59.87 332 PRO D CA 1
ATOM 5888 C C . PRO B 1 332 ? 159.707 183.863 138.189 1.00 59.87 332 PRO D C 1
ATOM 5889 O O . PRO B 1 332 ? 159.688 185.050 137.862 1.00 59.87 332 PRO D O 1
ATOM 5893 N N . HIS B 1 333 ? 158.861 182.973 137.684 1.00 65.67 333 HIS D N 1
ATOM 5894 C CA . HIS B 1 333 ? 157.984 183.275 136.565 1.00 65.67 333 HIS D CA 1
ATOM 5895 C C . HIS B 1 333 ? 156.528 183.162 136.975 1.00 65.67 333 HIS D C 1
ATOM 5896 O O . HIS B 1 333 ? 156.191 182.458 137.927 1.00 65.67 333 HIS D O 1
ATOM 5903 N N . ASP B 1 334 ? 155.671 183.874 136.242 1.00 70.37 334 ASP D N 1
ATOM 5904 C CA . ASP B 1 334 ? 154.220 183.689 136.280 1.00 70.37 334 ASP D CA 1
ATOM 5905 C C . ASP B 1 334 ? 153.615 184.026 137.633 1.00 70.37 334 ASP D C 1
ATOM 5906 O O . ASP B 1 334 ? 152.632 183.407 138.041 1.00 70.37 334 ASP D O 1
ATOM 5911 N N . ASN B 1 335 ? 154.198 184.982 138.347 1.00 67.30 335 ASN D N 1
ATOM 5912 C CA . ASN B 1 335 ? 153.676 185.444 139.628 1.00 67.30 335 ASN D CA 1
ATOM 5913 C C . ASN B 1 335 ? 153.599 184.321 140.661 1.00 67.30 335 ASN D C 1
ATOM 5914 O O . ASN B 1 335 ? 152.917 184.457 141.675 1.00 67.30 335 ASN D O 1
ATOM 5919 N N . LYS B 1 336 ? 154.285 183.201 140.424 1.00 65.25 336 LYS D N 1
ATOM 5920 C CA . LYS B 1 336 ? 154.199 182.067 141.338 1.00 65.25 336 LYS D CA 1
ATOM 5921 C C . LYS B 1 336 ? 154.829 182.371 142.684 1.00 65.25 336 LYS D C 1
ATOM 5922 O O . LYS B 1 336 ? 154.421 181.804 143.701 1.00 65.25 336 LYS D O 1
ATOM 5928 N N . SER B 1 337 ? 155.830 183.241 142.706 1.00 61.96 337 SER D N 1
ATOM 5929 C CA . SER B 1 337 ? 156.471 183.598 143.960 1.00 61.96 337 SER D CA 1
ATOM 5930 C C . SER B 1 337 ? 155.491 184.269 144.909 1.00 61.96 337 SER D C 1
ATOM 5931 O O . SER B 1 337 ? 155.488 183.985 146.109 1.00 61.96 337 SER D O 1
ATOM 5934 N N . TRP B 1 338 ? 154.631 185.139 144.392 1.00 61.12 338 TRP D N 1
ATOM 5935 C CA . TRP B 1 338 ? 153.698 185.843 145.255 1.00 61.12 338 TRP D CA 1
ATOM 5936 C C . TRP B 1 338 ? 152.542 184.958 145.690 1.00 61.12 338 TRP D C 1
ATOM 5937 O O . TRP B 1 338 ? 152.040 185.098 146.813 1.00 61.12 338 TRP D O 1
ATOM 5948 N N . GLU B 1 339 ? 152.136 184.016 144.845 1.00 64.52 339 GLU D N 1
ATOM 5949 C CA . GLU B 1 339 ? 151.176 183.015 145.284 1.00 64.52 339 GLU D CA 1
ATOM 5950 C C . GLU B 1 339 ? 151.751 182.167 146.405 1.00 64.52 339 GLU D C 1
ATOM 5951 O O . GLU B 1 339 ? 151.057 181.855 147.378 1.00 64.52 339 GLU D O 1
ATOM 5957 N N . MET B 1 340 ? 153.023 181.898 146.352 1.00 61.96 340 MET D N 1
ATOM 5958 C CA . MET B 1 340 ? 153.620 181.057 147.391 1.00 61.96 340 MET D CA 1
ATOM 5959 C C . MET B 1 340 ? 153.725 181.918 148.641 1.00 61.96 340 MET D C 1
ATOM 5960 O O . MET B 1 340 ? 153.478 181.410 149.704 1.00 61.96 340 MET D O 1
ATOM 5965 N N . PHE B 1 341 ? 154.017 183.191 148.490 1.00 59.68 341 PHE D N 1
ATOM 5966 C CA . PHE B 1 341 ? 154.048 184.097 149.634 1.00 59.68 341 PHE D CA 1
ATOM 5967 C C . PHE B 1 341 ? 152.725 184.077 150.388 1.00 59.68 341 PHE D C 1
ATOM 5968 O O . PHE B 1 341 ? 152.687 183.937 151.622 1.00 59.68 341 PHE D O 1
ATOM 5976 N N . GLU B 1 342 ? 151.622 184.215 149.654 1.00 62.39 342 GLU D N 1
ATOM 5977 C CA . GLU B 1 342 ? 150.308 184.131 150.281 1.00 62.39 342 GLU D CA 1
ATOM 5978 C C . GLU B 1 342 ? 150.093 182.775 150.939 1.00 62.39 342 GLU D C 1
ATOM 5979 O O . GLU B 1 342 ? 149.531 182.689 152.036 1.00 62.39 342 GLU D O 1
ATOM 5985 N N . GLU B 1 343 ? 150.545 181.706 150.292 1.00 61.34 343 GLU D N 1
ATOM 5986 C CA . GLU B 1 343 ? 150.383 180.378 150.869 1.00 61.34 343 GLU D CA 1
ATOM 5987 C C . GLU B 1 343 ? 151.162 180.230 152.169 1.00 61.34 343 GLU D C 1
ATOM 5988 O O . GLU B 1 343 ? 150.697 179.582 153.110 1.00 61.34 343 GLU D O 1
ATOM 5994 N N . MET B 1 344 ? 152.348 180.826 152.244 1.00 59.14 344 MET D N 1
ATOM 5995 C CA . MET B 1 344 ? 153.163 180.709 153.449 1.00 59.14 344 MET D CA 1
ATOM 5996 C C . MET B 1 344 ? 152.523 181.445 154.614 1.00 59.14 344 MET D C 1
ATOM 5997 O O . MET B 1 344 ? 152.443 180.919 155.737 1.00 59.14 344 MET D O 1
ATOM 6002 N N . ILE B 1 345 ? 152.059 182.671 154.369 1.00 59.14 345 ILE D N 1
ATOM 6003 C CA . ILE B 1 345 ? 151.417 183.384 155.463 1.00 59.14 345 ILE D CA 1
ATOM 6004 C C . ILE B 1 345 ? 150.124 182.692 155.862 1.00 59.14 345 ILE D C 1
ATOM 6005 O O . ILE B 1 345 ? 149.753 182.696 157.037 1.00 59.14 345 ILE D O 1
ATOM 6010 N N . THR B 1 346 ? 149.440 182.044 154.921 1.00 59.70 346 THR D N 1
ATOM 6011 C CA . THR B 1 346 ? 148.234 181.310 155.280 1.00 59.70 346 THR D CA 1
ATOM 6012 C C . THR B 1 346 ? 148.555 180.087 156.127 1.00 59.70 346 THR D C 1
ATOM 6013 O O . THR B 1 346 ? 147.803 179.748 157.043 1.00 59.70 346 THR D O 1
ATOM 6017 N N . THR B 1 347 ? 149.662 179.410 155.838 1.00 58.80 347 THR D N 1
ATOM 6018 C CA . THR B 1 347 ? 150.076 178.285 156.668 1.00 58.80 347 THR D CA 1
ATOM 6019 C C . THR B 1 347 ? 150.339 178.733 158.098 1.00 58.80 347 THR D C 1
ATOM 6020 O O . THR B 1 347 ? 149.890 178.094 159.057 1.00 58.80 347 THR D O 1
ATOM 6024 N N . ALA B 1 348 ? 151.061 179.842 158.259 1.00 58.08 348 ALA D N 1
ATOM 6025 C CA . ALA B 1 348 ? 151.303 180.358 159.606 1.00 58.08 348 ALA D CA 1
ATOM 6026 C C . ALA B 1 348 ? 150.000 180.749 160.300 1.00 58.08 348 ALA D C 1
ATOM 6027 O O . ALA B 1 348 ? 149.796 180.447 161.486 1.00 58.08 348 ALA D O 1
ATOM 6029 N N . GLU B 1 349 ? 149.110 181.431 159.580 1.00 60.93 349 GLU D N 1
ATOM 6030 C CA . GLU B 1 349 ? 147.833 181.828 160.155 1.00 60.93 349 GLU D CA 1
ATOM 6031 C C . GLU B 1 349 ? 147.042 180.628 160.626 1.00 60.93 349 GLU D C 1
ATOM 6032 O O . GLU B 1 349 ? 146.423 180.670 161.689 1.00 60.93 349 GLU D O 1
ATOM 6038 N N . GLU B 1 350 ? 147.008 179.566 159.830 1.00 60.61 350 GLU D N 1
ATOM 6039 C CA . GLU B 1 350 ? 146.258 178.387 160.235 1.00 60.61 350 GLU D CA 1
ATOM 6040 C C . GLU B 1 350 ? 146.893 177.727 161.443 1.00 60.61 350 GLU D C 1
ATOM 6041 O O . GLU B 1 350 ? 146.189 177.214 162.316 1.00 60.61 350 GLU D O 1
ATOM 6047 N N . PHE B 1 351 ? 148.222 177.743 161.516 1.00 55.64 351 PHE D N 1
ATOM 6048 C CA . PHE B 1 351 ? 148.894 177.237 162.705 1.00 55.64 351 PHE D CA 1
ATOM 6049 C C . PHE B 1 351 ? 148.428 177.969 163.952 1.00 55.64 351 PHE D C 1
ATOM 6050 O O . PHE B 1 351 ? 148.171 177.347 164.984 1.00 55.64 351 PHE D O 1
ATOM 6058 N N . TYR B 1 352 ? 148.304 179.290 163.876 1.00 56.09 352 TYR D N 1
ATOM 6059 C CA . TYR B 1 352 ? 147.912 180.040 165.065 1.00 56.09 352 TYR D CA 1
ATOM 6060 C C . TYR B 1 352 ? 146.413 180.058 165.308 1.00 56.09 352 TYR D C 1
ATOM 6061 O O . TYR B 1 352 ? 145.993 180.298 166.438 1.00 56.09 352 TYR D O 1
ATOM 6070 N N . GLN B 1 353 ? 145.599 179.819 164.289 1.00 57.33 353 GLN D N 1
ATOM 6071 C CA . GLN B 1 353 ? 144.174 179.642 164.529 1.00 57.33 353 GLN D CA 1
ATOM 6072 C C . GLN B 1 353 ? 143.887 178.306 165.183 1.00 57.33 353 GLN D C 1
ATOM 6073 O O . GLN B 1 353 ? 142.980 178.208 166.012 1.00 57.33 353 GLN D O 1
ATOM 6079 N N . SER B 1 354 ? 144.643 177.270 164.830 1.00 55.60 354 SER D N 1
ATOM 6080 C CA . SER B 1 354 ? 144.425 175.978 165.459 1.00 55.60 354 SER D CA 1
ATOM 6081 C C . SER B 1 354 ? 144.886 175.975 166.907 1.00 55.60 354 SER D C 1
ATOM 6082 O O . SER B 1 354 ? 144.407 175.163 167.700 1.00 55.60 354 SER D O 1
ATOM 6085 N N . LEU B 1 355 ? 145.803 176.861 167.273 1.00 53.33 355 LEU D N 1
ATOM 6086 C CA . LEU B 1 355 ? 146.204 177.011 168.663 1.00 53.33 355 LEU D CA 1
ATOM 6087 C C . LEU B 1 355 ? 145.297 177.945 169.446 1.00 53.33 355 LEU D C 1
ATOM 6088 O O . LEU B 1 355 ? 145.403 177.997 170.671 1.00 53.33 355 LEU D O 1
ATOM 6093 N N . GLY B 1 356 ? 144.420 178.682 168.778 1.00 54.89 356 GLY D N 1
ATOM 6094 C CA . GLY B 1 356 ? 143.535 179.596 169.464 1.00 54.89 356 GLY D CA 1
ATOM 6095 C C . GLY B 1 356 ? 144.176 180.878 169.931 1.00 54.89 356 GLY D C 1
ATOM 6096 O O . GLY B 1 356 ? 143.766 181.424 170.954 1.00 54.89 356 GLY D O 1
ATOM 6097 N N . ILE B 1 357 ? 145.163 181.385 169.208 1.00 54.74 357 ILE D N 1
ATOM 6098 C CA . ILE B 1 357 ? 145.846 182.626 169.557 1.00 54.74 357 ILE D CA 1
ATOM 6099 C C . ILE B 1 357 ? 145.275 183.737 168.683 1.00 54.74 357 ILE D C 1
ATOM 6100 O O . ILE B 1 357 ? 145.357 183.637 167.454 1.00 54.74 357 ILE D O 1
ATOM 6105 N N . PRO B 1 358 ? 144.699 184.788 169.254 1.00 55.79 358 PRO D N 1
ATOM 6106 C CA . PRO B 1 358 ? 144.173 185.872 168.422 1.00 55.79 358 PRO D CA 1
ATOM 6107 C C . PRO B 1 358 ? 145.284 186.773 167.903 1.00 55.79 358 PRO D C 1
ATOM 6108 O O . PRO B 1 358 ? 146.265 187.043 168.594 1.00 55.79 358 PRO D O 1
ATOM 6112 N N . TYR B 1 359 ? 145.122 187.247 166.675 1.00 56.96 359 TYR D N 1
ATOM 6113 C CA . TYR B 1 359 ? 146.184 187.988 166.018 1.00 56.96 359 TYR D CA 1
ATOM 6114 C C . TYR B 1 359 ? 145.586 188.951 165.009 1.00 56.96 359 TYR D C 1
ATOM 6115 O O . TYR B 1 359 ? 144.411 188.865 164.661 1.00 56.96 359 TYR D O 1
ATOM 6124 N N . HIS B 1 360 ? 146.415 189.867 164.527 1.00 59.74 360 HIS D N 1
ATOM 6125 C CA . HIS B 1 360 ? 146.145 190.518 163.259 1.00 59.74 360 HIS D CA 1
ATOM 6126 C C . HIS B 1 360 ? 147.380 190.461 162.380 1.00 59.74 360 HIS D C 1
ATOM 6127 O O . HIS B 1 360 ? 148.508 190.425 162.867 1.00 59.74 360 HIS D O 1
ATOM 6134 N N . ILE B 1 361 ? 147.147 190.445 161.090 1.00 60.79 361 ILE D N 1
ATOM 6135 C CA . ILE B 1 361 ? 148.202 190.455 160.091 1.00 60.79 361 ILE D CA 1
ATOM 6136 C C . ILE B 1 361 ? 148.501 191.894 159.724 1.00 60.79 361 ILE D C 1
ATOM 6137 O O . ILE B 1 361 ? 147.587 192.688 159.497 1.00 60.79 361 ILE D O 1
ATOM 6142 N N . VAL B 1 362 ? 149.781 192.234 159.659 1.00 62.77 362 VAL D N 1
ATOM 6143 C CA . VAL B 1 362 ? 150.221 193.604 159.449 1.00 62.77 362 VAL D CA 1
ATOM 6144 C C . VAL B 1 362 ? 151.124 193.662 158.228 1.00 62.77 362 VAL D C 1
ATOM 6145 O O . VAL B 1 362 ? 151.996 192.810 158.049 1.00 62.77 362 VAL D O 1
ATOM 6149 N N . ASN B 1 363 ? 150.904 194.665 157.389 1.00 66.31 363 ASN D N 1
ATOM 6150 C CA . ASN B 1 363 ? 151.748 194.939 156.231 1.00 66.31 363 ASN D CA 1
ATOM 6151 C C . ASN B 1 363 ? 152.802 195.959 156.640 1.00 66.31 363 ASN D C 1
ATOM 6152 O O . ASN B 1 363 ? 152.485 197.125 156.863 1.00 66.31 363 ASN D O 1
ATOM 6157 N N . ILE B 1 364 ? 154.056 195.523 156.731 1.00 65.86 364 ILE D N 1
ATOM 6158 C CA . ILE B 1 364 ? 155.117 196.365 157.268 1.00 65.86 364 ILE D CA 1
ATOM 6159 C C . ILE B 1 364 ? 155.440 197.490 156.298 1.00 65.86 364 ILE D C 1
ATOM 6160 O O . ILE B 1 364 ? 155.458 197.296 155.079 1.00 65.86 364 ILE D O 1
ATOM 6165 N N . VAL B 1 365 ? 155.707 198.680 156.841 1.00 71.28 365 VAL D N 1
ATOM 6166 C CA . VAL B 1 365 ? 155.989 199.840 156.001 1.00 71.28 365 VAL D CA 1
ATOM 6167 C C . VAL B 1 365 ? 157.349 199.694 155.331 1.00 71.28 365 VAL D C 1
ATOM 6168 O O . VAL B 1 365 ? 158.230 198.963 155.786 1.00 71.28 365 VAL D O 1
ATOM 6172 N N . SER B 1 366 ? 157.522 200.432 154.235 1.00 71.94 366 SER D N 1
ATOM 6173 C CA . SER B 1 366 ? 158.728 200.312 153.431 1.00 71.94 366 SER D CA 1
ATOM 6174 C C . SER B 1 366 ? 159.960 200.827 154.145 1.00 71.94 366 SER D C 1
ATOM 6175 O O . SER B 1 366 ? 161.071 200.433 153.790 1.00 71.94 366 SER D O 1
ATOM 6178 N N . GLY B 1 367 ? 159.797 201.705 155.126 1.00 72.45 367 GLY D N 1
ATOM 6179 C CA . GLY B 1 367 ? 160.955 202.212 155.832 1.00 72.45 367 GLY D CA 1
ATOM 6180 C C . GLY B 1 367 ? 161.637 201.147 156.664 1.00 72.45 367 GLY D C 1
ATOM 6181 O O . GLY B 1 367 ? 162.866 201.098 156.735 1.00 72.45 367 GLY D O 1
ATOM 6182 N N . SER B 1 368 ? 160.856 200.308 157.332 1.00 72.34 368 SER D N 1
ATOM 6183 C CA . SER B 1 368 ? 161.401 199.237 158.163 1.00 72.34 368 SER D CA 1
ATOM 6184 C C . SER B 1 368 ? 161.434 197.901 157.438 1.00 72.34 368 SER D C 1
ATOM 6185 O O . SER B 1 368 ? 160.970 196.899 157.965 1.00 72.34 368 SER D O 1
ATOM 6188 N N . LEU B 1 369 ? 162.003 197.848 156.243 1.00 68.72 369 LEU D N 1
ATOM 6189 C CA . LEU B 1 369 ? 162.240 196.597 155.542 1.00 68.72 369 LEU D CA 1
ATOM 6190 C C . LEU B 1 369 ? 163.737 196.359 155.455 1.00 68.72 369 LEU D C 1
ATOM 6191 O O . LEU B 1 369 ? 164.512 197.307 155.323 1.00 68.72 369 LEU D O 1
ATOM 6196 N N . ASN B 1 370 ? 164.149 195.101 155.540 1.00 70.01 370 ASN D N 1
ATOM 6197 C CA . ASN B 1 370 ? 165.549 194.820 155.289 1.00 70.01 370 ASN D CA 1
ATOM 6198 C C . ASN B 1 370 ? 165.827 194.900 153.794 1.00 70.01 370 ASN D C 1
ATOM 6199 O O . ASN B 1 370 ? 164.923 195.045 152.974 1.00 70.01 370 ASN D O 1
ATOM 6204 N N . HIS B 1 371 ? 167.106 194.820 153.440 1.00 72.59 371 HIS D N 1
ATOM 6205 C CA . HIS B 1 371 ? 167.495 195.070 152.060 1.00 72.59 371 HIS D CA 1
ATOM 6206 C C . HIS B 1 371 ? 166.935 194.029 151.110 1.00 72.59 371 HIS D C 1
ATOM 6207 O O . HIS B 1 371 ? 166.542 194.364 149.991 1.00 72.59 371 HIS D O 1
ATOM 6214 N N . ALA B 1 372 ? 166.885 192.773 151.531 1.00 67.31 372 ALA D N 1
ATOM 6215 C CA . ALA B 1 372 ? 166.442 191.722 150.632 1.00 67.31 372 ALA D CA 1
ATOM 6216 C C . ALA B 1 372 ? 164.943 191.749 150.410 1.00 67.31 372 ALA D C 1
ATOM 6217 O O . ALA B 1 372 ? 164.484 191.459 149.304 1.00 67.31 372 ALA D O 1
ATOM 6219 N N . ALA B 1 373 ? 164.173 192.105 151.430 1.00 66.05 373 ALA D N 1
ATOM 6220 C CA . ALA B 1 373 ? 162.728 191.973 151.362 1.00 66.05 373 ALA D CA 1
ATOM 6221 C C . ALA B 1 373 ? 162.135 192.943 150.357 1.00 66.05 373 ALA D C 1
ATOM 6222 O O . ALA B 1 373 ? 162.492 194.120 150.317 1.00 66.05 373 ALA D O 1
ATOM 6224 N N . SER B 1 374 ? 161.232 192.436 149.530 1.00 63.82 374 SER D N 1
ATOM 6225 C CA . SER B 1 374 ? 160.418 193.283 148.681 1.00 63.82 374 SER D CA 1
ATOM 6226 C C . SER B 1 374 ? 159.013 193.466 149.225 1.00 63.82 374 SER D C 1
ATOM 6227 O O . SER B 1 374 ? 158.304 194.366 148.775 1.00 63.82 374 SER D O 1
ATOM 6230 N N . LYS B 1 375 ? 158.606 192.633 150.177 1.00 62.01 375 LYS D N 1
ATOM 6231 C CA . LYS B 1 375 ? 157.380 192.803 150.938 1.00 62.01 375 LYS D CA 1
ATOM 6232 C C . LYS B 1 375 ? 157.470 191.915 152.165 1.00 62.01 375 LYS D C 1
ATOM 6233 O O . LYS B 1 375 ? 158.056 190.836 152.115 1.00 62.01 375 LYS D O 1
ATOM 6239 N N . LYS B 1 376 ? 156.886 192.375 153.266 1.00 61.05 376 LYS D N 1
ATOM 6240 C CA . LYS B 1 376 ? 156.917 191.634 154.516 1.00 61.05 376 LYS D CA 1
ATOM 6241 C C . LYS B 1 376 ? 155.568 191.726 155.202 1.00 61.05 376 LYS D C 1
ATOM 6242 O O . LYS B 1 376 ? 154.969 192.799 155.250 1.00 61.05 376 LYS D O 1
ATOM 6248 N N . LEU B 1 377 ? 155.091 190.600 155.717 1.00 59.72 377 LEU D N 1
ATOM 6249 C CA . LEU B 1 377 ? 153.879 190.531 156.521 1.00 59.72 377 LEU D CA 1
ATOM 6250 C C . LEU B 1 377 ? 154.252 189.984 157.885 1.00 59.72 377 LEU D C 1
ATOM 6251 O O . LEU B 1 377 ? 154.867 188.922 157.976 1.00 59.72 377 LEU D O 1
ATOM 6256 N N . ASP B 1 378 ? 153.886 190.697 158.940 1.00 61.76 378 ASP D N 1
ATOM 6257 C CA . ASP B 1 378 ? 154.059 190.188 160.290 1.00 61.76 378 ASP D CA 1
ATOM 6258 C C . ASP B 1 378 ? 152.731 189.716 160.848 1.00 61.76 378 ASP D C 1
ATOM 6259 O O . ASP B 1 378 ? 151.686 190.308 160.578 1.00 61.76 378 ASP D O 1
ATOM 6264 N N . LEU B 1 379 ? 152.779 188.643 161.617 1.00 58.36 379 LEU D N 1
ATOM 6265 C CA . LEU B 1 379 ? 151.643 188.182 162.398 1.00 58.36 379 LEU D CA 1
ATOM 6266 C C . LEU B 1 379 ? 151.894 188.600 163.836 1.00 58.36 379 LEU D C 1
ATOM 6267 O O . LEU B 1 379 ? 152.840 188.127 164.467 1.00 58.36 379 LEU D O 1
ATOM 6272 N N . GLU B 1 380 ? 151.060 189.490 164.354 1.00 60.44 380 GLU D N 1
ATOM 6273 C CA . GLU B 1 380 ? 151.211 189.994 165.709 1.00 60.44 380 GLU D CA 1
ATOM 6274 C C . GLU B 1 380 ? 150.074 189.469 166.560 1.00 60.44 380 GLU D C 1
ATOM 6275 O O . GLU B 1 380 ? 148.907 189.724 166.264 1.00 60.44 380 GLU D O 1
ATOM 6281 N N . ALA B 1 381 ? 150.418 188.745 167.611 1.00 57.66 381 ALA D N 1
ATOM 6282 C CA . ALA B 1 381 ? 149.441 188.106 168.469 1.00 57.66 381 ALA D CA 1
ATOM 6283 C C . ALA B 1 381 ? 149.041 189.024 169.611 1.00 57.66 381 ALA D C 1
ATOM 6284 O O . ALA B 1 381 ? 149.831 189.833 170.091 1.00 57.66 381 ALA D O 1
ATOM 6286 N N . TRP B 1 382 ? 147.802 188.882 170.050 1.00 57.92 382 TRP D N 1
ATOM 6287 C CA . TRP B 1 382 ? 147.312 189.649 171.180 1.00 57.92 382 TRP D CA 1
ATOM 6288 C C . TRP B 1 382 ? 147.730 188.986 172.484 1.00 57.92 382 TRP D C 1
ATOM 6289 O O . TRP B 1 382 ? 147.534 187.786 172.669 1.00 57.92 382 TRP D O 1
ATOM 6300 N N . PHE B 1 383 ? 148.318 189.772 173.379 1.00 57.45 383 PHE D N 1
ATOM 6301 C CA . PHE B 1 383 ? 148.726 189.302 174.696 1.00 57.45 383 PHE D CA 1
ATOM 6302 C C . PHE B 1 383 ? 147.789 189.873 175.746 1.00 57.45 383 PHE D C 1
ATOM 6303 O O . PHE B 1 383 ? 147.896 191.055 176.093 1.00 57.45 383 PHE D O 1
ATOM 6311 N N . PRO B 1 384 ? 146.861 189.082 176.284 1.00 58.18 384 PRO D N 1
ATOM 6312 C CA . PRO B 1 384 ? 145.823 189.655 177.146 1.00 58.18 384 PRO D CA 1
ATOM 6313 C C . PRO B 1 384 ? 146.316 190.050 178.519 1.00 58.18 384 PRO D C 1
ATOM 6314 O O . PRO B 1 384 ? 145.718 190.929 179.146 1.00 58.18 384 PRO D O 1
ATOM 6318 N N . GLY B 1 385 ? 147.367 189.411 179.026 1.00 60.45 385 GLY D N 1
ATOM 6319 C CA . GLY B 1 385 ? 147.919 189.824 180.298 1.00 60.45 385 GLY D CA 1
ATOM 6320 C C . GLY B 1 385 ? 148.829 191.019 180.179 1.00 60.45 385 GLY D C 1
ATOM 6321 O O . GLY B 1 385 ? 148.982 191.780 181.135 1.00 60.45 385 GLY D O 1
ATOM 6322 N N . SER B 1 386 ? 149.440 191.205 179.019 1.00 60.52 386 SER D N 1
ATOM 6323 C CA . SER B 1 386 ? 150.269 192.369 178.767 1.00 60.52 386 SER D CA 1
ATOM 6324 C C . SER B 1 386 ? 149.498 193.503 178.117 1.00 60.52 386 SER D C 1
ATOM 6325 O O . SER B 1 386 ? 149.929 194.654 178.203 1.00 60.52 386 SER D O 1
ATOM 6328 N N . GLY B 1 387 ? 148.383 193.203 177.462 1.00 60.00 387 GLY D N 1
ATOM 6329 C CA . GLY B 1 387 ? 147.606 194.222 176.792 1.00 60.00 387 GLY D CA 1
ATOM 6330 C C . GLY B 1 387 ? 148.243 194.789 175.548 1.00 60.00 387 GLY D C 1
ATOM 6331 O O . GLY B 1 387 ? 148.029 195.959 175.238 1.00 60.00 387 GLY D O 1
ATOM 6332 N N . ALA B 1 388 ? 149.003 193.987 174.810 1.00 59.20 388 ALA D N 1
ATOM 6333 C CA . ALA B 1 388 ? 149.717 194.495 173.652 1.00 59.20 388 ALA D CA 1
ATOM 6334 C C . ALA B 1 388 ? 149.762 193.439 172.562 1.00 59.20 388 ALA D C 1
ATOM 6335 O O . ALA B 1 388 ? 149.615 192.247 172.819 1.00 59.20 388 ALA D O 1
ATOM 6337 N N . PHE B 1 389 ? 149.974 193.899 171.335 1.00 58.29 389 PHE D N 1
ATOM 6338 C CA . PHE B 1 389 ? 150.264 193.021 170.213 1.00 58.29 389 PHE D CA 1
ATOM 6339 C C . PHE B 1 389 ? 151.764 192.779 170.148 1.00 58.29 389 PHE D C 1
ATOM 6340 O O . PHE B 1 389 ? 152.552 193.722 170.237 1.00 58.29 389 PHE D O 1
ATOM 6348 N N . ARG B 1 390 ? 152.156 191.523 169.998 1.00 61.51 390 ARG D N 1
ATOM 6349 C CA . ARG B 1 390 ? 153.558 191.156 169.896 1.00 61.51 390 ARG D CA 1
ATOM 6350 C C . ARG B 1 390 ? 153.771 190.346 168.633 1.00 61.51 390 ARG D C 1
ATOM 6351 O O . ARG B 1 390 ? 152.968 189.474 168.309 1.00 61.51 390 ARG D O 1
ATOM 6359 N N . GLU B 1 391 ? 154.862 190.624 167.934 1.00 63.36 391 GLU D N 1
ATOM 6360 C CA . GLU B 1 391 ? 155.148 189.915 166.697 1.00 63.36 391 GLU D CA 1
ATOM 6361 C C . GLU B 1 391 ? 155.573 188.481 166.977 1.00 63.36 391 GLU D C 1
ATOM 6362 O O . GLU B 1 391 ? 156.485 188.234 167.766 1.00 63.36 391 GLU D O 1
ATOM 6368 N N . LEU B 1 392 ? 154.924 187.541 166.315 1.00 58.93 392 LEU D N 1
ATOM 6369 C CA . LEU B 1 392 ? 155.251 186.133 166.433 1.00 58.93 392 LEU D CA 1
ATOM 6370 C C . LEU B 1 392 ? 155.742 185.510 165.144 1.00 58.93 392 LEU D C 1
ATOM 6371 O O . LEU B 1 392 ? 156.533 184.573 165.195 1.00 58.93 392 LEU D O 1
ATOM 6376 N N . VAL B 1 393 ? 155.304 186.002 163.997 1.00 58.05 393 VAL D N 1
ATOM 6377 C CA . VAL B 1 393 ? 155.665 185.449 162.704 1.00 58.05 393 VAL D CA 1
ATOM 6378 C C . VAL B 1 393 ? 156.072 186.597 161.805 1.00 58.05 393 VAL D C 1
ATOM 6379 O O . VAL B 1 393 ? 155.470 187.671 161.849 1.00 58.05 393 VAL D O 1
ATOM 6383 N N . SER B 1 394 ? 157.097 186.377 160.998 1.00 60.37 394 SER D N 1
ATOM 6384 C CA . SER B 1 394 ? 157.518 187.337 159.992 1.00 60.37 394 SER D CA 1
ATOM 6385 C C . SER B 1 394 ? 157.659 186.599 158.674 1.00 60.37 394 SER D C 1
ATOM 6386 O O . SER B 1 394 ? 158.420 185.635 158.588 1.00 60.37 394 SER D O 1
ATOM 6389 N N . CYS B 1 395 ? 156.918 187.029 157.661 1.00 59.68 395 CYS D N 1
ATOM 6390 C CA . CYS B 1 395 ? 156.937 186.405 156.347 1.00 59.68 395 CYS D CA 1
ATOM 6391 C C . CYS B 1 395 ? 157.479 187.400 155.336 1.00 59.68 395 CYS D C 1
ATOM 6392 O O . CYS B 1 395 ? 157.041 188.548 155.304 1.00 59.68 395 CYS D O 1
ATOM 6395 N N . SER B 1 396 ? 158.415 186.960 154.506 1.00 57.50 396 SER D N 1
ATOM 6396 C CA . SER B 1 396 ? 159.138 187.864 153.627 1.00 57.50 396 SER D CA 1
ATOM 6397 C C . SER B 1 396 ? 159.370 187.222 152.269 1.00 57.50 396 SER D C 1
ATOM 6398 O O . SER B 1 396 ? 159.612 186.020 152.180 1.00 57.50 396 SER D O 1
ATOM 6401 N N . ASN B 1 397 ? 159.282 188.030 151.208 1.00 59.14 397 ASN D N 1
ATOM 6402 C CA . ASN B 1 397 ? 159.595 187.545 149.837 1.00 59.14 397 ASN D CA 1
ATOM 6403 C C . ASN B 1 397 ? 160.807 188.338 149.347 1.00 59.14 397 ASN D C 1
ATOM 6404 O O . ASN B 1 397 ? 160.657 189.548 149.116 1.00 59.14 397 ASN D O 1
ATOM 6409 N N . CYS B 1 398 ? 161.960 187.683 149.203 1.00 62.28 398 CYS D N 1
ATOM 6410 C CA . CYS B 1 398 ? 163.207 188.398 148.827 1.00 62.28 398 CYS D CA 1
ATOM 6411 C C . CYS B 1 398 ? 163.467 188.255 147.327 1.00 62.28 398 CYS D C 1
ATOM 6412 O O . CYS B 1 398 ? 164.530 188.708 146.877 1.00 62.28 398 CYS D O 1
ATOM 6415 N N . THR B 1 399 ? 162.536 187.645 146.594 1.00 61.96 399 THR D N 1
ATOM 6416 C CA . THR B 1 399 ? 162.680 187.472 145.123 1.00 61.96 399 THR D CA 1
ATOM 6417 C C . THR B 1 399 ? 164.060 186.885 144.800 1.00 61.96 399 THR D C 1
ATOM 6418 O O . THR B 1 399 ? 164.393 185.838 145.382 1.00 61.96 399 THR D O 1
ATOM 6422 N N . ASP B 1 400 ? 164.829 187.527 143.915 1.00 64.53 400 ASP D N 1
ATOM 6423 C CA . ASP B 1 400 ? 166.132 186.956 143.477 1.00 64.53 400 ASP D CA 1
ATOM 6424 C C . ASP B 1 400 ? 167.308 187.738 144.071 1.00 64.53 400 ASP D C 1
ATOM 6425 O O . ASP B 1 400 ? 168.417 187.621 143.527 1.00 64.53 400 ASP D O 1
ATOM 6430 N N . TYR B 1 401 ? 167.076 188.493 145.144 1.00 65.94 401 TYR D N 1
ATOM 6431 C CA . TYR B 1 401 ? 168.150 189.300 145.778 1.00 65.94 401 TYR D CA 1
ATOM 6432 C C . TYR B 1 401 ? 169.258 188.371 146.283 1.00 65.94 401 TYR D C 1
ATOM 6433 O O . TYR B 1 401 ? 170.431 188.618 145.958 1.00 65.94 401 TYR D O 1
ATOM 6442 N N . GLN B 1 402 ? 168.898 187.339 147.052 1.00 65.10 402 GLN D N 1
ATOM 6443 C CA . GLN B 1 402 ? 169.882 186.413 147.588 1.00 65.10 402 GLN D CA 1
ATOM 6444 C C . GLN B 1 402 ? 170.213 185.276 146.642 1.00 65.10 402 GLN D C 1
ATOM 6445 O O . GLN B 1 402 ? 171.299 184.703 146.745 1.00 65.10 402 GLN D O 1
ATOM 6451 N N . ALA B 1 403 ? 169.311 184.940 145.728 1.00 61.00 403 ALA D N 1
ATOM 6452 C CA . ALA B 1 403 ? 169.584 183.853 144.804 1.00 61.00 403 ALA D CA 1
ATOM 6453 C C . ALA B 1 403 ? 170.721 184.204 143.864 1.00 61.00 403 ALA D C 1
ATOM 6454 O O . ALA B 1 403 ? 171.524 183.338 143.514 1.00 61.00 403 ALA D O 1
ATOM 6456 N N . ARG B 1 404 ? 170.822 185.460 143.447 1.00 63.11 404 ARG D N 1
ATOM 6457 C CA . ARG B 1 404 ? 171.909 185.793 142.545 1.00 63.11 404 ARG D CA 1
ATOM 6458 C C . ARG B 1 404 ? 173.214 186.016 143.281 1.00 63.11 404 ARG D C 1
ATOM 6459 O O . ARG B 1 404 ? 174.279 185.858 142.683 1.00 63.11 404 ARG D O 1
ATOM 6467 N N . ARG B 1 405 ? 173.157 186.370 144.560 1.00 65.93 405 ARG D N 1
ATOM 6468 C CA . ARG B 1 405 ? 174.371 186.429 145.358 1.00 65.93 405 ARG D CA 1
ATOM 6469 C C . ARG B 1 405 ? 174.901 185.036 145.658 1.00 65.93 405 ARG D C 1
ATOM 6470 O O . ARG B 1 405 ? 176.116 184.833 145.706 1.00 65.93 405 ARG D O 1
ATOM 6478 N N . LEU B 1 406 ? 174.015 184.070 145.856 1.00 62.60 406 LEU D N 1
ATOM 6479 C CA . LEU B 1 406 ? 174.414 182.690 146.066 1.00 62.60 406 LEU D CA 1
ATOM 6480 C C . LEU B 1 406 ? 174.506 181.899 144.775 1.00 62.60 406 LEU D C 1
ATOM 6481 O O . LEU B 1 406 ? 174.944 180.748 144.807 1.00 62.60 406 LEU D O 1
ATOM 6486 N N . ARG B 1 407 ? 174.093 182.484 143.654 1.00 61.78 407 ARG D N 1
ATOM 6487 C CA . ARG B 1 407 ? 174.141 181.845 142.343 1.00 61.78 407 ARG D CA 1
ATOM 6488 C C . ARG B 1 407 ? 173.333 180.555 142.316 1.00 61.78 407 ARG D C 1
ATOM 6489 O O . ARG B 1 407 ? 173.833 179.490 141.974 1.00 61.78 407 ARG D O 1
ATOM 6497 N N . ILE B 1 408 ? 172.064 180.666 142.667 1.00 58.83 408 ILE D N 1
ATOM 6498 C CA . ILE B 1 408 ? 171.119 179.565 142.574 1.00 58.83 408 ILE D CA 1
ATOM 6499 C C . ILE B 1 408 ? 170.240 179.848 141.370 1.00 58.83 408 ILE D C 1
ATOM 6500 O O . ILE B 1 408 ? 169.413 180.759 141.391 1.00 58.83 408 ILE D O 1
ATOM 6505 N N . ARG B 1 409 ? 170.422 179.075 140.315 1.00 60.17 409 ARG D N 1
ATOM 6506 C CA . ARG B 1 409 ? 169.926 179.431 139.002 1.00 60.17 409 ARG D CA 1
ATOM 6507 C C . ARG B 1 409 ? 168.664 178.649 138.687 1.00 60.17 409 ARG D C 1
ATOM 6508 O O . ARG B 1 409 ? 168.468 177.537 139.171 1.00 60.17 409 ARG D O 1
ATOM 6516 N N . TYR B 1 410 ? 167.765 179.208 137.904 1.00 63.09 410 TYR D N 1
ATOM 6517 C CA . TYR B 1 410 ? 166.456 178.555 137.696 1.00 63.09 410 TYR D CA 1
ATOM 6518 C C . TYR B 1 410 ? 166.554 177.403 136.712 1.00 63.09 410 TYR D C 1
ATOM 6519 O O . TYR B 1 410 ? 166.180 176.313 137.032 1.00 63.09 410 TYR D O 1
ATOM 6528 N N . GLY B 1 411 ? 166.998 177.639 135.524 1.00 65.01 411 GLY D N 1
ATOM 6529 C CA . GLY B 1 411 ? 167.059 176.517 134.620 1.00 65.01 411 GLY D CA 1
ATOM 6530 C C . GLY B 1 411 ? 168.308 175.685 134.806 1.00 65.01 411 GLY D C 1
ATOM 6531 O O . GLY B 1 411 ? 169.298 176.112 135.388 1.00 65.01 411 GLY D O 1
ATOM 6532 N N . GLN B 1 412 ? 168.260 174.467 134.283 1.00 70.53 412 GLN D N 1
ATOM 6533 C CA . GLN B 1 412 ? 169.416 173.586 134.319 1.00 70.53 412 GLN D CA 1
ATOM 6534 C C . GLN B 1 412 ? 170.361 173.806 133.151 1.00 70.53 412 GLN D C 1
ATOM 6535 O O . GLN B 1 412 ? 171.528 173.421 133.234 1.00 70.53 412 GLN D O 1
ATOM 6541 N N . THR B 1 413 ? 169.885 174.416 132.076 1.00 75.45 413 THR D N 1
ATOM 6542 C CA . THR B 1 413 ? 170.677 174.704 130.895 1.00 75.45 413 THR D CA 1
ATOM 6543 C C . THR B 1 413 ? 170.684 176.205 130.659 1.00 75.45 413 THR D C 1
ATOM 6544 O O . THR B 1 413 ? 169.703 176.895 130.935 1.00 75.45 413 THR D O 1
ATOM 6548 N N . LYS B 1 414 ? 171.799 176.708 130.162 1.00 75.52 414 LYS D N 1
ATOM 6549 C CA . LYS B 1 414 ? 171.913 178.103 129.780 1.00 75.52 414 LYS D CA 1
ATOM 6550 C C . LYS B 1 414 ? 171.744 178.226 128.275 1.00 75.52 414 LYS D C 1
ATOM 6551 O O . LYS B 1 414 ? 172.182 177.357 127.520 1.00 75.52 414 LYS D O 1
ATOM 6557 N N . LYS B 1 415 ? 171.091 179.295 127.842 1.00 81.12 415 LYS D N 1
ATOM 6558 C CA . LYS B 1 415 ? 170.955 179.578 126.425 1.00 81.12 415 LYS D CA 1
ATOM 6559 C C . LYS B 1 415 ? 172.146 180.389 125.943 1.00 81.12 415 LYS D C 1
ATOM 6560 O O . LYS B 1 415 ? 172.719 181.185 126.687 1.00 81.12 415 LYS D O 1
ATOM 6566 N N . MET B 1 416 ? 172.522 180.179 124.688 1.00 84.94 416 MET D N 1
ATOM 6567 C CA . MET B 1 416 ? 173.599 180.968 124.111 1.00 84.94 416 MET D CA 1
ATOM 6568 C C . MET B 1 416 ? 173.139 182.407 123.934 1.00 84.94 416 MET D C 1
ATOM 6569 O O . MET B 1 416 ? 172.056 182.661 123.397 1.00 84.94 416 MET D O 1
ATOM 6571 N N . MET B 1 417 ? 173.960 183.347 124.398 1.00 85.23 417 MET D N 1
ATOM 6572 C CA . MET B 1 417 ? 173.650 184.772 124.324 1.00 85.23 417 MET D CA 1
ATOM 6573 C C . MET B 1 417 ? 172.326 185.080 125.019 1.00 85.23 417 MET D C 1
ATOM 6574 O O . MET B 1 417 ? 171.424 185.692 124.446 1.00 85.23 417 MET D O 1
ATOM 6576 N N . ASP B 1 418 ? 172.214 184.641 126.269 1.00 83.16 418 ASP D N 1
ATOM 6577 C CA . ASP B 1 418 ? 171.008 184.871 127.059 1.00 83.16 418 ASP D CA 1
ATOM 6578 C C . ASP B 1 418 ? 171.353 184.648 128.520 1.00 83.16 418 ASP D C 1
ATOM 6579 O O . ASP B 1 418 ? 171.790 183.555 128.886 1.00 83.16 418 ASP D O 1
ATOM 6584 N N . LYS B 1 419 ? 171.155 185.668 129.349 1.00 76.88 419 LYS D N 1
ATOM 6585 C CA . LYS B 1 419 ? 171.572 185.588 130.741 1.00 76.88 419 LYS D CA 1
ATOM 6586 C C . LYS B 1 419 ? 170.663 184.657 131.533 1.00 76.88 419 LYS D C 1
ATOM 6587 O O . LYS B 1 419 ? 169.491 184.467 131.206 1.00 76.88 419 LYS D O 1
ATOM 6593 N N . VAL B 1 420 ? 171.219 184.078 132.590 1.00 68.24 420 VAL D N 1
ATOM 6594 C CA . VAL B 1 420 ? 170.479 183.116 133.388 1.00 68.24 420 VAL D CA 1
ATOM 6595 C C . VAL B 1 420 ? 169.496 183.838 134.300 1.00 68.24 420 VAL D C 1
ATOM 6596 O O . VAL B 1 420 ? 169.653 185.011 134.634 1.00 68.24 420 VAL D O 1
ATOM 6600 N N . GLU B 1 421 ? 168.462 183.111 134.702 1.00 66.09 421 GLU D N 1
ATOM 6601 C CA . GLU B 1 421 ? 167.497 183.568 135.683 1.00 66.09 421 GLU D CA 1
ATOM 6602 C C . GLU B 1 421 ? 167.729 182.834 136.991 1.00 66.09 421 GLU D C 1
ATOM 6603 O O . GLU B 1 421 ? 168.073 181.651 136.995 1.00 66.09 421 GLU D O 1
ATOM 6609 N N . PHE B 1 422 ? 167.546 183.534 138.095 1.00 59.53 422 PHE D N 1
ATOM 6610 C CA . PHE B 1 422 ? 167.711 182.946 139.409 1.00 59.53 422 PHE D CA 1
ATOM 6611 C C . PHE B 1 422 ? 166.353 182.667 140.026 1.00 59.53 422 PHE D C 1
ATOM 6612 O O . PHE B 1 422 ? 165.357 183.303 139.686 1.00 59.53 422 PHE D O 1
ATOM 6620 N N . VAL B 1 423 ? 166.343 181.729 140.933 1.00 57.76 423 VAL D N 1
ATOM 6621 C CA . VAL B 1 423 ? 165.095 181.309 141.589 1.00 57.76 423 VAL D CA 1
ATOM 6622 C C . VAL B 1 423 ? 164.632 182.403 142.534 1.00 57.76 423 VAL D C 1
ATOM 6623 O O . VAL B 1 423 ? 165.367 183.324 142.754 1.00 57.76 423 VAL D O 1
ATOM 6627 N N . HIS B 1 424 ? 163.417 182.306 143.027 1.00 57.87 424 HIS D N 1
ATOM 6628 C CA . HIS B 1 424 ? 162.928 183.217 144.046 1.00 57.87 424 HIS D CA 1
ATOM 6629 C C . HIS B 1 424 ? 162.938 182.526 145.399 1.00 57.87 424 HIS D C 1
ATOM 6630 O O . HIS B 1 424 ? 162.625 181.341 145.499 1.00 57.87 424 HIS D O 1
ATOM 6637 N N . MET B 1 425 ? 163.309 183.266 146.436 1.00 57.36 425 MET D N 1
ATOM 6638 C CA . MET B 1 425 ? 163.481 182.710 147.770 1.00 57.36 425 MET D CA 1
ATOM 6639 C C . MET B 1 425 ? 162.590 183.441 148.760 1.00 57.36 425 MET D C 1
ATOM 6640 O O . MET B 1 425 ? 162.585 184.670 148.808 1.00 57.36 425 MET D O 1
ATOM 6645 N N . LEU B 1 426 ? 161.844 182.678 149.547 1.00 54.56 426 LEU D N 1
ATOM 6646 C CA . LEU B 1 426 ? 160.905 183.204 150.522 1.00 54.56 426 LEU D CA 1
ATOM 6647 C C . LEU B 1 426 ? 161.128 182.516 151.853 1.00 54.56 426 LEU D C 1
ATOM 6648 O O . LEU B 1 426 ? 161.370 181.313 151.899 1.00 54.56 426 LEU D O 1
ATOM 6653 N N . ASN B 1 427 ? 161.036 183.273 152.934 1.00 55.86 427 ASN D N 1
ATOM 6654 C CA . ASN B 1 427 ? 161.196 182.705 154.259 1.00 55.86 427 ASN D CA 1
ATOM 6655 C C . ASN B 1 427 ? 160.130 183.269 155.176 1.00 55.86 427 ASN D C 1
ATOM 6656 O O . ASN B 1 427 ? 159.704 184.411 155.028 1.00 55.86 427 ASN D O 1
ATOM 6661 N N . ALA B 1 428 ? 159.693 182.447 156.118 1.00 55.52 428 ALA D N 1
ATOM 6662 C CA . ALA B 1 428 ? 158.650 182.830 157.052 1.00 55.52 428 ALA D CA 1
ATOM 6663 C C . ALA B 1 428 ? 158.838 182.040 158.329 1.00 55.52 428 ALA D C 1
ATOM 6664 O O . ALA B 1 428 ? 158.990 180.820 158.285 1.00 55.52 428 ALA D O 1
ATOM 6666 N N . THR B 1 429 ? 158.833 182.731 159.456 1.00 58.39 429 THR D N 1
ATOM 6667 C CA . THR B 1 429 ? 158.856 182.048 160.734 1.00 58.39 429 THR D CA 1
ATOM 6668 C C . THR B 1 429 ? 157.578 181.251 160.907 1.00 58.39 429 THR D C 1
ATOM 6669 O O . THR B 1 429 ? 156.488 181.736 160.608 1.00 58.39 429 THR D O 1
ATOM 6673 N N . MET B 1 430 ? 157.707 180.015 161.359 1.00 59.16 430 MET D N 1
ATOM 6674 C CA . MET B 1 430 ? 156.520 179.264 161.721 1.00 59.16 430 MET D CA 1
ATOM 6675 C C . MET B 1 430 ? 156.247 179.357 163.215 1.00 59.16 430 MET D C 1
ATOM 6676 O O . MET B 1 430 ? 155.116 179.619 163.625 1.00 59.16 430 MET D O 1
ATOM 6681 N N . CYS B 1 431 ? 157.273 179.161 164.038 1.00 60.03 431 CYS D N 1
ATOM 6682 C CA . CYS B 1 431 ? 157.094 179.152 165.484 1.00 60.03 431 CYS D CA 1
ATOM 6683 C C . CYS B 1 431 ? 158.436 179.418 166.144 1.00 60.03 431 CYS D C 1
ATOM 6684 O O . CYS B 1 431 ? 159.330 178.576 166.073 1.00 60.03 431 CYS D O 1
ATOM 6687 N N . ALA B 1 432 ? 158.579 180.574 166.774 1.00 60.26 432 ALA D N 1
ATOM 6688 C CA . ALA B 1 432 ? 159.653 180.801 167.728 1.00 60.26 432 ALA D CA 1
ATOM 6689 C C . ALA B 1 432 ? 159.141 180.365 169.090 1.00 60.26 432 ALA D C 1
ATOM 6690 O O . ALA B 1 432 ? 158.177 180.937 169.602 1.00 60.26 432 ALA D O 1
ATOM 6692 N N . THR B 1 433 ? 159.776 179.352 169.672 1.00 60.52 433 THR D N 1
ATOM 6693 C CA . THR B 1 433 ? 159.119 178.593 170.729 1.00 60.52 433 THR D CA 1
ATOM 6694 C C . THR B 1 433 ? 158.933 179.412 171.999 1.00 60.52 433 THR D C 1
ATOM 6695 O O . THR B 1 433 ? 157.916 179.270 172.680 1.00 60.52 433 THR D O 1
ATOM 6699 N N . THR B 1 434 ? 159.887 180.270 172.343 1.00 61.20 434 THR D N 1
ATOM 6700 C CA . THR B 1 434 ? 159.751 181.039 173.576 1.00 61.20 434 THR D CA 1
ATOM 6701 C C . THR B 1 434 ? 158.596 182.027 173.486 1.00 61.20 434 THR D C 1
ATOM 6702 O O . THR B 1 434 ? 157.773 182.123 174.402 1.00 61.20 434 THR D O 1
ATOM 6706 N N . ARG B 1 435 ? 158.513 182.763 172.381 1.00 61.81 435 ARG D N 1
ATOM 6707 C CA . ARG B 1 435 ? 157.442 183.734 172.217 1.00 61.81 435 ARG D CA 1
ATOM 6708 C C . ARG B 1 435 ? 156.089 183.056 172.108 1.00 61.81 435 ARG D C 1
ATOM 6709 O O . ARG B 1 435 ? 155.091 183.563 172.627 1.00 61.81 435 ARG D O 1
ATOM 6717 N N . THR B 1 436 ? 156.030 181.914 171.436 1.00 56.92 436 THR D N 1
ATOM 6718 C CA . THR B 1 436 ? 154.763 181.209 171.331 1.00 56.92 436 THR D CA 1
ATOM 6719 C C . THR B 1 436 ? 154.343 180.627 172.668 1.00 56.92 436 THR D C 1
ATOM 6720 O O . THR B 1 436 ? 153.151 180.585 172.974 1.00 56.92 436 THR D O 1
ATOM 6724 N N . ILE B 1 437 ? 155.299 180.203 173.488 1.00 56.85 437 ILE D N 1
ATOM 6725 C CA . ILE B 1 437 ? 154.970 179.763 174.836 1.00 56.85 437 ILE D CA 1
ATOM 6726 C C . ILE B 1 437 ? 154.427 180.923 175.650 1.00 56.85 437 ILE D C 1
ATOM 6727 O O . ILE B 1 437 ? 153.468 180.769 176.408 1.00 56.85 437 ILE D O 1
ATOM 6732 N N . CYS B 1 438 ? 155.027 182.103 175.504 1.00 58.59 438 CYS D N 1
ATOM 6733 C CA . CYS B 1 438 ? 154.517 183.279 176.200 1.00 58.59 438 CYS D CA 1
ATOM 6734 C C . CYS B 1 438 ? 153.084 183.583 175.785 1.00 58.59 438 CYS D C 1
ATOM 6735 O O . CYS B 1 438 ? 152.223 183.861 176.628 1.00 58.59 438 CYS D O 1
ATOM 6738 N N . ALA B 1 439 ? 152.810 183.530 174.485 1.00 55.25 439 ALA D N 1
ATOM 6739 C CA . ALA B 1 439 ? 151.464 183.805 174.002 1.00 55.25 439 ALA D CA 1
ATOM 6740 C C . ALA B 1 439 ? 150.471 182.763 174.493 1.00 55.25 439 ALA D C 1
ATOM 6741 O O . ALA B 1 439 ? 149.338 183.098 174.852 1.00 55.25 439 ALA D O 1
ATOM 6743 N N . ILE B 1 440 ? 150.874 181.494 174.522 1.00 54.68 440 ILE D N 1
ATOM 6744 C CA . ILE B 1 440 ? 149.987 180.443 175.007 1.00 54.68 440 ILE D CA 1
ATOM 6745 C C . ILE B 1 440 ? 149.686 180.639 176.482 1.00 54.68 440 ILE D C 1
ATOM 6746 O O . ILE B 1 440 ? 148.536 180.530 176.915 1.00 54.68 440 ILE D O 1
ATOM 6751 N N . LEU B 1 441 ? 150.710 180.938 177.278 1.00 56.40 441 LEU D N 1
ATOM 6752 C CA . LEU B 1 441 ? 150.500 181.132 178.706 1.00 56.40 441 LEU D CA 1
ATOM 6753 C C . LEU B 1 441 ? 149.584 182.310 178.970 1.00 56.40 441 LEU D C 1
ATOM 6754 O O . LEU B 1 441 ? 148.702 182.238 179.827 1.00 56.40 441 LEU D O 1
ATOM 6759 N N . GLU B 1 442 ? 149.773 183.408 178.246 1.00 58.54 442 GLU D N 1
ATOM 6760 C CA . GLU B 1 442 ? 148.949 184.579 178.497 1.00 58.54 442 GLU D CA 1
ATOM 6761 C C . GLU B 1 442 ? 147.526 184.390 178.006 1.00 58.54 442 GLU D C 1
ATOM 6762 O O . GLU B 1 442 ? 146.601 184.960 178.583 1.00 58.54 442 GLU D O 1
ATOM 6768 N N . ASN B 1 443 ? 147.323 183.603 176.960 1.00 55.93 443 ASN D N 1
ATOM 6769 C CA . ASN B 1 443 ? 145.986 183.438 176.416 1.00 55.93 443 ASN D CA 1
ATOM 6770 C C . ASN B 1 443 ? 145.209 182.297 177.043 1.00 55.93 443 ASN D C 1
ATOM 6771 O O . ASN B 1 443 ? 143.989 182.246 176.881 1.00 55.93 443 ASN D O 1
ATOM 6776 N N . TYR B 1 444 ? 145.865 181.381 177.749 1.00 56.79 444 TYR D N 1
ATOM 6777 C CA . TYR B 1 444 ? 145.190 180.209 178.291 1.00 56.79 444 TYR D CA 1
ATOM 6778 C C . TYR B 1 444 ? 145.266 180.147 179.807 1.00 56.79 444 TYR D C 1
ATOM 6779 O O . TYR B 1 444 ? 144.999 179.099 180.389 1.00 56.79 444 TYR D O 1
ATOM 6788 N N . GLN B 1 445 ? 145.622 181.243 180.459 1.00 59.58 445 GLN D N 1
ATOM 6789 C CA . GLN B 1 445 ? 145.691 181.245 181.910 1.00 59.58 445 GLN D CA 1
ATOM 6790 C C . GLN B 1 445 ? 144.297 181.197 182.510 1.00 59.58 445 GLN D C 1
ATOM 6791 O O . GLN B 1 445 ? 143.371 181.841 182.015 1.00 59.58 445 GLN D O 1
ATOM 6797 N N . THR B 1 446 ? 144.149 180.410 183.561 1.00 63.50 446 THR D N 1
ATOM 6798 C CA . THR B 1 446 ? 142.970 180.389 184.406 1.00 63.50 446 THR D CA 1
ATOM 6799 C C . THR B 1 446 ? 143.398 180.762 185.819 1.00 63.50 446 THR D C 1
ATOM 6800 O O . THR B 1 446 ? 144.505 181.245 186.046 1.00 63.50 446 THR D O 1
ATOM 6804 N N . GLU B 1 447 ? 142.496 180.565 186.771 1.00 67.31 447 GLU D N 1
ATOM 6805 C CA . GLU B 1 447 ? 142.821 180.809 188.167 1.00 67.31 447 GLU D CA 1
ATOM 6806 C C . GLU B 1 447 ? 143.631 179.683 188.785 1.00 67.31 447 GLU D C 1
ATOM 6807 O O . GLU B 1 447 ? 144.357 179.921 189.752 1.00 67.31 447 GLU D O 1
ATOM 6813 N N . LYS B 1 448 ? 143.539 178.473 188.242 1.00 64.81 448 LYS D N 1
ATOM 6814 C CA . LYS B 1 448 ? 144.251 177.332 188.786 1.00 64.81 448 LYS D CA 1
ATOM 6815 C C . LYS B 1 448 ? 145.467 176.926 187.970 1.00 64.81 448 LYS D C 1
ATOM 6816 O O . LYS B 1 448 ? 146.214 176.049 188.407 1.00 64.81 448 LYS D O 1
ATOM 6818 N N . GLY B 1 449 ? 145.689 177.533 186.814 1.00 62.33 449 GLY D N 1
ATOM 6819 C CA . GLY B 1 449 ? 146.821 177.173 185.985 1.00 62.33 449 GLY D CA 1
ATOM 6820 C C . GLY B 1 449 ? 146.565 177.578 184.548 1.00 62.33 449 GLY D C 1
ATOM 6821 O O . GLY B 1 449 ? 145.715 178.415 184.272 1.00 62.33 449 GLY D O 1
ATOM 6822 N N . ILE B 1 450 ? 147.317 176.962 183.646 1.00 58.18 450 ILE D N 1
ATOM 6823 C CA . ILE B 1 450 ? 147.205 177.221 182.217 1.00 58.18 450 ILE D CA 1
ATOM 6824 C C . ILE B 1 450 ? 146.517 176.037 181.570 1.00 58.18 450 ILE D C 1
ATOM 6825 O O . ILE B 1 450 ? 146.955 174.895 181.728 1.00 58.18 450 ILE D O 1
ATOM 6830 N N . THR B 1 451 ? 145.435 176.309 180.854 1.00 58.10 451 THR D N 1
ATOM 6831 C CA . THR B 1 451 ? 144.788 175.284 180.055 1.00 58.10 451 THR D CA 1
ATOM 6832 C C . THR B 1 451 ? 145.680 174.901 178.886 1.00 58.10 451 THR D C 1
ATOM 6833 O O . THR B 1 451 ? 146.281 175.758 178.240 1.00 58.10 451 THR D O 1
ATOM 6837 N N . VAL B 1 452 ? 145.775 173.609 178.619 1.00 58.27 452 VAL D N 1
ATOM 6838 C CA . VAL B 1 452 ? 146.593 173.139 177.502 1.00 58.27 452 VAL D CA 1
ATOM 6839 C C . VAL B 1 452 ? 145.797 173.299 176.211 1.00 58.27 452 VAL D C 1
ATOM 6840 O O . VAL B 1 452 ? 144.643 172.860 176.153 1.00 58.27 452 VAL D O 1
ATOM 6844 N N . PRO B 1 453 ? 146.352 173.940 175.185 1.00 57.30 453 PRO D N 1
ATOM 6845 C CA . PRO B 1 453 ? 145.643 174.034 173.907 1.00 57.30 453 PRO D CA 1
ATOM 6846 C C . PRO B 1 453 ? 145.264 172.661 173.377 1.00 57.30 453 PRO D C 1
ATOM 6847 O O . PRO B 1 453 ? 146.006 171.693 173.521 1.00 57.30 453 PRO D O 1
ATOM 6851 N N . GLU B 1 454 ? 144.088 172.589 172.757 1.00 62.81 454 GLU D N 1
ATOM 6852 C CA . GLU B 1 454 ? 143.536 171.306 172.345 1.00 62.81 454 GLU D CA 1
ATOM 6853 C C . GLU B 1 454 ? 144.437 170.585 171.356 1.00 62.81 454 GLU D C 1
ATOM 6854 O O . GLU B 1 454 ? 144.425 169.354 171.293 1.00 62.81 454 GLU D O 1
ATOM 6860 N N . LYS B 1 455 ? 145.228 171.319 170.589 1.00 58.85 455 LYS D N 1
ATOM 6861 C CA . LYS B 1 455 ? 146.050 170.712 169.558 1.00 58.85 455 LYS D CA 1
ATOM 6862 C C . LYS B 1 455 ? 147.398 170.229 170.062 1.00 58.85 455 LYS D C 1
ATOM 6863 O O . LYS B 1 455 ? 148.091 169.523 169.330 1.00 58.85 455 LYS D O 1
ATOM 6869 N N . LEU B 1 456 ? 147.789 170.581 171.280 1.00 56.70 456 LEU D N 1
ATOM 6870 C CA . LEU B 1 456 ? 149.056 170.138 171.839 1.00 56.70 456 LEU D CA 1
ATOM 6871 C C . LEU B 1 456 ? 148.901 169.006 172.835 1.00 56.70 456 LEU D C 1
ATOM 6872 O O . LEU B 1 456 ? 149.902 168.534 173.366 1.00 56.70 456 LEU D O 1
ATOM 6877 N N . LYS B 1 457 ? 147.677 168.557 173.099 1.00 60.36 457 LYS D N 1
ATOM 6878 C CA . LYS B 1 457 ? 147.469 167.557 174.137 1.00 60.36 457 LYS D CA 1
ATOM 6879 C C . LYS B 1 457 ? 148.093 166.222 173.764 1.00 60.36 457 LYS D C 1
ATOM 6880 O O . LYS B 1 457 ? 148.599 165.508 174.632 1.00 60.36 457 LYS D O 1
ATOM 6886 N N . GLU B 1 458 ? 148.069 165.865 172.485 1.00 60.42 458 GLU D N 1
ATOM 6887 C CA . GLU B 1 458 ? 148.636 164.590 172.079 1.00 60.42 458 GLU D CA 1
ATOM 6888 C C . GLU B 1 458 ? 150.151 164.576 172.163 1.00 60.42 458 GLU D C 1
ATOM 6889 O O . GLU B 1 458 ? 150.744 163.496 172.201 1.00 60.42 458 GLU D O 1
ATOM 6895 N N . PHE B 1 459 ? 150.792 165.736 172.208 1.00 55.75 459 PHE D N 1
ATOM 6896 C CA . PHE B 1 459 ? 152.238 165.809 172.303 1.00 55.75 459 PHE D CA 1
ATOM 6897 C C . PHE B 1 459 ? 152.717 166.126 173.708 1.00 55.75 459 PHE D C 1
ATOM 6898 O O . PHE B 1 459 ? 153.899 166.411 173.895 1.00 55.75 459 PHE D O 1
ATOM 6906 N N . MET B 1 460 ? 151.844 166.088 174.684 1.00 58.51 460 MET D N 1
ATOM 6907 C CA . MET B 1 460 ? 152.220 166.349 176.055 1.00 58.51 460 MET D CA 1
ATOM 6908 C C . MET B 1 460 ? 152.273 165.049 176.841 1.00 58.51 460 MET D C 1
ATOM 6909 O O . MET B 1 460 ? 151.588 164.084 176.498 1.00 58.51 460 MET D O 1
ATOM 6914 N N . PRO B 1 461 ? 153.080 164.982 177.891 1.00 58.15 461 PRO D N 1
ATOM 6915 C CA . PRO B 1 461 ? 153.143 163.775 178.695 1.00 58.15 461 PRO D CA 1
ATOM 6916 C C . PRO B 1 461 ? 151.851 163.567 179.456 1.00 58.15 461 PRO D C 1
ATOM 6917 O O . PRO B 1 461 ? 151.123 164.530 179.729 1.00 58.15 461 PRO D O 1
ATOM 6921 N N . PRO B 1 462 ? 151.527 162.330 179.813 1.00 62.21 462 PRO D N 1
ATOM 6922 C CA . PRO B 1 462 ? 150.380 162.102 180.693 1.00 62.21 462 PRO D CA 1
ATOM 6923 C C . PRO B 1 462 ? 150.575 162.826 182.014 1.00 62.21 462 PRO D C 1
ATOM 6924 O O . PRO B 1 462 ? 151.672 162.853 182.572 1.00 62.21 462 PRO D O 1
ATOM 6928 N N . GLY B 1 463 ? 149.503 163.429 182.504 1.00 63.15 463 GLY D N 1
ATOM 6929 C CA . GLY B 1 463 ? 149.564 164.288 183.655 1.00 63.15 463 GLY D CA 1
ATOM 6930 C C . GLY B 1 463 ? 149.640 165.760 183.323 1.00 63.15 463 GLY D C 1
ATOM 6931 O O . GLY B 1 463 ? 149.348 166.590 184.187 1.00 63.15 463 GLY D O 1
ATOM 6932 N N . LEU B 1 464 ? 150.019 166.102 182.096 1.00 61.04 464 LEU D N 1
ATOM 6933 C CA . LEU B 1 464 ? 150.063 167.481 181.633 1.00 61.04 464 LEU D CA 1
ATOM 6934 C C . LEU B 1 464 ? 149.190 167.684 180.406 1.00 61.04 464 LEU D C 1
ATOM 6935 O O . LEU B 1 464 ? 149.493 168.517 179.558 1.00 61.04 464 LEU D O 1
ATOM 6940 N N . GLN B 1 465 ? 148.111 166.923 180.288 1.00 62.77 465 GLN D N 1
ATOM 6941 C CA . GLN B 1 465 ? 147.277 166.975 179.102 1.00 62.77 465 GLN D CA 1
ATOM 6942 C C . GLN B 1 465 ? 145.980 167.735 179.305 1.00 62.77 465 GLN D C 1
ATOM 6943 O O . GLN B 1 465 ? 145.173 167.805 178.378 1.00 62.77 465 GLN D O 1
ATOM 6949 N N . GLU B 1 466 ? 145.747 168.280 180.466 1.00 65.60 466 GLU D N 1
ATOM 6950 C CA . GLU B 1 466 ? 144.592 169.151 180.616 1.00 65.60 466 GLU D CA 1
ATOM 6951 C C . GLU B 1 466 ? 144.938 170.491 181.233 1.00 65.60 466 GLU D C 1
ATOM 6952 O O . GLU B 1 466 ? 144.324 171.496 180.884 1.00 65.60 466 GLU D O 1
ATOM 6958 N N . LEU B 1 467 ? 145.910 170.534 182.133 1.00 62.64 467 LEU D N 1
ATOM 6959 C CA . LEU B 1 467 ? 146.193 171.754 182.866 1.00 62.64 467 LEU D CA 1
ATOM 6960 C C . LEU B 1 467 ? 147.648 171.745 183.292 1.00 62.64 467 LEU D C 1
ATOM 6961 O O . LEU B 1 467 ? 148.160 170.720 183.737 1.00 62.64 467 LEU D O 1
ATOM 6966 N N . ILE B 1 468 ? 148.304 172.891 183.153 1.00 61.52 468 ILE D N 1
ATOM 6967 C CA . ILE B 1 468 ? 149.610 173.127 183.756 1.00 61.52 468 ILE D CA 1
ATOM 6968 C C . ILE B 1 468 ? 149.370 173.871 185.067 1.00 61.52 468 ILE D C 1
ATOM 6969 O O . ILE B 1 468 ? 149.011 175.055 185.033 1.00 61.52 468 ILE D O 1
ATOM 6974 N N . PRO B 1 469 ? 149.535 173.232 186.216 1.00 61.76 469 PRO D N 1
ATOM 6975 C CA . PRO B 1 469 ? 149.119 173.855 187.472 1.00 61.76 469 PRO D CA 1
ATOM 6976 C C . PRO B 1 469 ? 150.083 174.922 187.960 1.00 61.76 469 PRO D C 1
ATOM 6977 O O . PRO B 1 469 ? 151.293 174.845 187.760 1.00 61.76 469 PRO D O 1
ATOM 6981 N N . PHE B 1 470 ? 149.513 175.935 188.604 1.00 62.68 470 PHE D N 1
ATOM 6982 C CA . PHE B 1 470 ? 150.310 176.900 189.343 1.00 62.68 470 PHE D CA 1
ATOM 6983 C C . PHE B 1 470 ? 150.866 176.239 190.593 1.00 62.68 470 PHE D C 1
ATOM 6984 O O . PHE B 1 470 ? 150.142 175.547 191.311 1.00 62.68 470 PHE D O 1
ATOM 6992 N N . VAL B 1 471 ? 152.154 176.448 190.862 1.00 66.64 471 VAL D N 1
ATOM 6993 C CA . VAL B 1 471 ? 152.791 175.882 192.042 1.00 66.64 471 VAL D CA 1
ATOM 6994 C C . VAL B 1 471 ? 153.557 176.916 192.848 1.00 66.64 471 VAL D C 1
ATOM 6995 O O . VAL B 1 471 ? 154.097 176.581 193.900 1.00 66.64 471 VAL D O 1
ATOM 6999 N N . LYS B 1 472 ? 153.624 178.158 192.395 1.00 68.52 472 LYS D N 1
ATOM 7000 C CA . LYS B 1 472 ? 154.329 179.218 193.093 1.00 68.52 472 LYS D CA 1
ATOM 7001 C C . LYS B 1 472 ? 153.495 180.486 193.025 1.00 68.52 472 LYS D C 1
ATOM 7002 O O . LYS B 1 472 ? 152.582 180.591 192.200 1.00 68.52 472 LYS D O 1
ATOM 7008 N N . PRO B 1 473 ? 153.758 181.449 193.902 1.00 71.93 473 PRO D N 1
ATOM 7009 C CA . PRO B 1 473 ? 153.044 182.726 193.835 1.00 71.93 473 PRO D CA 1
ATOM 7010 C C . PRO B 1 473 ? 153.668 183.673 192.821 1.00 71.93 473 PRO D C 1
ATOM 7011 O O . PRO B 1 473 ? 154.812 183.515 192.396 1.00 71.93 473 PRO D O 1
ATOM 7015 N N . ALA B 1 474 ? 152.892 184.680 192.447 1.00 71.95 474 ALA D N 1
ATOM 7016 C CA . ALA B 1 474 ? 153.338 185.630 191.436 1.00 71.95 474 ALA D CA 1
ATOM 7017 C C . ALA B 1 474 ? 154.268 186.663 192.055 1.00 71.95 474 ALA D C 1
ATOM 7018 O O . ALA B 1 474 ? 153.926 187.261 193.078 1.00 71.95 474 ALA D O 1
ATOM 7020 N N . PRO B 1 475 ? 155.439 186.910 191.464 1.00 73.05 475 PRO D N 1
ATOM 7021 C CA . PRO B 1 475 ? 156.368 187.935 191.943 1.00 73.05 475 PRO D CA 1
ATOM 7022 C C . PRO B 1 475 ? 155.946 189.353 191.565 1.00 73.05 475 PRO D C 1
ATOM 7023 O O . PRO B 1 475 ? 154.768 189.697 191.654 1.00 73.05 475 PRO D O 1
ATOM 7027 N N . THR C 2 27 ? 182.827 153.854 210.086 1.00 91.57 27 THR A N 1
ATOM 7028 C CA . THR C 2 27 ? 182.167 153.359 211.287 1.00 91.57 27 THR A CA 1
ATOM 7029 C C . THR C 2 27 ? 182.290 154.362 212.427 1.00 91.57 27 THR A C 1
ATOM 7030 O O . THR C 2 27 ? 181.637 155.402 212.421 1.00 91.57 27 THR A O 1
ATOM 7032 N N . LEU C 2 28 ? 183.133 154.042 213.404 1.00 91.63 28 LEU A N 1
ATOM 7033 C CA . LEU C 2 28 ? 183.345 154.921 214.540 1.00 91.63 28 LEU A CA 1
ATOM 7034 C C . LEU C 2 28 ? 184.044 156.207 214.105 1.00 91.63 28 LEU A C 1
ATOM 7035 O O . LEU C 2 28 ? 184.463 156.367 212.957 1.00 91.63 28 LEU A O 1
ATOM 7040 N N . VAL C 2 29 ? 184.162 157.138 215.052 1.00 89.69 29 VAL A N 1
ATOM 7041 C CA . VAL C 2 29 ? 184.869 158.379 214.783 1.00 89.69 29 VAL A CA 1
ATOM 7042 C C . VAL C 2 29 ? 186.339 158.069 214.525 1.00 89.69 29 VAL A C 1
ATOM 7043 O O . VAL C 2 29 ? 186.903 157.118 215.079 1.00 89.69 29 VAL A O 1
ATOM 7047 N N . SER C 2 30 ? 186.952 158.862 213.645 1.00 91.01 30 SER A N 1
ATOM 7048 C CA . SER C 2 30 ? 188.365 158.721 213.319 1.00 91.01 30 SER A CA 1
ATOM 7049 C C . SER C 2 30 ? 189.209 158.585 214.576 1.00 91.01 30 SER A C 1
ATOM 7050 O O . SER C 2 30 ? 189.010 159.300 215.559 1.00 91.01 30 SER A O 1
ATOM 7053 N N . ASP C 2 31 ? 190.159 157.654 214.541 1.00 90.56 31 ASP A N 1
ATOM 7054 C CA . ASP C 2 31 ? 191.003 157.438 215.708 1.00 90.56 31 ASP A CA 1
ATOM 7055 C C . ASP C 2 31 ? 191.868 158.655 215.993 1.00 90.56 31 ASP A C 1
ATOM 7056 O O . ASP C 2 31 ? 192.223 158.905 217.148 1.00 90.56 31 ASP A O 1
ATOM 7061 N N . PHE C 2 32 ? 192.212 159.423 214.962 1.00 87.03 32 PHE A N 1
ATOM 7062 C CA . PHE C 2 32 ? 192.901 160.684 215.190 1.00 87.03 32 PHE A CA 1
ATOM 7063 C C . PHE C 2 32 ? 192.016 161.657 215.951 1.00 87.03 32 PHE A C 1
ATOM 7064 O O . PHE C 2 32 ? 192.485 162.366 216.845 1.00 87.03 32 PHE A O 1
ATOM 7072 N N . LYS C 2 33 ? 190.732 161.709 215.603 1.00 89.52 33 LYS A N 1
ATOM 7073 C CA . LYS C 2 33 ? 189.833 162.657 216.246 1.00 89.52 33 LYS A CA 1
ATOM 7074 C C . LYS C 2 33 ? 189.569 162.292 217.695 1.00 89.52 33 LYS A C 1
ATOM 7075 O O . LYS C 2 33 ? 189.334 163.179 218.519 1.00 89.52 33 LYS A O 1
ATOM 7081 N N . GLN C 2 34 ? 189.576 161.017 218.011 1.00 89.04 34 GLN A N 1
ATOM 7082 C CA . GLN C 2 34 ? 189.313 160.627 219.405 1.00 89.04 34 GLN A CA 1
ATOM 7083 C C . GLN C 2 34 ? 190.478 161.068 220.280 1.00 89.04 34 GLN A C 1
ATOM 7084 O O . GLN C 2 34 ? 190.268 161.430 221.440 1.00 89.04 34 GLN A O 1
ATOM 7090 N N . GLN C 2 35 ? 191.683 161.034 219.751 1.00 90.72 35 GLN A N 1
ATOM 7091 C CA . GLN C 2 35 ? 192.849 161.547 220.501 1.00 90.72 35 GLN A CA 1
ATOM 7092 C C . GLN C 2 35 ? 192.721 163.049 220.719 1.00 90.72 35 GLN A C 1
ATOM 7093 O O . GLN C 2 35 ? 193.070 163.535 221.790 1.00 90.72 35 GLN A O 1
ATOM 7099 N N . LYS C 2 36 ? 192.264 163.775 219.720 1.00 90.35 36 LYS A N 1
ATOM 7100 C CA . LYS C 2 36 ? 192.074 165.232 219.867 1.00 90.35 36 LYS A CA 1
ATOM 7101 C C . LYS C 2 36 ? 190.993 165.498 220.911 1.00 90.35 36 LYS A C 1
ATOM 7102 O O . LYS C 2 36 ? 191.085 166.491 221.625 1.00 90.35 36 LYS A O 1
ATOM 7108 N N . LEU C 2 37 ? 189.956 164.682 220.947 1.00 90.28 37 LEU A N 1
ATOM 7109 C CA . LEU C 2 37 ? 188.917 164.839 221.987 1.00 90.28 37 LEU A CA 1
ATOM 7110 C C . LEU C 2 37 ? 189.520 164.587 223.364 1.00 90.28 37 LEU A C 1
ATOM 7111 O O . LEU C 2 37 ? 189.147 165.264 224.304 1.00 90.28 37 LEU A O 1
ATOM 7116 N N . GLU C 2 38 ? 190.353 163.578 223.513 1.00 93.22 38 GLU A N 1
ATOM 7117 C CA . GLU C 2 38 ? 190.897 163.292 224.854 1.00 93.22 38 GLU A CA 1
ATOM 7118 C C . GLU C 2 38 ? 191.854 164.392 225.285 1.00 93.22 38 GLU A C 1
ATOM 7119 O O . GLU C 2 38 ? 191.867 164.710 226.455 1.00 93.22 38 GLU A O 1
ATOM 7125 N N . GLN C 2 39 ? 192.672 164.897 224.382 1.00 91.90 39 GLN A N 1
ATOM 7126 C CA . GLN C 2 39 ? 193.653 165.886 224.864 1.00 91.90 39 GLN A CA 1
ATOM 7127 C C . GLN C 2 39 ? 192.983 167.239 225.078 1.00 91.90 39 GLN A C 1
ATOM 7128 O O . GLN C 2 39 ? 193.600 168.107 225.697 1.00 91.90 39 GLN A O 1
ATOM 7134 N N . GLU C 2 40 ? 191.798 167.448 224.525 1.00 91.60 40 GLU A N 1
ATOM 7135 C CA . GLU C 2 40 ? 191.114 168.757 224.645 1.00 91.60 40 GLU A CA 1
ATOM 7136 C C . GLU C 2 40 ? 189.868 168.664 225.527 1.00 91.60 40 GLU A C 1
ATOM 7137 O O . GLU C 2 40 ? 188.943 169.433 225.314 1.00 91.60 40 GLU A O 1
ATOM 7143 N N . ALA C 2 41 ? 189.841 167.743 226.476 1.00 91.00 41 ALA A N 1
ATOM 7144 C CA . ALA C 2 41 ? 188.637 167.605 227.307 1.00 91.00 41 ALA A CA 1
ATOM 7145 C C . ALA C 2 41 ? 188.398 168.864 228.138 1.00 91.00 41 ALA A C 1
ATOM 7146 O O . ALA C 2 41 ? 187.292 169.414 228.113 1.00 91.00 41 ALA A O 1
ATOM 7148 N N . GLN C 2 42 ? 189.432 169.352 228.791 1.00 91.41 42 GLN A N 1
ATOM 7149 C CA . GLN C 2 42 ? 189.273 170.532 229.652 1.00 91.41 42 GLN A CA 1
ATOM 7150 C C . GLN C 2 42 ? 188.937 171.751 228.803 1.00 91.41 42 GLN A C 1
ATOM 7151 O O . GLN C 2 42 ? 188.126 172.562 229.217 1.00 91.41 42 GLN A O 1
ATOM 7157 N N . LYS C 2 43 ? 189.568 171.885 227.653 1.00 87.41 43 LYS A N 1
ATOM 7158 C CA . LYS C 2 43 ? 189.269 173.030 226.778 1.00 87.41 43 LYS A CA 1
ATOM 7159 C C . LYS C 2 43 ? 187.816 172.969 226.330 1.00 87.41 43 LYS A C 1
ATOM 7160 O O . LYS C 2 43 ? 187.173 173.994 226.247 1.00 87.41 43 LYS A O 1
ATOM 7166 N N . ASN C 2 44 ? 187.323 171.799 226.003 1.00 86.34 44 ASN A N 1
ATOM 7167 C CA . ASN C 2 44 ? 185.933 171.659 225.534 1.00 86.34 44 ASN A CA 1
ATOM 7168 C C . ASN C 2 44 ? 184.957 172.027 226.634 1.00 86.34 44 ASN A C 1
ATOM 7169 O O . ASN C 2 44 ? 184.018 172.767 226.374 1.00 86.34 44 ASN A O 1
ATOM 7174 N N . TRP C 2 45 ? 185.184 171.564 227.844 1.00 87.09 45 TRP A N 1
ATOM 7175 C CA . TRP C 2 45 ? 184.322 171.968 228.970 1.00 87.09 45 TRP A CA 1
ATOM 7176 C C . TRP C 2 45 ? 184.447 173.458 229.265 1.00 87.09 45 TRP A C 1
ATOM 7177 O O . TRP C 2 45 ? 183.461 174.072 229.621 1.00 87.09 45 TRP A O 1
ATOM 7188 N N . ASP C 2 46 ? 185.610 174.059 229.082 1.00 88.20 46 ASP A N 1
ATOM 7189 C CA . ASP C 2 46 ? 185.784 175.488 229.386 1.00 88.20 46 ASP A CA 1
ATOM 7190 C C . ASP C 2 46 ? 184.994 176.317 228.377 1.00 88.20 46 ASP A C 1
ATOM 7191 O O . ASP C 2 46 ? 184.299 177.271 228.749 1.00 88.20 46 ASP A O 1
ATOM 7196 N N . LEU C 2 47 ? 185.093 175.979 227.113 1.00 84.90 47 LEU A N 1
ATOM 7197 C CA . LEU C 2 47 ? 184.347 176.723 226.076 1.00 84.90 47 LEU A CA 1
ATOM 7198 C C . LEU C 2 47 ? 182.854 176.488 226.250 1.00 84.90 47 LEU A C 1
ATOM 7199 O O . LEU C 2 47 ? 182.075 177.336 225.836 1.00 84.90 47 LEU A O 1
ATOM 7204 N N . PHE C 2 48 ? 182.468 175.372 226.830 1.00 85.56 48 PHE A N 1
ATOM 7205 C CA . PHE C 2 48 ? 181.040 175.178 227.141 1.00 85.56 48 PHE A CA 1
ATOM 7206 C C . PHE C 2 48 ? 180.564 176.226 228.125 1.00 85.56 48 PHE A C 1
ATOM 7207 O O . PHE C 2 48 ? 179.598 176.889 227.873 1.00 85.56 48 PHE A O 1
ATOM 7215 N N . TYR C 2 49 ? 181.300 176.449 229.184 1.00 87.33 49 TYR A N 1
ATOM 7216 C CA . TYR C 2 49 ? 180.944 177.488 230.168 1.00 87.33 49 TYR A CA 1
ATOM 7217 C C . TYR C 2 49 ? 181.098 178.869 229.563 1.00 87.33 49 TYR A C 1
ATOM 7218 O O . TYR C 2 49 ? 180.651 179.806 230.185 1.00 87.33 49 TYR A O 1
ATOM 7227 N N . LYS C 2 50 ? 181.953 179.039 228.573 1.00 82.97 50 LYS A N 1
ATOM 7228 C CA . LYS C 2 50 ? 182.033 180.339 227.883 1.00 82.97 50 LYS A CA 1
ATOM 7229 C C . LYS C 2 50 ? 180.810 180.647 227.026 1.00 82.97 50 LYS A C 1
ATOM 7230 O O . LYS C 2 50 ? 180.320 181.764 227.061 1.00 82.97 50 LYS A O 1
ATOM 7236 N N . ARG C 2 51 ? 180.344 179.674 226.267 1.00 81.98 51 ARG A N 1
ATOM 7237 C CA . ARG C 2 51 ? 179.219 179.953 225.350 1.00 81.98 51 ARG A CA 1
ATOM 7238 C C . ARG C 2 51 ? 177.897 179.873 226.097 1.00 81.98 51 ARG A C 1
ATOM 7239 O O . ARG C 2 51 ? 177.026 180.676 225.821 1.00 81.98 51 ARG A O 1
ATOM 7247 N N . ASN C 2 52 ? 177.780 178.973 227.058 1.00 86.05 52 ASN A N 1
ATOM 7248 C CA . ASN C 2 52 ? 176.476 178.707 227.727 1.00 86.05 52 ASN A CA 1
ATOM 7249 C C . ASN C 2 52 ? 176.363 179.430 229.064 1.00 86.05 52 ASN A C 1
ATOM 7250 O O . ASN C 2 52 ? 175.284 179.440 229.611 1.00 86.05 52 ASN A O 1
ATOM 7255 N N . SER C 2 53 ? 177.444 179.993 229.576 1.00 90.24 53 SER A N 1
ATOM 7256 C CA . SER C 2 53 ? 177.454 180.669 230.898 1.00 90.24 53 SER A CA 1
ATOM 7257 C C . SER C 2 53 ? 176.971 179.707 231.980 1.00 90.24 53 SER A C 1
ATOM 7258 O O . SER C 2 53 ? 177.362 178.535 231.939 1.00 90.24 53 SER A O 1
ATOM 7261 N N . THR C 2 54 ? 176.121 180.171 232.885 1.00 93.55 54 THR A N 1
ATOM 7262 C CA . THR C 2 54 ? 175.551 179.318 233.959 1.00 93.55 54 THR A CA 1
ATOM 7263 C C . THR C 2 54 ? 174.086 179.030 233.653 1.00 93.55 54 THR A C 1
ATOM 7264 O O . THR C 2 54 ? 173.364 178.728 234.597 1.00 93.55 54 THR A O 1
ATOM 7268 N N . ASN C 2 55 ? 173.682 179.146 232.388 1.00 92.00 55 ASN A N 1
ATOM 7269 C CA . ASN C 2 55 ? 172.245 179.037 232.035 1.00 92.00 55 ASN A CA 1
ATOM 7270 C C . ASN C 2 55 ? 171.863 177.664 231.478 1.00 92.00 55 ASN A C 1
ATOM 7271 O O . ASN C 2 55 ? 170.663 177.450 231.282 1.00 92.00 55 ASN A O 1
ATOM 7276 N N . PHE C 2 56 ? 172.815 176.765 231.243 1.00 92.95 56 PHE A N 1
ATOM 7277 C CA . PHE C 2 56 ? 172.454 175.486 230.580 1.00 92.95 56 PHE A CA 1
ATOM 7278 C C . PHE C 2 56 ? 171.838 174.517 231.579 1.00 92.95 56 PHE A C 1
ATOM 7279 O O . PHE C 2 56 ? 170.771 173.960 231.294 1.00 92.95 56 PHE A O 1
ATOM 7287 N N . PHE C 2 57 ? 172.549 174.251 232.658 1.00 100.69 57 PHE A N 1
ATOM 7288 C CA . PHE C 2 57 ? 172.029 173.232 233.595 1.00 100.69 57 PHE A CA 1
ATOM 7289 C C . PHE C 2 57 ? 171.195 173.935 234.664 1.00 100.69 57 PHE A C 1
ATOM 7290 O O . PHE C 2 57 ? 171.367 175.141 234.861 1.00 100.69 57 PHE A O 1
ATOM 7298 N N . LYS C 2 58 ? 170.304 173.184 235.307 1.00 108.27 58 LYS A N 1
ATOM 7299 C CA . LYS C 2 58 ? 169.391 173.763 236.317 1.00 108.27 58 LYS A CA 1
ATOM 7300 C C . LYS C 2 58 ? 169.741 173.168 237.675 1.00 108.27 58 LYS A C 1
ATOM 7301 O O . LYS C 2 58 ? 170.321 172.079 237.689 1.00 108.27 58 LYS A O 1
ATOM 7307 N N . ASP C 2 59 ? 169.409 173.862 238.763 1.00 114.82 59 ASP A N 1
ATOM 7308 C CA . ASP C 2 59 ? 169.793 173.395 240.116 1.00 114.82 59 ASP A CA 1
ATOM 7309 C C . ASP C 2 59 ? 169.130 172.052 240.412 1.00 114.82 59 ASP A C 1
ATOM 7310 O O . ASP C 2 59 ? 167.998 171.844 239.988 1.00 114.82 59 ASP A O 1
ATOM 7315 N N . ARG C 2 60 ? 169.839 171.176 241.103 1.00 115.23 60 ARG A N 1
ATOM 7316 C CA . ARG C 2 60 ? 169.298 169.839 241.394 1.00 115.23 60 ARG A CA 1
ATOM 7317 C C . ARG C 2 60 ? 168.761 169.864 242.820 1.00 115.23 60 ARG A C 1
ATOM 7318 O O . ARG C 2 60 ? 169.572 169.873 243.749 1.00 115.23 60 ARG A O 1
ATOM 7326 N N . HIS C 2 61 ? 167.440 169.874 242.972 1.00 123.20 61 HIS A N 1
ATOM 7327 C CA . HIS C 2 61 ? 166.825 169.963 244.313 1.00 123.20 61 HIS A CA 1
ATOM 7328 C C . HIS C 2 61 ? 166.464 168.553 244.768 1.00 123.20 61 HIS A C 1
ATOM 7329 O O . HIS C 2 61 ? 165.992 168.395 245.899 1.00 123.20 61 HIS A O 1
ATOM 7336 N N . TRP C 2 62 ? 166.701 167.552 243.929 1.00 121.78 62 TRP A N 1
ATOM 7337 C CA . TRP C 2 62 ? 166.297 166.165 244.262 1.00 121.78 62 TRP A CA 1
ATOM 7338 C C . TRP C 2 62 ? 167.416 165.479 245.019 1.00 121.78 62 TRP A C 1
ATOM 7339 O O . TRP C 2 62 ? 167.238 164.334 245.430 1.00 121.78 62 TRP A O 1
ATOM 7350 N N . THR C 2 63 ? 168.531 166.169 245.175 1.00 124.59 63 THR A N 1
ATOM 7351 C CA . THR C 2 63 ? 169.713 165.495 245.762 1.00 124.59 63 THR A CA 1
ATOM 7352 C C . THR C 2 63 ? 169.424 165.026 247.180 1.00 124.59 63 THR A C 1
ATOM 7353 O O . THR C 2 63 ? 169.559 163.818 247.433 1.00 124.59 63 THR A O 1
ATOM 7357 N N . THR C 2 64 ? 169.000 165.935 248.050 1.00 126.86 64 THR A N 1
ATOM 7358 C CA . THR C 2 64 ? 168.881 165.566 249.483 1.00 126.86 64 THR A CA 1
ATOM 7359 C C . THR C 2 64 ? 167.927 164.378 249.618 1.00 126.86 64 THR A C 1
ATOM 7360 O O . THR C 2 64 ? 168.276 163.423 250.318 1.00 126.86 64 THR A O 1
ATOM 7364 N N . ARG C 2 65 ? 166.803 164.422 248.913 1.00 126.42 65 ARG A N 1
ATOM 7365 C CA . ARG C 2 65 ? 165.797 163.338 249.011 1.00 126.42 65 ARG A CA 1
ATOM 7366 C C . ARG C 2 65 ? 166.354 162.018 248.483 1.00 126.42 65 ARG A C 1
ATOM 7367 O O . ARG C 2 65 ? 166.124 160.991 249.124 1.00 126.42 65 ARG A O 1
ATOM 7369 N N . GLU C 2 66 ? 167.081 162.048 247.372 1.00 126.58 66 GLU A N 1
ATOM 7370 C CA . GLU C 2 66 ? 167.519 160.787 246.714 1.00 126.58 66 GLU A CA 1
ATOM 7371 C C . GLU C 2 66 ? 168.462 159.954 247.581 1.00 126.58 66 GLU A C 1
ATOM 7372 O O . GLU C 2 66 ? 168.317 158.721 247.562 1.00 126.58 66 GLU A O 1
ATOM 7374 N N . PHE C 2 67 ? 169.399 160.585 248.284 1.00 127.77 67 PHE A N 1
ATOM 7375 C CA . PHE C 2 67 ? 170.427 159.812 249.027 1.00 127.77 67 PHE A CA 1
ATOM 7376 C C . PHE C 2 67 ? 170.148 159.835 250.532 1.00 127.77 67 PHE A C 1
ATOM 7377 O O . PHE C 2 67 ? 169.824 160.917 251.041 1.00 127.77 67 PHE A O 1
ATOM 7385 N N . GLU C 2 68 ? 170.244 158.682 251.214 1.00 131.18 68 GLU A N 1
ATOM 7386 C CA . GLU C 2 68 ? 169.939 158.682 252.639 1.00 131.18 68 GLU A CA 1
ATOM 7387 C C . GLU C 2 68 ? 170.934 159.506 253.440 1.00 131.18 68 GLU A C 1
ATOM 7388 O O . GLU C 2 68 ? 170.611 159.937 254.550 1.00 131.18 68 GLU A O 1
ATOM 7394 N N . GLU C 2 69 ? 172.132 159.730 252.911 1.00 129.90 69 GLU A N 1
ATOM 7395 C CA . GLU C 2 69 ? 173.028 160.703 253.506 1.00 129.90 69 GLU A CA 1
ATOM 7396 C C . GLU C 2 69 ? 172.510 162.109 253.214 1.00 129.90 69 GLU A C 1
ATOM 7397 O O . GLU C 2 69 ? 171.459 162.297 252.596 1.00 129.90 69 GLU A O 1
ATOM 7399 N N . LEU C 2 70 ? 173.286 163.105 253.634 1.00 130.40 70 LEU A N 1
ATOM 7400 C CA . LEU C 2 70 ? 172.935 164.517 253.321 1.00 130.40 70 LEU A CA 1
ATOM 7401 C C . LEU C 2 70 ? 171.614 164.897 253.991 1.00 130.40 70 LEU A C 1
ATOM 7402 O O . LEU C 2 70 ? 171.221 166.071 253.882 1.00 130.40 70 LEU A O 1
ATOM 7407 N N . ARG C 2 71 ? 170.972 163.942 254.667 1.00 130.87 71 ARG A N 1
ATOM 7408 C CA . ARG C 2 71 ? 169.671 164.208 255.338 1.00 130.87 71 ARG A CA 1
ATOM 7409 C C . ARG C 2 71 ? 169.884 165.046 256.603 1.00 130.87 71 ARG A C 1
ATOM 7410 O O . ARG C 2 71 ? 170.593 164.556 257.497 1.00 130.87 71 ARG A O 1
ATOM 7418 N N . SER C 2 72 ? 169.321 166.256 256.663 1.00 129.91 72 SER A N 1
ATOM 7419 C CA . SER C 2 72 ? 169.379 167.144 257.822 1.00 129.91 72 SER A CA 1
ATOM 7420 C C . SER C 2 72 ? 170.792 167.271 258.380 1.00 129.91 72 SER A C 1
ATOM 7421 O O . SER C 2 72 ? 171.120 166.673 259.404 1.00 129.91 72 SER A O 1
ATOM 7423 N N . GLN C 2 79 ? 176.451 166.084 262.196 1.00 130.27 79 GLN A N 1
ATOM 7424 C CA . GLN C 2 79 ? 176.966 167.366 262.663 1.00 130.27 79 GLN A CA 1
ATOM 7425 C C . GLN C 2 79 ? 177.698 168.096 261.543 1.00 130.27 79 GLN A C 1
ATOM 7426 O O . GLN C 2 79 ? 177.132 168.346 260.481 1.00 130.27 79 GLN A O 1
ATOM 7428 N N . LYS C 2 80 ? 178.958 168.441 261.789 1.00 130.77 80 LYS A N 1
ATOM 7429 C CA . LYS C 2 80 ? 179.784 169.099 260.781 1.00 130.77 80 LYS A CA 1
ATOM 7430 C C . LYS C 2 80 ? 180.150 168.075 259.717 1.00 130.77 80 LYS A C 1
ATOM 7431 O O . LYS C 2 80 ? 181.082 167.287 259.887 1.00 130.77 80 LYS A O 1
ATOM 7433 N N . LEU C 2 81 ? 179.422 168.089 258.609 1.00 129.21 81 LEU A N 1
ATOM 7434 C CA . LEU C 2 81 ? 179.573 167.104 257.543 1.00 129.21 81 LEU A CA 1
ATOM 7435 C C . LEU C 2 81 ? 180.407 167.729 256.431 1.00 129.21 81 LEU A C 1
ATOM 7436 O O . LEU C 2 81 ? 179.905 168.541 255.652 1.00 129.21 81 LEU A O 1
ATOM 7441 N N . THR C 2 82 ? 181.682 167.359 256.365 1.00 127.51 82 THR A N 1
ATOM 7442 C CA . THR C 2 82 ? 182.549 167.851 255.306 1.00 127.51 82 THR A CA 1
ATOM 7443 C C . THR C 2 82 ? 182.347 167.035 254.035 1.00 127.51 82 THR A C 1
ATOM 7444 O O . THR C 2 82 ? 182.266 165.805 254.071 1.00 127.51 82 THR A O 1
ATOM 7448 N N . MET C 2 83 ? 182.247 167.733 252.908 1.00 124.50 83 MET A N 1
ATOM 7449 C CA . MET C 2 83 ? 181.852 167.119 251.652 1.00 124.50 83 MET A CA 1
ATOM 7450 C C . MET C 2 83 ? 182.764 167.578 250.526 1.00 124.50 83 MET A C 1
ATOM 7451 O O . MET C 2 83 ? 183.221 168.722 250.503 1.00 124.50 83 MET A O 1
ATOM 7456 N N . LEU C 2 84 ? 183.028 166.671 249.592 1.00 121.11 84 LEU A N 1
ATOM 7457 C CA . LEU C 2 84 ? 183.776 166.978 248.382 1.00 121.11 84 LEU A CA 1
ATOM 7458 C C . LEU C 2 84 ? 182.865 166.800 247.180 1.00 121.11 84 LEU A C 1
ATOM 7459 O O . LEU C 2 84 ? 182.240 165.748 247.022 1.00 121.11 84 LEU A O 1
ATOM 7464 N N . GLU C 2 85 ? 182.790 167.820 246.340 1.00 117.91 85 GLU A N 1
ATOM 7465 C CA . GLU C 2 85 ? 181.972 167.789 245.133 1.00 117.91 85 GLU A CA 1
ATOM 7466 C C . GLU C 2 85 ? 182.905 167.732 243.930 1.00 117.91 85 GLU A C 1
ATOM 7467 O O . GLU C 2 85 ? 183.384 168.764 243.457 1.00 117.91 85 GLU A O 1
ATOM 7473 N N . ALA C 2 86 ? 183.160 166.523 243.441 1.00 113.56 86 ALA A N 1
ATOM 7474 C CA . ALA C 2 86 ? 184.026 166.330 242.286 1.00 113.56 86 ALA A CA 1
ATOM 7475 C C . ALA C 2 86 ? 183.269 166.708 241.022 1.00 113.56 86 ALA A C 1
ATOM 7476 O O . ALA C 2 86 ? 182.188 166.175 240.761 1.00 113.56 86 ALA A O 1
ATOM 7478 N N . GLY C 2 87 ? 183.833 167.615 240.234 1.00 108.11 87 GLY A N 1
ATOM 7479 C CA . GLY C 2 87 ? 183.108 168.121 239.091 1.00 108.11 87 GLY A CA 1
ATOM 7480 C C . GLY C 2 87 ? 181.954 168.984 239.544 1.00 108.11 87 GLY A C 1
ATOM 7481 O O . GLY C 2 87 ? 180.793 168.608 239.393 1.00 108.11 87 GLY A O 1
ATOM 7482 N N . CYS C 2 88 ? 182.265 170.138 240.128 1.00 107.64 88 CYS A N 1
ATOM 7483 C CA . CYS C 2 88 ? 181.238 170.979 240.723 1.00 107.64 88 CYS A CA 1
ATOM 7484 C C . CYS C 2 88 ? 180.487 171.818 239.702 1.00 107.64 88 CYS A C 1
ATOM 7485 O O . CYS C 2 88 ? 179.423 172.351 240.029 1.00 107.64 88 CYS A O 1
ATOM 7488 N N . GLY C 2 89 ? 181.001 171.946 238.485 1.00 102.49 89 GLY A N 1
ATOM 7489 C CA . GLY C 2 89 ? 180.326 172.786 237.516 1.00 102.49 89 GLY A CA 1
ATOM 7490 C C . GLY C 2 89 ? 180.301 174.226 237.975 1.00 102.49 89 GLY A C 1
ATOM 7491 O O . GLY C 2 89 ? 181.275 174.744 238.526 1.00 102.49 89 GLY A O 1
ATOM 7492 N N . VAL C 2 90 ? 179.173 174.887 237.750 1.00 101.47 90 VAL A N 1
ATOM 7493 C CA . VAL C 2 90 ? 178.965 176.244 238.224 1.00 101.47 90 VAL A CA 1
ATOM 7494 C C . VAL C 2 90 ? 178.122 176.258 239.495 1.00 101.47 90 VAL A C 1
ATOM 7495 O O . VAL C 2 90 ? 177.483 177.259 239.806 1.00 101.47 90 VAL A O 1
ATOM 7499 N N . GLY C 2 91 ? 178.115 175.160 240.233 1.00 107.87 91 GLY A N 1
ATOM 7500 C CA . GLY C 2 91 ? 177.183 174.991 241.320 1.00 107.87 91 GLY A CA 1
ATOM 7501 C C . GLY C 2 91 ? 176.167 173.942 240.942 1.00 107.87 91 GLY A C 1
ATOM 7502 O O . GLY C 2 91 ? 176.536 172.818 240.594 1.00 107.87 91 GLY A O 1
ATOM 7503 N N . ASN C 2 92 ? 174.885 174.278 241.060 1.00 110.82 92 ASN A N 1
ATOM 7504 C CA . ASN C 2 92 ? 173.791 173.486 240.508 1.00 110.82 92 ASN A CA 1
ATOM 7505 C C . ASN C 2 92 ? 173.671 172.127 241.182 1.00 110.82 92 ASN A C 1
ATOM 7506 O O . ASN C 2 92 ? 172.712 171.390 240.935 1.00 110.82 92 ASN A O 1
ATOM 7511 N N . CYS C 2 93 ? 174.633 171.784 242.032 1.00 115.35 93 CYS A N 1
ATOM 7512 C CA . CYS C 2 93 ? 174.558 170.551 242.804 1.00 115.35 93 CYS A CA 1
ATOM 7513 C C . CYS C 2 93 ? 174.950 170.719 244.260 1.00 115.35 93 CYS A C 1
ATOM 7514 O O . CYS C 2 93 ? 174.485 169.933 245.092 1.00 115.35 93 CYS A O 1
ATOM 7517 N N . LEU C 2 94 ? 175.754 171.721 244.615 1.00 117.83 94 LEU A N 1
ATOM 7518 C CA . LEU C 2 94 ? 176.120 171.948 246.003 1.00 117.83 94 LEU A CA 1
ATOM 7519 C C . LEU C 2 94 ? 175.445 173.160 246.611 1.00 117.83 94 LEU A C 1
ATOM 7520 O O . LEU C 2 94 ? 175.190 173.161 247.812 1.00 117.83 94 LEU A O 1
ATOM 7525 N N . PHE C 2 95 ? 175.149 174.189 245.821 1.00 116.90 95 PHE A N 1
ATOM 7526 C CA . PHE C 2 95 ? 174.443 175.341 246.370 1.00 116.90 95 PHE A CA 1
ATOM 7527 C C . PHE C 2 95 ? 173.055 174.992 246.891 1.00 116.90 95 PHE A C 1
ATOM 7528 O O . PHE C 2 95 ? 172.696 175.489 247.971 1.00 116.90 95 PHE A O 1
ATOM 7536 N N . PRO C 2 96 ? 172.235 174.172 246.211 1.00 119.89 96 PRO A N 1
ATOM 7537 C CA . PRO C 2 96 ? 170.951 173.778 246.805 1.00 119.89 96 PRO A CA 1
ATOM 7538 C C . PRO C 2 96 ? 171.093 173.090 248.153 1.00 119.89 96 PRO A C 1
ATOM 7539 O O . PRO C 2 96 ? 170.547 173.564 249.155 1.00 119.89 96 PRO A O 1
ATOM 7543 N N . LEU C 2 97 ? 171.890 172.011 248.183 1.00 120.94 97 LEU A N 1
ATOM 7544 C CA . LEU C 2 97 ? 172.068 171.205 249.423 1.00 120.94 97 LEU A CA 1
ATOM 7545 C C . LEU C 2 97 ? 172.852 171.993 250.467 1.00 120.94 97 LEU A C 1
ATOM 7546 O O . LEU C 2 97 ? 172.901 171.548 251.616 1.00 120.94 97 LEU A O 1
ATOM 7551 N N . LEU C 2 98 ? 173.442 173.107 250.078 1.00 121.49 98 LEU A N 1
ATOM 7552 C CA . LEU C 2 98 ? 174.274 173.901 250.967 1.00 121.49 98 LEU A CA 1
ATOM 7553 C C . LEU C 2 98 ? 173.489 175.035 251.606 1.00 121.49 98 LEU A C 1
ATOM 7554 O O . LEU C 2 98 ? 173.741 175.392 252.761 1.00 121.49 98 LEU A O 1
ATOM 7559 N N . GLU C 2 99 ? 172.541 175.610 250.870 1.00 121.53 99 GLU A N 1
ATOM 7560 C CA . GLU C 2 99 ? 171.577 176.513 251.476 1.00 121.53 99 GLU A CA 1
ATOM 7561 C C . GLU C 2 99 ? 170.474 175.764 252.207 1.00 121.53 99 GLU A C 1
ATOM 7562 O O . GLU C 2 99 ? 169.766 176.367 253.019 1.00 121.53 99 GLU A O 1
ATOM 7568 N N . GLU C 2 100 ? 170.307 174.469 251.934 1.00 123.45 100 GLU A N 1
ATOM 7569 C CA . GLU C 2 100 ? 169.333 173.679 252.679 1.00 123.45 100 GLU A CA 1
ATOM 7570 C C . GLU C 2 100 ? 169.849 173.351 254.075 1.00 123.45 100 GLU A C 1
ATOM 7571 O O . GLU C 2 100 ? 169.243 173.734 255.082 1.00 123.45 100 GLU A O 1
ATOM 7573 N N . ASP C 2 101 ? 170.976 172.645 254.156 1.00 127.11 101 ASP A N 1
ATOM 7574 C CA . ASP C 2 101 ? 171.544 172.236 255.433 1.00 127.11 101 ASP A CA 1
ATOM 7575 C C . ASP C 2 101 ? 172.678 173.181 255.798 1.00 127.11 101 ASP A C 1
ATOM 7576 O O . ASP C 2 101 ? 173.672 173.247 255.058 1.00 127.11 101 ASP A O 1
ATOM 7581 N N . PRO C 2 102 ? 172.593 173.919 256.904 1.00 127.21 102 PRO A N 1
ATOM 7582 C CA . PRO C 2 102 ? 173.586 174.964 257.194 1.00 127.21 102 PRO A CA 1
ATOM 7583 C C . PRO C 2 102 ? 174.797 174.528 258.008 1.00 127.21 102 PRO A C 1
ATOM 7584 O O . PRO C 2 102 ? 175.531 175.401 258.479 1.00 127.21 102 PRO A O 1
ATOM 7588 N N . ASN C 2 103 ? 175.042 173.236 258.193 1.00 128.64 103 ASN A N 1
ATOM 7589 C CA . ASN C 2 103 ? 176.220 172.774 258.917 1.00 128.64 103 ASN A CA 1
ATOM 7590 C C . ASN C 2 103 ? 177.064 171.847 258.050 1.00 128.64 103 ASN A C 1
ATOM 7591 O O . ASN C 2 103 ? 177.548 170.808 258.501 1.00 128.64 103 ASN A O 1
ATOM 7596 N N . ILE C 2 104 ? 177.250 172.221 256.788 1.00 126.42 104 ILE A N 1
ATOM 7597 C CA . ILE C 2 104 ? 178.015 171.436 255.829 1.00 126.42 104 ILE A CA 1
ATOM 7598 C C . ILE C 2 104 ? 179.142 172.293 255.279 1.00 126.42 104 ILE A C 1
ATOM 7599 O O . ILE C 2 104 ? 178.900 173.392 254.769 1.00 126.42 104 ILE A O 1
ATOM 7604 N N . PHE C 2 105 ? 180.366 171.794 255.390 1.00 124.57 105 PHE A N 1
ATOM 7605 C CA . PHE C 2 105 ? 181.506 172.361 254.690 1.00 124.57 105 PHE A CA 1
ATOM 7606 C C . PHE C 2 105 ? 181.741 171.564 253.417 1.00 124.57 105 PHE A C 1
ATOM 7607 O O . PHE C 2 105 ? 181.618 170.336 253.414 1.00 124.57 105 PHE A O 1
ATOM 7615 N N . ALA C 2 106 ? 182.078 172.262 252.335 1.00 122.88 106 ALA A N 1
ATOM 7616 C CA . ALA C 2 106 ? 182.113 171.653 251.014 1.00 122.88 106 ALA A CA 1
ATOM 7617 C C . ALA C 2 106 ? 183.423 171.962 250.311 1.00 122.88 106 ALA A C 1
ATOM 7618 O O . ALA C 2 106 ? 183.872 173.111 250.300 1.00 122.88 106 ALA A O 1
ATOM 7620 N N . TYR C 2 107 ? 184.029 170.934 249.728 1.00 120.83 107 TYR A N 1
ATOM 7621 C CA . TYR C 2 107 ? 185.134 171.095 248.797 1.00 120.83 107 TYR A CA 1
ATOM 7622 C C . TYR C 2 107 ? 184.608 170.958 247.376 1.00 120.83 107 TYR A C 1
ATOM 7623 O O . TYR C 2 107 ? 183.795 170.076 247.089 1.00 120.83 107 TYR A O 1
ATOM 7632 N N . ALA C 2 108 ? 185.071 171.830 246.488 1.00 114.17 108 ALA A N 1
ATOM 7633 C CA . ALA C 2 108 ? 184.592 171.871 245.115 1.00 114.17 108 ALA A CA 1
ATOM 7634 C C . ALA C 2 108 ? 185.759 171.693 244.157 1.00 114.17 108 ALA A C 1
ATOM 7635 O O . ALA C 2 108 ? 186.743 172.433 244.225 1.00 114.17 108 ALA A O 1
ATOM 7637 N N . CYS C 2 109 ? 185.629 170.726 243.257 1.00 110.04 109 CYS A N 1
ATOM 7638 C CA . CYS C 2 109 ? 186.676 170.346 242.322 1.00 110.04 109 CYS A CA 1
ATOM 7639 C C . CYS C 2 109 ? 186.145 170.453 240.903 1.00 110.04 109 CYS A C 1
ATOM 7640 O O . CYS C 2 109 ? 185.036 169.993 240.623 1.00 110.04 109 CYS A O 1
ATOM 7643 N N . ASP C 2 110 ? 186.934 171.076 240.029 1.00 103.83 110 ASP A N 1
ATOM 7644 C CA . ASP C 2 110 ? 186.565 171.225 238.599 1.00 103.83 110 ASP A CA 1
ATOM 7645 C C . ASP C 2 110 ? 187.831 171.588 237.825 1.00 103.83 110 ASP A C 1
ATOM 7646 O O . ASP C 2 110 ? 188.569 172.460 238.299 1.00 103.83 110 ASP A O 1
ATOM 7651 N N . PHE C 2 111 ? 188.045 170.973 236.661 1.00 99.03 111 PHE A N 1
ATOM 7652 C CA . PHE C 2 111 ? 189.277 171.263 235.885 1.00 99.03 111 PHE A CA 1
ATOM 7653 C C . PHE C 2 111 ? 189.074 172.463 234.955 1.00 99.03 111 PHE A C 1
ATOM 7654 O O . PHE C 2 111 ? 190.044 172.856 234.292 1.00 99.03 111 PHE A O 1
ATOM 7662 N N . SER C 2 112 ? 187.870 173.040 234.926 1.00 94.93 112 SER A N 1
ATOM 7663 C CA . SER C 2 112 ? 187.624 174.219 234.058 1.00 94.93 112 SER A CA 1
ATOM 7664 C C . SER C 2 112 ? 187.710 175.496 234.896 1.00 94.93 112 SER A C 1
ATOM 7665 O O . SER C 2 112 ? 186.942 175.620 235.854 1.00 94.93 112 SER A O 1
ATOM 7668 N N . PRO C 2 113 ? 188.597 176.455 234.560 1.00 93.41 113 PRO A N 1
ATOM 7669 C CA . PRO C 2 113 ? 188.725 177.697 235.324 1.00 93.41 113 PRO A CA 1
ATOM 7670 C C . PRO C 2 113 ? 187.435 178.529 235.309 1.00 93.41 113 PRO A C 1
ATOM 7671 O O . PRO C 2 113 ? 187.096 179.089 236.327 1.00 93.41 113 PRO A O 1
ATOM 7675 N N . ARG C 2 114 ? 186.774 178.641 234.155 1.00 90.77 114 ARG A N 1
ATOM 7676 C CA . ARG C 2 114 ? 185.504 179.397 234.020 1.00 90.77 114 ARG A CA 1
ATOM 7677 C C . ARG C 2 114 ? 184.464 178.905 235.031 1.00 90.77 114 ARG A C 1
ATOM 7678 O O . ARG C 2 114 ? 183.803 179.756 235.614 1.00 90.77 114 ARG A O 1
ATOM 7686 N N . ALA C 2 115 ? 184.316 177.604 235.237 1.00 96.35 115 ALA A N 1
ATOM 7687 C CA . ALA C 2 115 ? 183.354 177.088 236.202 1.00 96.35 115 ALA A CA 1
ATOM 7688 C C . ALA C 2 115 ? 183.707 177.529 237.613 1.00 96.35 115 ALA A C 1
ATOM 7689 O O . ALA C 2 115 ? 182.827 177.897 238.399 1.00 96.35 115 ALA A O 1
ATOM 7691 N N . ILE C 2 116 ? 184.996 177.510 237.949 1.00 99.25 116 ILE A N 1
ATOM 7692 C CA . ILE C 2 116 ? 185.434 177.945 239.269 1.00 99.25 116 ILE A CA 1
ATOM 7693 C C . ILE C 2 116 ? 185.137 179.423 239.466 1.00 99.25 116 ILE A C 1
ATOM 7694 O O . ILE C 2 116 ? 184.672 179.843 240.533 1.00 99.25 116 ILE A O 1
ATOM 7699 N N . GLU C 2 117 ? 185.396 180.236 238.444 1.00 100.95 117 GLU A N 1
ATOM 7700 C CA . GLU C 2 117 ? 185.131 181.663 238.568 1.00 100.95 117 GLU A CA 1
ATOM 7701 C C . GLU C 2 117 ? 183.640 181.934 238.720 1.00 100.95 117 GLU A C 1
ATOM 7702 O O . GLU C 2 117 ? 183.237 182.796 239.506 1.00 100.95 117 GLU A O 1
ATOM 7708 N N . TYR C 2 118 ? 182.802 181.201 237.988 1.00 100.63 118 TYR A N 1
ATOM 7709 C CA . TYR C 2 118 ? 181.359 181.339 238.166 1.00 100.63 118 TYR A CA 1
ATOM 7710 C C . TYR C 2 118 ? 180.920 180.926 239.563 1.00 100.63 118 TYR A C 1
ATOM 7711 O O . TYR C 2 118 ? 180.037 181.558 240.151 1.00 100.63 118 TYR A O 1
ATOM 7720 N N . VAL C 2 119 ? 181.507 179.861 240.108 1.00 104.58 119 VAL A N 1
ATOM 7721 C CA . VAL C 2 119 ? 181.153 179.450 241.463 1.00 104.58 119 VAL A CA 1
ATOM 7722 C C . VAL C 2 119 ? 181.540 180.528 242.465 1.00 104.58 119 VAL A C 1
ATOM 7723 O O . VAL C 2 119 ? 180.799 180.812 243.413 1.00 104.58 119 VAL A O 1
ATOM 7727 N N . LYS C 2 120 ? 182.699 181.155 242.264 1.00 106.74 120 LYS A N 1
ATOM 7728 C CA . LYS C 2 120 ? 183.152 182.177 243.201 1.00 106.74 120 LYS A CA 1
ATOM 7729 C C . LYS C 2 120 ? 182.308 183.440 243.105 1.00 106.74 120 LYS A C 1
ATOM 7730 O O . LYS C 2 120 ? 182.000 184.064 244.125 1.00 106.74 120 LYS A O 1
ATOM 7736 N N . GLN C 2 121 ? 181.928 183.839 241.896 1.00 107.83 121 GLN A N 1
ATOM 7737 C CA . GLN C 2 121 ? 181.116 185.036 241.731 1.00 107.83 121 GLN A CA 1
ATOM 7738 C C . GLN C 2 121 ? 179.664 184.826 242.123 1.00 107.83 121 GLN A C 1
ATOM 7739 O O . GLN C 2 121 ? 178.879 185.776 242.053 1.00 107.83 121 GLN A O 1
ATOM 7745 N N . ASN C 2 122 ? 179.288 183.623 242.520 1.00 113.07 122 ASN A N 1
ATOM 7746 C CA . ASN C 2 122 ? 177.930 183.383 242.979 1.00 113.07 122 ASN A CA 1
ATOM 7747 C C . ASN C 2 122 ? 177.693 184.136 244.283 1.00 113.07 122 ASN A C 1
ATOM 7748 O O . ASN C 2 122 ? 178.529 184.071 245.190 1.00 113.07 122 ASN A O 1
ATOM 7753 N N . PRO C 2 123 ? 176.579 184.860 244.419 1.00 115.43 123 PRO A N 1
ATOM 7754 C CA . PRO C 2 123 ? 176.345 185.608 245.663 1.00 115.43 123 PRO A CA 1
ATOM 7755 C C . PRO C 2 123 ? 176.144 184.715 246.869 1.00 115.43 123 PRO A C 1
ATOM 7756 O O . PRO C 2 123 ? 176.349 185.173 247.998 1.00 115.43 123 PRO A O 1
ATOM 7760 N N . LEU C 2 124 ? 175.756 183.461 246.668 1.00 115.98 124 LEU A N 1
ATOM 7761 C CA . LEU C 2 124 ? 175.555 182.516 247.755 1.00 115.98 124 LEU A CA 1
ATOM 7762 C C . LEU C 2 124 ? 176.860 181.903 248.244 1.00 115.98 124 LEU A C 1
ATOM 7763 O O . LEU C 2 124 ? 176.832 181.016 249.101 1.00 115.98 124 LEU A O 1
ATOM 7768 N N . TYR C 2 125 ? 177.999 182.359 247.736 1.00 116.52 125 TYR A N 1
ATOM 7769 C CA . TYR C 2 125 ? 179.285 181.764 248.062 1.00 116.52 125 TYR A CA 1
ATOM 7770 C C . TYR C 2 125 ? 179.903 182.437 249.277 1.00 116.52 125 TYR A C 1
ATOM 7771 O O . TYR C 2 125 ? 179.913 183.666 249.384 1.00 116.52 125 TYR A O 1
ATOM 7780 N N . ASP C 2 126 ? 180.418 181.623 250.194 1.00 121.90 126 ASP A N 1
ATOM 7781 C CA . ASP C 2 126 ? 181.188 182.127 251.320 1.00 121.90 126 ASP A CA 1
ATOM 7782 C C . ASP C 2 126 ? 182.289 181.127 251.632 1.00 121.90 126 ASP A C 1
ATOM 7783 O O . ASP C 2 126 ? 182.054 179.917 251.648 1.00 121.90 126 ASP A O 1
ATOM 7788 N N . THR C 2 127 ? 183.492 181.644 251.875 1.00 122.88 127 THR A N 1
ATOM 7789 C CA . THR C 2 127 ? 184.647 180.779 252.068 1.00 122.88 127 THR A CA 1
ATOM 7790 C C . THR C 2 127 ? 184.540 179.929 253.323 1.00 122.88 127 THR A C 1
ATOM 7791 O O . THR C 2 127 ? 185.182 178.877 253.398 1.00 122.88 127 THR A O 1
ATOM 7795 N N . GLU C 2 128 ? 183.748 180.353 254.308 1.00 123.72 128 GLU A N 1
ATOM 7796 C CA . GLU C 2 128 ? 183.653 179.598 255.549 1.00 123.72 128 GLU A CA 1
ATOM 7797 C C . GLU C 2 128 ? 182.911 178.282 255.371 1.00 123.72 128 GLU A C 1
ATOM 7798 O O . GLU C 2 128 ? 183.036 177.395 256.221 1.00 123.72 128 GLU A O 1
ATOM 7800 N N . ARG C 2 129 ? 182.150 178.131 254.291 1.00 123.89 129 ARG A N 1
ATOM 7801 C CA . ARG C 2 129 ? 181.412 176.907 254.041 1.00 123.89 129 ARG A CA 1
ATOM 7802 C C . ARG C 2 129 ? 181.856 176.165 252.792 1.00 123.89 129 ARG A C 1
ATOM 7803 O O . ARG C 2 129 ? 181.499 174.992 252.637 1.00 123.89 129 ARG A O 1
ATOM 7811 N N . CYS C 2 130 ? 182.618 176.798 251.904 1.00 123.19 130 CYS A N 1
ATOM 7812 C CA . CYS C 2 130 ? 183.055 176.172 250.668 1.00 123.19 130 CYS A CA 1
ATOM 7813 C C . CYS C 2 130 ? 184.550 176.368 250.485 1.00 123.19 130 CYS A C 1
ATOM 7814 O O . CYS C 2 130 ? 185.128 177.353 250.951 1.00 123.19 130 CYS A O 1
ATOM 7817 N N . LYS C 2 131 ? 185.172 175.417 249.793 1.00 118.44 131 LYS A N 1
ATOM 7818 C CA . LYS C 2 131 ? 186.575 175.522 249.389 1.00 118.44 131 LYS A CA 1
ATOM 7819 C C . LYS C 2 131 ? 186.658 175.012 247.953 1.00 118.44 131 LYS A C 1
ATOM 7820 O O . LYS C 2 131 ? 186.815 173.812 247.718 1.00 118.44 131 LYS A O 1
ATOM 7826 N N . VAL C 2 132 ? 186.544 175.919 247.006 1.00 114.02 132 VAL A N 1
ATOM 7827 C CA . VAL C 2 132 ? 186.584 175.559 245.597 1.00 114.02 132 VAL A CA 1
ATOM 7828 C C . VAL C 2 132 ? 188.031 175.563 245.138 1.00 114.02 132 VAL A C 1
ATOM 7829 O O . VAL C 2 132 ? 188.864 176.321 245.642 1.00 114.02 132 VAL A O 1
ATOM 7833 N N . PHE C 2 133 ? 188.339 174.699 244.179 1.00 111.17 133 PHE A N 1
ATOM 7834 C CA . PHE C 2 133 ? 189.687 174.622 243.640 1.00 111.17 133 PHE A CA 1
ATOM 7835 C C . PHE C 2 133 ? 189.646 173.822 242.352 1.00 111.17 133 PHE A C 1
ATOM 7836 O O . PHE C 2 133 ? 188.830 172.912 242.200 1.00 111.17 133 PHE A O 1
ATOM 7844 N N . GLN C 2 134 ? 190.533 174.172 241.432 1.00 104.94 134 GLN A N 1
ATOM 7845 C CA . GLN C 2 134 ? 190.641 173.446 240.179 1.00 104.94 134 GLN A CA 1
ATOM 7846 C C . GLN C 2 134 ? 191.522 172.219 240.362 1.00 104.94 134 GLN A C 1
ATOM 7847 O O . GLN C 2 134 ? 192.592 172.29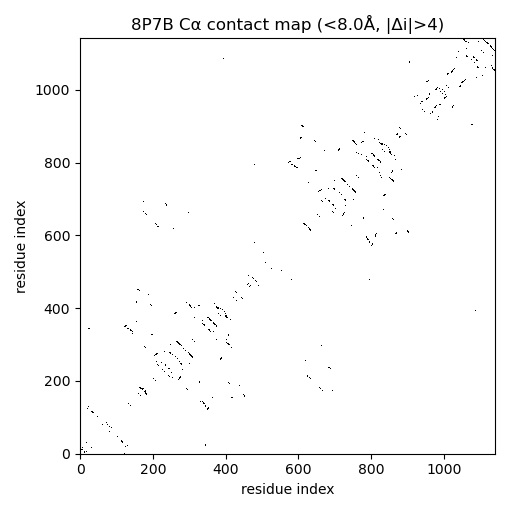9 240.967 1.00 104.94 134 GLN A O 1
ATOM 7853 N N . CYS C 2 135 ? 191.073 171.085 239.837 1.00 108.29 135 CYS A N 1
ATOM 7854 C CA . CYS C 2 135 ? 191.866 169.864 239.914 1.00 108.29 135 CYS A CA 1
ATOM 7855 C C . CYS C 2 135 ? 191.374 168.889 238.860 1.00 108.29 135 CYS A C 1
ATOM 7856 O O . CYS C 2 135 ? 190.231 168.431 238.927 1.00 108.29 135 CYS A O 1
ATOM 7859 N N . ASP C 2 136 ? 192.234 168.569 237.901 1.00 109.71 136 ASP A N 1
ATOM 7860 C CA . ASP C 2 136 ? 191.945 167.526 236.928 1.00 109.71 136 ASP A CA 1
ATOM 7861 C C . ASP C 2 136 ? 191.981 166.181 237.640 1.00 109.71 136 ASP A C 1
ATOM 7862 O O . ASP C 2 136 ? 193.054 165.692 237.998 1.00 109.71 136 ASP A O 1
ATOM 7867 N N . LEU C 2 137 ? 190.810 165.574 237.836 1.00 110.13 137 LEU A N 1
ATOM 7868 C CA . LEU C 2 137 ? 190.685 164.381 238.665 1.00 110.13 137 LEU A CA 1
ATOM 7869 C C . LEU C 2 137 ? 191.463 163.184 238.142 1.00 110.13 137 LEU A C 1
ATOM 7870 O O . LEU C 2 137 ? 191.551 162.174 238.846 1.00 110.13 137 LEU A O 1
ATOM 7875 N N . THR C 2 138 ? 192.012 163.254 236.936 1.00 109.61 138 THR A N 1
ATOM 7876 C CA . THR C 2 138 ? 192.837 162.173 236.416 1.00 109.61 138 THR A CA 1
ATOM 7877 C C . THR C 2 138 ? 194.324 162.465 236.534 1.00 109.61 138 THR A C 1
ATOM 7878 O O . THR C 2 138 ? 195.094 161.582 236.915 1.00 109.61 138 THR A O 1
ATOM 7882 N N . LYS C 2 139 ? 194.744 163.689 236.226 1.00 110.60 139 LYS A N 1
ATOM 7883 C CA . LYS C 2 139 ? 196.152 164.054 236.301 1.00 110.60 139 LYS A CA 1
ATOM 7884 C C . LYS C 2 139 ? 196.535 164.521 237.704 1.00 110.60 139 LYS A C 1
ATOM 7885 O O . LYS C 2 139 ? 197.435 163.955 238.329 1.00 110.60 139 LYS A O 1
ATOM 7887 N N . ASP C 2 140 ? 195.855 165.544 238.210 1.00 113.63 140 ASP A N 1
ATOM 7888 C CA . ASP C 2 140 ? 196.202 166.107 239.503 1.00 113.63 140 ASP A CA 1
ATOM 7889 C C . ASP C 2 140 ? 195.826 165.149 240.630 1.00 113.63 140 ASP A C 1
ATOM 7890 O O . ASP C 2 140 ? 195.168 164.126 240.427 1.00 113.63 140 ASP A O 1
ATOM 7895 N N . ASP C 2 141 ? 196.261 165.497 241.838 1.00 118.09 141 ASP A N 1
ATOM 7896 C CA . ASP C 2 141 ? 195.962 164.735 243.040 1.00 118.09 141 ASP A CA 1
ATOM 7897 C C . ASP C 2 141 ? 195.168 165.600 244.008 1.00 118.09 141 ASP A C 1
ATOM 7898 O O . ASP C 2 141 ? 195.353 166.818 244.074 1.00 118.09 141 ASP A O 1
ATOM 7903 N N . LEU C 2 142 ? 194.283 164.956 244.767 1.00 119.03 142 LEU A N 1
ATOM 7904 C CA . LEU C 2 142 ? 193.410 165.684 245.676 1.00 119.03 142 LEU A CA 1
ATOM 7905 C C . LEU C 2 142 ? 194.090 166.068 246.982 1.00 119.03 142 LEU A C 1
ATOM 7906 O O . LEU C 2 142 ? 193.653 167.023 247.630 1.00 119.03 142 LEU A O 1
ATOM 7911 N N . LEU C 2 143 ? 195.146 165.357 247.382 1.00 119.18 143 LEU A N 1
ATOM 7912 C CA . LEU C 2 143 ? 195.817 165.677 248.636 1.00 119.18 143 LEU A CA 1
ATOM 7913 C C . LEU C 2 143 ? 196.464 167.051 248.619 1.00 119.18 143 LEU A C 1
ATOM 7914 O O . LEU C 2 143 ? 196.776 167.585 249.687 1.00 119.18 143 LEU A O 1
ATOM 7919 N N . ASP C 2 144 ? 196.674 167.636 247.443 1.00 118.44 144 ASP A N 1
ATOM 7920 C CA . ASP C 2 144 ? 197.242 168.973 247.387 1.00 118.44 144 ASP A CA 1
ATOM 7921 C C . ASP C 2 144 ? 196.268 170.043 247.856 1.00 118.44 144 ASP A C 1
ATOM 7922 O O . ASP C 2 144 ? 196.677 171.197 248.016 1.00 118.44 144 ASP A O 1
ATOM 7924 N N . HIS C 2 145 ? 194.999 169.701 248.070 1.00 118.15 145 HIS A N 1
ATOM 7925 C CA . HIS C 2 145 ? 194.010 170.672 248.516 1.00 118.15 145 HIS A CA 1
ATOM 7926 C C . HIS C 2 145 ? 193.120 170.194 249.650 1.00 118.15 145 HIS A C 1
ATOM 7927 O O . HIS C 2 145 ? 192.550 171.041 250.346 1.00 118.15 145 HIS A O 1
ATOM 7934 N N . VAL C 2 146 ? 192.962 168.892 249.854 1.00 120.60 146 VAL A N 1
ATOM 7935 C CA . VAL C 2 146 ? 192.115 168.386 250.931 1.00 120.60 146 VAL A CA 1
ATOM 7936 C C . VAL C 2 146 ? 192.930 167.432 251.795 1.00 120.60 146 VAL A C 1
ATOM 7937 O O . VAL C 2 146 ? 193.873 166.799 251.299 1.00 120.60 146 VAL A O 1
ATOM 7941 N N . PRO C 2 147 ? 192.624 167.306 253.082 1.00 122.61 147 PRO A N 1
ATOM 7942 C CA . PRO C 2 147 ? 193.413 166.437 253.951 1.00 122.61 147 PRO A CA 1
ATOM 7943 C C . PRO C 2 147 ? 193.008 164.987 253.773 1.00 122.61 147 PRO A C 1
ATOM 7944 O O . PRO C 2 147 ? 191.838 164.690 253.492 1.00 122.61 147 PRO A O 1
ATOM 7948 N N . PRO C 2 148 ? 193.940 164.055 253.940 1.00 123.33 148 PRO A N 1
ATOM 7949 C CA . PRO C 2 148 ? 193.625 162.645 253.699 1.00 123.33 148 PRO A CA 1
ATOM 7950 C C . PRO C 2 148 ? 192.601 162.107 254.683 1.00 123.33 148 PRO A C 1
ATOM 7951 O O . PRO C 2 148 ? 192.558 162.499 255.851 1.00 123.33 148 PRO A O 1
ATOM 7955 N N . GLU C 2 149 ? 191.766 161.195 254.182 1.00 125.11 149 GLU A N 1
ATOM 7956 C CA . GLU C 2 149 ? 190.776 160.479 254.987 1.00 125.11 149 GLU A CA 1
ATOM 7957 C C . GLU C 2 149 ? 189.913 161.437 255.803 1.00 125.11 149 GLU A C 1
ATOM 7958 O O . GLU C 2 149 ? 189.545 161.157 256.945 1.00 125.11 149 GLU A O 1
ATOM 7960 N N . SER C 2 150 ? 189.573 162.572 255.207 1.00 125.44 150 SER A N 1
ATOM 7961 C CA . SER C 2 150 ? 188.815 163.612 255.888 1.00 125.44 150 SER A CA 1
ATOM 7962 C C . SER C 2 150 ? 187.375 163.714 255.425 1.00 125.44 150 SER A C 1
ATOM 7963 O O . SER C 2 150 ? 186.471 163.806 256.256 1.00 125.44 150 SER A O 1
ATOM 7966 N N . VAL C 2 151 ? 187.139 163.698 254.115 1.00 126.76 151 VAL A N 1
ATOM 7967 C CA . VAL C 2 151 ? 185.793 163.870 253.594 1.00 126.76 151 VAL A CA 1
ATOM 7968 C C . VAL C 2 151 ? 184.929 162.687 254.000 1.00 126.76 151 VAL A C 1
ATOM 7969 O O . VAL C 2 151 ? 185.362 161.528 253.949 1.00 126.76 151 VAL A O 1
ATOM 7973 N N . ASP C 2 152 ? 183.698 162.976 254.415 1.00 126.46 152 ASP A N 1
ATOM 7974 C CA . ASP C 2 152 ? 182.758 161.943 254.821 1.00 126.46 152 ASP A CA 1
ATOM 7975 C C . ASP C 2 152 ? 181.764 161.577 253.728 1.00 126.46 152 ASP A C 1
ATOM 7976 O O . ASP C 2 152 ? 181.091 160.549 253.846 1.00 126.46 152 ASP A O 1
ATOM 7978 N N . VAL C 2 153 ? 181.649 162.389 252.678 1.00 126.09 153 VAL A N 1
ATOM 7979 C CA . VAL C 2 153 ? 180.806 162.052 251.537 1.00 126.09 153 VAL A CA 1
ATOM 7980 C C . VAL C 2 153 ? 181.281 162.811 250.305 1.00 126.09 153 VAL A C 1
ATOM 7981 O O . VAL C 2 153 ? 181.549 164.015 250.359 1.00 126.09 153 VAL A O 1
ATOM 7985 N N . VAL C 2 154 ? 181.407 162.102 249.190 1.00 123.18 154 VAL A N 1
ATOM 7986 C CA . VAL C 2 154 ? 181.811 162.690 247.922 1.00 123.18 154 VAL A CA 1
ATOM 7987 C C . VAL C 2 154 ? 180.784 162.309 246.867 1.00 123.18 154 VAL A C 1
ATOM 7988 O O . VAL C 2 154 ? 180.304 161.171 246.833 1.00 123.18 154 VAL A O 1
ATOM 7992 N N . MET C 2 155 ? 180.424 163.271 246.028 1.00 120.70 155 MET A N 1
ATOM 7993 C CA . MET C 2 155 ? 179.338 163.113 245.076 1.00 120.70 155 MET A CA 1
ATOM 7994 C C . MET C 2 155 ? 179.876 163.068 243.654 1.00 120.70 155 MET A C 1
ATOM 7995 O O . MET C 2 155 ? 180.763 163.845 243.290 1.00 120.70 155 MET A O 1
ATOM 8000 N N . LEU C 2 156 ? 179.328 162.157 242.854 1.00 115.73 156 LEU A N 1
ATOM 8001 C CA . LEU C 2 156 ? 179.677 162.012 241.444 1.00 115.73 156 LEU A CA 1
ATOM 8002 C C . LEU C 2 156 ? 178.376 162.063 240.652 1.00 115.73 156 LEU A C 1
ATOM 8003 O O . LEU C 2 156 ? 177.803 161.026 240.319 1.00 115.73 156 LEU A O 1
ATOM 8008 N N . ILE C 2 157 ? 177.924 163.268 240.334 1.00 112.89 157 ILE A N 1
ATOM 8009 C CA . ILE C 2 157 ? 176.644 163.482 239.671 1.00 112.89 157 ILE A CA 1
ATOM 8010 C C . ILE C 2 157 ? 176.943 163.936 238.250 1.00 112.89 157 ILE A C 1
ATOM 8011 O O . ILE C 2 157 ? 177.303 165.096 238.021 1.00 112.89 157 ILE A O 1
ATOM 8016 N N . PHE C 2 158 ? 176.793 163.021 237.294 1.00 110.32 158 PHE A N 1
ATOM 8017 C CA . PHE C 2 158 ? 176.993 163.316 235.876 1.00 110.32 158 PHE A CA 1
ATOM 8018 C C . PHE C 2 158 ? 178.377 163.906 235.620 1.00 110.32 158 PHE A C 1
ATOM 8019 O O . PHE C 2 158 ? 178.546 164.828 234.822 1.00 110.32 158 PHE A O 1
ATOM 8027 N N . VAL C 2 159 ? 179.377 163.364 236.305 1.00 107.82 159 VAL A N 1
ATOM 8028 C CA . VAL C 2 159 ? 180.754 163.793 236.152 1.00 107.82 159 VAL A CA 1
ATOM 8029 C C . VAL C 2 159 ? 181.614 162.701 235.534 1.00 107.82 159 VAL A C 1
ATOM 8030 O O . VAL C 2 159 ? 182.500 162.987 234.725 1.00 107.82 159 VAL A O 1
ATOM 8034 N N . LEU C 2 160 ? 181.362 161.445 235.893 1.00 106.03 160 LEU A N 1
ATOM 8035 C CA . LEU C 2 160 ? 182.191 160.360 235.395 1.00 106.03 160 LEU A CA 1
ATOM 8036 C C . LEU C 2 160 ? 181.931 160.058 233.928 1.00 106.03 160 LEU A C 1
ATOM 8037 O O . LEU C 2 160 ? 182.802 159.492 233.264 1.00 106.03 160 LEU A O 1
ATOM 8042 N N . SER C 2 161 ? 180.762 160.419 233.402 1.00 103.23 161 SER A N 1
ATOM 8043 C CA . SER C 2 161 ? 180.492 160.165 231.994 1.00 103.23 161 SER A CA 1
ATOM 8044 C C . SER C 2 161 ? 181.302 161.069 231.081 1.00 103.23 161 SER A C 1
ATOM 8045 O O . SER C 2 161 ? 181.462 160.751 229.901 1.00 103.23 161 SER A O 1
ATOM 8048 N N . ALA C 2 162 ? 181.812 162.182 231.591 1.00 98.69 162 ALA A N 1
ATOM 8049 C CA . ALA C 2 162 ? 182.647 163.076 230.810 1.00 98.69 162 ALA A CA 1
ATOM 8050 C C . ALA C 2 162 ? 184.108 162.663 230.811 1.00 98.69 162 ALA A C 1
ATOM 8051 O O . ALA C 2 162 ? 184.919 163.302 230.136 1.00 98.69 162 ALA A O 1
ATOM 8053 N N . VAL C 2 163 ? 184.458 161.618 231.545 1.00 100.61 163 VAL A N 1
ATOM 8054 C CA . VAL C 2 163 ? 185.824 161.125 231.642 1.00 100.61 163 VAL A CA 1
ATOM 8055 C C . VAL C 2 163 ? 185.976 159.935 230.708 1.00 100.61 163 VAL A C 1
ATOM 8056 O O . VAL C 2 163 ? 185.032 159.162 230.514 1.00 100.61 163 VAL A O 1
ATOM 8060 N N . HIS C 2 164 ? 187.151 159.788 230.096 1.00 99.94 164 HIS A N 1
ATOM 8061 C CA . HIS C 2 164 ? 187.398 158.680 229.138 1.00 99.94 164 HIS A CA 1
ATOM 8062 C C . HIS C 2 164 ? 187.310 157.372 229.904 1.00 99.94 164 HIS A C 1
ATOM 8063 O O . HIS C 2 164 ? 187.771 157.288 231.039 1.00 99.94 164 HIS A O 1
ATOM 8070 N N . PRO C 2 165 ? 186.701 156.331 229.335 1.00 100.33 165 PRO A N 1
ATOM 8071 C CA . PRO C 2 165 ? 186.516 155.055 230.043 1.00 100.33 165 PRO A CA 1
ATOM 8072 C C . PRO C 2 165 ? 187.803 154.429 230.537 1.00 100.33 165 PRO A C 1
ATOM 8073 O O . PRO C 2 165 ? 187.758 153.597 231.449 1.00 100.33 165 PRO A O 1
ATOM 8077 N N . ASP C 2 166 ? 188.947 154.792 229.972 1.00 103.41 166 ASP A N 1
ATOM 8078 C CA . ASP C 2 166 ? 190.217 154.229 230.396 1.00 103.41 166 ASP A CA 1
ATOM 8079 C C . ASP C 2 166 ? 190.946 155.102 231.405 1.00 103.41 166 ASP A C 1
ATOM 8080 O O . ASP C 2 166 ? 192.065 154.765 231.798 1.00 103.41 166 ASP A O 1
ATOM 8085 N N . LYS C 2 167 ? 190.334 156.206 231.824 1.00 104.35 167 LYS A N 1
ATOM 8086 C CA . LYS C 2 167 ? 190.943 157.049 232.879 1.00 104.35 167 LYS A CA 1
ATOM 8087 C C . LYS C 2 167 ? 189.957 157.250 234.029 1.00 104.35 167 LYS A C 1
ATOM 8088 O O . LYS C 2 167 ? 190.166 158.171 234.806 1.00 104.35 167 LYS A O 1
ATOM 8094 N N . MET C 2 168 ? 188.940 156.395 234.147 1.00 108.37 168 MET A N 1
ATOM 8095 C CA . MET C 2 168 ? 187.975 156.536 235.229 1.00 108.37 168 MET A CA 1
ATOM 8096 C C . MET C 2 168 ? 188.525 156.000 236.542 1.00 108.37 168 MET A C 1
ATOM 8097 O O . MET C 2 168 ? 188.384 156.643 237.592 1.00 108.37 168 MET A O 1
ATOM 8102 N N . HIS C 2 169 ? 189.154 154.825 236.507 1.00 112.13 169 HIS A N 1
ATOM 8103 C CA . HIS C 2 169 ? 189.747 154.291 237.723 1.00 112.13 169 HIS A CA 1
ATOM 8104 C C . HIS C 2 169 ? 190.803 155.233 238.280 1.00 112.13 169 HIS A C 1
ATOM 8105 O O . HIS C 2 169 ? 191.046 155.241 239.490 1.00 112.13 169 HIS A O 1
ATOM 8112 N N . LEU C 2 170 ? 191.431 156.039 237.425 1.00 110.66 170 LEU A N 1
ATOM 8113 C CA . LEU C 2 170 ? 192.303 157.094 237.925 1.00 110.66 170 LEU A CA 1
ATOM 8114 C C . LEU C 2 170 ? 191.548 158.016 238.870 1.00 110.66 170 LEU A C 1
ATOM 8115 O O . LEU C 2 170 ? 192.037 158.350 239.953 1.00 110.66 170 LEU A O 1
ATOM 8120 N N . VAL C 2 171 ? 190.340 158.426 238.480 1.00 113.00 171 VAL A N 1
ATOM 8121 C CA . VAL C 2 171 ? 189.542 159.301 239.331 1.00 113.00 171 VAL A CA 1
ATOM 8122 C C . VAL C 2 171 ? 189.122 158.573 240.597 1.00 113.00 171 VAL A C 1
ATOM 8123 O O . VAL C 2 171 ? 189.142 159.142 241.696 1.00 113.00 171 VAL A O 1
ATOM 8127 N N . LEU C 2 172 ? 188.737 157.304 240.467 1.00 116.82 172 LEU A N 1
ATOM 8128 C CA . LEU C 2 172 ? 188.305 156.556 241.643 1.00 116.82 172 LEU A CA 1
ATOM 8129 C C . LEU C 2 172 ? 189.432 156.422 242.659 1.00 116.82 172 LEU A C 1
ATOM 8130 O O . LEU C 2 172 ? 189.207 156.538 243.868 1.00 116.82 172 LEU A O 1
ATOM 8135 N N . GLN C 2 173 ? 190.657 156.200 242.186 1.00 116.93 173 GLN A N 1
ATOM 8136 C CA . GLN C 2 173 ? 191.788 156.097 243.097 1.00 116.93 173 GLN A CA 1
ATOM 8137 C C . GLN C 2 173 ? 192.171 157.457 243.656 1.00 116.93 173 GLN A C 1
ATOM 8138 O O . GLN C 2 173 ? 192.551 157.567 244.826 1.00 116.93 173 GLN A O 1
ATOM 8144 N N . ASN C 2 174 ? 192.083 158.505 242.835 1.00 117.18 174 ASN A N 1
ATOM 8145 C CA . ASN C 2 174 ? 192.395 159.848 243.309 1.00 117.18 174 ASN A CA 1
ATOM 8146 C C . ASN C 2 174 ? 191.469 160.258 244.443 1.00 117.18 174 ASN A C 1
ATOM 8147 O O . ASN C 2 174 ? 191.894 160.930 245.388 1.00 117.18 174 ASN A O 1
ATOM 8152 N N . ILE C 2 175 ? 190.196 159.864 244.369 1.00 120.03 175 ILE A N 1
ATOM 8153 C CA . ILE C 2 175 ? 189.274 160.167 245.461 1.00 120.03 175 ILE A CA 1
ATOM 8154 C C . ILE C 2 175 ? 189.245 159.085 246.528 1.00 120.03 175 ILE A C 1
ATOM 8155 O O . ILE C 2 175 ? 188.604 159.279 247.570 1.00 120.03 175 ILE A O 1
ATOM 8160 N N . TYR C 2 176 ? 189.914 157.953 246.309 1.00 123.12 176 TYR A N 1
ATOM 8161 C CA . TYR C 2 176 ? 189.939 156.912 247.330 1.00 123.12 176 TYR A CA 1
ATOM 8162 C C . TYR C 2 176 ? 190.768 157.320 248.536 1.00 123.12 176 TYR A C 1
ATOM 8163 O O . TYR C 2 176 ? 190.523 156.838 249.646 1.00 123.12 176 TYR A O 1
ATOM 8172 N N . LYS C 2 177 ? 191.744 158.202 248.342 1.00 122.06 177 LYS A N 1
ATOM 8173 C CA . LYS C 2 177 ? 192.684 158.545 249.397 1.00 122.06 177 LYS A CA 1
ATOM 8174 C C . LYS C 2 177 ? 192.179 159.638 250.326 1.00 122.06 177 LYS A C 1
ATOM 8175 O O . LYS C 2 177 ? 192.732 159.797 251.417 1.00 122.06 177 LYS A O 1
ATOM 8181 N N . VAL C 2 178 ? 191.145 160.380 249.939 1.00 123.98 178 VAL A N 1
ATOM 8182 C CA . VAL C 2 178 ? 190.620 161.462 250.760 1.00 123.98 178 VAL A CA 1
ATOM 8183 C C . VAL C 2 178 ? 189.357 161.068 251.491 1.00 123.98 178 VAL A C 1
ATOM 8184 O O . VAL C 2 178 ? 188.801 161.887 252.234 1.00 123.98 178 VAL A O 1
ATOM 8188 N N . LEU C 2 179 ? 188.881 159.846 251.307 1.00 126.11 179 LEU A N 1
ATOM 8189 C CA . LEU C 2 179 ? 187.642 159.408 251.920 1.00 126.11 179 LEU A CA 1
ATOM 8190 C C . LEU C 2 179 ? 187.920 158.796 253.286 1.00 126.11 179 LEU A C 1
ATOM 8191 O O . LEU C 2 179 ? 188.858 158.012 253.450 1.00 126.11 179 LEU A O 1
ATOM 8196 N N . LYS C 2 180 ? 187.107 159.172 254.267 1.00 127.21 180 LYS A N 1
ATOM 8197 C CA . LYS C 2 180 ? 187.219 158.568 255.584 1.00 127.21 180 LYS A CA 1
ATOM 8198 C C . LYS C 2 180 ? 186.924 157.074 255.484 1.00 127.21 180 LYS A C 1
ATOM 8199 O O . LYS C 2 180 ? 185.999 156.671 254.771 1.00 127.21 180 LYS A O 1
ATOM 8201 N N . PRO C 2 181 ? 187.680 156.227 256.187 1.00 128.58 181 PRO A N 1
ATOM 8202 C CA . PRO C 2 181 ? 187.590 154.777 255.948 1.00 128.58 181 PRO A CA 1
ATOM 8203 C C . PRO C 2 181 ? 186.221 154.169 256.212 1.00 128.58 181 PRO A C 1
ATOM 8204 O O . PRO C 2 181 ? 186.052 152.966 255.986 1.00 128.58 181 PRO A O 1
ATOM 8208 N N . GLY C 2 182 ? 185.247 154.944 256.674 1.00 129.19 182 GLY A N 1
ATOM 8209 C CA . GLY C 2 182 ? 183.897 154.436 256.811 1.00 129.19 182 GLY A CA 1
ATOM 8210 C C . GLY C 2 182 ? 182.911 155.219 255.973 1.00 129.19 182 GLY A C 1
ATOM 8211 O O . GLY C 2 182 ? 181.705 154.958 256.010 1.00 129.19 182 GLY A O 1
ATOM 8212 N N . LYS C 2 183 ? 183.417 156.181 255.207 1.00 128.00 183 LYS A N 1
ATOM 8213 C CA . LYS C 2 183 ? 182.576 157.084 254.436 1.00 128.00 183 LYS A CA 1
ATOM 8214 C C . LYS C 2 183 ? 182.131 156.401 253.143 1.00 128.00 183 LYS A C 1
ATOM 8215 O O . LYS C 2 183 ? 182.326 155.199 252.947 1.00 128.00 183 LYS A O 1
ATOM 8217 N N . SER C 2 184 ? 181.530 157.168 252.236 1.00 126.69 184 SER A N 1
ATOM 8218 C CA . SER C 2 184 ? 180.953 156.604 251.026 1.00 126.69 184 SER A CA 1
ATOM 8219 C C . SER C 2 184 ? 181.071 157.602 249.884 1.00 126.69 184 SER A C 1
ATOM 8220 O O . SER C 2 184 ? 181.495 158.745 250.067 1.00 126.69 184 SER A O 1
ATOM 8223 N N . VAL C 2 185 ? 180.677 157.152 248.694 1.00 123.57 185 VAL A N 1
ATOM 8224 C CA . VAL C 2 185 ? 180.696 157.963 247.482 1.00 123.57 185 VAL A CA 1
ATOM 8225 C C . VAL C 2 185 ? 179.352 157.817 246.779 1.00 123.57 185 VAL A C 1
ATOM 8226 O O . VAL C 2 185 ? 178.863 156.698 246.584 1.00 123.57 185 VAL A O 1
ATOM 8230 N N . LEU C 2 186 ? 178.755 158.945 246.409 1.00 121.96 186 LEU A N 1
ATOM 8231 C CA . LEU C 2 186 ? 177.425 158.974 245.817 1.00 121.96 186 LEU A CA 1
ATOM 8232 C C . LEU C 2 186 ? 177.545 159.221 244.320 1.00 121.96 186 LEU A C 1
ATOM 8233 O O . LEU C 2 186 ? 178.318 160.083 243.892 1.00 121.96 186 LEU A O 1
ATOM 8238 N N . PHE C 2 187 ? 176.778 158.474 243.529 1.00 117.38 187 PHE A N 1
ATOM 8239 C CA . PHE C 2 187 ? 176.972 158.449 242.085 1.00 117.38 187 PHE A CA 1
ATOM 8240 C C . PHE C 2 187 ? 175.633 158.371 241.374 1.00 117.38 187 PHE A C 1
ATOM 8241 O O . PHE C 2 187 ? 174.872 157.425 241.584 1.00 117.38 187 PHE A O 1
ATOM 8249 N N . ARG C 2 188 ? 175.358 159.352 240.522 1.00 116.52 188 ARG A N 1
ATOM 8250 C CA . ARG C 2 188 ? 174.293 159.254 239.537 1.00 116.52 188 ARG A CA 1
ATOM 8251 C C . ARG C 2 188 ? 174.837 159.707 238.194 1.00 116.52 188 ARG A C 1
ATOM 8252 O O . ARG C 2 188 ? 175.466 160.764 238.101 1.00 116.52 188 ARG A O 1
ATOM 8260 N N . ASP C 2 189 ? 174.594 158.911 237.160 1.00 111.69 189 ASP A N 1
ATOM 8261 C CA . ASP C 2 189 ? 175.006 159.271 235.814 1.00 111.69 189 ASP A CA 1
ATOM 8262 C C . ASP C 2 189 ? 174.198 158.443 234.827 1.00 111.69 189 ASP A C 1
ATOM 8263 O O . ASP C 2 189 ? 173.395 157.592 235.212 1.00 111.69 189 ASP A O 1
ATOM 8268 N N . TYR C 2 190 ? 174.427 158.701 233.544 1.00 108.08 190 TYR A N 1
ATOM 8269 C CA . TYR C 2 190 ? 173.689 158.028 232.487 1.00 108.08 190 TYR A CA 1
ATOM 8270 C C . TYR C 2 190 ? 173.835 156.519 232.590 1.00 108.08 190 TYR A C 1
ATOM 8271 O O . TYR C 2 190 ? 174.864 155.997 233.021 1.00 108.08 190 TYR A O 1
ATOM 8280 N N . GLY C 2 191 ? 172.777 155.817 232.191 1.00 108.75 191 GLY A N 1
ATOM 8281 C CA . GLY C 2 191 ? 172.771 154.376 232.140 1.00 108.75 191 GLY A CA 1
ATOM 8282 C C . GLY C 2 191 ? 172.535 153.895 230.721 1.00 108.75 191 GLY A C 1
ATOM 8283 O O . GLY C 2 191 ? 172.277 154.677 229.805 1.00 108.75 191 GLY A O 1
ATOM 8284 N N . LEU C 2 192 ? 172.622 152.581 230.561 1.00 108.06 192 LEU A N 1
ATOM 8285 C CA . LEU C 2 192 ? 172.534 151.986 229.238 1.00 108.06 192 LEU A CA 1
ATOM 8286 C C . LEU C 2 192 ? 171.143 152.166 228.649 1.00 108.06 192 LEU A C 1
ATOM 8287 O O . LEU C 2 192 ? 170.136 152.105 229.357 1.00 108.06 192 LEU A O 1
ATOM 8292 N N . TYR C 2 193 ? 171.099 152.404 227.340 1.00 107.99 193 TYR A N 1
ATOM 8293 C CA . TYR C 2 193 ? 169.855 152.471 226.577 1.00 107.99 193 TYR A CA 1
ATOM 8294 C C . TYR C 2 193 ? 168.977 153.637 227.009 1.00 107.99 193 TYR A C 1
ATOM 8295 O O . TYR C 2 193 ? 167.755 153.591 226.866 1.00 107.99 193 TYR A O 1
ATOM 8304 N N . ASP C 2 194 ? 169.585 154.712 227.484 1.00 107.65 194 ASP A N 1
ATOM 8305 C CA . ASP C 2 194 ? 168.783 155.912 227.812 1.00 107.65 194 ASP A CA 1
ATOM 8306 C C . ASP C 2 194 ? 168.416 156.564 226.487 1.00 107.65 194 ASP A C 1
ATOM 8307 O O . ASP C 2 194 ? 169.028 156.208 225.494 1.00 107.65 194 ASP A O 1
ATOM 8312 N N . HIS C 2 195 ? 167.450 157.471 226.475 1.00 105.80 195 HIS A N 1
ATOM 8313 C CA . HIS C 2 195 ? 167.018 158.056 225.184 1.00 105.80 195 HIS A CA 1
ATOM 8314 C C . HIS C 2 195 ? 168.158 158.893 224.602 1.00 105.80 195 HIS A C 1
ATOM 8315 O O . HIS C 2 195 ? 168.419 158.821 223.403 1.00 105.80 195 HIS A O 1
ATOM 8322 N N . ALA C 2 196 ? 168.824 159.677 225.434 1.00 103.35 196 ALA A N 1
ATOM 8323 C CA . ALA C 2 196 ? 169.891 160.518 224.911 1.00 103.35 196 ALA A CA 1
ATOM 8324 C C . ALA C 2 196 ? 170.915 159.699 224.148 1.00 103.35 196 ALA A C 1
ATOM 8325 O O . ALA C 2 196 ? 171.501 160.186 223.177 1.00 103.35 196 ALA A O 1
ATOM 8327 N N . MET C 2 197 ? 171.140 158.453 224.568 1.00 101.98 197 MET A N 1
ATOM 8328 C CA . MET C 2 197 ? 172.030 157.562 223.837 1.00 101.98 197 MET A CA 1
ATOM 8329 C C . MET C 2 197 ? 171.481 157.231 222.461 1.00 101.98 197 MET A C 1
ATOM 8330 O O . MET C 2 197 ? 172.250 157.053 221.512 1.00 101.98 197 MET A O 1
ATOM 8335 N N . LEU C 2 198 ? 170.163 157.159 222.329 1.00 101.88 198 LEU A N 1
ATOM 8336 C CA . LEU C 2 198 ? 169.542 156.748 221.084 1.00 101.88 198 LEU A CA 1
ATOM 8337 C C . LEU C 2 198 ? 169.355 157.897 220.109 1.00 101.88 198 LEU A C 1
ATOM 8338 O O . LEU C 2 198 ? 169.214 157.653 218.908 1.00 101.88 198 LEU A O 1
ATOM 8343 N N . ARG C 2 199 ? 169.346 159.139 220.592 1.00 99.64 199 ARG A N 1
ATOM 8344 C CA . ARG C 2 199 ? 169.247 160.280 219.695 1.00 99.64 199 ARG A CA 1
ATOM 8345 C C . ARG C 2 199 ? 170.523 160.503 218.906 1.00 99.64 199 ARG A C 1
ATOM 8346 O O . ARG C 2 199 ? 170.473 161.097 217.827 1.00 99.64 199 ARG A O 1
ATOM 8354 N N . PHE C 2 200 ? 171.658 160.051 219.423 1.00 94.71 200 PHE A N 1
ATOM 8355 C CA . PHE C 2 200 ? 172.939 160.332 218.796 1.00 94.71 200 PHE A CA 1
ATOM 8356 C C . PHE C 2 200 ? 173.025 159.660 217.436 1.00 94.71 200 PHE A C 1
ATOM 8357 O O . PHE C 2 200 ? 172.766 158.461 217.307 1.00 94.71 200 PHE A O 1
ATOM 8365 N N . LYS C 2 201 ? 173.395 160.431 216.421 1.00 93.18 201 LYS A N 1
ATOM 8366 C CA . LYS C 2 201 ? 173.621 159.860 215.108 1.00 93.18 201 LYS A CA 1
ATOM 8367 C C . LYS C 2 201 ? 174.860 158.970 215.135 1.00 93.18 201 LYS A C 1
ATOM 8368 O O . LYS C 2 201 ? 175.675 159.017 216.056 1.00 93.18 201 LYS A O 1
ATOM 8374 N N . ALA C 2 202 ? 174.997 158.142 214.102 1.00 90.78 202 ALA A N 1
ATOM 8375 C CA . ALA C 2 202 ? 176.115 157.210 214.063 1.00 90.78 202 ALA A CA 1
ATOM 8376 C C . ALA C 2 202 ? 177.447 157.912 213.867 1.00 90.78 202 ALA A C 1
ATOM 8377 O O . ALA C 2 202 ? 178.486 157.341 214.207 1.00 90.78 202 ALA A O 1
ATOM 8379 N N . SER C 2 203 ? 177.446 159.127 213.334 1.00 90.50 203 SER A N 1
ATOM 8380 C CA . SER C 2 203 ? 178.681 159.878 213.176 1.00 90.50 203 SER A CA 1
ATOM 8381 C C . SER C 2 203 ? 179.169 160.490 214.479 1.00 90.50 203 SER A C 1
ATOM 8382 O O . SER C 2 203 ? 180.161 161.223 214.466 1.00 90.50 203 SER A O 1
ATOM 8385 N N . SER C 2 204 ? 178.498 160.216 215.595 1.00 89.65 204 SER A N 1
ATOM 8386 C CA . SER C 2 204 ? 178.867 160.764 216.893 1.00 89.65 204 SER A CA 1
ATOM 8387 C C . SER C 2 204 ? 179.310 159.681 217.863 1.00 89.65 204 SER A C 1
ATOM 8388 O O . SER C 2 204 ? 179.310 159.906 219.072 1.00 89.65 204 SER A O 1
ATOM 8391 N N . LYS C 2 205 ? 179.691 158.515 217.361 1.00 89.27 205 LYS A N 1
ATOM 8392 C CA . LYS C 2 205 ? 180.000 157.366 218.198 1.00 89.27 205 LYS A CA 1
ATOM 8393 C C . LYS C 2 205 ? 181.503 157.149 218.236 1.00 89.27 205 LYS A C 1
ATOM 8394 O O . LYS C 2 205 ? 182.142 157.024 217.189 1.00 89.27 205 LYS A O 1
ATOM 8400 N N . LEU C 2 206 ? 182.060 157.097 219.442 1.00 89.91 206 LEU A N 1
ATOM 8401 C CA . LEU C 2 206 ? 183.479 156.856 219.647 1.00 89.91 206 LEU A CA 1
ATOM 8402 C C . LEU C 2 206 ? 183.791 155.402 219.946 1.00 89.91 206 LEU A C 1
ATOM 8403 O O . LEU C 2 206 ? 184.952 155.000 219.855 1.00 89.91 206 LEU A O 1
ATOM 8408 N N . GLY C 2 207 ? 182.785 154.617 220.303 1.00 92.14 207 GLY A N 1
ATOM 8409 C CA . GLY C 2 207 ? 183.000 153.258 220.739 1.00 92.14 207 GLY A CA 1
ATOM 8410 C C . GLY C 2 207 ? 181.739 152.745 221.398 1.00 92.14 207 GLY A C 1
ATOM 8411 O O . GLY C 2 207 ? 180.715 153.425 221.418 1.00 92.14 207 GLY A O 1
ATOM 8412 N N . GLU C 2 208 ? 181.833 151.533 221.934 1.00 94.96 208 GLU A N 1
ATOM 8413 C CA . GLU C 2 208 ? 180.685 150.922 222.589 1.00 94.96 208 GLU A CA 1
ATOM 8414 C C . GLU C 2 208 ? 180.206 151.790 223.745 1.00 94.96 208 GLU A C 1
ATOM 8415 O O . GLU C 2 208 ? 180.923 151.964 224.734 1.00 94.96 208 GLU A O 1
ATOM 8417 N N . ASN C 2 209 ? 179.005 152.353 223.610 1.00 97.12 209 ASN A N 1
ATOM 8418 C CA . ASN C 2 209 ? 178.374 153.173 224.643 1.00 97.12 209 ASN A CA 1
ATOM 8419 C C . ASN C 2 209 ? 179.139 154.467 224.895 1.00 97.12 209 ASN A C 1
ATOM 8420 O O . ASN C 2 209 ? 179.062 155.038 225.980 1.00 97.12 209 ASN A O 1
ATOM 8425 N N . PHE C 2 210 ? 179.869 154.954 223.901 1.00 93.28 210 PHE A N 1
ATOM 8426 C CA . PHE C 2 210 ? 180.758 156.097 224.072 1.00 93.28 210 PHE A CA 1
ATOM 8427 C C . PHE C 2 210 ? 180.525 157.065 222.923 1.00 93.28 210 PHE A C 1
ATOM 8428 O O . PHE C 2 210 ? 180.865 156.763 221.777 1.00 93.28 210 PHE A O 1
ATOM 8436 N N . TYR C 2 211 ? 179.955 158.225 223.224 1.00 91.73 211 TYR A N 1
ATOM 8437 C CA . TYR C 2 211 ? 179.555 159.182 222.207 1.00 91.73 211 TYR A CA 1
ATOM 8438 C C . TYR C 2 211 ? 180.180 160.535 222.490 1.00 91.73 211 TYR A C 1
ATOM 8439 O O . TYR C 2 211 ? 180.765 160.767 223.546 1.00 91.73 211 TYR A O 1
ATOM 8448 N N . VAL C 2 212 ? 180.046 161.436 221.528 1.00 86.85 212 VAL A N 1
ATOM 8449 C CA . VAL C 2 212 ? 180.550 162.794 221.648 1.00 86.85 212 VAL A CA 1
ATOM 8450 C C . VAL C 2 212 ? 179.460 163.749 221.190 1.00 86.85 212 VAL A C 1
ATOM 8451 O O . VAL C 2 212 ? 178.727 163.461 220.240 1.00 86.85 212 VAL A O 1
ATOM 8455 N N . ARG C 2 213 ? 179.333 164.871 221.881 1.00 86.83 213 ARG A N 1
ATOM 8456 C CA . ARG C 2 213 ? 178.336 165.867 221.538 1.00 86.83 213 ARG A CA 1
ATOM 8457 C C . ARG C 2 213 ? 178.893 166.870 220.539 1.00 86.83 213 ARG A C 1
ATOM 8458 O O . ARG C 2 213 ? 180.087 166.904 220.245 1.00 86.83 213 ARG A O 1
ATOM 8466 N N . GLN C 2 214 ? 177.998 167.709 220.028 1.00 84.50 214 GLN A N 1
ATOM 8467 C CA . GLN C 2 214 ? 178.383 168.726 219.061 1.00 84.50 214 GLN A CA 1
ATOM 8468 C C . GLN C 2 214 ? 179.447 169.660 219.613 1.00 84.50 214 GLN A C 1
ATOM 8469 O O . GLN C 2 214 ? 180.240 170.215 218.848 1.00 84.50 214 GLN A O 1
ATOM 8475 N N . ASP C 2 215 ? 179.485 169.841 220.930 1.00 85.86 215 ASP A N 1
ATOM 8476 C CA . ASP C 2 215 ? 180.383 170.827 221.575 1.00 85.86 215 ASP A CA 1
ATOM 8477 C C . ASP C 2 215 ? 181.714 170.211 221.977 1.00 85.86 215 ASP A C 1
ATOM 8478 O O . ASP C 2 215 ? 182.558 170.959 222.450 1.00 85.86 215 ASP A O 1
ATOM 8483 N N . GLY C 2 216 ? 181.887 168.913 221.801 1.00 84.48 216 GLY A N 1
ATOM 8484 C CA . GLY C 2 216 ? 183.137 168.266 222.100 1.00 84.48 216 GLY A CA 1
ATOM 8485 C C . GLY C 2 216 ? 183.140 167.463 223.378 1.00 84.48 216 GLY A C 1
ATOM 8486 O O . GLY C 2 216 ? 183.958 166.554 223.517 1.00 84.48 216 GLY A O 1
ATOM 8487 N N . THR C 2 217 ? 182.256 167.776 224.312 1.00 85.66 217 THR A N 1
ATOM 8488 C CA . THR C 2 217 ? 182.131 166.977 225.515 1.00 85.66 217 THR A CA 1
ATOM 8489 C C . THR C 2 217 ? 181.597 165.596 225.166 1.00 85.66 217 THR A C 1
ATOM 8490 O O . THR C 2 217 ? 180.936 165.405 224.148 1.00 85.66 217 THR A O 1
ATOM 8494 N N . ARG C 2 218 ? 181.945 164.632 225.996 1.00 90.38 218 ARG A N 1
ATOM 8495 C CA . ARG C 2 218 ? 181.597 163.239 225.678 1.00 90.38 218 ARG A CA 1
ATOM 8496 C C . ARG C 2 218 ? 180.576 162.676 226.655 1.00 90.38 218 ARG A C 1
ATOM 8497 O O . ARG C 2 218 ? 180.272 163.336 227.644 1.00 90.38 218 ARG A O 1
ATOM 8505 N N . SER C 2 219 ? 180.040 161.508 226.369 1.00 93.68 219 SER A N 1
ATOM 8506 C CA . SER C 2 219 ? 179.034 160.837 227.183 1.00 93.68 219 SER A CA 1
ATOM 8507 C C . SER C 2 219 ? 179.271 159.341 227.138 1.00 93.68 219 SER A C 1
ATOM 8508 O O . SER C 2 219 ? 179.173 158.728 226.074 1.00 93.68 219 SER A O 1
ATOM 8511 N N . TYR C 2 220 ? 179.572 158.753 228.284 1.00 100.67 220 TYR A N 1
ATOM 8512 C CA . TYR C 2 220 ? 179.644 157.310 228.422 1.00 100.67 220 TYR A CA 1
ATOM 8513 C C . TYR C 2 220 ? 178.410 156.838 229.168 1.00 100.67 220 TYR A C 1
ATOM 8514 O O . TYR C 2 220 ? 178.022 157.440 230.172 1.00 100.67 220 TYR A O 1
ATOM 8523 N N . PHE C 2 221 ? 177.792 155.773 228.678 1.00 101.96 221 PHE A N 1
ATOM 8524 C CA . PHE C 2 221 ? 176.559 155.248 229.247 1.00 101.96 221 PHE A CA 1
ATOM 8525 C C . PHE C 2 221 ? 176.885 153.960 229.988 1.00 101.96 221 PHE A C 1
ATOM 8526 O O . PHE C 2 221 ? 177.187 152.937 229.369 1.00 101.96 221 PHE A O 1
ATOM 8534 N N . PHE C 2 222 ? 176.825 154.019 231.312 1.00 108.21 222 PHE A N 1
ATOM 8535 C CA . PHE C 2 222 ? 177.310 152.940 232.152 1.00 108.21 222 PHE A CA 1
ATOM 8536 C C . PHE C 2 222 ? 176.295 151.814 232.255 1.00 108.21 222 PHE A C 1
ATOM 8537 O O . PHE C 2 222 ? 175.086 152.020 232.132 1.00 108.21 222 PHE A O 1
ATOM 8545 N N . THR C 2 223 ? 176.807 150.615 232.498 1.00 114.26 223 THR A N 1
ATOM 8546 C CA . THR C 2 223 ? 176.008 149.478 232.913 1.00 114.26 223 THR A CA 1
ATOM 8547 C C . THR C 2 223 ? 176.369 149.122 234.348 1.00 114.26 223 THR A C 1
ATOM 8548 O O . THR C 2 223 ? 177.455 149.447 234.833 1.00 114.26 223 THR A O 1
ATOM 8552 N N . ASP C 2 224 ? 175.435 148.457 235.029 1.00 117.14 224 ASP A N 1
ATOM 8553 C CA . ASP C 2 224 ? 175.658 148.096 236.425 1.00 117.14 224 ASP A CA 1
ATOM 8554 C C . ASP C 2 224 ? 176.918 147.258 236.586 1.00 117.14 224 ASP A C 1
ATOM 8555 O O . ASP C 2 224 ? 177.702 147.475 237.517 1.00 117.14 224 ASP A O 1
ATOM 8557 N N . ASP C 2 225 ? 177.141 146.307 235.678 1.00 116.89 225 ASP A N 1
ATOM 8558 C CA . ASP C 2 225 ? 178.321 145.455 235.775 1.00 116.89 225 ASP A CA 1
ATOM 8559 C C . ASP C 2 225 ? 179.599 146.251 235.553 1.00 116.89 225 ASP A C 1
ATOM 8560 O O . ASP C 2 225 ? 180.591 146.051 236.265 1.00 116.89 225 ASP A O 1
ATOM 8562 N N . PHE C 2 226 ? 179.597 147.153 234.571 1.00 115.62 226 PHE A N 1
ATOM 8563 C CA . PHE C 2 226 ? 180.790 147.940 234.282 1.00 115.62 226 PHE A CA 1
ATOM 8564 C C . PHE C 2 226 ? 181.167 148.809 235.470 1.00 115.62 226 PHE A C 1
ATOM 8565 O O . PHE C 2 226 ? 182.325 148.828 235.896 1.00 115.62 226 PHE A O 1
ATOM 8573 N N . LEU C 2 227 ? 180.196 149.532 236.027 1.00 118.75 227 LEU A N 1
ATOM 8574 C CA . LEU C 2 227 ? 180.490 150.389 237.169 1.00 118.75 227 LEU A CA 1
ATOM 8575 C C . LEU C 2 227 ? 180.891 149.573 238.387 1.00 118.75 227 LEU A C 1
ATOM 8576 O O . LEU C 2 227 ? 181.790 149.970 239.138 1.00 118.75 227 LEU A O 1
ATOM 8581 N N . ALA C 2 228 ? 180.236 148.432 238.602 1.00 120.32 228 ALA A N 1
ATOM 8582 C CA . ALA C 2 228 ? 180.597 147.583 239.729 1.00 120.32 228 ALA A CA 1
ATOM 8583 C C . ALA C 2 228 ? 182.043 147.125 239.622 1.00 120.32 228 ALA A C 1
ATOM 8584 O O . ALA C 2 228 ? 182.830 147.289 240.561 1.00 120.32 228 ALA A O 1
ATOM 8586 N N . GLN C 2 229 ? 182.418 146.555 238.480 1.00 121.77 229 GLN A N 1
ATOM 8587 C CA . GLN C 2 229 ? 183.780 146.073 238.308 1.00 121.77 229 GLN A CA 1
ATOM 8588 C C . GLN C 2 229 ? 184.788 147.193 238.103 1.00 121.77 229 GLN A C 1
ATOM 8589 O O . GLN C 2 229 ? 185.990 146.920 238.079 1.00 121.77 229 GLN A O 1
ATOM 8595 N N . LEU C 2 230 ? 184.335 148.435 237.941 1.00 120.12 230 LEU A N 1
ATOM 8596 C CA . LEU C 2 230 ? 185.266 149.555 237.938 1.00 120.12 230 LEU A CA 1
ATOM 8597 C C . LEU C 2 230 ? 185.521 150.080 239.341 1.00 120.12 230 LEU A C 1
ATOM 8598 O O . LEU C 2 230 ? 186.636 150.519 239.642 1.00 120.12 230 LEU A O 1
ATOM 8603 N N . PHE C 2 231 ? 184.509 150.053 240.205 1.00 122.04 231 PHE A N 1
ATOM 8604 C CA . PHE C 2 231 ? 184.717 150.449 241.592 1.00 122.04 231 PHE A CA 1
ATOM 8605 C C . PHE C 2 231 ? 185.419 149.363 242.393 1.00 122.04 231 PHE A C 1
ATOM 8606 O O . PHE C 2 231 ? 186.179 149.675 243.314 1.00 122.04 231 PHE A O 1
ATOM 8614 N N . MET C 2 232 ? 185.181 148.092 242.063 1.00 122.71 232 MET A N 1
ATOM 8615 C CA . MET C 2 232 ? 185.812 147.014 242.814 1.00 122.71 232 MET A CA 1
ATOM 8616 C C . MET C 2 232 ? 187.305 146.932 242.533 1.00 122.71 232 MET A C 1
ATOM 8617 O O . MET C 2 232 ? 188.070 146.485 243.393 1.00 122.71 232 MET A O 1
ATOM 8619 N N . ASP C 2 233 ? 187.739 147.359 241.353 1.00 123.92 233 ASP A N 1
ATOM 8620 C CA . ASP C 2 233 ? 189.147 147.294 240.990 1.00 123.92 233 ASP A CA 1
ATOM 8621 C C . ASP C 2 233 ? 189.995 148.349 241.680 1.00 123.92 233 ASP A C 1
ATOM 8622 O O . ASP C 2 233 ? 191.219 148.329 241.525 1.00 123.92 233 ASP A O 1
ATOM 8627 N N . THR C 2 234 ? 189.388 149.267 242.423 1.00 123.04 234 THR A N 1
ATOM 8628 C CA . THR C 2 234 ? 190.129 150.327 243.084 1.00 123.04 234 THR A CA 1
ATOM 8629 C C . THR C 2 234 ? 189.959 150.327 244.594 1.00 123.04 234 THR A C 1
ATOM 8630 O O . THR C 2 234 ? 190.460 151.240 245.257 1.00 123.04 234 THR A O 1
ATOM 8634 N N . GLY C 2 235 ? 189.275 149.340 245.156 1.00 124.93 235 GLY A N 1
ATOM 8635 C CA . GLY C 2 235 ? 189.209 149.173 246.586 1.00 124.93 235 GLY A CA 1
ATOM 8636 C C . GLY C 2 235 ? 187.940 149.637 247.260 1.00 124.93 235 GLY A C 1
ATOM 8637 O O . GLY C 2 235 ? 187.985 149.985 248.444 1.00 124.93 235 GLY A O 1
ATOM 8638 N N . TYR C 2 236 ? 186.815 149.649 246.559 1.00 124.12 236 TYR A N 1
ATOM 8639 C CA . TYR C 2 236 ? 185.548 150.064 247.136 1.00 124.12 236 TYR A CA 1
ATOM 8640 C C . TYR C 2 236 ? 184.676 148.847 247.400 1.00 124.12 236 TYR A C 1
ATOM 8641 O O . TYR C 2 236 ? 185.010 147.719 247.035 1.00 124.12 236 TYR A O 1
ATOM 8650 N N . GLU C 2 237 ? 183.540 149.094 248.046 1.00 125.53 237 GLU A N 1
ATOM 8651 C CA . GLU C 2 237 ? 182.581 148.052 248.375 1.00 125.53 237 GLU A CA 1
ATOM 8652 C C . GLU C 2 237 ? 181.194 148.526 247.981 1.00 125.53 237 GLU A C 1
ATOM 8653 O O . GLU C 2 237 ? 180.771 149.615 248.380 1.00 125.53 237 GLU A O 1
ATOM 8655 N N . GLU C 2 238 ? 180.490 147.711 247.203 1.00 124.64 238 GLU A N 1
ATOM 8656 C CA . GLU C 2 238 ? 179.184 148.093 246.692 1.00 124.64 238 GLU A CA 1
ATOM 8657 C C . GLU C 2 238 ? 178.123 147.975 247.775 1.00 124.64 238 GLU A C 1
ATOM 8658 O O . GLU C 2 238 ? 178.086 147.001 248.531 1.00 124.64 238 GLU A O 1
ATOM 8660 N N . VAL C 2 239 ? 177.257 148.981 247.846 1.00 124.04 239 VAL A N 1
ATOM 8661 C CA . VAL C 2 239 ? 176.125 148.990 248.766 1.00 124.04 239 VAL A CA 1
ATOM 8662 C C . VAL C 2 239 ? 174.807 148.920 248.009 1.00 124.04 239 VAL A C 1
ATOM 8663 O O . VAL C 2 239 ? 174.049 147.961 248.150 1.00 124.04 239 VAL A O 1
ATOM 8667 N N . VAL C 2 240 ? 174.521 149.924 247.189 1.00 123.02 240 VAL A N 1
ATOM 8668 C CA . VAL C 2 240 ? 173.373 149.914 246.296 1.00 123.02 240 VAL A CA 1
ATOM 8669 C C . VAL C 2 240 ? 173.850 150.334 244.916 1.00 123.02 240 VAL A C 1
ATOM 8670 O O . VAL C 2 240 ? 174.678 151.241 244.785 1.00 123.02 240 VAL A O 1
ATOM 8674 N N . ASN C 2 241 ? 173.374 149.633 243.890 1.00 122.20 241 ASN A N 1
ATOM 8675 C CA . ASN C 2 241 ? 173.711 149.974 242.512 1.00 122.20 241 ASN A CA 1
ATOM 8676 C C . ASN C 2 241 ? 172.581 149.452 241.630 1.00 122.20 241 ASN A C 1
ATOM 8677 O O . ASN C 2 241 ? 172.553 148.266 241.289 1.00 122.20 241 ASN A O 1
ATOM 8682 N N . GLU C 2 242 ? 171.665 150.342 241.258 1.00 119.44 242 GLU A N 1
ATOM 8683 C CA . GLU C 2 242 ? 170.474 149.946 240.525 1.00 119.44 242 GLU A CA 1
ATOM 8684 C C . GLU C 2 242 ? 169.994 151.109 239.676 1.00 119.44 242 GLU A C 1
ATOM 8685 O O . GLU C 2 242 ? 170.214 152.274 240.013 1.00 119.44 242 GLU A O 1
ATOM 8687 N N . TYR C 2 243 ? 169.322 150.765 238.580 1.00 115.71 243 TYR A N 1
ATOM 8688 C CA . TYR C 2 243 ? 168.895 151.805 237.623 1.00 115.71 243 TYR A CA 1
ATOM 8689 C C . TYR C 2 243 ? 167.719 152.600 238.168 1.00 115.71 243 TYR A C 1
ATOM 8690 O O . TYR C 2 243 ? 167.020 152.110 239.046 1.00 115.71 243 TYR A O 1
ATOM 8699 N N . VAL C 2 244 ? 167.562 153.820 237.687 1.00 115.92 244 VAL A N 1
ATOM 8700 C CA . VAL C 2 244 ? 166.419 154.680 238.072 1.00 115.92 244 VAL A CA 1
ATOM 8701 C C . VAL C 2 244 ? 165.728 155.011 236.758 1.00 115.92 244 VAL A C 1
ATOM 8702 O O . VAL C 2 244 ? 166.428 155.463 235.844 1.00 115.92 244 VAL A O 1
ATOM 8706 N N . PHE C 2 245 ? 164.417 154.835 236.665 1.00 115.57 245 PHE A N 1
ATOM 8707 C CA . PHE C 2 245 ? 163.749 155.045 235.362 1.00 115.57 245 PHE A CA 1
ATOM 8708 C C . PHE C 2 245 ? 162.878 156.292 235.465 1.00 115.57 245 PHE A C 1
ATOM 8709 O O . PHE C 2 245 ? 162.197 156.448 236.475 1.00 115.57 245 PHE A O 1
ATOM 8717 N N . ARG C 2 246 ? 162.858 157.118 234.431 1.00 116.52 246 ARG A N 1
ATOM 8718 C CA . ARG C 2 246 ? 161.969 158.304 234.413 1.00 116.52 246 ARG A CA 1
ATOM 8719 C C . ARG C 2 246 ? 161.349 158.403 233.032 1.00 116.52 246 ARG A C 1
ATOM 8720 O O . ARG C 2 246 ? 161.206 157.375 232.396 1.00 116.52 246 ARG A O 1
ATOM 8728 N N . GLU C 2 247 ? 160.947 159.604 232.636 1.00 116.29 247 GLU A N 1
ATOM 8729 C CA . GLU C 2 247 ? 160.436 159.853 231.268 1.00 116.29 247 GLU A CA 1
ATOM 8730 C C . GLU C 2 247 ? 160.506 161.349 230.998 1.00 116.29 247 GLU A C 1
ATOM 8731 O O . GLU C 2 247 ? 160.504 162.100 231.949 1.00 116.29 247 GLU A O 1
ATOM 8733 N N . THR C 2 248 ? 160.565 161.756 229.740 1.00 117.68 248 THR A N 1
ATOM 8734 C CA . THR C 2 248 ? 160.582 163.204 229.420 1.00 117.68 248 THR A CA 1
ATOM 8735 C C . THR C 2 248 ? 159.364 163.448 228.536 1.00 117.68 248 THR A C 1
ATOM 8736 O O . THR C 2 248 ? 159.136 162.638 227.638 1.00 117.68 248 THR A O 1
ATOM 8740 N N . VAL C 2 249 ? 158.557 164.459 228.824 1.00 118.84 249 VAL A N 1
ATOM 8741 C CA . VAL C 2 249 ? 157.377 164.617 227.938 1.00 118.84 249 VAL A CA 1
ATOM 8742 C C . VAL C 2 249 ? 157.231 166.078 227.576 1.00 118.84 249 VAL A C 1
ATOM 8743 O O . VAL C 2 249 ? 157.185 166.845 228.503 1.00 118.84 249 VAL A O 1
ATOM 8745 N N . ASN C 2 250 ? 157.126 166.411 226.289 1.00 121.23 250 ASN A N 1
ATOM 8746 C CA . ASN C 2 250 ? 156.868 167.817 225.876 1.00 121.23 250 ASN A CA 1
ATOM 8747 C C . ASN C 2 250 ? 155.444 167.817 225.350 1.00 121.23 250 ASN A C 1
ATOM 8748 O O . ASN C 2 250 ? 155.211 167.242 224.286 1.00 121.23 250 ASN A O 1
ATOM 8750 N N . LYS C 2 251 ? 154.524 168.420 226.082 1.00 122.15 251 LYS A N 1
ATOM 8751 C CA . LYS C 2 251 ? 153.118 168.285 225.643 1.00 122.15 251 LYS A CA 1
ATOM 8752 C C . LYS C 2 251 ? 152.931 168.937 224.277 1.00 122.15 251 LYS A C 1
ATOM 8753 O O . LYS C 2 251 ? 152.272 168.325 223.437 1.00 122.15 251 LYS A O 1
ATOM 8755 N N . LYS C 2 252 ? 153.550 170.090 224.044 1.00 122.36 252 LYS A N 1
ATOM 8756 C CA . LYS C 2 252 ? 153.251 170.819 222.790 1.00 122.36 252 LYS A CA 1
ATOM 8757 C C . LYS C 2 252 ? 153.641 169.956 221.601 1.00 122.36 252 LYS A C 1
ATOM 8758 O O . LYS C 2 252 ? 152.898 169.948 220.617 1.00 122.36 252 LYS A O 1
ATOM 8760 N N . GLU C 2 253 ? 154.774 169.280 221.690 1.00 122.48 253 GLU A N 1
ATOM 8761 C CA . GLU C 2 253 ? 155.170 168.356 220.595 1.00 122.48 253 GLU A CA 1
ATOM 8762 C C . GLU C 2 253 ? 154.673 166.948 220.949 1.00 122.48 253 GLU A C 1
ATOM 8763 O O . GLU C 2 253 ? 154.957 166.010 220.195 1.00 122.48 253 GLU A O 1
ATOM 8765 N N . GLY C 2 254 ? 153.998 166.816 222.087 1.00 122.26 254 GLY A N 1
ATOM 8766 C CA . GLY C 2 254 ? 153.425 165.513 222.457 1.00 122.26 254 GLY A CA 1
ATOM 8767 C C . GLY C 2 254 ? 154.495 164.446 222.506 1.00 122.26 254 GLY A C 1
ATOM 8768 O O . GLY C 2 254 ? 154.236 163.313 222.074 1.00 122.26 254 GLY A O 1
ATOM 8769 N N . LEU C 2 255 ? 155.666 164.802 223.010 1.00 120.35 255 LEU A N 1
ATOM 8770 C CA . LEU C 2 255 ? 156.775 163.827 223.019 1.00 120.35 255 LEU A CA 1
ATOM 8771 C C . LEU C 2 255 ? 156.893 163.246 224.421 1.00 120.35 255 LEU A C 1
ATOM 8772 O O . LEU C 2 255 ? 157.041 164.039 225.349 1.00 120.35 255 LEU A O 1
ATOM 8774 N N . CYS C 2 256 ? 156.754 161.933 224.571 1.00 117.68 256 CYS A N 1
ATOM 8775 C CA . CYS C 2 256 ? 157.044 161.343 225.893 1.00 117.68 256 CYS A CA 1
ATOM 8776 C C . CYS C 2 256 ? 158.096 160.281 225.620 1.00 117.68 256 CYS A C 1
ATOM 8777 O O . CYS C 2 256 ? 157.859 159.454 224.734 1.00 117.68 256 CYS A O 1
ATOM 8779 N N . VAL C 2 257 ? 159.210 160.287 226.357 1.00 115.36 257 VAL A N 1
ATOM 8780 C CA . VAL C 2 257 ? 160.319 159.335 226.045 1.00 115.36 257 VAL A CA 1
ATOM 8781 C C . VAL C 2 257 ? 160.851 158.696 227.325 1.00 115.36 257 VAL A C 1
ATOM 8782 O O . VAL C 2 257 ? 160.792 159.342 228.375 1.00 115.36 257 VAL A O 1
ATOM 8786 N N . PRO C 2 258 ? 161.339 157.445 227.285 1.00 113.78 258 PRO A N 1
ATOM 8787 C CA . PRO C 2 258 ? 161.962 156.828 228.453 1.00 113.78 258 PRO A CA 1
ATOM 8788 C C . PRO C 2 258 ? 163.362 157.367 228.778 1.00 113.78 258 PRO A C 1
ATOM 8789 O O . PRO C 2 258 ? 164.038 157.756 227.865 1.00 113.78 258 PRO A O 1
ATOM 8793 N N . ARG C 2 259 ? 163.762 157.393 230.052 1.00 111.24 259 ARG A N 1
ATOM 8794 C CA . ARG C 2 259 ? 165.128 157.817 230.453 1.00 111.24 259 ARG A CA 1
ATOM 8795 C C . ARG C 2 259 ? 165.665 156.784 231.439 1.00 111.24 259 ARG A C 1
ATOM 8796 O O . ARG C 2 259 ? 164.879 156.301 232.246 1.00 111.24 259 ARG A O 1
ATOM 8804 N N . VAL C 2 260 ? 166.946 156.454 231.381 1.00 110.33 260 VAL A N 1
ATOM 8805 C CA . VAL C 2 260 ? 167.514 155.391 232.256 1.00 110.33 260 VAL A CA 1
ATOM 8806 C C . VAL C 2 260 ? 168.802 155.916 232.876 1.00 110.33 260 VAL A C 1
ATOM 8807 O O . VAL C 2 260 ? 169.815 155.939 232.178 1.00 110.33 260 VAL A O 1
ATOM 8811 N N . PHE C 2 261 ? 168.733 156.415 234.098 1.00 111.90 261 PHE A N 1
ATOM 8812 C CA . PHE C 2 261 ? 169.908 156.817 234.848 1.00 111.90 261 PHE A CA 1
ATOM 8813 C C . PHE C 2 261 ? 170.302 155.691 235.787 1.00 111.90 261 PHE A C 1
ATOM 8814 O O . PHE C 2 261 ? 169.464 154.893 236.206 1.00 111.90 261 PHE A O 1
ATOM 8822 N N . LEU C 2 262 ? 171.584 155.622 236.108 1.00 114.66 262 LEU A N 1
ATOM 8823 C CA . LEU C 2 262 ? 172.096 154.630 237.037 1.00 114.66 262 LEU A CA 1
ATOM 8824 C C . LEU C 2 262 ? 172.531 155.340 238.309 1.00 114.66 262 LEU A C 1
ATOM 8825 O O . LEU C 2 262 ? 173.445 156.169 238.281 1.00 114.66 262 LEU A O 1
ATOM 8830 N N . GLN C 2 263 ? 171.868 155.020 239.410 1.00 120.67 263 GLN A N 1
ATOM 8831 C CA . GLN C 2 263 ? 172.163 155.570 240.721 1.00 120.67 263 GLN A CA 1
ATOM 8832 C C . GLN C 2 263 ? 172.825 154.499 241.571 1.00 120.67 263 GLN A C 1
ATOM 8833 O O . GLN C 2 263 ? 172.498 153.315 241.464 1.00 120.67 263 GLN A O 1
ATOM 8839 N N . SER C 2 264 ? 173.762 154.913 242.417 1.00 122.40 264 SER A N 1
ATOM 8840 C CA . SER C 2 264 ? 174.457 153.937 243.240 1.00 122.40 264 SER A CA 1
ATOM 8841 C C . SER C 2 264 ? 175.132 154.626 244.412 1.00 122.40 264 SER A C 1
ATOM 8842 O O . SER C 2 264 ? 175.266 155.850 244.448 1.00 122.40 264 SER A O 1
ATOM 8845 N N . LYS C 2 265 ? 175.546 153.810 245.376 1.00 122.86 265 LYS A N 1
ATOM 8846 C CA . LYS C 2 265 ? 176.329 154.262 246.517 1.00 122.86 265 LYS A CA 1
ATOM 8847 C C . LYS C 2 265 ? 177.386 153.211 246.812 1.00 122.86 265 LYS A C 1
ATOM 8848 O O . LYS C 2 265 ? 177.054 152.044 247.040 1.00 122.86 265 LYS A O 1
ATOM 8850 N N . PHE C 2 266 ? 178.649 153.620 246.796 1.00 124.78 266 PHE A N 1
ATOM 8851 C CA . PHE C 2 266 ? 179.759 152.749 247.148 1.00 124.78 266 PHE A CA 1
ATOM 8852 C C . PHE C 2 266 ? 180.393 153.243 248.436 1.00 124.78 266 PHE A C 1
ATOM 8853 O O . PHE C 2 266 ? 180.387 154.443 248.720 1.00 124.78 266 PHE A O 1
ATOM 8861 N N . LEU C 2 267 ? 180.942 152.316 249.212 1.00 127.14 267 LEU A N 1
ATOM 8862 C CA . LEU C 2 267 ? 181.433 152.609 250.548 1.00 127.14 267 LEU A CA 1
ATOM 8863 C C . LEU C 2 267 ? 182.859 152.102 250.703 1.00 127.14 267 LEU A C 1
ATOM 8864 O O . LEU C 2 267 ? 183.189 150.999 250.258 1.00 127.14 267 LEU A O 1
ATOM 8869 N N . LYS C 2 268 ? 183.698 152.914 251.328 1.00 127.44 268 LYS A N 1
ATOM 8870 C CA . LYS C 2 268 ? 185.091 152.548 251.554 1.00 127.44 268 LYS A CA 1
ATOM 8871 C C . LYS C 2 268 ? 185.189 151.593 252.738 1.00 127.44 268 LYS A C 1
ATOM 8872 O O . LYS C 2 268 ? 184.661 151.897 253.812 1.00 127.44 268 LYS A O 1
ATOM 8878 N N . PRO C 2 269 ? 185.862 150.456 252.589 1.00 128.67 269 PRO A N 1
ATOM 8879 C CA . PRO C 2 269 ? 185.839 149.419 253.632 1.00 128.67 269 PRO A CA 1
ATOM 8880 C C . PRO C 2 269 ? 186.351 149.951 254.958 1.00 128.67 269 PRO A C 1
ATOM 8881 O O . PRO C 2 269 ? 187.375 150.649 255.005 1.00 128.67 269 PRO A O 1
ATOM 8885 N N . PRO C 2 270 ? 185.660 149.646 256.058 1.00 130.00 270 PRO A N 1
ATOM 8886 C CA . PRO C 2 270 ? 186.096 150.141 257.371 1.00 130.00 270 PRO A CA 1
ATOM 8887 C C . PRO C 2 270 ? 187.464 149.612 257.766 1.00 130.00 270 PRO A C 1
ATOM 8888 O O . PRO C 2 270 ? 188.382 150.388 258.048 1.00 130.00 270 PRO A O 1
ATOM 8892 N N . LYS C 2 271 ? 187.609 148.291 257.776 1.00 130.48 271 LYS A N 1
ATOM 8893 C CA . LYS C 2 271 ? 188.868 147.658 258.146 1.00 130.48 271 LYS A CA 1
ATOM 8894 C C . LYS C 2 271 ? 188.895 146.204 257.690 1.00 130.48 271 LYS A C 1
ATOM 8895 O O . LYS C 2 271 ? 189.269 145.314 258.452 1.00 130.48 271 LYS A O 1
#

Organism: Homo sapiens (NCBI:txid9606)

GO terms:
  GO:0006400 tRNA modification (P, IDA)
  GO:0052735 tRNA (cytidine-N3)-methyltransferase activity (F, IDA)
  GO:0005634 nucleus (C, IDA)
  GO:0005737 cytoplasm (C, IDA)
  GO:0030488 tRNA methylation (P, IDA)
  GO:0005515 protein binding (F, IPI)
  GO:0106217 tRNA C3-cytosine methylation (P, IDA)
  GO:0019899 enzyme binding (F, IPI)

Solvent-accessible surface area: 48638 Å² total; per-residue (Å²): 19,10,53,39,52,61,4,27,112,82,79,53,12,74,18,41,81,2,77,98,7,0,95,77,1,104,78,83,48,22,30,0,66,87,0,48,130,0,4,37,26,41,75,139,1,73,132,126,11,72,56,25,52,117,18,59,93,42,1,54,129,12,21,29,82,36,129,172,129,85,36,145,84,99,106,55,55,65,74,43,0,50,127,41,38,25,78,95,0,113,58,24,61,122,118,0,54,55,25,39,131,129,14,35,63,47,54,56,64,35,59,64,66,28,70,94,4,10,72,34,0,1,6,65,24,44,128,52,9,26,86,10,94,47,44,108,118,67,43,97,67,61,96,114,91,51,87,16,111,61,144,71,162,35,7,0,20,2,0,0,40,9,5,54,0,36,30,15,133,53,0,39,63,0,5,12,87,52,13,10,0,0,23,14,25,0,0,25,1,3,11,0,0,6,7,27,0,2,53,22,0,27,94,96,47,10,66,7,0,4,0,6,2,10,0,58,14,44,0,0,78,27,20,20,57,56,77,35,46,82,52,31,8,6,79,1,39,22,128,69,123,52,91,48,25,0,0,15,25,0,14,18,0,0,2,3,4,16,63,69,48,98,15,137,45,111,121,4,76,31,41,13,0,0,10,3,4,0,0,97,22,61,27,30,36,146,40,100,42,13,115,17,0,11,71,8,27,9,14,16,5,0,6,0,2,0,0,5,7,21,81,120,91,100,3,42,101,16,2,77,88,0,0,57,6,0,17,80,4,0,63,44,0,32,0,12,1,18,0,6,1,15,0,1,20,52,5,80,30,10,0,4,19,32,4,16,0,43,0,21,0,0,10,18,29,22,62,52,59,5,0,30,0,10,0,4,18,28,13,32,0,50,52,0,94,0,39,40,21,101,101,114,119,95,96,58,88,48,78,28,0,24,2,0,27,0,16,0,0,8,0,3,47,0,0,0,0,0,0,0,22,46,13,58,161,54,0,1,48,2,3,131,103,0,53,132,18,0,14,108,71,32,68,72,61,2,62,43,89,95,114,10,72,103,116,17,8,32,36,32,55,6,32,113,114,84,96,12,57,15,55,94,4,79,87,12,2,99,78,1,106,77,74,45,24,31,0,71,67,0,46,132,2,4,49,35,44,73,161,0,66,132,125,3,74,68,27,54,120,28,51,85,53,1,58,67,18,24,38,82,78,142,124,102,108,50,64,64,76,57,4,55,120,54,60,45,77,88,0,113,51,23,55,122,113,0,57,67,36,25,134,69,8,46,69,44,44,57,65,44,59,67,43,29,78,57,24,7,73,69,1,2,5,72,30,45,131,53,8,24,82,16,91,81,78,106,110,57,30,107,70,57,85,101,91,50,62,16,118,65,146,73,1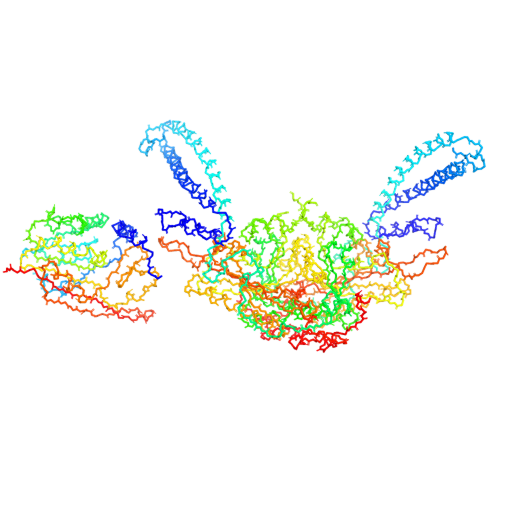62,47,14,1,18,15,0,0,32,7,6,57,0,36,30,17,131,59,0,40,67,0,10,12,91,45,10,9,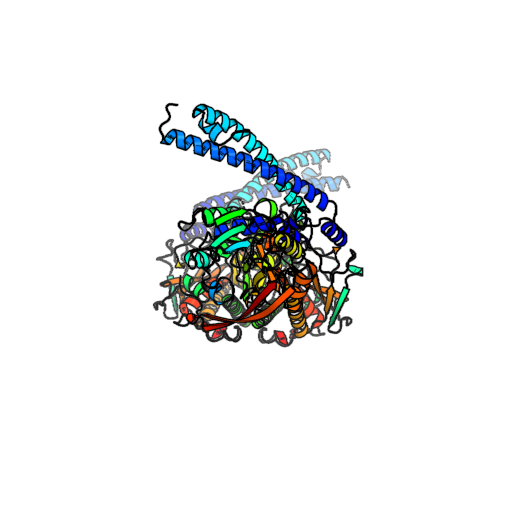0,0,22,15,26,0,0,22,0,3,8,0,0,4,10,24,0,2,55,22,0,29,92,91,49,9,71,7,0,6,0,6,2,6,0,68,61,98,2,0,58,31,16,16,59,54,74,29,32,80,49,23,5,10,56,2,32,23,124,85,92,80,56,33,10,0,0,10,23,0,13,19,0,1,2,3,3,17,61,65,44,96,12,118,58,80,65,2,89,26,32,9,0,0,8,2,4,0,0,84,20,57,16,43,45,156,39,119,27,7,109,8,0,12,71,8,33,10,19,21,10,0,8,0,2,0,0,5,8,32,68,111,97,90,3,48,107,18,2,77,80,0,0,57,4,0,13,83,3,0,61,39,1,32,0,11,2,17,0,4,1,3,0,0,10,47,8,60,21,5,0,4,16,31,0,14,0,36,0,21,0,0,10,24,25,29,68,63,66,7,0,29,0,7,0,3,19,38,19,32,0,49,51,2,102,0,27,29,21,102,100,107,127,99,111,80,115,40,86,28,0,25,1,0,29,0,16,0,0,8,0,3,57,0,0,0,0,0,0,0,20,46,16,54,167,64,0,0,50,2,2,120,84,0,37,106,24,0,12,108,74,23,62,120,61,1,58,44,93,88,118,42,107,143,92,27,53,103,79,113,43,117,74,19,39,142,42,19,61,109,5,37,25,69,7,15,123,96,36,32,57,111,111,78,148,73,44,132,78,2,37,72,39,10,140,41,8,109,122,124,98,47,32,0,0,1,0,21,3,13,14,2,19,8,0,13,9,2,2,109,68,16,105,74,4,65,0,26,0,0,14,48,0,64,98,0,14,89,70,0,104,123,46,135,65,47,58,105,87,48,1,87,8,12,74,2,35,16,32,85,71,55,0,71,81,84,4,67,84,48,38,0,38,3,0,0,0,11,56,22,0,5,19,22,48,25,104,80,0,63,65,0,0,84,12,0,71,85,0,0,25,66,51,11,23,0,7,0,19,0,37,0,34,146,0,48,18,16,110,175,50,137,85,88,22,67,10,14,80,33,15,20,19,70,130,12,4,4,11,1,21,1,0,33,30,71,68,0,31,118,19,0,58,107,15,34,17,42,72,100,81,38,54,72,23,141,140,71,71,80,50,99,116,87,64,44,78,32,88,41,20,29,0,34,0,18,4,56,19,56,100,141

B-factor: mean 81.25, std 20.72, range [50.7, 131.41]

Nearest PDB structures (foldseek):
  8p7c-assembly1_A  TM=1.004E+00  e=1.259E-51  Homo sapiens
  7f1e-assembly1_A  TM=9.498E-01  e=3.135E-39  Homo sapiens
  7f1e-assembly2_B  TM=9.466E-01  e=1.866E-38  Homo sapiens
  8owx-assembly2_B  TM=9.497E-01  e=1.321E-38  Homo sapiens
  8owx-assembly1_A  TM=9.391E-01  e=2.957E-38  Homo sapiens

Sequence (1142 aa):
VLDLDLFRVDKGGDPALIRETQEKRFKDPGLVDQLVKADSEWRRCRFRADNLNKLKNLCSKTIGEKMKKKEPVDDLTADALANLKVSQIKKVRLLIDEAILKCDAERIKLEAERFENLREIGNLLHPSVPISNDEDVDNKVERIWGDCTVRKKYSHVDLVVMVDGFEGEKGAVVAGSRGYFLKGVLVFLEQALIQYALRTLGSRGYIPIYTPFFMRKEVMQEVAQLSQFDEELYKVIGKGSDEKYLIATSEQPIAALHRDEWLRPEDLPIKYAGLSTCFRQEVGSHGRDTRGIFRVHQFEKIEQFVYSSPHDNKSWEMFEEMITTAEEFYQSLGIPYHIVNIVSGSLNHAASKKLDLEAWFPGSGAFRELVSCSNCTDYQARRLRIRYGQTKKMMDKVEFVHMLNATMCATTRTICAILENYQTEKGITVPEKLKEFMPPGLQELIPFVKPAPIEVLDLDLFRVDKGGDPALIRETQEKRFKDPGLVDQLVKADSEWRRCRFRADNLNKLKNLCSKTIGEKMKDDLTADALANLKVSQIKKVRLLIDEAILKCDAERIKLEAERFENLREIGNLLHPSVPISNDEDVDNKVERIWGDCTVRKKYSHVDLVVMVDGFEGEKGAVVAGSRGYFLKGVLVFLEQALIQYALRTLGSRGYIPIYTPFFMRKEVMQEVAQLSQFDEELYKVIGKGSDEKYLIATSEQPIAALHRDEWLRPEDLPIKYAGLSTCFRQEVGSHGRDTRGIFRVHQFEKIEQFVYSSPHDNKSWEMFEEMITTAEEFYQSLGIPYHIVNIVSGSLNHAASKKLDLEAWFPGSGAFRELVSCSNCTDYQARRLRIRYGQTKKMMDKVEFVHMLNATMCATTRTICAILENYQTEKGITVPEKLKEFMPPGLQELIPFVKPAPTLVSDFKQQKLEQEAQKNWDLFYKRNSTNFFKDRHWTTREFEELRSQKLTMLEAGCGVGNCLFPLLEEDPNIFAYACDFSPRAIEYVKQNPLYDTERCKVFQCDLTKDDLLDHVPPESVDVVMLIFVLSAVHPDKMHLVLQNIYKVLKPGKSVLFRDYGLYDHAMLRFKASSKLGENFYVRQDGTRSYFFTDDFLAQLFMDTGYEEVVNEYVFRETVNKKEG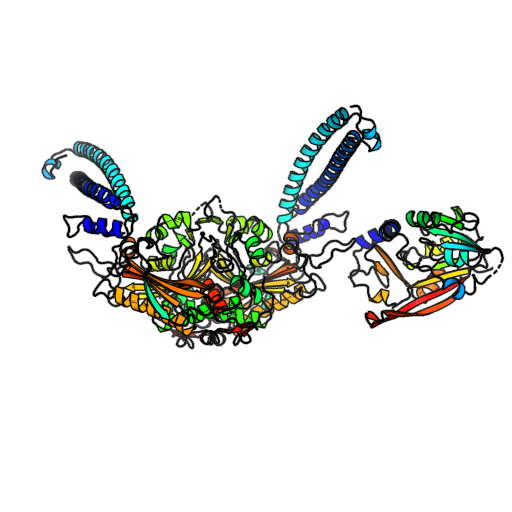LCVPRVFLQSKFLKPPK

Secondary structure (DSSP, 8-state):
-PPPHHHHHHHHHTHHHHHHHHHHHSTT-SS----SHHHHSSTT----EEEEEES-TTSSSSHHHHHHSSSEEEEEE-S-HHHHHHHHT-TT--TTTEEEE---TTTS-GGGTS-TT-EEEEEEES-GGGS-TTSHHHHHHHHHSSEEEEEEEEEEEEBTT-HHHHHS-GGGEEETTEEE-TTS-EEE-B-HHHHHHHHGGGT-EEEEEEEEEEEEEETTTTEEEEEEEEEEEEE----/---GGGT-TTTT--HHHHHHHHHHTT--TTHHHHHHHHHHHHHHHHHHHHHHHHHHHHHHHHHHHHHHTT-------HHHHTTS-HHHHHHHHHHHHHHHHHHHHHHHHHHHHHHHHHTTSPPPPPTTS---S-HHHHPEEEEEES-SS---S--HHHHHHHTT-EESHHHHHHT-TT--EEETHHHHHHHHHHHHHHHHHHHHT-EEEEPPSEEEHHHHHHHS-HHIIIII--EEE-S----EEE-S-THHHHHGGGTTEE--STT--EEEEEEEEEE-------SGGGTTTTS-SEEEEEEEEEEE-SSTTHHHHHHHHHHHHHHHHHHHTT--EEEEEPPGGGS-SS-SEEEEEEEEETTTTEEEEEEEEEE-TTHHHHHHTEESSSS--SSSPPPB-EEEEEEEEEHHHHHHHHHHHHB-SSEEEPPGGGSTTSPTTSSSEEE--S--S--/---GGGG-TTTT--HHHHHHHHHHTTS-TTHHHHHHHHHHHHHHHHHHHHHHHHHHHHHHHHHHHHH-----HHHHHSS-HHHHHHHHHHHHHHHHHHHHHHHHHHHHHHHHHTTSPPPPPTTS---S-HHHH-EEEEEES-SS---S--HHHHHHHTT-EE-HHHHHHT-TT--EEETHHHHHHHHHHHHHHHHHHHTTPEEEE--SEEEHHHHHHHS-HHHHHHH--EEE-S----EEE-SSTHHHHHGGG-SEE--GGG--EEEEEEEEEE-S-----SGGGTTTTS-SEEEEEEEEEEE-SSTTHHHHHHHHHHHHHHHHHHHTT--EEEEE--GGG--SS-SEEEEEEEEETTTTEEEEEEEEEE-TTHHHHHHTEESSSSPPTT----BPEEEEEEEEEHHHHHHHHHHHSB-SSEEEPPTTTGGGS-TTSSSEEE--S---

InterPro domains:
  IPR013217 Methyltransferase type 12 [PF08242] (84-182)
  IPR026113 tRNA N(3)-methylcytidine methyltransferase METTL2/6/8-like [PIRSF037755] (14-270)
  IPR026113 tRNA N(3)-methylcytidine methyltransferase METTL2/6/8-like [PTHR22809] (16-270)
  IPR029063 S-adenosyl-L-methionine-dependent methyltransferase superfamily [G3DSA:3.40.50.150] (14-259)
  IPR029063 S-adenosyl-L-methionine-dependent methyltransferase superfamily [SSF53335] (34-266)

Foldseek 3Di:
DDDLVLLVVVHVHDLVLLQVLCVLLVHDRVLSVQLNVLVVVLVVLVVVLVVLVVLLVLLVVLLVVCVVVPPVAVVADNVNSVPDGNVVSVVVNVVSVVVNVVSVVVNVVSVVSSVVSVLQRFDAADPVFARDQDQVPGWAWDDWDDDQFAADAAFLQQQQVLLPQKDQPVLCVVPNHQGIGGDDQLVLVLVLVVVLLVVLCVVVPAAEDEFDQKDAQVQQVLQDGDVCVPPWWDFAPDPDDGRITGAQDQQSVVLLPLFQHFDALVCQFHKHWYKYKGATDDFDDPDDSCGGLNGHGIFIFTKIKTWAALDDCTLVVVLVVVVVSLVVVVVLQVWIWIKTWGHSNPDDRQFNTKIWTWTRQNHVRDTHTWKIKGWRFCSSQVSRVHFNHRDDDDPDDTHGITMIMMTNGTSSNVVSRQSRVQDDPFFGAHRQSSLVSGDPVPNGGSGRDDDGPVD/DDDPLQPDVVHVHHCPLLLVLCVLLVHDSCLSVQLSVLVVVLVVLVVVLVVLVVCLVLLVVLLVVVVCVVADSVNNNPDDNVVSVVVNVVSVVVNVVSVVVNVVSVVSNVVSVLPRFDAADPVFARDADFVPGWDFDDWDDDQFAADAAFLLQQQVQLPFKDQPVLCVVPNHQGIGGDDQLVLQLQLVVVLLVVLVVVVPAAEDEFDQKDQPVQQPLQDGPVCPVQWWAWDADPPGRTITGAQDQLSRVLLPQFQHADALVCAQHKHWYKYKHATDDQDDDDSSSGTLNRHGIFIFIKIKTWAALDDCVLVVVLVVVVVSLVVLVVLQVWIWTKIWGHSNPDDRQFNTKIWTWTRQNHVRDTHTWKIKGKSFCSSQVSRVAFHHNDDDPPHDTHGITMIMMTNGGSSNVSSRQQRVQADPFAGAGGQSSLVSGDPVPNGGSGGDDDGD/DAADPVVVVVLQVCLQVLLQVVCVVCPLPPAAADLCVCVPDVPLPAAQAEEEEAACFLNSYCLNSCVVHPRYAYEYEAQHVSSQVSNVPDPSDDNVRYHYDYDDLQPGAPVVPAPWLAHQEYEAEAPLQQHDLVRSLSNLLSVLGRHNQFHKYWYKHAAPPFVVLVVDDNHQHNDDQKGADPSSGIGHHDYQVSVVVSNVVNQKAFDDKAKDKDWDADVVVRDIGIGIMIIGMITRHND